Protein AF-A0A6C0J8P9-F1 (afdb_monomer)

Sequence (848 aa):
MNSKVFLGPMSKNIVDTVIEYSNSFKLPFTFIPSRRQVEYDGGYVNNWTTKEFVNYVKTKGKYISVERDHGGPGQGTNMDDGIDSFKEDCKYMDVIHIDPWKKYQDYESGLNETIKALNLCYNENSNLFFEIATEEGIRRFEVDELETFILDLQKRLKPEIYKRIKYFVVQCGTGLLEASNIGHYEKNRLKKMVELCKKYGFISKEHNGDWVSIDLMREKFELGLDCINVAPELGQIETKSILNAINKLEDKEKQNELFEAFFKICLNSNKWVKWVNKDFNPEENKEKLINICGHYVFSYPEFEKIKNQLPNSNKQIKHNLIKKIREYHSLMDSYYKVLITTSGIGRRLGDLTTYTNKSLIKVGDKLAICHIIEKYNKNVEFVITLGYYGNLVKDFLELAYPTHTFTFVWVDKYKGEGSSLAYSLLHAKSYLQCPFMFNCCDSLTTNNIDIPNENTLFVNGIKSGTLYSTVTTVDDNISKLNNKGEINFDFIYTGISFIKNYTDYWTILDDNYNNNNNNIEIGDVDIIQKMLKKHTFKYKILSEWYDCGNLTELSERIKKLYKCNYTVLDKNNESICFFDDYVIKFFSNEEMCKNRIKRGNSLYPLTPKILGSRDNFIKMKLVDGQLMSNIKTHGEILKLLNWSKDNLWISTGIINGNFKEICRKFYVDKTMKRVKMMLDKLSDYTIINNINIGTIYDLFNKLDFNSLFTDECSHFHGDFILDNIIKTKESYKLLDWRQDFGGELYNGDKYYDIAKLRHNIIFNHTNVSNNLFTKEIKENEVIIDLKCNYTLISQLKDFDNFVLDNKLDLKKIKILTALIWLNMSPLHEYPLNEFLFYFGKYNLFLEL

Organism: NCBI:txid1070528

Mean predicted aligned error: 8.14 Å

pLDDT: mean 93.33, std 5.9, range [59.94, 98.75]

Structure (mmCIF, N/CA/C/O backbone):
data_AF-A0A6C0J8P9-F1
#
_entry.id   AF-A0A6C0J8P9-F1
#
loop_
_atom_site.group_PDB
_atom_site.id
_atom_site.type_symbol
_atom_site.label_atom_id
_atom_site.label_alt_id
_atom_site.label_comp_id
_atom_site.label_asym_id
_atom_site.label_entity_id
_atom_site.label_seq_id
_atom_site.pdbx_PDB_ins_code
_atom_site.Cartn_x
_atom_site.Cartn_y
_atom_site.Cartn_z
_atom_site.occupancy
_atom_site.B_iso_or_equiv
_atom_site.auth_seq_id
_atom_site.auth_comp_id
_atom_site.auth_asym_id
_atom_site.auth_atom_id
_atom_site.pdbx_PDB_model_num
ATOM 1 N N . MET A 1 1 ? 5.039 -2.052 -29.330 1.00 62.31 1 MET A N 1
ATOM 2 C CA . MET A 1 1 ? 6.377 -2.498 -28.882 1.00 62.31 1 MET A CA 1
ATOM 3 C C . MET A 1 1 ? 7.302 -1.291 -28.765 1.00 62.31 1 MET A C 1
ATOM 5 O O . MET A 1 1 ? 7.953 -0.968 -29.753 1.00 62.31 1 MET A O 1
ATOM 9 N N . ASN A 1 2 ? 7.309 -0.635 -27.595 1.00 80.19 2 ASN A N 1
ATOM 10 C CA . ASN A 1 2 ? 8.123 0.555 -27.269 1.00 80.19 2 ASN A CA 1
ATOM 11 C C . ASN A 1 2 ? 8.777 0.394 -25.877 1.00 80.19 2 ASN A C 1
ATOM 13 O O . ASN A 1 2 ? 8.751 1.303 -25.051 1.00 80.19 2 ASN A O 1
ATOM 17 N N . SER A 1 3 ? 9.251 -0.808 -25.558 1.00 92.00 3 SER A N 1
ATOM 18 C CA . SER A 1 3 ? 9.846 -1.102 -24.253 1.00 92.00 3 SER A CA 1
ATOM 19 C C . SER A 1 3 ? 11.269 -0.562 -24.176 1.00 92.00 3 SER A C 1
ATOM 21 O O . SER A 1 3 ? 12.019 -0.725 -25.125 1.00 92.00 3 SER A O 1
ATOM 23 N N . LYS A 1 4 ? 11.648 0.046 -23.047 1.00 93.75 4 LYS A N 1
ATOM 24 C CA . LYS A 1 4 ? 13.055 0.383 -22.752 1.00 93.75 4 LYS A CA 1
ATOM 25 C C . LYS A 1 4 ? 13.815 -0.773 -22.108 1.00 93.75 4 LYS A C 1
ATOM 27 O O . LYS A 1 4 ? 15.028 -0.871 -22.233 1.00 93.75 4 LYS A O 1
ATOM 32 N N . VAL A 1 5 ? 13.096 -1.641 -21.399 1.00 95.88 5 VAL A N 1
ATOM 33 C CA . VAL A 1 5 ? 13.677 -2.776 -20.681 1.00 95.88 5 VAL A CA 1
ATOM 34 C C . VAL A 1 5 ? 12.961 -4.051 -21.106 1.00 95.88 5 VAL A C 1
ATOM 36 O O . VAL A 1 5 ? 11.727 -4.114 -21.100 1.00 95.88 5 VAL A O 1
ATOM 39 N N . PHE A 1 6 ? 13.749 -5.044 -21.494 1.00 97.9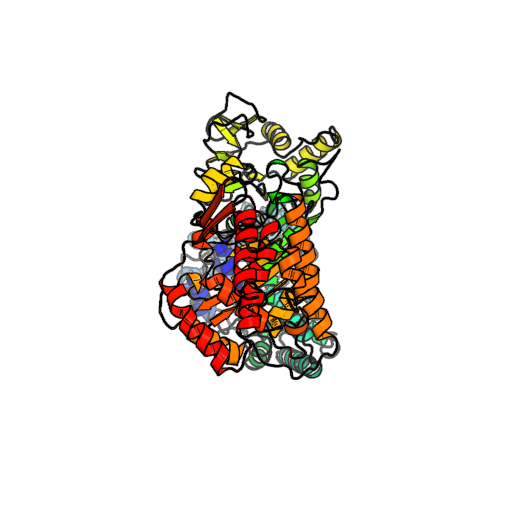4 6 PHE A N 1
ATOM 40 C CA . PHE A 1 6 ? 13.322 -6.362 -21.941 1.00 97.94 6 PHE A CA 1
ATOM 41 C C . PHE A 1 6 ? 13.715 -7.354 -20.852 1.00 97.94 6 PHE A C 1
ATOM 43 O O . PHE A 1 6 ? 14.847 -7.343 -20.374 1.00 97.94 6 PHE A O 1
ATOM 50 N N . LEU A 1 7 ? 12.760 -8.157 -20.397 1.00 98.19 7 LEU A N 1
ATOM 51 C CA . LEU A 1 7 ? 12.890 -8.939 -19.173 1.00 98.19 7 LEU A CA 1
ATOM 52 C C . LEU A 1 7 ? 12.890 -10.435 -19.480 1.00 98.19 7 LEU A C 1
ATOM 54 O O . LEU A 1 7 ? 11.987 -10.945 -20.143 1.00 98.19 7 LEU A O 1
ATOM 58 N N . GLY A 1 8 ? 13.872 -11.168 -18.968 1.00 97.81 8 GLY A N 1
ATOM 59 C CA . GLY A 1 8 ? 13.843 -12.626 -18.987 1.00 97.81 8 GLY A CA 1
ATOM 60 C C . GLY A 1 8 ? 12.668 -13.140 -18.149 1.00 97.81 8 GLY A C 1
ATOM 61 O O . GLY A 1 8 ? 12.451 -12.639 -17.043 1.00 97.81 8 GLY A O 1
ATOM 62 N N . PRO A 1 9 ? 11.905 -14.145 -18.618 1.00 97.56 9 PRO A N 1
ATOM 63 C CA . PRO A 1 9 ? 10.760 -14.643 -17.866 1.00 97.56 9 PRO A CA 1
ATOM 64 C C . PRO A 1 9 ? 11.185 -15.322 -16.563 1.00 97.56 9 PRO A C 1
ATOM 66 O O . PRO A 1 9 ? 10.519 -15.102 -15.565 1.00 97.56 9 PRO A O 1
ATOM 69 N N . MET A 1 10 ? 12.304 -16.067 -16.559 1.00 96.94 10 MET A N 1
ATOM 70 C CA . MET A 1 10 ? 13.022 -16.687 -15.421 1.00 96.94 10 MET A CA 1
ATOM 71 C C . MET A 1 10 ? 12.231 -17.606 -14.462 1.00 96.94 10 MET A C 1
ATOM 73 O O . MET A 1 10 ? 12.760 -18.631 -14.046 1.00 96.94 10 MET A O 1
ATOM 77 N N . SER A 1 11 ? 10.996 -17.274 -14.097 1.00 97.00 11 SER A N 1
ATOM 78 C CA . SER A 1 11 ? 10.069 -18.050 -13.278 1.00 97.00 11 SER A CA 1
ATOM 79 C C . SER A 1 11 ? 8.631 -17.576 -13.531 1.00 97.00 11 SER A C 1
ATOM 81 O O . SER A 1 11 ? 8.385 -16.465 -14.009 1.00 97.00 11 SER A O 1
ATOM 83 N N . LYS A 1 12 ? 7.637 -18.372 -13.129 1.00 96.44 12 LYS A N 1
ATOM 84 C CA . LYS A 1 12 ? 6.235 -17.937 -13.184 1.00 96.44 12 LYS A CA 1
ATOM 85 C C . LYS A 1 12 ? 5.948 -16.727 -12.277 1.00 96.44 12 LYS A C 1
ATOM 87 O O . LYS A 1 12 ? 5.156 -15.865 -12.653 1.00 96.44 12 LYS A O 1
ATOM 92 N N . ASN A 1 13 ? 6.601 -16.629 -11.115 1.00 96.69 13 ASN A N 1
ATOM 93 C CA . ASN A 1 13 ? 6.424 -15.507 -10.183 1.00 96.69 13 ASN A CA 1
ATOM 94 C C . ASN A 1 13 ? 6.889 -14.177 -10.790 1.00 96.69 13 ASN A C 1
ATOM 96 O O . ASN A 1 13 ? 6.241 -13.145 -10.594 1.00 96.69 13 ASN A O 1
ATOM 100 N N . ILE A 1 14 ? 7.985 -14.202 -11.548 1.00 97.88 14 ILE A N 1
ATOM 101 C CA . ILE A 1 14 ? 8.508 -13.039 -12.270 1.00 97.88 14 ILE A CA 1
ATOM 102 C C . ILE A 1 14 ? 7.534 -12.626 -13.369 1.00 97.88 14 ILE A C 1
ATOM 104 O O . ILE A 1 14 ? 7.133 -11.461 -13.415 1.00 97.88 14 ILE A O 1
ATOM 108 N N . VAL A 1 15 ? 7.071 -13.586 -14.173 1.00 98.44 15 VAL A N 1
ATOM 109 C CA . VAL A 1 15 ? 6.091 -13.337 -15.239 1.00 98.44 15 VAL A CA 1
ATOM 110 C C . VAL A 1 15 ? 4.815 -12.695 -14.690 1.00 98.44 15 VAL A C 1
ATOM 112 O O . VAL A 1 15 ? 4.392 -11.646 -15.177 1.00 98.44 15 VAL A O 1
ATOM 115 N N . ASP A 1 16 ? 4.240 -13.265 -13.629 1.00 98.00 16 ASP A N 1
ATOM 116 C CA . ASP A 1 16 ? 3.025 -12.741 -12.996 1.00 98.00 16 ASP A CA 1
ATOM 117 C C . ASP A 1 16 ? 3.234 -11.337 -12.409 1.00 98.00 16 ASP A C 1
ATOM 119 O O . ASP A 1 16 ? 2.380 -10.461 -12.565 1.00 98.00 16 ASP A O 1
ATOM 123 N N . THR A 1 17 ? 4.381 -11.094 -11.766 1.00 97.56 17 THR A N 1
ATOM 124 C CA . THR A 1 17 ? 4.677 -9.797 -11.139 1.00 97.56 17 THR A CA 1
ATOM 125 C C . THR A 1 17 ? 4.867 -8.695 -12.181 1.00 97.56 17 THR A C 1
ATOM 127 O O . THR A 1 17 ? 4.322 -7.600 -12.019 1.00 97.56 17 THR A O 1
ATOM 130 N N . VAL A 1 18 ? 5.597 -8.974 -13.264 1.00 98.06 18 VAL A N 1
ATOM 131 C CA . VAL A 1 18 ? 5.799 -8.027 -14.372 1.00 98.06 18 VAL A CA 1
ATOM 132 C C . VAL A 1 18 ? 4.471 -7.726 -15.070 1.00 98.06 18 VAL A C 1
ATOM 134 O O . VAL A 1 18 ? 4.176 -6.553 -15.296 1.00 98.06 18 VAL A O 1
ATOM 137 N N . ILE A 1 19 ? 3.635 -8.738 -15.342 1.00 98.06 19 ILE A N 1
ATOM 138 C CA . ILE A 1 19 ? 2.289 -8.553 -15.919 1.00 98.06 19 ILE A CA 1
ATOM 139 C C . ILE A 1 19 ? 1.428 -7.647 -15.036 1.00 98.06 19 ILE A C 1
ATOM 141 O O . ILE A 1 19 ? 0.832 -6.687 -15.530 1.00 98.06 19 ILE A O 1
ATOM 145 N N . GLU A 1 20 ? 1.356 -7.924 -13.732 1.00 96.75 20 GLU A N 1
ATOM 146 C CA . GLU A 1 20 ? 0.547 -7.127 -12.807 1.00 96.75 20 GLU A CA 1
ATOM 147 C C . GLU A 1 20 ? 1.022 -5.675 -12.754 1.00 96.75 20 GLU A C 1
ATOM 149 O O . GLU A 1 20 ? 0.209 -4.753 -12.859 1.00 96.75 20 GLU A O 1
ATOM 154 N N . TYR A 1 21 ? 2.332 -5.460 -12.624 1.00 96.62 21 TYR A N 1
ATOM 155 C CA . TYR A 1 21 ? 2.905 -4.121 -12.547 1.00 96.62 21 TYR A CA 1
ATOM 156 C C . TYR A 1 21 ? 2.700 -3.350 -13.859 1.00 96.62 21 TYR A C 1
ATOM 158 O O . TYR A 1 21 ? 2.203 -2.220 -13.826 1.00 96.62 21 TYR A O 1
ATOM 166 N N . SER A 1 22 ? 2.990 -3.990 -15.000 1.00 96.44 22 SER A N 1
ATOM 167 C CA . SER A 1 22 ? 2.773 -3.473 -16.358 1.00 96.44 22 SER A CA 1
ATOM 168 C C . SER A 1 22 ? 1.334 -3.018 -16.558 1.00 96.44 22 SER A C 1
ATOM 170 O O . SER A 1 22 ? 1.098 -1.862 -16.899 1.00 96.44 22 SER A O 1
ATOM 172 N N . ASN A 1 23 ? 0.359 -3.881 -16.265 1.00 96.00 23 ASN A N 1
ATOM 173 C CA . ASN A 1 23 ? -1.059 -3.551 -16.388 1.00 96.00 23 ASN A CA 1
ATOM 174 C C . ASN A 1 23 ? -1.469 -2.387 -15.484 1.00 96.00 23 ASN A C 1
ATOM 176 O O . ASN A 1 23 ? -2.276 -1.554 -15.892 1.00 96.00 23 ASN A O 1
ATOM 180 N N . SER A 1 24 ? -0.915 -2.320 -14.272 1.00 93.56 24 SER A N 1
ATOM 181 C CA . SER A 1 24 ? -1.285 -1.298 -13.294 1.00 93.56 24 SER A CA 1
ATOM 182 C C . SER A 1 24 ? -0.849 0.116 -13.709 1.00 93.56 24 SER A C 1
ATOM 184 O O . SER A 1 24 ? -1.560 1.080 -13.434 1.00 93.56 24 SER A O 1
ATOM 186 N N . PHE A 1 25 ? 0.285 0.240 -14.403 1.00 93.25 25 PHE A N 1
ATOM 187 C CA . PHE A 1 25 ? 0.836 1.519 -14.868 1.00 93.25 25 PHE A CA 1
ATOM 188 C C . PHE A 1 25 ? 0.707 1.723 -16.384 1.00 93.25 25 PHE A C 1
ATOM 190 O O . PHE A 1 25 ? 1.126 2.753 -16.901 1.00 93.25 25 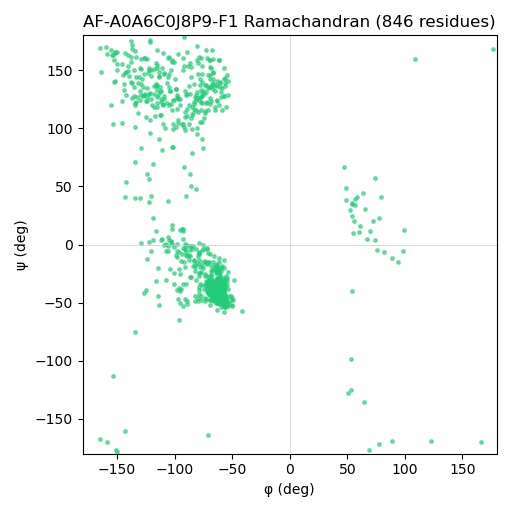PHE A O 1
ATOM 197 N N . LYS A 1 26 ? 0.125 0.753 -17.099 1.00 93.56 26 LYS A N 1
ATOM 198 C CA . LYS A 1 26 ? 0.057 0.710 -18.567 1.00 93.56 26 LYS A CA 1
ATOM 199 C C . LYS A 1 26 ? 1.442 0.767 -19.232 1.00 93.56 26 LYS A C 1
ATOM 201 O O . LYS A 1 26 ? 1.621 1.427 -20.252 1.00 93.56 26 LYS A O 1
ATOM 206 N N . LEU A 1 27 ? 2.428 0.089 -18.637 1.00 93.44 27 LEU A N 1
ATOM 207 C CA . LEU A 1 27 ? 3.829 0.165 -19.064 1.00 93.44 27 LEU A CA 1
ATOM 208 C C . LEU A 1 27 ? 4.179 -0.892 -20.102 1.00 93.44 27 LEU A C 1
ATOM 210 O O . LEU A 1 27 ? 3.921 -2.074 -19.854 1.00 93.44 27 LEU A O 1
ATOM 214 N N . PRO A 1 28 ? 4.840 -0.507 -21.204 1.00 94.69 28 PRO A N 1
ATOM 215 C CA . PRO A 1 28 ? 5.310 -1.461 -22.186 1.00 94.69 28 PRO A CA 1
ATOM 216 C C . PRO A 1 28 ? 6.532 -2.223 -21.659 1.00 94.69 28 PRO A C 1
ATOM 218 O O . PRO A 1 28 ? 7.628 -1.669 -21.575 1.00 94.69 28 PRO A O 1
ATOM 221 N N . PHE A 1 29 ? 6.383 -3.523 -21.417 1.00 96.56 29 PHE A N 1
ATOM 222 C CA . PHE A 1 29 ? 7.510 -4.449 -21.237 1.00 96.56 29 PHE A CA 1
ATOM 223 C C . PHE A 1 29 ? 7.519 -5.502 -22.346 1.00 96.56 29 PHE A C 1
ATOM 225 O O . PHE A 1 29 ? 6.478 -5.820 -22.925 1.00 96.56 29 PHE A O 1
ATOM 232 N N . THR A 1 30 ? 8.689 -6.070 -22.611 1.00 98.00 30 THR A N 1
ATOM 233 C CA . THR A 1 30 ? 8.828 -7.224 -23.501 1.00 98.00 30 THR A CA 1
ATOM 234 C C . THR A 1 30 ? 9.459 -8.361 -22.719 1.00 98.00 30 THR A C 1
ATOM 236 O O . THR A 1 30 ? 10.473 -8.148 -22.056 1.00 98.00 30 THR A O 1
ATOM 239 N N . PHE A 1 31 ? 8.873 -9.556 -22.778 1.00 98.62 31 PHE A N 1
ATOM 240 C CA . PHE A 1 31 ? 9.562 -10.753 -22.310 1.00 98.62 31 PHE A CA 1
ATOM 241 C C . PHE A 1 31 ? 10.483 -11.293 -23.390 1.00 98.62 31 PHE A C 1
ATOM 243 O O . PHE A 1 31 ? 10.076 -11.379 -24.545 1.00 98.62 31 PHE A O 1
ATOM 250 N N . ILE A 1 32 ? 11.672 -11.713 -22.974 1.00 98.06 32 ILE A N 1
ATOM 251 C CA . ILE A 1 32 ? 12.720 -12.269 -23.834 1.00 98.06 32 ILE A CA 1
ATOM 252 C C . ILE A 1 32 ? 13.054 -13.712 -23.425 1.00 98.06 32 ILE A C 1
ATOM 254 O O . ILE A 1 32 ? 14.094 -13.959 -22.815 1.00 98.06 32 ILE A O 1
ATOM 258 N N . PRO A 1 33 ? 12.153 -14.696 -23.638 1.00 98.19 33 PRO A N 1
ATOM 259 C CA . PRO A 1 33 ? 12.504 -16.096 -23.439 1.00 98.19 33 PRO A CA 1
ATOM 260 C C . PRO A 1 33 ? 13.641 -16.515 -24.378 1.00 98.19 33 PRO A C 1
ATOM 262 O O . PRO A 1 33 ? 13.479 -16.557 -25.597 1.00 98.19 33 PRO A O 1
ATOM 265 N N . SER A 1 34 ? 14.758 -16.953 -23.810 1.00 97.00 34 SER A N 1
ATOM 266 C CA . SER A 1 34 ? 15.739 -17.766 -24.535 1.00 97.00 34 SER A CA 1
ATOM 267 C C . SER A 1 34 ? 15.189 -19.167 -24.805 1.00 97.00 34 SER A C 1
ATOM 269 O O . SER A 1 34 ? 14.316 -19.663 -24.080 1.00 97.00 34 SER A O 1
ATOM 271 N N . ARG A 1 35 ? 15.750 -19.859 -25.801 1.00 96.06 35 ARG A N 1
ATOM 272 C CA . ARG A 1 35 ? 15.366 -21.240 -26.156 1.00 96.06 35 ARG A CA 1
ATOM 273 C C . ARG A 1 35 ? 15.527 -22.253 -25.016 1.00 96.06 35 ARG A C 1
ATOM 275 O O . ARG A 1 35 ? 14.960 -23.328 -25.050 1.00 96.06 35 ARG A O 1
ATOM 282 N N . ARG A 1 36 ? 16.305 -21.945 -23.975 1.00 94.50 36 ARG A N 1
ATOM 283 C CA . ARG A 1 36 ? 16.445 -22.826 -22.796 1.00 94.50 36 ARG A CA 1
ATOM 284 C C . ARG A 1 36 ? 15.362 -22.584 -21.750 1.00 94.50 36 ARG A C 1
ATOM 286 O O . ARG A 1 36 ? 15.048 -23.476 -20.965 1.00 94.50 36 ARG A O 1
ATOM 293 N N . GLN A 1 37 ? 14.843 -21.360 -21.700 1.00 96.94 37 GLN A N 1
ATOM 294 C CA . GLN A 1 37 ? 13.808 -20.956 -20.755 1.00 96.94 37 GLN A CA 1
ATOM 295 C C . GLN A 1 37 ? 12.442 -21.476 -21.180 1.00 96.94 37 GLN A C 1
ATOM 297 O O . GLN A 1 37 ? 11.732 -22.038 -20.350 1.00 96.94 37 GLN A O 1
ATOM 302 N N . VAL A 1 38 ? 12.107 -21.275 -22.455 1.00 97.56 38 VAL A N 1
ATOM 303 C CA . VAL A 1 38 ? 10.839 -21.650 -23.085 1.00 97.56 38 VAL A CA 1
ATOM 304 C C . VAL A 1 38 ? 11.143 -22.057 -24.527 1.00 97.56 38 VAL A C 1
ATOM 306 O O . VAL A 1 38 ? 11.696 -21.255 -25.282 1.00 97.56 38 VAL A O 1
ATOM 309 N N . GLU A 1 39 ? 10.765 -23.271 -24.909 1.00 96.38 39 GLU A N 1
ATOM 310 C CA . GLU A 1 39 ? 10.966 -23.840 -26.250 1.00 96.38 39 GLU A CA 1
ATOM 311 C C . GLU A 1 39 ? 9.679 -24.508 -26.731 1.00 96.38 39 GLU A C 1
ATOM 313 O O . GLU A 1 39 ? 8.770 -24.729 -25.934 1.00 96.38 39 GLU A O 1
ATOM 318 N N . TYR A 1 40 ? 9.569 -24.841 -28.014 1.00 95.75 40 TYR A N 1
ATOM 319 C CA . TYR A 1 40 ? 8.396 -25.538 -28.553 1.00 95.75 40 TYR A CA 1
ATOM 320 C C . TYR A 1 40 ? 8.054 -26.848 -27.812 1.00 95.75 40 TYR A C 1
ATOM 322 O O . TYR A 1 40 ? 6.879 -27.202 -27.731 1.00 95.75 40 TYR A O 1
ATOM 330 N N . ASP A 1 41 ? 9.046 -27.529 -27.234 1.00 94.25 41 ASP A N 1
ATOM 331 C CA . ASP A 1 41 ? 8.917 -28.779 -26.472 1.00 94.25 41 ASP A CA 1
ATOM 332 C C . ASP A 1 41 ? 9.072 -28.604 -24.947 1.00 94.25 41 ASP A C 1
ATOM 334 O O . ASP A 1 41 ? 9.046 -29.584 -24.202 1.00 94.25 41 ASP A O 1
ATOM 338 N N . GLY A 1 42 ? 9.166 -27.361 -24.468 1.00 93.62 42 GLY A N 1
ATOM 339 C CA . GLY A 1 42 ? 9.289 -27.027 -23.049 1.00 93.62 42 GLY A CA 1
ATOM 340 C C . GLY A 1 42 ? 10.671 -26.499 -22.653 1.00 93.62 42 GLY A C 1
ATOM 341 O O . GLY A 1 42 ? 11.676 -26.686 -23.327 1.00 93.62 42 GLY A O 1
ATOM 342 N N . GLY A 1 43 ? 10.744 -25.801 -21.524 1.00 93.62 43 GLY A N 1
ATOM 343 C CA . GLY A 1 43 ? 12.000 -25.273 -20.984 1.00 93.62 43 GLY A CA 1
ATOM 344 C C . GLY A 1 43 ? 11.971 -25.185 -19.463 1.00 93.62 43 GLY A C 1
ATOM 345 O O . GLY A 1 43 ? 10.989 -25.560 -18.830 1.00 93.62 43 GLY A O 1
ATOM 346 N N . TYR A 1 44 ? 13.038 -24.688 -18.833 1.00 94.38 44 TYR A N 1
ATOM 347 C CA . TYR A 1 44 ? 13.102 -24.721 -17.363 1.00 94.38 44 TYR A CA 1
ATOM 348 C C . TYR A 1 44 ? 12.133 -23.739 -16.676 1.00 94.38 44 TYR A C 1
ATOM 350 O O . TYR A 1 44 ? 11.882 -23.875 -15.476 1.00 94.38 44 TYR A O 1
ATOM 358 N N . VAL A 1 45 ? 11.568 -22.762 -17.398 1.00 96.69 45 VAL A N 1
ATOM 359 C CA . VAL A 1 45 ? 10.626 -21.785 -16.834 1.00 96.69 45 VAL A CA 1
ATOM 360 C C . VAL A 1 45 ? 9.214 -22.360 -16.850 1.00 96.69 45 VAL A C 1
ATOM 362 O O . VAL A 1 45 ? 8.524 -22.333 -17.866 1.00 96.69 45 VAL A O 1
ATOM 365 N N . ASN A 1 46 ? 8.779 -22.872 -15.694 1.00 95.56 46 ASN A N 1
ATOM 366 C CA . ASN A 1 46 ? 7.444 -23.451 -15.488 1.00 95.56 46 ASN A CA 1
ATOM 367 C C . ASN A 1 46 ? 7.094 -24.590 -16.474 1.00 95.56 46 ASN A C 1
ATOM 369 O O . ASN A 1 46 ? 5.917 -24.883 -16.668 1.00 95.56 46 ASN A O 1
ATOM 373 N N . ASN A 1 47 ? 8.097 -25.218 -17.102 1.00 95.81 47 ASN A N 1
ATOM 374 C CA . ASN A 1 47 ? 7.927 -26.243 -18.137 1.00 95.81 47 ASN A CA 1
ATOM 375 C C . ASN A 1 47 ? 7.039 -25.800 -19.310 1.00 95.81 47 ASN A C 1
ATOM 377 O O . ASN A 1 47 ? 6.443 -26.638 -19.978 1.00 95.81 47 ASN A O 1
ATOM 381 N N . TRP A 1 48 ? 6.934 -24.492 -19.560 1.00 97.69 48 TRP A N 1
ATOM 382 C CA . TRP A 1 48 ? 6.085 -23.988 -20.631 1.00 97.69 48 TRP A CA 1
ATOM 383 C C . TRP A 1 48 ? 6.681 -24.264 -22.002 1.00 97.69 48 TRP A C 1
ATOM 385 O O . TRP A 1 48 ? 7.859 -23.986 -22.248 1.00 97.69 48 TRP A O 1
ATOM 395 N N . THR A 1 49 ? 5.817 -24.697 -22.914 1.00 98.31 49 THR A N 1
ATOM 396 C CA . THR A 1 49 ? 6.074 -24.603 -24.351 1.00 98.31 49 THR A CA 1
ATOM 397 C C . THR A 1 49 ? 5.979 -23.149 -24.837 1.00 98.31 49 THR A C 1
ATOM 399 O O . THR A 1 49 ? 5.324 -22.315 -24.197 1.00 98.31 49 THR A O 1
ATOM 402 N N . THR A 1 50 ? 6.559 -22.825 -26.001 1.00 98.31 50 THR A N 1
ATOM 403 C CA . THR A 1 50 ? 6.411 -21.499 -26.646 1.00 98.31 50 THR A CA 1
ATOM 404 C C . THR A 1 50 ? 4.943 -21.072 -26.726 1.00 98.31 50 THR A C 1
ATOM 406 O O . THR A 1 50 ? 4.588 -19.965 -26.312 1.00 98.31 50 THR A O 1
ATOM 409 N N . LYS A 1 51 ? 4.066 -21.973 -27.185 1.00 98.38 51 LYS A N 1
ATOM 410 C CA . LYS A 1 51 ? 2.622 -21.734 -27.282 1.00 98.38 51 LYS A CA 1
ATOM 411 C C . LYS A 1 51 ? 2.002 -21.386 -25.930 1.00 98.38 51 LYS A C 1
ATOM 413 O O . LYS A 1 51 ? 1.254 -20.414 -25.825 1.00 98.38 51 LYS A O 1
ATOM 418 N N . GLU A 1 52 ? 2.266 -22.186 -24.900 1.00 98.62 52 GLU A N 1
ATOM 419 C CA . GLU A 1 52 ? 1.677 -21.988 -23.572 1.00 98.62 52 GLU A CA 1
ATOM 420 C C . GLU A 1 52 ? 2.143 -20.684 -22.934 1.00 98.62 52 GLU A C 1
ATOM 422 O O . GLU A 1 52 ? 1.310 -19.926 -22.435 1.00 98.62 52 GLU A O 1
ATOM 427 N N . PHE A 1 53 ? 3.445 -20.393 -22.992 1.00 98.69 53 PHE A N 1
ATOM 428 C CA . PHE A 1 53 ? 4.007 -19.165 -22.439 1.00 98.69 53 PHE A CA 1
ATOM 429 C C . PHE A 1 53 ? 3.417 -17.927 -23.113 1.00 98.69 53 PHE A C 1
ATOM 431 O O . PHE A 1 53 ? 2.909 -17.034 -22.430 1.00 98.69 53 PHE A O 1
ATOM 438 N N . VAL A 1 54 ? 3.433 -17.877 -24.448 1.00 98.38 54 VAL A N 1
ATOM 439 C CA . VAL A 1 54 ? 2.915 -16.717 -25.178 1.00 98.38 54 VAL A CA 1
ATOM 440 C C . VAL A 1 54 ? 1.421 -16.547 -24.926 1.00 98.38 54 VAL A C 1
ATOM 442 O O . VAL A 1 54 ? 0.987 -15.439 -24.613 1.00 98.38 54 VAL A O 1
ATOM 445 N N . ASN A 1 55 ? 0.630 -17.624 -24.970 1.00 98.44 55 ASN A N 1
ATOM 446 C CA . ASN A 1 55 ? -0.800 -17.545 -24.665 1.00 98.44 55 ASN A CA 1
ATOM 447 C C . ASN A 1 55 ? -1.049 -17.054 -23.235 1.00 98.44 55 ASN A C 1
ATOM 449 O O . ASN A 1 55 ? -1.924 -16.212 -23.019 1.00 98.44 55 ASN A O 1
ATOM 453 N N . TYR A 1 56 ? -0.267 -17.526 -22.262 1.00 98.50 56 TYR A N 1
ATOM 454 C CA . TYR A 1 56 ? -0.357 -17.080 -20.873 1.00 98.50 56 TYR A CA 1
ATOM 455 C C . TYR A 1 56 ? -0.079 -15.578 -20.744 1.00 98.50 56 TYR A C 1
ATOM 457 O O . TYR A 1 56 ? -0.866 -14.851 -20.127 1.00 98.50 56 TYR A O 1
ATOM 465 N N . VAL A 1 57 ? 1.005 -15.101 -21.365 1.00 98.25 57 VAL A N 1
ATOM 466 C CA . VAL A 1 57 ? 1.392 -13.685 -21.365 1.00 98.25 57 VAL A CA 1
ATOM 467 C C . VAL A 1 57 ? 0.345 -12.837 -22.073 1.00 98.25 57 VAL A C 1
ATOM 469 O O . VAL A 1 57 ? -0.115 -11.863 -21.492 1.00 98.25 57 VAL A O 1
ATOM 472 N N . LYS A 1 58 ? -0.084 -13.197 -23.284 1.00 95.94 58 LYS A N 1
ATOM 473 C CA . LYS A 1 58 ? -1.029 -12.398 -24.082 1.00 95.94 58 LYS A CA 1
ATOM 474 C C . LYS A 1 58 ? -2.428 -12.348 -23.475 1.00 95.94 58 LYS A C 1
ATOM 476 O O . LYS A 1 58 ? -3.089 -11.317 -23.555 1.00 95.94 58 LYS A O 1
ATOM 481 N N . THR A 1 59 ? -2.863 -13.419 -22.810 1.00 97.38 59 THR A N 1
ATOM 482 C CA . THR A 1 59 ? -4.168 -13.450 -22.127 1.00 97.38 59 THR A CA 1
ATOM 483 C C . THR A 1 59 ? -4.198 -12.521 -20.910 1.00 97.38 59 THR A C 1
ATOM 485 O O . THR A 1 59 ? -5.243 -11.962 -20.581 1.00 97.38 59 THR A O 1
ATOM 488 N N . LYS A 1 60 ? -3.063 -12.343 -20.220 1.00 97.75 60 LYS A N 1
ATOM 489 C CA . LYS A 1 60 ? -3.004 -11.601 -18.948 1.00 97.75 60 LYS A CA 1
ATOM 490 C C . LYS A 1 60 ? -2.339 -10.226 -19.053 1.00 97.75 60 LYS A C 1
ATOM 492 O O . LYS A 1 60 ? -2.687 -9.331 -18.287 1.00 97.75 60 LYS A O 1
ATOM 497 N N . GLY A 1 61 ? -1.385 -10.042 -19.957 1.00 96.19 61 GLY A N 1
ATOM 498 C CA . GLY A 1 61 ? -0.567 -8.841 -20.125 1.00 96.19 61 GLY A CA 1
ATOM 499 C C . GLY A 1 61 ? -1.045 -7.982 -21.288 1.00 96.19 61 GLY A C 1
ATOM 500 O O . GLY A 1 61 ? -0.758 -8.278 -22.443 1.00 96.19 61 GLY A O 1
ATOM 501 N N . LYS A 1 62 ? -1.727 -6.873 -20.985 1.00 95.38 62 LYS A N 1
ATOM 502 C CA . LYS A 1 62 ? -2.280 -5.959 -22.002 1.00 95.38 62 LYS A CA 1
ATOM 503 C C . LYS A 1 62 ? -1.216 -5.106 -22.691 1.00 95.38 62 LYS A C 1
ATOM 505 O O . LYS A 1 62 ? -1.419 -4.656 -23.812 1.00 95.38 62 LYS A O 1
ATOM 510 N N . TYR A 1 63 ? -0.100 -4.873 -22.005 1.00 95.81 63 TYR A N 1
ATOM 511 C CA . TYR A 1 63 ? 0.987 -4.004 -22.459 1.00 95.81 63 TYR A CA 1
ATOM 512 C C . TYR A 1 63 ? 2.300 -4.774 -22.618 1.00 95.81 63 TYR A C 1
ATOM 514 O O . TYR A 1 63 ? 3.374 -4.181 -22.566 1.00 95.81 63 TYR A O 1
ATOM 522 N N . ILE A 1 64 ? 2.219 -6.097 -22.796 1.00 96.88 64 ILE A N 1
ATOM 523 C CA . ILE A 1 64 ? 3.395 -6.957 -22.896 1.00 96.88 64 ILE A CA 1
ATOM 524 C C . ILE A 1 64 ? 3.552 -7.534 -24.300 1.00 96.88 64 ILE A C 1
ATOM 526 O O . ILE A 1 64 ? 2.608 -8.047 -24.905 1.00 96.88 64 ILE A O 1
ATOM 530 N N . SER A 1 65 ? 4.776 -7.436 -24.813 1.00 96.94 65 SER A N 1
ATOM 531 C CA . SER A 1 65 ? 5.218 -8.123 -26.032 1.00 96.94 65 SER A CA 1
ATOM 532 C C . SER A 1 65 ? 6.112 -9.314 -25.673 1.00 96.94 65 SER A C 1
ATOM 534 O O . SER A 1 65 ? 6.617 -9.397 -24.553 1.00 96.94 65 SER A O 1
ATOM 536 N N . VAL A 1 66 ? 6.294 -10.249 -26.597 1.00 98.19 66 VAL A N 1
ATOM 537 C CA . VAL A 1 66 ? 7.173 -11.409 -26.439 1.00 98.19 66 VAL A CA 1
ATOM 538 C C . VAL A 1 66 ? 8.123 -11.482 -27.621 1.00 98.19 66 VAL A C 1
ATOM 540 O O . VAL A 1 66 ? 7.696 -11.477 -28.775 1.00 98.19 66 VAL A O 1
ATOM 543 N N . GLU A 1 67 ? 9.404 -11.573 -27.309 1.00 98.12 67 GLU A N 1
ATOM 544 C CA . GLU A 1 67 ? 10.492 -11.667 -28.266 1.00 98.12 67 GLU A CA 1
ATOM 545 C C . GLU A 1 67 ? 11.332 -12.912 -27.992 1.00 98.12 67 GLU A C 1
ATOM 547 O O . GLU A 1 67 ? 11.696 -13.173 -26.848 1.00 98.12 67 GLU A O 1
ATOM 552 N N . ARG A 1 68 ? 11.679 -13.677 -29.027 1.00 98.25 68 ARG A N 1
ATOM 553 C CA . ARG A 1 68 ? 12.679 -14.738 -28.873 1.00 98.25 68 ARG A CA 1
ATOM 554 C C . ARG A 1 68 ? 14.040 -14.099 -28.630 1.00 98.25 68 ARG A C 1
ATOM 556 O O . ARG A 1 68 ? 14.507 -13.371 -29.494 1.00 98.25 68 ARG A O 1
ATOM 563 N N . ASP A 1 69 ? 14.682 -14.449 -27.519 1.00 97.56 69 ASP A N 1
ATOM 564 C CA . ASP A 1 69 ? 16.084 -14.119 -27.246 1.00 97.56 69 ASP A CA 1
ATOM 565 C C . ASP A 1 69 ? 17.006 -15.184 -27.848 1.00 97.56 69 ASP A C 1
ATOM 567 O O . ASP A 1 69 ? 16.792 -16.381 -27.609 1.00 97.56 69 ASP A O 1
ATOM 571 N N . HIS A 1 70 ? 18.016 -14.758 -28.611 1.00 95.38 70 HIS A N 1
ATOM 572 C CA . HIS A 1 70 ? 19.015 -15.624 -29.245 1.00 95.38 70 HIS A CA 1
ATOM 573 C C . HIS A 1 70 ? 18.402 -16.836 -29.975 1.00 95.38 70 HIS A C 1
ATOM 575 O O . HIS A 1 70 ? 18.565 -17.991 -29.570 1.00 95.38 70 HIS A O 1
ATOM 581 N N . GLY A 1 71 ? 17.660 -16.597 -31.058 1.00 95.19 71 GLY A N 1
ATOM 582 C CA . GLY A 1 71 ? 17.126 -17.653 -31.919 1.00 95.19 71 GLY A CA 1
ATOM 583 C C . GLY A 1 71 ? 18.173 -18.196 -32.894 1.00 95.19 71 GLY A C 1
ATOM 584 O O . GLY A 1 71 ? 19.015 -17.454 -33.394 1.00 95.19 71 GLY A O 1
ATOM 585 N N . GLY A 1 72 ? 18.098 -19.492 -33.211 1.00 93.50 72 GLY A N 1
ATOM 586 C CA . GLY A 1 72 ? 18.946 -20.118 -34.229 1.00 93.50 72 GLY A CA 1
ATOM 587 C C . GLY A 1 72 ? 19.795 -21.298 -33.742 1.00 93.50 72 GLY A C 1
ATOM 588 O O . GLY A 1 72 ? 19.571 -21.826 -32.646 1.00 93.50 72 GLY A O 1
ATOM 589 N N . PRO A 1 73 ? 20.744 -21.757 -34.577 1.00 93.44 73 PRO A N 1
ATOM 590 C CA . PRO A 1 73 ? 21.485 -23.000 -34.381 1.00 93.44 73 PRO A CA 1
ATOM 591 C C . PRO A 1 73 ? 22.239 -23.079 -33.050 1.00 93.44 73 PRO A C 1
ATOM 593 O O . PRO A 1 73 ? 23.045 -22.210 -32.716 1.00 93.44 73 PRO A O 1
ATOM 596 N N . GLY A 1 74 ? 22.022 -24.162 -32.301 1.00 90.38 74 GLY A N 1
ATOM 597 C CA . GLY A 1 74 ? 22.751 -24.446 -31.059 1.00 90.38 74 GLY A CA 1
ATOM 598 C C . GLY A 1 74 ? 22.429 -23.514 -29.888 1.00 90.38 74 GLY A C 1
ATOM 599 O O . GLY A 1 74 ? 23.143 -23.515 -28.880 1.00 90.38 74 GLY A O 1
ATOM 600 N N . GLN A 1 75 ? 21.376 -22.703 -29.988 1.00 93.31 75 GLN A N 1
ATOM 601 C CA . GLN A 1 75 ? 20.963 -21.779 -28.928 1.00 93.31 75 GLN A CA 1
ATOM 602 C C . GLN A 1 75 ? 20.111 -22.448 -27.831 1.00 93.31 75 GLN A C 1
ATOM 604 O O . GLN A 1 75 ? 20.107 -21.990 -26.684 1.00 93.31 75 GLN A O 1
ATOM 609 N N . GLY A 1 76 ? 19.459 -23.570 -28.149 1.00 92.00 76 GLY A N 1
ATOM 610 C CA . GLY A 1 76 ? 18.663 -24.371 -27.217 1.00 92.00 76 GLY A CA 1
ATOM 611 C C . GLY A 1 76 ? 19.468 -25.150 -26.169 1.00 92.00 76 GLY A C 1
ATOM 612 O O . GLY A 1 76 ? 20.637 -24.872 -25.866 1.00 92.00 76 GLY A O 1
ATOM 613 N N . THR A 1 77 ? 18.799 -26.125 -25.551 1.00 87.44 77 THR A N 1
ATOM 614 C CA . THR A 1 77 ? 19.434 -27.070 -24.616 1.00 87.44 77 THR A CA 1
ATOM 615 C C . THR A 1 77 ? 20.323 -28.064 -25.361 1.00 87.44 77 THR A C 1
ATOM 617 O O . THR A 1 77 ? 21.435 -28.336 -24.912 1.00 87.44 77 THR A O 1
ATOM 620 N N . ASN A 1 78 ? 19.851 -28.548 -26.511 1.00 88.25 78 ASN A N 1
ATOM 621 C CA . ASN A 1 78 ? 20.563 -29.475 -27.383 1.00 88.25 78 ASN A CA 1
ATOM 622 C C . ASN A 1 78 ? 21.156 -28.732 -28.589 1.00 88.25 78 ASN A C 1
ATOM 624 O O . ASN A 1 78 ? 20.716 -27.636 -28.939 1.00 88.25 78 ASN A O 1
ATOM 628 N N . MET A 1 79 ? 22.169 -29.329 -29.220 1.00 89.69 79 MET A N 1
ATOM 629 C CA . MET A 1 79 ? 22.723 -28.812 -30.469 1.00 89.69 79 MET A CA 1
ATOM 630 C C . MET A 1 79 ? 21.794 -29.170 -31.634 1.00 89.69 79 MET A C 1
ATOM 632 O O . MET A 1 79 ? 21.535 -30.347 -31.869 1.00 89.69 79 MET A O 1
ATOM 636 N N . ASP A 1 80 ? 21.329 -28.165 -32.369 1.00 93.31 80 ASP A N 1
ATOM 637 C CA . ASP A 1 80 ? 20.422 -28.300 -33.512 1.00 93.31 80 ASP A CA 1
ATOM 638 C C . ASP A 1 80 ? 20.632 -27.161 -34.532 1.00 93.31 80 ASP A C 1
ATOM 640 O O . ASP A 1 80 ? 21.547 -26.339 -34.394 1.00 93.31 80 ASP A O 1
ATOM 644 N N . ASP A 1 81 ? 19.814 -27.129 -35.586 1.00 92.56 81 ASP A N 1
ATOM 645 C CA . ASP A 1 81 ? 19.790 -26.052 -36.584 1.00 92.56 81 ASP A CA 1
ATOM 646 C C . ASP A 1 81 ? 18.814 -24.906 -36.243 1.00 92.56 81 ASP A C 1
ATOM 648 O O . ASP A 1 81 ? 18.854 -23.858 -36.883 1.00 92.56 81 ASP A O 1
ATOM 652 N N . GLY A 1 82 ? 17.973 -25.076 -35.218 1.00 95.12 82 GLY A N 1
ATOM 653 C CA . GLY A 1 82 ? 16.985 -24.097 -34.765 1.00 95.12 82 GLY A CA 1
ATOM 654 C C . GLY A 1 82 ? 15.749 -23.929 -35.659 1.00 95.12 82 GLY A C 1
ATOM 655 O O . GLY A 1 82 ? 14.917 -23.078 -35.350 1.00 95.12 82 GLY A O 1
ATOM 656 N N . ILE A 1 83 ? 15.584 -24.711 -36.734 1.00 95.75 83 ILE A N 1
ATOM 657 C CA . ILE A 1 83 ? 14.488 -24.524 -37.706 1.00 95.75 83 ILE A CA 1
ATOM 658 C C . ILE A 1 83 ? 13.116 -24.782 -37.073 1.00 95.75 83 ILE A C 1
ATOM 660 O O . ILE A 1 83 ? 12.194 -23.991 -37.278 1.00 95.75 83 ILE A O 1
ATOM 664 N N . ASP A 1 84 ? 12.971 -25.855 -36.295 1.00 95.69 84 ASP A N 1
ATOM 665 C CA . ASP A 1 84 ? 11.693 -26.192 -35.652 1.00 95.69 84 ASP A CA 1
ATOM 666 C C . ASP A 1 84 ? 11.291 -25.149 -34.600 1.00 95.69 84 ASP A C 1
ATOM 668 O O . ASP A 1 84 ? 10.128 -24.750 -34.533 1.00 95.69 84 ASP A O 1
ATOM 672 N N . SER A 1 85 ? 12.275 -24.631 -33.856 1.00 96.88 85 SER A N 1
ATOM 673 C CA . SER A 1 85 ? 12.082 -23.526 -32.912 1.00 96.88 85 SER A CA 1
ATOM 674 C C . SER A 1 85 ? 11.597 -22.270 -33.634 1.00 96.88 85 SER A C 1
ATOM 676 O O . SER A 1 85 ? 10.555 -21.726 -33.275 1.00 96.88 85 SER A O 1
ATOM 678 N N . PHE A 1 86 ? 12.251 -21.872 -34.734 1.00 98.00 86 PHE A N 1
ATOM 679 C CA . PHE A 1 86 ? 11.803 -20.729 -35.533 1.00 98.00 86 PHE A CA 1
ATOM 680 C C . PHE A 1 86 ? 10.383 -20.901 -36.073 1.00 98.00 86 PHE A C 1
ATOM 682 O O . PHE A 1 86 ? 9.588 -19.968 -35.979 1.00 98.00 86 PHE A O 1
ATOM 689 N N . LYS A 1 87 ? 10.035 -22.077 -36.607 1.00 97.31 87 LYS A N 1
ATOM 690 C CA . LYS A 1 87 ? 8.677 -22.351 -37.104 1.00 97.31 87 LYS A CA 1
ATOM 691 C C . LYS A 1 87 ? 7.622 -22.209 -36.016 1.00 97.31 87 LYS A C 1
ATOM 693 O O . LYS A 1 87 ? 6.531 -21.715 -36.293 1.00 97.31 87 LYS A O 1
ATOM 698 N N . GLU A 1 88 ? 7.914 -22.652 -34.797 1.00 97.75 88 GLU A N 1
ATOM 699 C CA . GLU A 1 88 ? 6.980 -22.491 -33.686 1.00 97.75 88 GLU A CA 1
ATOM 700 C C . GLU A 1 88 ? 6.926 -21.039 -33.202 1.00 97.75 88 GLU A C 1
ATOM 702 O O . GLU A 1 88 ? 5.837 -20.482 -33.058 1.00 97.75 88 GLU A O 1
ATOM 707 N N . ASP A 1 89 ? 8.077 -20.392 -33.024 1.00 98.12 89 ASP A N 1
ATOM 708 C CA . ASP A 1 89 ? 8.169 -18.995 -32.603 1.00 98.12 89 ASP A CA 1
ATOM 709 C C . ASP A 1 89 ? 7.424 -18.066 -33.570 1.00 98.12 89 ASP A C 1
ATOM 711 O O . ASP A 1 89 ? 6.694 -17.180 -33.124 1.00 98.12 89 ASP A O 1
ATOM 715 N N . CYS A 1 90 ? 7.505 -18.321 -34.883 1.00 98.25 90 CYS A N 1
ATOM 716 C CA . CYS A 1 90 ? 6.830 -17.522 -35.907 1.00 98.25 90 CYS A CA 1
ATOM 717 C C . CYS A 1 90 ? 5.302 -17.507 -35.782 1.00 98.25 90 CYS A C 1
ATOM 719 O O . CYS A 1 90 ? 4.658 -16.562 -36.244 1.00 98.25 90 CYS A O 1
ATOM 721 N N . LYS A 1 91 ? 4.707 -18.532 -35.162 1.00 97.75 91 LYS A N 1
ATOM 722 C CA . LYS A 1 91 ? 3.251 -18.626 -34.974 1.00 97.75 91 LYS A CA 1
ATOM 723 C C . LYS A 1 91 ? 2.750 -17.760 -33.824 1.00 97.75 91 LYS A C 1
ATOM 725 O O . LYS A 1 91 ? 1.580 -17.380 -33.832 1.00 97.75 91 LYS A O 1
ATOM 730 N N . TYR A 1 92 ? 3.591 -17.492 -32.824 1.00 97.44 92 TYR A N 1
ATOM 731 C CA . TYR A 1 92 ? 3.138 -16.928 -31.549 1.00 97.44 92 TYR A CA 1
ATOM 732 C C . TYR A 1 92 ? 3.851 -15.636 -31.153 1.00 97.44 92 TYR A C 1
ATOM 734 O O . TYR A 1 92 ? 3.213 -14.748 -30.589 1.00 97.44 92 TYR A O 1
ATOM 742 N N . MET A 1 93 ? 5.156 -15.524 -31.395 1.00 97.25 93 MET A N 1
ATOM 743 C CA . MET A 1 93 ? 5.950 -14.394 -30.913 1.00 97.25 93 MET A CA 1
ATOM 744 C C . MET A 1 93 ? 5.727 -13.130 -31.742 1.00 97.25 93 MET A C 1
ATOM 746 O O . MET A 1 93 ? 5.248 -13.170 -32.871 1.00 97.25 93 MET A O 1
ATOM 750 N N . ASP A 1 94 ? 6.076 -11.986 -31.157 1.00 96.75 94 ASP A N 1
ATOM 751 C CA . ASP A 1 94 ? 5.974 -10.689 -31.822 1.00 96.75 94 ASP A CA 1
ATOM 752 C C . ASP A 1 94 ? 7.258 -10.321 -32.587 1.00 96.75 94 ASP A C 1
ATOM 754 O O . ASP A 1 94 ? 7.216 -9.636 -33.613 1.00 96.75 94 ASP A O 1
ATOM 758 N N . VAL A 1 95 ? 8.402 -10.741 -32.040 1.00 98.12 95 VAL A N 1
ATOM 759 C CA . VAL A 1 95 ? 9.750 -10.446 -32.536 1.00 98.12 95 VAL A CA 1
ATOM 760 C C . VAL A 1 95 ? 10.607 -11.701 -32.414 1.00 98.12 95 VAL A C 1
ATOM 762 O O . VAL A 1 95 ? 10.458 -12.461 -31.454 1.00 98.12 95 VAL A O 1
ATOM 765 N N . ILE A 1 96 ? 11.513 -11.916 -33.365 1.00 98.50 96 ILE A N 1
ATOM 766 C CA . ILE A 1 96 ? 12.502 -12.994 -33.288 1.00 98.50 96 ILE A CA 1
ATOM 767 C C . ILE A 1 96 ? 13.906 -12.418 -33.448 1.00 98.50 96 ILE A C 1
ATOM 769 O O . ILE A 1 96 ? 14.213 -11.803 -34.473 1.00 98.50 96 ILE A O 1
ATOM 773 N N . HIS A 1 97 ? 14.768 -12.666 -32.463 1.00 98.50 97 HIS A N 1
ATOM 774 C CA . HIS A 1 97 ? 16.201 -12.432 -32.588 1.00 98.50 97 HIS A CA 1
ATOM 775 C C . HIS A 1 97 ? 16.859 -13.531 -33.414 1.00 98.50 97 HIS A C 1
ATOM 777 O O . HIS A 1 97 ? 16.852 -14.702 -33.037 1.00 98.50 97 HIS A O 1
ATOM 783 N N . ILE A 1 98 ? 17.406 -13.148 -34.565 1.00 98.31 98 ILE A N 1
ATOM 784 C CA . ILE A 1 98 ? 18.140 -14.019 -35.476 1.00 98.31 98 ILE A CA 1
ATOM 785 C C . ILE A 1 98 ? 19.626 -13.953 -35.119 1.00 98.31 98 ILE A C 1
ATOM 787 O O . ILE A 1 98 ? 20.327 -13.015 -35.507 1.00 98.31 98 ILE A O 1
ATOM 791 N N . ASP A 1 99 ? 20.104 -14.971 -34.404 1.00 97.19 99 ASP A N 1
ATOM 792 C CA . ASP A 1 99 ? 21.479 -15.056 -33.914 1.00 97.19 99 ASP A CA 1
ATOM 793 C C . ASP A 1 99 ? 22.150 -16.402 -34.267 1.00 97.19 99 ASP A C 1
ATOM 795 O O . ASP A 1 99 ? 22.226 -17.332 -33.449 1.00 97.19 99 ASP A O 1
ATOM 799 N N . PRO A 1 100 ? 22.683 -16.521 -35.497 1.00 96.44 100 PRO A N 1
ATOM 800 C CA . PRO A 1 100 ? 23.462 -17.684 -35.912 1.00 96.44 100 PRO A CA 1
ATOM 801 C C . PRO A 1 100 ? 24.911 -17.663 -35.394 1.00 96.44 100 PRO A C 1
ATOM 803 O O . PRO A 1 100 ? 25.638 -18.648 -35.574 1.00 96.44 100 PRO A O 1
ATOM 806 N N . TRP A 1 101 ? 25.357 -16.566 -34.777 1.00 96.12 101 TRP A N 1
ATOM 807 C CA . TRP A 1 101 ? 26.775 -16.263 -34.573 1.00 96.12 101 TRP A CA 1
ATOM 808 C C . TRP A 1 101 ? 27.445 -17.205 -33.581 1.00 96.12 101 TRP A C 1
ATOM 810 O O . TRP A 1 101 ? 28.625 -17.513 -33.726 1.00 96.12 101 TRP A O 1
ATOM 820 N N . LYS A 1 102 ? 26.691 -17.783 -32.643 1.00 93.06 102 LYS A N 1
ATOM 821 C CA . LYS A 1 102 ? 27.201 -18.815 -31.729 1.00 93.06 102 LYS A CA 1
ATOM 822 C C . LYS A 1 102 ? 27.797 -20.030 -32.442 1.00 93.06 102 LYS A C 1
ATOM 824 O O . LYS A 1 102 ? 28.779 -20.590 -31.962 1.00 93.06 102 LYS A O 1
ATOM 829 N N . LYS A 1 103 ? 27.213 -20.446 -33.571 1.00 94.62 103 LYS A N 1
ATOM 830 C CA . LYS A 1 103 ? 27.719 -21.562 -34.386 1.00 94.62 103 LYS A CA 1
ATOM 831 C C . LYS A 1 103 ? 28.600 -21.071 -35.534 1.00 94.62 103 LYS A C 1
ATOM 833 O O . LYS A 1 103 ? 29.610 -21.702 -35.833 1.00 94.62 103 LYS A O 1
ATOM 838 N N . TYR A 1 104 ? 28.221 -19.967 -36.173 1.00 95.31 104 TYR A N 1
ATOM 839 C CA . TYR A 1 104 ? 28.877 -19.444 -37.369 1.00 95.31 104 TYR A CA 1
ATOM 840 C C . TYR A 1 104 ? 29.596 -18.130 -37.050 1.00 95.31 104 TYR A C 1
ATOM 842 O O . TYR A 1 104 ? 29.079 -17.046 -37.288 1.00 95.31 104 TYR A O 1
ATOM 850 N N . GLN A 1 105 ? 30.794 -18.254 -36.478 1.00 94.50 105 GLN A N 1
ATOM 851 C CA . GLN A 1 105 ? 31.635 -17.125 -36.056 1.00 94.50 105 GLN A CA 1
ATOM 852 C C . GLN A 1 105 ? 32.288 -16.383 -37.235 1.00 94.50 105 GLN A C 1
ATOM 854 O O . GLN A 1 105 ? 32.586 -15.194 -37.141 1.00 94.50 105 GLN A O 1
ATOM 859 N N . ASP A 1 106 ? 32.511 -17.081 -38.349 1.00 95.75 106 ASP A N 1
ATOM 860 C CA . ASP A 1 106 ? 32.997 -16.487 -39.595 1.00 95.75 106 ASP A CA 1
ATOM 861 C C . ASP A 1 106 ? 31.953 -15.530 -40.202 1.00 95.75 106 ASP A C 1
ATOM 863 O O . ASP A 1 106 ? 30.761 -15.840 -40.208 1.00 95.75 106 ASP A O 1
ATOM 867 N N . TYR A 1 107 ? 32.404 -14.380 -40.720 1.00 96.38 107 TYR A N 1
ATOM 868 C CA . TYR A 1 107 ? 31.524 -13.303 -41.193 1.00 96.38 107 TYR A CA 1
ATOM 869 C C . TYR A 1 107 ? 30.587 -13.765 -42.317 1.00 96.38 107 TYR A C 1
ATOM 871 O O . TYR A 1 107 ? 29.370 -13.640 -42.188 1.00 96.38 107 TYR A O 1
ATOM 879 N N . GLU A 1 108 ? 31.128 -14.343 -43.396 1.00 97.12 108 GLU A N 1
ATOM 880 C CA . GLU A 1 108 ? 30.326 -14.762 -44.555 1.00 97.12 108 GLU A CA 1
ATOM 881 C C . GLU A 1 108 ? 29.357 -15.883 -44.185 1.00 97.12 108 GLU A C 1
ATOM 883 O O . GLU A 1 108 ? 28.183 -15.866 -44.565 1.00 97.12 108 GLU A O 1
ATOM 888 N N . SER A 1 109 ? 29.827 -16.849 -43.396 1.00 96.75 109 SER A N 1
ATOM 889 C CA . SER A 1 109 ? 28.996 -17.951 -42.912 1.00 96.75 109 SER A CA 1
ATOM 890 C C . SER A 1 109 ? 27.839 -17.451 -42.039 1.00 96.75 109 SER A C 1
ATOM 892 O O . SER A 1 109 ? 26.690 -17.849 -42.249 1.00 96.75 109 SER A O 1
ATOM 894 N N . GLY A 1 110 ? 28.110 -16.542 -41.097 1.00 97.12 110 GLY A N 1
ATOM 895 C CA . GLY A 1 110 ? 27.092 -15.953 -40.227 1.00 97.12 110 GLY A CA 1
ATOM 896 C C . GLY A 1 110 ? 26.116 -15.038 -40.971 1.00 97.12 110 GLY A C 1
ATOM 897 O O . GLY A 1 110 ? 24.909 -15.099 -40.723 1.00 97.12 110 GLY A O 1
ATOM 898 N N . LEU A 1 111 ? 26.587 -14.263 -41.954 1.00 98.12 111 LEU A N 1
ATOM 899 C CA . LEU A 1 111 ? 25.741 -13.463 -42.847 1.00 98.12 111 LEU A CA 1
ATOM 900 C C . LEU A 1 111 ? 24.795 -14.347 -43.668 1.00 98.12 111 LEU A C 1
ATOM 902 O O . LEU A 1 111 ? 23.592 -14.082 -43.724 1.00 98.12 111 LEU A O 1
ATOM 906 N N . ASN A 1 112 ? 25.313 -15.419 -44.272 1.00 98.06 112 ASN A N 1
ATOM 907 C CA . ASN A 1 112 ? 24.518 -16.358 -45.064 1.00 98.06 112 ASN A CA 1
ATOM 908 C C . ASN A 1 112 ? 23.410 -17.010 -44.231 1.00 98.06 112 ASN A C 1
ATOM 910 O O . ASN A 1 112 ? 22.256 -17.066 -44.666 1.00 98.06 112 ASN A O 1
ATOM 914 N N . GLU A 1 113 ? 23.735 -17.461 -43.022 1.00 97.69 113 GLU A N 1
ATOM 915 C CA . GLU A 1 113 ? 22.755 -18.089 -42.135 1.00 97.69 113 GLU A CA 1
ATOM 916 C C . GLU A 1 113 ? 21.770 -17.068 -41.547 1.00 97.69 113 GLU A C 1
ATOM 918 O O . GLU A 1 113 ? 20.590 -17.389 -41.409 1.00 97.69 113 GLU A O 1
ATOM 923 N N . THR A 1 114 ? 22.185 -15.813 -41.325 1.00 98.25 114 THR A N 1
ATOM 924 C CA . THR A 1 114 ? 21.261 -14.721 -40.966 1.00 98.25 114 THR A CA 1
ATOM 925 C C . THR A 1 114 ? 20.233 -14.496 -42.077 1.00 98.25 114 THR A C 1
ATOM 927 O O . THR A 1 114 ? 19.030 -14.484 -41.819 1.00 98.25 114 THR A O 1
ATOM 930 N N . ILE A 1 115 ? 20.680 -14.371 -43.333 1.00 98.50 115 ILE A N 1
ATOM 931 C CA . ILE A 1 115 ? 19.799 -14.186 -44.498 1.00 98.50 115 ILE A CA 1
ATOM 932 C C . ILE A 1 115 ? 18.836 -15.366 -44.641 1.00 98.50 115 ILE A C 1
ATOM 934 O O . ILE A 1 115 ? 17.643 -15.175 -44.886 1.00 98.50 115 ILE A O 1
ATOM 938 N N . LYS A 1 116 ? 19.336 -16.592 -44.490 1.00 98.12 116 LYS A N 1
ATOM 939 C CA . LYS A 1 116 ? 18.530 -17.812 -44.581 1.00 98.12 116 LYS A CA 1
ATOM 940 C C . LYS A 1 116 ? 17.447 -17.859 -43.503 1.00 98.12 116 LYS A C 1
ATOM 942 O O . LYS A 1 116 ? 16.292 -18.122 -43.832 1.00 98.12 116 LYS A O 1
ATOM 947 N N . ALA A 1 117 ? 17.796 -17.562 -42.252 1.00 98.12 117 ALA A N 1
ATOM 948 C CA . ALA A 1 117 ? 16.849 -17.540 -41.141 1.00 98.12 117 ALA A CA 1
ATOM 949 C C . ALA A 1 117 ? 15.806 -16.419 -41.291 1.00 98.12 117 ALA A C 1
ATOM 951 O O . ALA A 1 117 ? 14.618 -16.671 -41.114 1.00 98.12 117 ALA A O 1
ATOM 952 N N . LEU A 1 118 ? 16.210 -15.216 -41.720 1.00 98.56 118 LEU A N 1
ATOM 953 C CA . LEU A 1 118 ? 15.278 -14.119 -42.011 1.00 98.56 118 LEU A CA 1
ATOM 954 C C . LEU A 1 118 ? 14.274 -14.489 -43.109 1.00 98.56 118 LEU A C 1
ATOM 956 O O . LEU A 1 118 ? 13.080 -14.244 -42.954 1.00 98.56 118 LEU A O 1
ATOM 960 N N . ASN A 1 119 ? 14.734 -15.110 -44.201 1.00 98.25 119 ASN A N 1
ATOM 961 C CA . ASN A 1 119 ? 13.842 -15.581 -45.264 1.00 98.25 119 ASN A CA 1
ATOM 962 C C . ASN A 1 119 ? 12.880 -16.664 -44.762 1.00 98.25 119 ASN A C 1
ATOM 964 O O . ASN A 1 119 ? 11.694 -16.608 -45.080 1.00 98.25 119 ASN A O 1
ATOM 968 N N . LEU A 1 120 ? 13.372 -17.632 -43.982 1.00 98.06 120 LEU A N 1
ATOM 969 C CA . LEU A 1 120 ? 12.541 -18.676 -43.381 1.00 98.06 120 LEU A CA 1
ATOM 970 C C . LEU A 1 120 ? 11.432 -18.057 -42.524 1.00 98.06 120 LEU A C 1
ATOM 972 O O . LEU A 1 120 ? 10.256 -18.269 -42.808 1.00 98.06 120 LEU A O 1
ATOM 976 N N . CYS A 1 121 ? 11.796 -17.253 -41.525 1.00 98.19 121 CYS A N 1
ATOM 977 C CA . CYS A 1 121 ? 10.832 -16.679 -40.591 1.00 98.19 121 CYS A CA 1
ATOM 978 C C . CYS A 1 121 ? 9.844 -15.733 -41.284 1.00 98.19 121 CYS A C 1
ATOM 980 O O . CYS A 1 121 ? 8.658 -15.742 -40.967 1.00 98.19 121 CYS A O 1
ATOM 982 N N . TYR A 1 122 ? 10.299 -14.944 -42.264 1.00 97.88 122 TYR A N 1
ATOM 983 C CA . TYR A 1 122 ? 9.415 -14.066 -43.032 1.00 97.88 122 TYR A CA 1
ATOM 984 C C . TYR A 1 122 ? 8.400 -14.849 -43.874 1.00 97.88 122 TYR A C 1
ATOM 986 O O . TYR A 1 122 ? 7.241 -14.447 -43.960 1.00 97.88 122 TYR A O 1
ATOM 994 N N . ASN A 1 123 ? 8.819 -15.960 -44.488 1.00 97.38 123 ASN A N 1
ATOM 995 C CA . ASN A 1 123 ? 7.923 -16.809 -45.273 1.00 97.38 123 ASN A CA 1
ATOM 996 C C . ASN A 1 123 ? 6.893 -17.529 -44.391 1.00 97.38 123 ASN A C 1
ATOM 998 O O . ASN A 1 123 ? 5.762 -17.721 -44.829 1.00 97.38 123 ASN A O 1
ATOM 1002 N N . GLU A 1 124 ? 7.265 -17.898 -43.163 1.00 97.50 124 GLU A N 1
ATOM 1003 C CA . GLU A 1 124 ? 6.338 -18.468 -42.177 1.00 97.50 124 GLU A CA 1
ATOM 1004 C C . GLU A 1 124 ? 5.357 -17.409 -41.641 1.00 97.50 124 GLU A C 1
ATOM 1006 O O . GLU A 1 124 ? 4.165 -17.679 -41.497 1.00 97.50 124 GLU A O 1
ATOM 1011 N N . ASN A 1 125 ? 5.828 -16.186 -41.368 1.00 97.25 125 ASN A N 1
ATOM 1012 C CA . ASN A 1 125 ? 4.980 -15.078 -40.929 1.00 97.25 125 ASN A CA 1
ATOM 1013 C C . ASN A 1 125 ? 5.566 -13.704 -41.305 1.00 97.25 125 ASN A C 1
ATOM 1015 O O . ASN A 1 125 ? 6.430 -13.142 -40.626 1.00 97.25 125 ASN A O 1
ATOM 1019 N N . SER A 1 126 ? 4.995 -13.089 -42.341 1.00 95.62 126 SER A N 1
ATOM 1020 C CA . SER A 1 126 ? 5.441 -11.799 -42.883 1.00 95.62 126 SER A CA 1
ATOM 1021 C C . SER A 1 126 ? 5.127 -10.582 -41.998 1.00 95.62 126 SER A C 1
ATOM 1023 O O . SER A 1 126 ? 5.461 -9.451 -42.373 1.00 95.62 126 SER A O 1
ATOM 1025 N N . ASN A 1 127 ? 4.437 -10.773 -40.867 1.00 95.06 127 ASN A N 1
ATOM 1026 C CA . ASN A 1 127 ? 4.083 -9.713 -39.916 1.00 95.06 127 ASN A CA 1
ATOM 1027 C C . ASN A 1 127 ? 5.058 -9.588 -38.738 1.00 95.06 127 ASN A C 1
ATOM 1029 O O . ASN A 1 127 ? 4.928 -8.637 -37.967 1.00 95.06 127 ASN A O 1
ATOM 1033 N N . LEU A 1 128 ? 6.024 -10.502 -38.609 1.00 94.75 128 LEU A N 1
ATOM 1034 C CA . LEU A 1 128 ? 7.037 -10.458 -37.556 1.00 94.75 128 LEU A CA 1
ATOM 1035 C C . LEU A 1 128 ? 8.002 -9.289 -37.734 1.00 94.75 128 LEU A C 1
ATOM 1037 O O . LEU A 1 128 ? 8.285 -8.850 -38.853 1.00 94.75 128 LEU A O 1
ATOM 1041 N N . PHE A 1 129 ? 8.544 -8.831 -36.610 1.00 97.75 129 PHE A N 1
ATOM 1042 C CA . PHE A 1 129 ? 9.753 -8.018 -36.595 1.00 97.75 129 PHE A CA 1
ATOM 1043 C C . PHE A 1 129 ? 10.965 -8.875 -36.237 1.00 97.75 129 PHE A C 1
ATOM 1045 O O . PHE A 1 129 ? 10.837 -9.915 -35.589 1.00 97.75 129 PHE A O 1
ATOM 1052 N N . PHE A 1 130 ? 12.146 -8.412 -36.632 1.00 98.44 130 PHE A N 1
ATOM 1053 C CA . PHE A 1 130 ? 13.395 -9.120 -36.378 1.00 98.44 130 PHE A CA 1
ATOM 1054 C C . PHE A 1 130 ? 14.389 -8.272 -35.602 1.00 98.44 130 PHE A C 1
ATOM 1056 O O . PHE A 1 130 ? 14.438 -7.044 -35.738 1.00 98.44 130 PHE A O 1
ATOM 1063 N N . GLU A 1 131 ? 15.205 -8.970 -34.831 1.00 98.50 131 GLU A N 1
ATOM 1064 C CA . GLU A 1 131 ? 16.446 -8.475 -34.258 1.00 98.50 131 GLU A CA 1
ATOM 1065 C C . GLU A 1 131 ? 17.626 -9.220 -34.882 1.00 98.50 131 GLU A C 1
ATOM 1067 O O . GLU A 1 131 ? 17.506 -10.403 -35.203 1.00 98.50 131 GLU A O 1
ATOM 1072 N N . ILE A 1 132 ? 18.752 -8.537 -35.083 1.00 97.88 132 ILE A N 1
ATOM 1073 C CA . ILE A 1 132 ? 19.963 -9.099 -35.700 1.00 97.88 132 ILE A CA 1
ATOM 1074 C C . ILE A 1 132 ? 21.232 -8.661 -34.954 1.00 97.88 132 ILE A C 1
ATOM 1076 O O . ILE A 1 132 ? 21.188 -7.755 -34.120 1.00 97.88 132 ILE A O 1
ATOM 1080 N N . ALA A 1 133 ? 22.364 -9.264 -35.336 1.00 96.25 133 ALA A N 1
ATOM 1081 C CA . ALA A 1 133 ? 23.662 -9.190 -34.654 1.00 96.25 133 ALA A CA 1
ATOM 1082 C C . ALA A 1 133 ? 23.653 -9.912 -33.291 1.00 96.25 133 ALA A C 1
ATOM 1084 O O . ALA A 1 133 ? 22.679 -10.577 -32.946 1.00 96.25 133 ALA A O 1
ATOM 1085 N N . THR A 1 134 ? 24.761 -9.859 -32.551 1.00 95.00 134 THR A N 1
ATOM 1086 C CA . THR A 1 134 ? 24.920 -10.561 -31.266 1.00 95.00 134 THR A CA 1
ATOM 1087 C C . THR A 1 134 ? 25.731 -9.721 -30.286 1.00 95.00 134 THR A C 1
ATOM 1089 O O . THR A 1 134 ? 26.393 -8.750 -30.662 1.00 95.00 134 THR A O 1
ATOM 1092 N N . GLU A 1 135 ? 25.694 -10.088 -29.013 1.00 91.88 135 GLU A N 1
ATOM 1093 C CA . GLU A 1 135 ? 26.518 -9.524 -27.957 1.00 91.88 135 GLU A CA 1
ATOM 1094 C C . GLU A 1 135 ? 28.002 -9.902 -28.082 1.00 91.88 135 GLU A C 1
ATOM 1096 O O . GLU A 1 135 ? 28.397 -10.909 -28.673 1.00 91.88 135 GLU A O 1
ATOM 1101 N N . GLU A 1 136 ? 28.841 -9.088 -27.447 1.00 88.88 136 GLU A N 1
ATOM 1102 C CA . GLU A 1 136 ? 30.299 -9.185 -27.534 1.00 88.88 136 GLU A CA 1
ATOM 1103 C C . GLU A 1 136 ? 30.861 -10.523 -27.029 1.00 88.88 136 GLU A C 1
ATOM 1105 O O . GLU A 1 136 ? 31.846 -11.023 -27.568 1.00 88.88 136 GLU A O 1
ATOM 1110 N N . GLY A 1 137 ? 30.206 -11.128 -26.033 1.00 85.81 137 GLY A N 1
ATOM 1111 C CA . GLY A 1 137 ? 30.592 -12.426 -25.480 1.00 85.81 137 GLY A CA 1
ATOM 1112 C C . GLY A 1 137 ? 30.394 -13.610 -26.433 1.00 85.81 137 GLY A C 1
ATOM 1113 O O . GLY A 1 137 ? 31.005 -14.654 -26.210 1.00 85.81 137 GLY A O 1
ATOM 1114 N N . ILE A 1 138 ? 29.574 -13.465 -27.483 1.00 89.12 138 ILE A N 1
ATOM 1115 C CA . ILE A 1 138 ? 29.435 -14.470 -28.548 1.00 89.12 138 ILE A CA 1
ATOM 1116 C C . ILE A 1 138 ? 30.386 -14.157 -29.695 1.00 89.12 138 ILE A C 1
ATOM 1118 O O . ILE A 1 138 ? 31.137 -15.038 -30.105 1.00 89.12 138 ILE A O 1
ATOM 1122 N N . ARG A 1 139 ? 30.348 -12.931 -30.226 1.00 93.19 139 ARG A N 1
ATOM 1123 C CA . ARG A 1 139 ? 31.238 -12.487 -31.304 1.00 93.19 139 ARG A CA 1
ATOM 1124 C C . ARG A 1 139 ? 31.382 -10.975 -31.256 1.00 93.19 139 ARG A C 1
ATOM 1126 O O . ARG A 1 139 ? 30.404 -10.254 -31.437 1.00 93.19 139 ARG A O 1
ATOM 1133 N N . ARG A 1 140 ? 32.603 -10.477 -31.083 1.00 92.94 140 ARG A N 1
ATOM 1134 C CA . ARG A 1 140 ? 32.886 -9.041 -31.180 1.00 92.94 140 ARG A CA 1
ATOM 1135 C C . ARG A 1 140 ? 32.792 -8.578 -32.636 1.00 92.94 140 ARG A C 1
ATOM 1137 O O . ARG A 1 140 ? 33.346 -9.227 -33.516 1.00 92.94 140 ARG A O 1
ATOM 1144 N N . PHE A 1 141 ? 32.119 -7.455 -32.867 1.00 94.31 141 PHE A N 1
ATOM 1145 C CA . PHE A 1 141 ? 32.064 -6.789 -34.168 1.00 94.31 141 PHE A CA 1
ATOM 1146 C C . PHE A 1 141 ? 32.677 -5.401 -34.095 1.00 94.31 141 PHE A C 1
ATOM 1148 O O . PHE A 1 141 ? 32.338 -4.644 -33.192 1.00 94.31 141 PHE A O 1
ATOM 1155 N N . GLU A 1 142 ? 33.489 -4.990 -35.060 1.00 94.50 142 GLU A N 1
ATOM 1156 C CA . GLU A 1 142 ? 33.868 -3.573 -35.146 1.00 94.50 142 GLU A CA 1
ATOM 1157 C C . GLU A 1 142 ? 32.766 -2.721 -35.800 1.00 94.50 142 GLU A C 1
ATOM 1159 O O . GLU A 1 142 ? 31.913 -3.230 -36.522 1.00 94.50 142 GLU A O 1
ATOM 1164 N N . VAL A 1 143 ? 32.738 -1.411 -35.519 1.00 94.38 143 VAL A N 1
ATOM 1165 C CA . VAL A 1 143 ? 31.651 -0.524 -35.998 1.00 94.38 143 VAL A CA 1
ATOM 1166 C C . VAL A 1 143 ? 31.550 -0.541 -37.530 1.00 94.38 143 VAL A C 1
ATOM 1168 O O . VAL A 1 143 ? 30.451 -0.669 -38.065 1.00 94.38 143 VAL A O 1
ATOM 1171 N N . ASP A 1 144 ? 32.689 -0.492 -38.222 1.00 95.69 144 ASP A N 1
ATOM 1172 C CA . ASP A 1 144 ? 32.751 -0.522 -39.690 1.00 95.69 144 ASP A CA 1
ATOM 1173 C C . ASP A 1 144 ? 32.339 -1.898 -40.255 1.00 95.69 144 ASP A C 1
ATOM 1175 O O . ASP A 1 144 ? 31.756 -2.001 -41.337 1.00 95.69 144 ASP A O 1
ATOM 1179 N N . GLU A 1 145 ? 32.591 -2.973 -39.500 1.00 95.94 145 GLU A N 1
ATOM 1180 C CA . GLU A 1 145 ? 32.159 -4.330 -39.847 1.00 95.94 145 GLU A CA 1
ATOM 1181 C C . GLU A 1 145 ? 30.634 -4.472 -39.727 1.00 95.94 145 GLU A C 1
ATOM 1183 O O . GLU A 1 145 ? 30.001 -5.039 -40.616 1.00 95.94 145 GLU A O 1
ATOM 1188 N N . LEU A 1 146 ? 30.018 -3.908 -38.679 1.00 95.38 146 LEU A N 1
ATOM 1189 C CA . LEU A 1 146 ? 28.554 -3.864 -38.538 1.00 95.38 146 LEU A CA 1
ATOM 1190 C C . LEU A 1 146 ? 27.903 -3.041 -39.644 1.00 95.38 146 LEU A C 1
ATOM 1192 O O . LEU A 1 146 ? 26.841 -3.411 -40.141 1.00 95.38 146 LEU A O 1
ATOM 1196 N N . GLU A 1 147 ? 28.522 -1.930 -40.041 1.00 97.38 147 GLU A N 1
ATOM 1197 C CA . GLU A 1 147 ? 28.029 -1.149 -41.171 1.00 97.38 147 GLU A CA 1
ATOM 1198 C C . GLU A 1 147 ? 28.078 -1.959 -42.472 1.00 97.38 147 GLU A C 1
ATOM 1200 O O . GLU A 1 147 ? 27.093 -1.994 -43.212 1.00 97.38 147 GLU A O 1
ATOM 1205 N N . THR A 1 148 ? 29.179 -2.675 -42.713 1.00 97.81 148 THR A N 1
ATOM 1206 C CA . THR A 1 148 ? 29.307 -3.584 -43.863 1.00 97.81 148 THR A CA 1
ATOM 1207 C C . THR A 1 148 ? 28.229 -4.671 -43.824 1.00 97.81 148 THR A C 1
ATOM 1209 O O . THR A 1 148 ? 27.540 -4.887 -44.821 1.00 97.81 148 THR A O 1
ATOM 1212 N N . PHE A 1 149 ? 27.979 -5.256 -42.650 1.00 97.88 149 PHE A N 1
ATOM 1213 C CA . PHE A 1 149 ? 26.925 -6.249 -42.436 1.00 97.88 149 PHE A CA 1
ATOM 1214 C C . PHE A 1 149 ? 25.534 -5.719 -42.797 1.00 97.88 149 PHE A C 1
ATOM 1216 O O . PHE A 1 149 ? 24.771 -6.390 -43.494 1.00 97.88 149 PHE A O 1
ATOM 1223 N N . ILE A 1 150 ? 25.208 -4.492 -42.387 1.00 97.69 150 ILE A N 1
ATOM 1224 C CA . ILE A 1 150 ? 23.937 -3.841 -42.730 1.00 97.69 150 ILE A CA 1
ATOM 1225 C C . ILE A 1 150 ? 23.815 -3.639 -44.246 1.00 97.69 150 ILE A C 1
ATOM 1227 O O . ILE A 1 150 ? 22.769 -3.949 -44.824 1.00 97.69 150 ILE A O 1
ATOM 1231 N N . LEU A 1 151 ? 24.868 -3.144 -44.901 1.00 98.00 151 LEU A N 1
ATOM 1232 C CA . LEU A 1 151 ? 24.878 -2.897 -46.347 1.00 98.00 151 LEU A CA 1
ATOM 1233 C C . LEU A 1 151 ? 24.742 -4.197 -47.153 1.00 98.00 151 LEU A C 1
ATOM 1235 O O . LEU A 1 151 ? 23.992 -4.246 -48.133 1.00 98.00 151 LEU A O 1
ATOM 1239 N N . ASP A 1 152 ? 25.399 -5.270 -46.719 1.00 98.31 152 ASP A N 1
ATOM 1240 C CA . ASP A 1 152 ? 25.273 -6.584 -47.348 1.00 98.31 152 ASP A CA 1
ATOM 1241 C C . ASP A 1 152 ? 23.864 -7.160 -47.185 1.00 98.31 152 ASP A C 1
ATOM 1243 O O . ASP A 1 152 ? 23.300 -7.697 -48.144 1.00 98.31 152 ASP A O 1
ATOM 1247 N N . LEU A 1 153 ? 23.247 -6.998 -46.011 1.00 98.00 153 LEU A N 1
ATOM 1248 C CA . LEU A 1 153 ? 21.847 -7.370 -45.801 1.00 98.00 153 LEU A CA 1
ATOM 1249 C C . LEU A 1 153 ? 20.912 -6.574 -46.720 1.00 98.00 153 LEU A C 1
ATOM 1251 O O . LEU A 1 153 ? 20.048 -7.178 -47.354 1.00 98.00 153 LEU A O 1
ATOM 1255 N N . GLN A 1 154 ? 21.099 -5.256 -46.859 1.00 97.06 154 GLN A N 1
ATOM 1256 C CA . GLN A 1 154 ? 20.310 -4.422 -47.782 1.00 97.06 154 GLN A CA 1
ATOM 1257 C C . GLN A 1 154 ? 20.432 -4.880 -49.236 1.00 97.06 154 GLN A C 1
ATOM 1259 O O . GLN A 1 154 ? 19.450 -4.867 -49.976 1.00 97.06 154 GLN A O 1
ATOM 1264 N N . LYS A 1 155 ? 21.636 -5.282 -49.650 1.00 97.88 155 LYS A N 1
ATOM 1265 C CA . LYS A 1 155 ? 21.916 -5.732 -51.016 1.00 97.88 155 LYS A CA 1
ATOM 1266 C C . LYS A 1 155 ? 21.340 -7.118 -51.308 1.00 97.88 155 LYS A C 1
ATOM 1268 O O . LYS A 1 155 ? 20.969 -7.392 -52.449 1.00 97.88 155 LYS A O 1
ATOM 1273 N N . ARG A 1 156 ? 21.324 -8.010 -50.313 1.00 98.12 156 ARG A N 1
ATOM 1274 C CA . ARG A 1 156 ? 21.040 -9.444 -50.498 1.00 98.12 156 ARG A CA 1
ATOM 1275 C C . ARG A 1 156 ? 19.637 -9.867 -50.063 1.00 98.12 156 ARG A C 1
ATOM 1277 O O . ARG A 1 156 ? 19.169 -10.913 -50.513 1.00 98.12 156 ARG A O 1
ATOM 1284 N N . LEU A 1 157 ? 18.963 -9.098 -49.209 1.00 97.75 157 LEU A N 1
ATOM 1285 C CA . LEU A 1 157 ? 17.572 -9.341 -48.821 1.00 97.75 157 LEU A CA 1
ATOM 1286 C C . LEU A 1 157 ? 16.599 -8.595 -49.727 1.00 97.75 157 LEU A C 1
ATOM 1288 O O . LEU A 1 157 ? 16.894 -7.528 -50.261 1.00 97.75 157 LEU A O 1
ATOM 1292 N N . LYS A 1 158 ? 15.380 -9.129 -49.840 1.00 97.44 158 LYS A N 1
ATOM 1293 C CA . LYS A 1 158 ? 14.291 -8.375 -50.459 1.00 97.44 158 LYS A CA 1
ATOM 1294 C C . LYS A 1 158 ? 13.929 -7.160 -49.586 1.00 97.44 158 LYS A C 1
ATOM 1296 O O . LYS A 1 158 ? 13.903 -7.302 -48.356 1.00 97.44 158 LYS A O 1
ATOM 1301 N N . PRO A 1 159 ? 13.596 -5.993 -50.173 1.00 97.50 159 PRO A N 1
ATOM 1302 C CA . PRO A 1 159 ? 13.296 -4.777 -49.412 1.00 97.50 159 PRO A CA 1
ATOM 1303 C C . PRO A 1 159 ? 12.195 -4.950 -48.358 1.00 97.50 159 PRO A C 1
ATOM 1305 O O . PRO A 1 159 ? 12.259 -4.351 -47.286 1.00 97.50 159 PRO A O 1
ATOM 1308 N N . GLU A 1 160 ? 11.185 -5.772 -48.635 1.00 97.25 160 GLU A N 1
ATOM 1309 C CA . GLU A 1 160 ? 10.089 -6.081 -47.717 1.00 97.25 160 GLU A CA 1
ATOM 1310 C C . GLU A 1 160 ? 10.523 -6.882 -46.483 1.00 97.25 160 GLU A C 1
ATOM 1312 O O . GLU A 1 160 ? 9.929 -6.698 -45.423 1.00 97.25 160 GLU A O 1
ATOM 1317 N N . ILE A 1 161 ? 11.570 -7.708 -46.592 1.00 97.75 161 ILE A N 1
ATOM 1318 C CA . ILE A 1 161 ? 12.148 -8.457 -45.466 1.00 97.75 161 ILE A CA 1
ATOM 1319 C C . ILE A 1 161 ? 13.048 -7.530 -44.654 1.00 97.75 161 ILE A C 1
ATOM 1321 O O . ILE A 1 161 ? 12.919 -7.459 -43.435 1.00 97.75 161 ILE A O 1
ATOM 1325 N N . TYR A 1 162 ? 13.910 -6.759 -45.326 1.00 97.62 162 TYR A N 1
ATOM 1326 C CA . TYR A 1 162 ? 14.808 -5.812 -44.661 1.00 97.62 162 TYR A CA 1
ATOM 1327 C C . TYR A 1 162 ? 14.035 -4.797 -43.802 1.00 97.62 162 TYR A C 1
ATOM 1329 O O . TYR A 1 162 ? 14.400 -4.546 -42.659 1.00 97.62 162 TYR A O 1
ATOM 1337 N N . LYS A 1 163 ? 12.894 -4.291 -44.296 1.00 96.56 163 LYS A N 1
ATOM 1338 C CA . LYS A 1 163 ? 11.996 -3.387 -43.546 1.00 96.56 163 LYS A CA 1
ATOM 1339 C C . LYS A 1 163 ? 11.402 -3.989 -42.265 1.00 96.56 163 LYS A C 1
ATOM 1341 O O . LYS A 1 163 ? 10.836 -3.244 -41.466 1.00 96.56 163 LYS A O 1
ATOM 1346 N N . ARG A 1 164 ? 11.465 -5.311 -42.075 1.00 97.38 164 ARG A N 1
ATOM 1347 C CA . ARG A 1 164 ? 11.024 -5.983 -40.841 1.00 97.38 164 ARG A CA 1
ATOM 1348 C C . ARG A 1 164 ? 12.119 -6.073 -39.782 1.00 97.38 164 ARG A C 1
ATOM 1350 O O . ARG A 1 164 ? 11.798 -6.346 -38.627 1.00 97.38 164 ARG A O 1
ATOM 1357 N N . ILE A 1 165 ? 13.378 -5.821 -40.133 1.00 98.00 165 ILE A N 1
ATOM 1358 C CA . ILE A 1 165 ? 14.469 -5.733 -39.160 1.00 98.00 165 ILE A CA 1
ATOM 1359 C C . ILE A 1 165 ? 14.281 -4.440 -38.369 1.00 98.00 165 ILE A C 1
ATOM 1361 O O . ILE A 1 165 ? 14.297 -3.346 -38.929 1.00 98.00 165 ILE A O 1
ATOM 1365 N N . LYS A 1 166 ? 14.043 -4.584 -37.068 1.00 96.81 166 LYS A N 1
ATOM 1366 C CA . LYS A 1 166 ? 13.657 -3.488 -36.180 1.00 96.81 166 LYS A CA 1
ATOM 1367 C C . LYS A 1 166 ? 14.723 -3.195 -35.136 1.00 96.81 166 LYS A C 1
ATOM 1369 O O . LYS A 1 166 ? 15.010 -2.025 -34.894 1.00 96.81 166 LYS A O 1
ATOM 1374 N N . TYR A 1 167 ? 15.274 -4.236 -34.524 1.00 98.00 167 TYR A N 1
ATOM 1375 C CA . TYR A 1 167 ? 16.259 -4.108 -33.456 1.00 98.00 167 TYR A CA 1
ATOM 1376 C C . TYR A 1 167 ? 17.642 -4.533 -33.940 1.00 98.00 167 TYR A C 1
ATOM 1378 O O . TYR A 1 167 ? 17.780 -5.420 -34.785 1.00 98.00 167 TYR A O 1
ATOM 1386 N N . PHE A 1 168 ? 18.661 -3.880 -33.398 1.00 97.31 168 PHE A N 1
ATOM 1387 C CA . PHE A 1 168 ? 20.053 -4.157 -33.710 1.00 97.31 168 PHE A CA 1
ATOM 1388 C C . PHE A 1 168 ? 20.853 -4.240 -32.413 1.00 97.31 168 PHE A C 1
ATOM 1390 O O . PHE A 1 168 ? 20.852 -3.291 -31.618 1.00 97.31 168 PHE A O 1
ATOM 1397 N N . VAL A 1 169 ? 21.513 -5.379 -32.191 1.00 97.31 169 VAL A N 1
ATOM 1398 C CA . VAL A 1 169 ? 22.286 -5.605 -30.967 1.00 97.31 169 VAL A CA 1
ATOM 1399 C C . VAL A 1 169 ? 23.558 -4.756 -30.992 1.00 97.31 169 VAL A C 1
ATOM 1401 O O . VAL A 1 169 ? 24.369 -4.859 -31.913 1.00 97.31 169 VAL A O 1
ATOM 1404 N N . VAL A 1 170 ? 23.740 -3.910 -29.976 1.00 95.88 170 VAL A N 1
ATOM 1405 C CA . VAL A 1 170 ? 24.932 -3.064 -29.804 1.00 95.88 170 VAL A CA 1
ATOM 1406 C C . VAL A 1 170 ? 25.874 -3.631 -28.741 1.00 95.88 170 VAL A C 1
ATOM 1408 O O . VAL A 1 170 ? 25.451 -4.274 -27.782 1.00 95.88 170 VAL A O 1
ATOM 1411 N N . GLN A 1 171 ? 27.171 -3.363 -28.901 1.00 94.19 171 GLN A N 1
ATOM 1412 C CA . GLN A 1 171 ? 28.250 -3.859 -28.045 1.00 94.19 171 GLN A CA 1
ATOM 1413 C C . GLN A 1 171 ? 29.030 -2.697 -27.430 1.00 94.19 171 GLN A C 1
ATOM 1415 O O . GLN A 1 171 ? 29.825 -2.041 -28.106 1.00 94.19 171 GLN A O 1
ATOM 1420 N N . CYS A 1 172 ? 28.844 -2.456 -26.136 1.00 87.88 172 CYS A N 1
ATOM 1421 C CA . CYS A 1 172 ? 29.587 -1.428 -25.404 1.00 87.88 172 CYS A CA 1
ATOM 1422 C C . CYS A 1 172 ? 30.207 -1.943 -24.103 1.00 87.88 172 CYS A C 1
ATOM 1424 O O . CYS A 1 172 ? 30.219 -1.229 -23.098 1.00 87.88 172 CYS A O 1
ATOM 1426 N N . GLY A 1 173 ? 30.740 -3.168 -24.156 1.00 80.50 173 GLY A N 1
ATOM 1427 C CA . GLY A 1 173 ? 31.506 -3.777 -23.078 1.00 80.50 173 GLY A CA 1
ATOM 1428 C C . GLY A 1 173 ? 30.638 -4.232 -21.914 1.00 80.50 173 GLY A C 1
ATOM 1429 O O . GLY A 1 173 ? 30.842 -3.794 -20.787 1.00 80.50 173 GLY A O 1
ATOM 1430 N N . THR A 1 174 ? 29.664 -5.105 -22.181 1.00 80.19 174 THR A N 1
ATOM 1431 C CA . THR A 1 174 ? 28.896 -5.827 -21.153 1.00 80.19 174 THR A CA 1
ATOM 1432 C C . THR A 1 174 ? 29.327 -7.290 -21.089 1.00 80.19 174 THR A C 1
ATOM 1434 O O . THR A 1 174 ? 29.643 -7.914 -22.100 1.00 80.19 174 THR A O 1
ATOM 1437 N N . GLY A 1 175 ? 29.336 -7.857 -19.884 1.00 84.69 175 GLY A N 1
ATOM 1438 C CA . GLY A 1 175 ? 29.657 -9.264 -19.648 1.00 84.69 175 GLY A CA 1
ATOM 1439 C C . GLY A 1 175 ? 29.191 -9.685 -18.261 1.00 84.69 175 GLY A C 1
ATOM 1440 O O . GLY A 1 175 ? 29.166 -8.858 -17.354 1.00 84.69 175 GLY A O 1
ATOM 1441 N N . LEU A 1 176 ? 28.799 -10.948 -18.086 1.00 86.50 176 LEU A N 1
ATOM 1442 C CA . LEU A 1 176 ? 28.212 -11.445 -16.837 1.00 86.50 176 LEU A CA 1
ATOM 1443 C C . LEU A 1 176 ? 29.028 -12.612 -16.279 1.00 86.50 176 LEU A C 1
ATOM 1445 O O . LEU A 1 176 ? 29.265 -13.590 -16.986 1.00 86.50 176 LEU A O 1
ATOM 1449 N N . LEU A 1 177 ? 29.398 -12.542 -15.001 1.00 87.69 177 LEU A N 1
ATOM 1450 C CA . LEU A 1 177 ? 30.076 -13.630 -14.293 1.00 87.69 177 LEU A CA 1
ATOM 1451 C C . LEU A 1 177 ? 29.773 -13.553 -12.793 1.00 87.69 177 LEU A C 1
ATOM 1453 O O . LEU A 1 177 ? 29.701 -12.462 -12.233 1.00 87.69 177 LEU A O 1
ATOM 1457 N N . GLU A 1 178 ? 29.558 -14.703 -12.147 1.00 87.44 178 GLU A N 1
ATOM 1458 C CA . GLU A 1 178 ? 29.322 -14.830 -10.698 1.00 87.44 178 GLU A CA 1
ATOM 1459 C C . GLU A 1 178 ? 28.265 -13.864 -10.134 1.00 87.44 178 GLU A C 1
ATOM 1461 O O . GLU A 1 178 ? 28.376 -13.341 -9.025 1.00 87.44 178 GLU A O 1
ATOM 1466 N N . ALA A 1 179 ? 27.203 -13.655 -10.914 1.00 86.75 179 ALA A N 1
ATOM 1467 C CA . ALA A 1 179 ? 26.115 -12.733 -10.619 1.00 86.75 179 ALA A CA 1
ATOM 1468 C C . ALA A 1 179 ? 26.543 -11.268 -10.416 1.00 86.75 179 ALA A C 1
ATOM 1470 O O . ALA A 1 179 ? 26.058 -10.577 -9.517 1.00 86.75 179 ALA A O 1
ATOM 1471 N N . SER A 1 180 ? 27.474 -10.827 -11.256 1.00 87.12 180 SER A N 1
ATOM 1472 C CA . SER A 1 180 ? 27.945 -9.452 -11.387 1.00 87.12 180 SER A CA 1
ATOM 1473 C C . SER A 1 180 ? 28.112 -9.101 -12.864 1.00 87.12 180 SER A C 1
ATOM 1475 O O . SER A 1 180 ? 28.302 -9.984 -13.706 1.00 87.12 180 SER A O 1
ATOM 1477 N N . ASN A 1 181 ? 28.066 -7.805 -13.175 1.00 88.62 181 ASN A N 1
ATOM 1478 C CA . ASN A 1 181 ? 28.487 -7.307 -14.477 1.00 88.62 181 ASN A CA 1
ATOM 1479 C C . ASN A 1 181 ? 30.008 -7.094 -14.458 1.00 88.62 181 ASN A C 1
ATOM 1481 O O . ASN A 1 181 ? 30.510 -6.309 -13.656 1.00 88.62 181 ASN A O 1
ATOM 1485 N N . ILE A 1 182 ? 30.730 -7.819 -15.307 1.00 87.69 182 ILE A N 1
ATOM 1486 C CA . ILE A 1 182 ? 32.190 -7.733 -15.468 1.00 87.69 182 ILE A CA 1
ATOM 1487 C C . ILE A 1 182 ? 32.593 -6.954 -16.724 1.00 87.69 182 ILE A C 1
ATOM 1489 O O . ILE A 1 182 ? 33.772 -6.880 -17.060 1.00 87.69 182 ILE A O 1
ATOM 1493 N N . GLY A 1 183 ? 31.615 -6.416 -17.449 1.00 82.81 183 GLY A N 1
ATOM 1494 C CA . GLY A 1 183 ? 31.859 -5.648 -18.652 1.00 82.81 183 GLY A CA 1
ATOM 1495 C C . GLY A 1 183 ? 32.526 -4.302 -18.363 1.00 82.81 183 GLY A C 1
ATOM 1496 O O . GLY A 1 183 ? 32.214 -3.625 -17.380 1.00 82.81 183 GLY A O 1
ATOM 1497 N N . HIS A 1 184 ? 33.435 -3.892 -19.245 1.00 86.75 184 HIS A N 1
ATOM 1498 C CA . HIS A 1 184 ? 34.044 -2.568 -19.207 1.00 86.75 184 HIS A CA 1
ATOM 1499 C C . HIS A 1 184 ? 33.276 -1.606 -20.116 1.00 86.75 184 HIS A C 1
ATOM 1501 O O . HIS A 1 184 ? 33.437 -1.643 -21.329 1.00 86.75 184 HIS A O 1
ATOM 1507 N N . TYR A 1 185 ? 32.459 -0.727 -19.531 1.00 91.38 185 TYR A N 1
ATOM 1508 C CA . TYR A 1 185 ? 31.627 0.207 -20.293 1.00 91.38 185 TYR A CA 1
ATOM 1509 C C . TYR A 1 185 ? 32.447 1.144 -21.203 1.00 91.38 185 TYR A C 1
ATOM 1511 O O . TYR A 1 185 ? 33.171 2.026 -20.736 1.00 91.38 185 TYR A O 1
ATOM 1519 N N . GLU A 1 186 ? 32.261 1.009 -22.518 1.00 92.00 186 GLU A N 1
ATOM 1520 C CA . GLU A 1 186 ? 32.938 1.819 -23.537 1.00 92.00 186 GLU A CA 1
ATOM 1521 C C . GLU A 1 186 ? 32.021 2.921 -24.099 1.00 92.00 186 GLU A C 1
ATOM 1523 O O . GLU A 1 186 ? 31.416 2.793 -25.168 1.00 92.00 186 GLU A O 1
ATOM 1528 N N . LYS A 1 187 ? 31.952 4.064 -23.404 1.00 94.75 187 LYS A N 1
ATOM 1529 C CA . LYS A 1 187 ? 31.081 5.207 -23.758 1.00 94.75 187 LYS A CA 1
ATOM 1530 C C . LYS A 1 187 ? 31.193 5.674 -25.215 1.00 94.75 187 LYS A C 1
ATOM 1532 O O . LYS A 1 187 ? 30.184 5.946 -25.864 1.00 94.75 187 LYS A O 1
ATOM 1537 N N . ASN A 1 188 ? 32.412 5.788 -25.745 1.00 95.06 188 ASN A N 1
ATOM 1538 C CA . ASN A 1 188 ? 32.625 6.250 -27.123 1.00 95.06 188 ASN A CA 1
ATOM 1539 C C . ASN A 1 188 ? 32.169 5.220 -28.160 1.00 95.06 188 ASN A C 1
ATOM 1541 O O . ASN A 1 188 ? 31.701 5.600 -29.232 1.00 95.06 188 ASN A O 1
ATOM 1545 N N . ARG A 1 189 ? 32.283 3.928 -27.844 1.00 94.94 189 ARG A N 1
ATOM 1546 C CA . ARG A 1 189 ? 31.815 2.852 -28.715 1.00 94.94 189 ARG A CA 1
ATOM 1547 C C . ARG A 1 189 ? 30.292 2.811 -28.762 1.00 94.94 189 ARG A C 1
ATOM 1549 O O . ARG A 1 189 ? 29.742 2.754 -29.858 1.00 94.94 189 ARG A O 1
ATOM 1556 N N . LEU A 1 190 ? 29.629 2.960 -27.609 1.00 95.88 190 LEU A N 1
ATOM 1557 C CA . LEU A 1 190 ? 28.169 3.085 -27.544 1.00 95.88 190 LEU A CA 1
ATOM 1558 C C . LEU A 1 190 ? 27.666 4.203 -28.466 1.00 95.88 190 LEU A C 1
ATOM 1560 O O . LEU A 1 190 ? 26.798 3.954 -29.295 1.00 95.88 190 LEU A O 1
ATOM 1564 N N . LYS A 1 191 ? 28.246 5.410 -28.371 1.00 96.75 191 LYS A N 1
ATOM 1565 C CA . LYS A 1 191 ? 27.863 6.546 -29.228 1.00 96.75 191 LYS A CA 1
ATOM 1566 C C . LYS A 1 191 ? 27.938 6.200 -30.715 1.00 96.75 191 LYS A C 1
ATOM 1568 O O . LYS A 1 191 ? 26.962 6.405 -31.426 1.00 96.75 191 LYS A O 1
ATOM 1573 N N . LYS A 1 192 ? 29.055 5.616 -31.159 1.00 97.12 192 LYS A N 1
ATOM 1574 C CA . LYS A 1 192 ? 29.250 5.223 -32.563 1.00 97.12 192 LYS A CA 1
ATOM 1575 C C . LYS A 1 192 ? 28.230 4.178 -33.027 1.00 97.12 192 LYS A C 1
ATOM 1577 O O . LYS A 1 192 ? 27.688 4.295 -34.119 1.00 97.12 192 LYS A O 1
ATOM 1582 N N . MET A 1 193 ? 27.934 3.173 -32.201 1.00 96.31 193 MET A N 1
ATOM 1583 C CA . MET A 1 193 ? 26.947 2.140 -32.547 1.00 96.31 193 MET A CA 1
ATOM 1584 C C . MET A 1 193 ? 25.510 2.669 -32.551 1.00 96.31 193 MET A C 1
ATOM 1586 O O . MET A 1 193 ? 24.717 2.293 -33.411 1.00 96.31 193 MET A O 1
ATOM 1590 N N . VAL A 1 194 ? 25.173 3.578 -31.634 1.00 97.06 194 VAL A N 1
ATOM 1591 C CA . VAL A 1 194 ? 23.878 4.274 -31.623 1.00 97.06 194 VAL A CA 1
ATOM 1592 C C . VAL A 1 194 ? 23.734 5.176 -32.850 1.00 97.06 194 VAL A C 1
ATOM 1594 O O . VAL A 1 194 ? 22.677 5.190 -33.476 1.00 97.06 194 VAL A O 1
ATOM 1597 N N . GLU A 1 195 ? 24.781 5.911 -33.227 1.00 97.38 195 GLU A N 1
ATOM 1598 C CA . GLU A 1 195 ? 24.807 6.709 -34.460 1.00 97.38 195 GLU A CA 1
ATOM 1599 C C . GLU A 1 195 ? 24.590 5.832 -35.697 1.00 97.38 195 GLU A C 1
ATOM 1601 O O . GLU A 1 195 ? 23.795 6.194 -36.566 1.00 97.38 195 GLU A O 1
ATOM 1606 N N . LEU A 1 196 ? 25.213 4.650 -35.741 1.00 97.31 196 LEU A N 1
ATOM 1607 C CA . LEU A 1 196 ? 24.999 3.664 -36.799 1.00 97.31 196 LEU A CA 1
ATOM 1608 C C . LEU A 1 196 ? 23.540 3.181 -36.844 1.00 97.31 196 LEU A C 1
ATOM 1610 O O . LEU A 1 196 ? 22.920 3.201 -37.906 1.00 97.31 196 LEU A O 1
ATOM 1614 N N . CYS A 1 197 ? 22.956 2.814 -35.698 1.00 97.25 197 CYS A N 1
ATOM 1615 C CA . CYS A 1 197 ? 21.548 2.408 -35.623 1.00 97.25 197 CYS A CA 1
ATOM 1616 C C . CYS A 1 197 ? 20.620 3.523 -36.125 1.00 97.25 197 CYS A C 1
ATOM 1618 O O . CYS A 1 197 ? 19.767 3.279 -36.979 1.00 97.25 197 CYS A O 1
ATOM 1620 N N . LYS A 1 198 ? 20.839 4.767 -35.678 1.00 96.94 198 LYS A N 1
ATOM 1621 C CA . LYS A 1 198 ? 20.072 5.945 -36.116 1.00 96.94 198 LYS A CA 1
ATOM 1622 C C . LYS A 1 198 ? 20.205 6.200 -37.617 1.00 96.94 198 LYS A C 1
ATOM 1624 O O . LYS A 1 198 ? 19.200 6.487 -38.261 1.00 96.94 198 LYS A O 1
ATOM 1629 N N . LYS A 1 199 ? 21.412 6.061 -38.180 1.00 97.56 199 LYS A N 1
ATOM 1630 C CA . LYS A 1 199 ? 21.682 6.226 -39.620 1.00 97.56 199 LYS A CA 1
ATOM 1631 C C . LYS A 1 199 ? 20.829 5.286 -40.476 1.00 97.56 199 LYS A C 1
ATOM 1633 O O . LYS A 1 199 ? 20.354 5.701 -41.529 1.00 97.56 199 LYS A O 1
ATOM 1638 N N . TYR A 1 200 ? 20.619 4.053 -40.017 1.00 96.88 200 TYR A N 1
ATOM 1639 C CA . TYR A 1 200 ? 19.880 3.025 -40.757 1.00 96.88 200 TYR A CA 1
ATOM 1640 C C . TYR A 1 200 ? 18.445 2.783 -40.255 1.00 96.88 200 TYR A C 1
ATOM 1642 O O . TYR A 1 200 ? 17.740 1.947 -40.817 1.00 96.88 200 TYR A O 1
ATOM 1650 N N . GLY A 1 201 ? 17.984 3.542 -39.253 1.00 95.69 201 GLY A N 1
ATOM 1651 C CA . GLY A 1 201 ? 16.616 3.475 -38.730 1.00 95.69 201 GLY A CA 1
ATOM 1652 C C . GLY A 1 201 ? 16.331 2.281 -37.812 1.00 95.69 201 GLY A C 1
ATOM 1653 O O . GLY A 1 201 ? 15.172 1.893 -37.674 1.00 95.69 201 GLY A O 1
ATOM 1654 N N . PHE A 1 202 ? 17.361 1.697 -37.196 1.00 97.12 202 PHE A N 1
ATOM 1655 C CA . PHE A 1 202 ? 17.218 0.616 -36.221 1.00 97.12 202 PHE A CA 1
ATOM 1656 C C . PHE A 1 202 ? 17.042 1.139 -34.798 1.00 97.12 202 PHE A C 1
ATOM 1658 O O . PHE A 1 202 ? 17.539 2.207 -34.441 1.00 97.12 202 PHE A O 1
ATOM 1665 N N . ILE A 1 203 ? 16.384 0.330 -33.971 1.00 97.56 203 ILE A N 1
ATOM 1666 C CA . ILE A 1 203 ? 16.322 0.510 -32.523 1.00 97.56 203 ILE A CA 1
ATOM 1667 C C . ILE A 1 203 ? 17.532 -0.191 -31.902 1.00 97.56 203 ILE A C 1
ATOM 1669 O O . ILE A 1 203 ? 17.712 -1.400 -32.062 1.00 97.56 203 ILE A O 1
ATOM 1673 N N . SER A 1 204 ? 18.360 0.571 -31.198 1.00 97.38 204 SER A N 1
ATOM 1674 C CA . SER A 1 204 ? 19.575 0.070 -30.559 1.00 97.38 204 SER A CA 1
ATOM 1675 C C . SER A 1 204 ? 19.252 -0.709 -29.283 1.00 97.38 204 SER A C 1
ATOM 1677 O O . SER A 1 204 ? 18.550 -0.214 -28.396 1.00 97.38 204 SER A O 1
ATOM 1679 N N . LYS A 1 205 ? 19.774 -1.931 -29.162 1.00 96.62 205 LYS A N 1
ATOM 1680 C CA . LYS A 1 205 ? 19.498 -2.790 -28.006 1.00 96.62 205 LYS A CA 1
ATOM 1681 C C . LYS A 1 205 ? 20.764 -3.406 -27.441 1.00 96.62 205 LYS A C 1
ATOM 1683 O O . LYS A 1 205 ? 21.540 -4.031 -28.154 1.00 96.62 205 LYS A O 1
ATOM 1688 N N . GLU A 1 206 ? 20.975 -3.228 -26.146 1.00 95.56 206 GLU A N 1
ATOM 1689 C CA . GLU A 1 206 ? 22.101 -3.815 -25.425 1.00 95.56 206 GLU A CA 1
ATOM 1690 C C . GLU A 1 206 ? 21.659 -5.089 -24.694 1.00 95.56 206 GLU A C 1
ATOM 1692 O O . GLU A 1 206 ? 20.637 -5.111 -24.004 1.00 95.56 206 GLU A O 1
ATOM 1697 N N . HIS A 1 207 ? 22.455 -6.151 -24.813 1.00 95.12 207 HIS A N 1
ATOM 1698 C CA . HIS A 1 207 ? 22.266 -7.381 -24.045 1.00 95.12 207 HIS A CA 1
ATOM 1699 C C . HIS A 1 207 ? 23.091 -7.336 -22.750 1.00 95.12 207 HIS A C 1
ATOM 1701 O O . HIS A 1 207 ? 24.064 -6.586 -22.642 1.00 95.12 207 HIS A O 1
ATOM 1707 N N . ASN A 1 208 ? 22.731 -8.176 -21.774 1.00 92.38 208 ASN A N 1
ATOM 1708 C CA . ASN A 1 208 ? 23.443 -8.304 -20.494 1.00 92.38 208 ASN A CA 1
ATOM 1709 C C . ASN A 1 208 ? 23.429 -7.031 -19.623 1.00 92.38 208 ASN A C 1
ATOM 1711 O O . ASN A 1 208 ? 24.446 -6.646 -19.043 1.00 92.38 208 ASN A O 1
ATOM 1715 N N . GLY A 1 209 ? 22.269 -6.384 -19.505 1.00 93.44 209 GLY A N 1
ATOM 1716 C CA . GLY A 1 209 ? 22.037 -5.258 -18.595 1.00 93.44 209 GLY A CA 1
ATOM 1717 C C . GLY A 1 209 ? 21.896 -5.645 -17.121 1.00 93.44 209 GLY A C 1
ATOM 1718 O O . GLY A 1 209 ? 21.696 -4.775 -16.274 1.00 93.44 209 GLY A O 1
ATOM 1719 N N . ASP A 1 210 ? 21.981 -6.933 -16.796 1.00 95.00 210 ASP A N 1
ATOM 1720 C CA . ASP A 1 210 ? 21.940 -7.443 -15.429 1.00 95.00 210 ASP A CA 1
ATOM 1721 C C . ASP A 1 210 ? 23.021 -6.808 -14.544 1.00 95.00 210 ASP A C 1
ATOM 1723 O O . ASP A 1 210 ? 24.182 -6.661 -14.945 1.00 95.00 210 ASP A O 1
ATOM 1727 N N . TRP A 1 211 ? 22.622 -6.438 -13.323 1.00 93.81 211 TRP A N 1
ATOM 1728 C CA . TRP A 1 211 ? 23.470 -5.818 -12.292 1.00 93.81 211 TRP A CA 1
ATOM 1729 C C . TRP A 1 211 ? 24.116 -4.476 -12.684 1.00 93.81 211 TRP A C 1
ATOM 1731 O O . TRP A 1 211 ? 24.957 -3.962 -11.946 1.00 93.81 211 TRP A O 1
ATOM 1741 N N . VAL A 1 212 ? 23.703 -3.863 -13.797 1.00 92.56 212 VAL A N 1
ATOM 1742 C CA . VAL A 1 212 ? 24.063 -2.481 -14.143 1.00 92.56 212 VAL A CA 1
ATOM 1743 C C . VAL A 1 212 ? 23.274 -1.518 -13.249 1.00 92.56 212 VAL A C 1
ATOM 1745 O O . VAL A 1 212 ? 22.079 -1.705 -13.007 1.00 92.56 212 VAL A O 1
ATOM 1748 N N . SER A 1 213 ? 23.930 -0.472 -12.738 1.00 93.00 213 SER A N 1
ATOM 1749 C CA . SER A 1 213 ? 23.249 0.538 -11.922 1.00 93.00 213 SER A CA 1
ATOM 1750 C C . SER A 1 213 ? 22.234 1.332 -12.751 1.00 93.00 213 SER A C 1
ATOM 1752 O O . SER A 1 213 ? 22.440 1.600 -13.935 1.00 93.00 213 SER A O 1
ATOM 1754 N N . ILE A 1 214 ? 21.139 1.760 -12.120 1.00 93.62 214 ILE A N 1
ATOM 1755 C CA . ILE A 1 214 ? 20.103 2.566 -12.785 1.00 93.62 214 ILE A CA 1
ATOM 1756 C C . ILE A 1 214 ? 20.666 3.892 -13.307 1.00 93.62 214 ILE A C 1
ATOM 1758 O O . ILE A 1 214 ? 20.250 4.347 -14.368 1.00 93.62 214 ILE A O 1
ATOM 1762 N N . ASP A 1 215 ? 21.639 4.487 -12.615 1.00 92.88 215 ASP A N 1
ATOM 1763 C CA . ASP A 1 215 ? 22.290 5.716 -13.074 1.00 92.88 215 ASP A CA 1
ATOM 1764 C C . ASP A 1 215 ? 23.094 5.492 -14.358 1.00 92.88 215 ASP A C 1
ATOM 1766 O O . ASP A 1 215 ? 22.998 6.296 -15.283 1.00 92.88 215 ASP A O 1
ATOM 1770 N N . LEU A 1 216 ? 23.806 4.364 -14.467 1.00 93.94 216 LEU A N 1
ATOM 1771 C CA . LEU A 1 216 ? 24.518 4.014 -15.694 1.00 93.94 216 LEU A CA 1
ATOM 1772 C C . LEU A 1 216 ? 23.543 3.665 -16.830 1.00 93.94 216 LEU A C 1
ATOM 1774 O O . LEU A 1 216 ? 23.746 4.104 -17.958 1.00 93.94 216 LEU A O 1
ATOM 1778 N N . MET A 1 217 ? 22.453 2.938 -16.554 1.00 95.25 217 MET A N 1
ATOM 1779 C CA . MET A 1 217 ? 21.398 2.713 -17.557 1.00 95.25 217 MET A CA 1
ATOM 1780 C C . MET A 1 217 ? 20.802 4.037 -18.056 1.00 95.25 217 MET A C 1
ATOM 1782 O O . MET A 1 217 ? 20.589 4.204 -19.256 1.00 95.25 217 MET A O 1
ATOM 1786 N N . ARG A 1 218 ? 20.565 4.997 -17.150 1.00 94.62 218 ARG A N 1
ATOM 1787 C CA . ARG A 1 218 ? 20.064 6.333 -17.496 1.00 94.62 218 ARG A CA 1
ATOM 1788 C C . ARG A 1 218 ? 21.049 7.079 -18.390 1.00 94.62 218 ARG A C 1
ATOM 1790 O O . ARG A 1 218 ? 20.627 7.569 -19.431 1.00 94.62 218 ARG A O 1
ATOM 1797 N N . GLU A 1 219 ? 22.338 7.083 -18.047 1.00 95.19 219 GLU A N 1
ATOM 1798 C CA . GLU A 1 219 ? 23.380 7.679 -18.894 1.00 95.19 219 GLU A CA 1
ATOM 1799 C C . GLU A 1 219 ? 23.369 7.061 -20.301 1.00 95.19 219 GLU A C 1
ATOM 1801 O O . GLU A 1 219 ? 23.391 7.782 -21.298 1.00 95.19 219 GLU A O 1
ATOM 1806 N N . LYS A 1 220 ? 23.294 5.729 -20.413 1.00 95.75 220 LYS A N 1
ATOM 1807 C CA . LYS A 1 220 ? 23.249 5.052 -21.719 1.00 95.75 220 LYS A CA 1
ATOM 1808 C C . LYS A 1 220 ? 22.029 5.477 -22.542 1.00 95.75 220 LYS A C 1
ATOM 1810 O O . LYS A 1 220 ? 22.166 5.751 -23.734 1.00 95.75 220 LYS A O 1
ATOM 1815 N N . PHE A 1 221 ? 20.855 5.580 -21.917 1.00 95.56 221 PHE A N 1
ATOM 1816 C CA . PHE A 1 221 ? 19.644 6.067 -22.582 1.00 95.56 221 PHE A CA 1
ATOM 1817 C C . PHE A 1 221 ? 19.737 7.545 -22.985 1.00 95.56 221 PHE A C 1
ATOM 1819 O O . PHE A 1 221 ? 19.290 7.905 -24.071 1.00 95.56 221 PHE A O 1
ATOM 1826 N N . GLU A 1 222 ? 20.360 8.400 -22.172 1.00 94.44 222 GLU A N 1
ATOM 1827 C CA . GLU A 1 222 ? 20.633 9.806 -22.519 1.00 94.44 222 GLU A CA 1
ATOM 1828 C C . GLU A 1 222 ? 21.601 9.933 -23.706 1.00 94.44 222 GLU A C 1
ATOM 1830 O O . GLU A 1 222 ? 21.480 10.848 -24.520 1.00 94.44 222 GLU A O 1
ATOM 1835 N N . LEU A 1 223 ? 22.524 8.979 -23.858 1.00 96.06 223 LEU A N 1
ATOM 1836 C CA . LEU A 1 223 ? 23.404 8.865 -25.026 1.00 96.06 223 LEU A CA 1
ATOM 1837 C C . LEU A 1 223 ? 22.703 8.294 -26.270 1.00 96.06 223 LEU A C 1
ATOM 1839 O O . LEU A 1 223 ? 23.290 8.284 -27.354 1.00 96.06 223 LEU A O 1
ATOM 1843 N N . GLY A 1 224 ? 21.442 7.880 -26.142 1.00 95.56 224 GLY A N 1
ATOM 1844 C CA . GLY A 1 224 ? 20.589 7.449 -27.242 1.00 95.56 224 GLY A CA 1
ATOM 1845 C C . GLY A 1 224 ? 20.470 5.941 -27.428 1.00 95.56 224 GLY A C 1
ATOM 1846 O O . GLY A 1 224 ? 19.966 5.544 -28.472 1.00 95.56 224 GLY A O 1
ATOM 1847 N N . LEU A 1 225 ? 20.911 5.123 -26.464 1.00 96.69 225 LEU A N 1
ATOM 1848 C CA . LEU A 1 225 ? 20.507 3.716 -26.411 1.00 96.69 225 LEU A CA 1
ATOM 1849 C C . LEU A 1 225 ? 18.980 3.634 -26.255 1.00 96.69 225 LEU A C 1
ATOM 1851 O O . LEU A 1 225 ? 18.401 4.405 -25.486 1.00 96.69 225 LEU A O 1
ATOM 1855 N N . ASP A 1 226 ? 18.324 2.699 -26.935 1.00 96.62 226 ASP A N 1
ATOM 1856 C CA . ASP A 1 226 ? 16.863 2.586 -26.874 1.00 96.62 226 ASP A CA 1
ATOM 1857 C C . ASP A 1 226 ? 16.392 1.511 -25.888 1.00 96.62 226 ASP A C 1
ATOM 1859 O O . ASP A 1 226 ? 15.385 1.695 -25.196 1.00 96.62 226 ASP A O 1
ATOM 1863 N N . CYS A 1 227 ? 17.091 0.372 -25.837 1.00 96.12 227 CYS A N 1
ATOM 1864 C CA . CYS A 1 227 ? 16.623 -0.835 -25.157 1.00 96.12 227 CYS A CA 1
ATOM 1865 C C . CYS A 1 227 ? 17.751 -1.594 -24.432 1.00 96.12 227 CYS A C 1
ATOM 1867 O O . CYS A 1 227 ? 18.890 -1.616 -24.896 1.00 96.12 227 CYS A O 1
ATOM 1869 N N . ILE A 1 228 ? 17.425 -2.254 -23.314 1.00 96.12 228 ILE A N 1
ATOM 1870 C CA . ILE A 1 228 ? 18.348 -3.111 -22.546 1.00 96.12 228 ILE A CA 1
ATOM 1871 C C . ILE A 1 228 ? 17.660 -4.425 -22.142 1.00 96.12 228 ILE A C 1
ATOM 1873 O O . ILE A 1 228 ? 16.534 -4.395 -21.633 1.00 96.12 228 ILE A O 1
ATOM 1877 N N . ASN A 1 229 ? 18.354 -5.557 -22.292 1.00 96.94 229 ASN A N 1
ATOM 1878 C CA . ASN A 1 229 ? 17.926 -6.862 -21.770 1.00 96.94 229 ASN A CA 1
ATOM 1879 C C . ASN A 1 229 ? 18.403 -7.080 -20.335 1.00 96.94 229 ASN A C 1
ATOM 1881 O O . ASN A 1 229 ? 19.570 -6.849 -20.026 1.00 96.94 229 ASN A O 1
ATOM 1885 N N . VAL A 1 230 ? 17.526 -7.606 -19.484 1.00 96.69 230 VAL A N 1
ATOM 1886 C CA . VAL A 1 230 ? 17.846 -8.058 -18.125 1.00 96.69 230 VAL A CA 1
ATOM 1887 C C . VAL A 1 230 ? 17.152 -9.394 -17.881 1.00 96.69 230 VAL A C 1
ATOM 1889 O O . VAL A 1 230 ? 15.935 -9.490 -18.036 1.00 96.69 230 VAL A O 1
ATOM 1892 N N . ALA A 1 231 ? 17.883 -10.430 -17.475 1.00 95.06 231 ALA A N 1
ATOM 1893 C CA . ALA A 1 231 ? 17.306 -11.753 -17.241 1.00 95.06 231 ALA A CA 1
ATOM 1894 C C . ALA A 1 231 ? 17.775 -12.402 -15.922 1.00 95.06 231 ALA A C 1
ATOM 1896 O O . ALA A 1 231 ? 16.971 -12.448 -14.981 1.00 95.06 231 ALA A O 1
ATOM 1897 N N . PRO A 1 232 ? 19.009 -12.932 -15.799 1.00 94.88 232 PRO A N 1
ATOM 1898 C CA . PRO A 1 232 ? 19.439 -13.675 -14.613 1.00 94.88 232 PRO A CA 1
ATOM 1899 C C . PRO A 1 232 ? 19.309 -12.917 -13.280 1.00 94.88 232 PRO A C 1
ATOM 1901 O O . PRO A 1 232 ? 19.042 -13.558 -12.259 1.00 94.88 232 PRO A O 1
ATOM 1904 N N . GLU A 1 233 ? 19.415 -11.586 -13.256 1.00 96.12 233 GLU A N 1
ATOM 1905 C CA . GLU A 1 233 ? 19.231 -10.761 -12.053 1.00 96.12 233 GLU A CA 1
ATOM 1906 C C . GLU A 1 233 ? 17.836 -10.956 -11.435 1.00 96.12 233 GLU A C 1
ATOM 1908 O O . GLU A 1 233 ? 17.706 -11.089 -10.214 1.00 96.12 233 GLU A O 1
ATOM 1913 N N . LEU A 1 234 ? 16.783 -11.063 -12.255 1.00 96.75 234 LEU A N 1
ATOM 1914 C CA . LEU A 1 234 ? 15.421 -11.297 -11.761 1.00 96.75 234 LEU A CA 1
ATOM 1915 C C . LEU A 1 234 ? 15.281 -12.677 -11.107 1.00 96.75 234 LEU A C 1
ATOM 1917 O O . LEU A 1 234 ? 14.705 -12.794 -10.022 1.00 96.75 234 LEU A O 1
ATOM 1921 N N . GLY A 1 235 ? 15.860 -13.713 -11.722 1.00 96.81 235 GLY A N 1
ATOM 1922 C CA . GLY A 1 235 ? 15.902 -15.058 -11.140 1.00 96.81 235 GLY A CA 1
ATOM 1923 C C . GLY A 1 235 ? 16.698 -15.099 -9.830 1.00 96.81 235 GLY A C 1
ATOM 1924 O O . GLY A 1 235 ? 16.314 -15.782 -8.873 1.00 96.81 235 GLY A O 1
ATOM 1925 N N . GLN A 1 236 ? 17.777 -14.317 -9.743 1.00 96.38 236 GLN A N 1
ATOM 1926 C CA . GLN A 1 236 ? 18.569 -14.171 -8.524 1.00 96.38 236 GLN A CA 1
ATOM 1927 C C . GLN A 1 236 ? 17.756 -13.542 -7.382 1.00 96.38 236 GLN A C 1
ATOM 1929 O O . GLN A 1 236 ? 17.839 -14.006 -6.245 1.00 96.38 236 GLN A O 1
ATOM 1934 N N . ILE A 1 237 ? 16.946 -12.514 -7.654 1.00 97.44 237 ILE A N 1
ATOM 1935 C CA . ILE A 1 237 ? 16.105 -11.861 -6.633 1.00 97.44 237 ILE A CA 1
ATOM 1936 C C . ILE A 1 237 ? 15.137 -12.859 -5.992 1.00 97.44 237 ILE A C 1
ATOM 1938 O O . ILE A 1 237 ? 14.983 -12.883 -4.764 1.00 97.44 237 ILE A O 1
ATOM 1942 N N . GLU A 1 238 ? 14.502 -13.709 -6.796 1.00 97.12 238 GLU A N 1
ATOM 1943 C CA . GLU A 1 238 ? 13.630 -14.765 -6.283 1.00 97.12 238 GLU A CA 1
ATOM 1944 C C . GLU A 1 238 ? 14.416 -15.799 -5.467 1.00 97.12 238 GLU A C 1
ATOM 1946 O O . GLU A 1 238 ? 14.024 -16.125 -4.345 1.00 97.12 238 GLU A O 1
ATOM 1951 N N . THR A 1 239 ? 15.574 -16.227 -5.971 1.00 97.38 239 THR A N 1
ATOM 1952 C CA . THR A 1 239 ? 16.466 -17.170 -5.279 1.00 97.38 239 THR A CA 1
ATOM 1953 C C . THR A 1 239 ? 16.883 -16.650 -3.899 1.00 97.38 239 THR A C 1
ATOM 1955 O O . THR A 1 239 ? 16.692 -17.335 -2.892 1.00 97.38 239 THR A O 1
ATOM 1958 N N . LYS A 1 240 ? 17.359 -15.400 -3.816 1.00 96.81 240 LYS A N 1
ATOM 1959 C CA . LYS A 1 240 ? 17.711 -14.726 -2.553 1.00 96.81 240 LYS A CA 1
ATOM 1960 C C . LYS A 1 240 ? 16.518 -14.618 -1.610 1.00 96.81 240 LYS A C 1
ATOM 1962 O O . LYS A 1 240 ? 16.665 -14.756 -0.401 1.00 96.81 240 LYS A O 1
ATOM 1967 N N . SER A 1 241 ? 15.323 -14.373 -2.142 1.00 96.62 241 SER A N 1
ATOM 1968 C CA . SER A 1 241 ? 14.105 -14.283 -1.329 1.00 96.62 241 SER A CA 1
ATOM 1969 C C . SER A 1 241 ? 13.745 -15.625 -0.685 1.00 96.62 241 SER A C 1
ATOM 1971 O O . SER A 1 241 ? 13.278 -15.645 0.452 1.00 96.62 241 SER A O 1
ATOM 1973 N N . ILE A 1 242 ? 13.990 -16.736 -1.384 1.00 96.75 242 ILE A N 1
ATOM 1974 C CA . ILE A 1 242 ? 13.788 -18.098 -0.871 1.00 96.75 242 ILE A CA 1
ATOM 1975 C C . ILE A 1 242 ? 14.859 -18.446 0.165 1.00 96.75 242 ILE A C 1
ATOM 1977 O O . ILE A 1 242 ? 14.505 -18.875 1.259 1.00 96.75 242 ILE A O 1
ATOM 1981 N N . LEU A 1 243 ? 16.136 -18.175 -0.122 1.00 95.88 243 LEU A N 1
ATOM 1982 C CA . LEU A 1 243 ? 17.233 -18.340 0.843 1.00 95.88 243 LEU A CA 1
ATOM 1983 C C . LEU A 1 243 ? 16.977 -17.557 2.135 1.00 95.88 243 LEU A C 1
ATOM 1985 O O . LEU A 1 243 ? 17.065 -18.106 3.228 1.00 95.88 243 LEU A O 1
ATOM 1989 N N . ASN A 1 244 ? 16.554 -16.297 2.022 1.00 95.00 244 ASN A N 1
ATOM 1990 C CA . ASN A 1 244 ? 16.187 -15.481 3.177 1.00 95.00 244 ASN A CA 1
ATOM 1991 C C . ASN A 1 244 ? 14.999 -16.055 3.958 1.00 95.00 244 ASN A C 1
ATOM 1993 O O . ASN A 1 244 ? 14.938 -15.886 5.173 1.00 95.00 244 ASN A O 1
ATOM 1997 N N . ALA A 1 245 ? 14.042 -16.701 3.287 1.00 95.00 245 ALA A N 1
ATOM 1998 C CA . ALA A 1 245 ? 12.930 -17.362 3.961 1.00 95.00 245 ALA A CA 1
ATOM 1999 C C . ALA A 1 245 ? 13.396 -18.605 4.735 1.00 95.00 245 ALA A C 1
ATOM 2001 O O . ALA A 1 245 ? 12.954 -18.793 5.863 1.00 95.00 245 ALA A O 1
ATOM 2002 N N . ILE A 1 246 ? 14.318 -19.394 4.170 1.00 95.88 246 ILE A N 1
ATOM 2003 C CA . ILE A 1 246 ? 14.962 -20.526 4.858 1.00 95.88 246 ILE A CA 1
ATOM 2004 C C . ILE A 1 246 ? 15.744 -20.019 6.076 1.00 95.88 246 ILE A C 1
ATOM 2006 O O . ILE A 1 246 ? 15.545 -20.504 7.185 1.00 95.88 246 ILE A O 1
ATOM 2010 N N . ASN A 1 247 ? 16.559 -18.976 5.904 1.00 93.12 247 ASN A N 1
ATOM 2011 C CA . ASN A 1 247 ? 17.414 -18.426 6.961 1.00 93.12 247 ASN A CA 1
ATOM 2012 C C . ASN A 1 247 ? 16.652 -17.791 8.134 1.00 93.12 247 ASN A C 1
ATOM 2014 O O . ASN A 1 247 ? 17.221 -17.607 9.209 1.00 93.12 247 ASN A O 1
ATOM 2018 N N . LYS A 1 248 ? 15.378 -17.439 7.932 1.00 93.50 248 LYS A N 1
ATOM 2019 C CA . LYS A 1 248 ? 14.494 -16.873 8.961 1.00 93.50 248 LYS A CA 1
ATOM 2020 C C . LYS A 1 248 ? 13.688 -17.924 9.727 1.00 93.50 248 LYS A C 1
ATOM 2022 O O . LYS A 1 248 ? 12.887 -17.541 10.575 1.00 93.50 248 LYS A O 1
ATOM 2027 N N . LEU A 1 249 ? 13.853 -19.214 9.429 1.00 92.94 249 LEU A N 1
ATOM 2028 C CA . LEU A 1 249 ? 13.221 -20.272 10.212 1.00 92.94 249 LEU A CA 1
ATOM 2029 C C . LEU A 1 249 ? 13.811 -20.301 11.629 1.00 92.94 249 LEU A C 1
ATOM 2031 O O . LEU A 1 249 ? 15.026 -20.241 11.812 1.00 92.94 249 LEU A O 1
ATOM 2035 N N . GLU A 1 250 ? 12.933 -20.381 12.630 1.00 93.12 250 GLU A N 1
ATOM 2036 C CA . GLU A 1 250 ? 13.333 -20.493 14.039 1.00 93.12 250 GLU A CA 1
ATOM 2037 C C . GLU A 1 250 ? 13.929 -21.878 14.342 1.00 93.12 250 GLU A C 1
ATOM 2039 O O . GLU A 1 250 ? 14.885 -21.991 15.107 1.00 93.12 250 GLU A O 1
ATOM 2044 N N . ASP A 1 251 ? 13.405 -22.918 13.685 1.00 94.94 251 ASP A N 1
ATOM 2045 C CA . ASP A 1 251 ? 13.909 -24.290 13.749 1.00 94.94 251 ASP A CA 1
ATOM 2046 C C . ASP A 1 251 ? 15.210 -24.431 12.940 1.00 94.9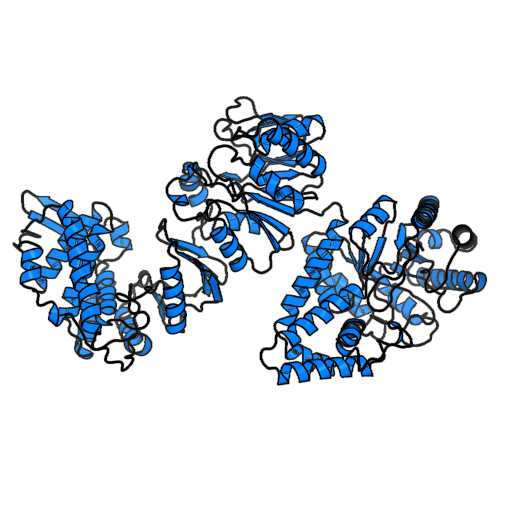4 251 ASP A C 1
ATOM 2048 O O . ASP A 1 251 ? 15.210 -24.400 11.703 1.00 94.94 251 ASP A O 1
ATOM 2052 N N . LYS A 1 252 ? 16.327 -24.588 13.659 1.00 94.81 252 LYS A N 1
ATOM 2053 C CA . LYS A 1 252 ? 17.674 -24.687 13.085 1.00 94.81 252 LYS A CA 1
ATOM 2054 C C . LYS A 1 252 ? 17.943 -25.995 12.353 1.00 94.81 252 LYS A C 1
ATOM 2056 O O . LYS A 1 252 ? 18.695 -25.979 11.379 1.00 94.81 252 LYS A O 1
ATOM 2061 N N . GLU A 1 253 ? 17.342 -27.100 12.776 1.00 95.62 253 GLU A N 1
ATOM 2062 C CA . GLU A 1 253 ? 17.510 -28.380 12.083 1.00 95.62 253 GLU A CA 1
ATOM 2063 C C . GLU A 1 253 ? 16.819 -28.317 10.726 1.00 95.62 253 GLU A C 1
ATOM 2065 O O . GLU A 1 253 ? 17.444 -28.571 9.693 1.00 95.62 253 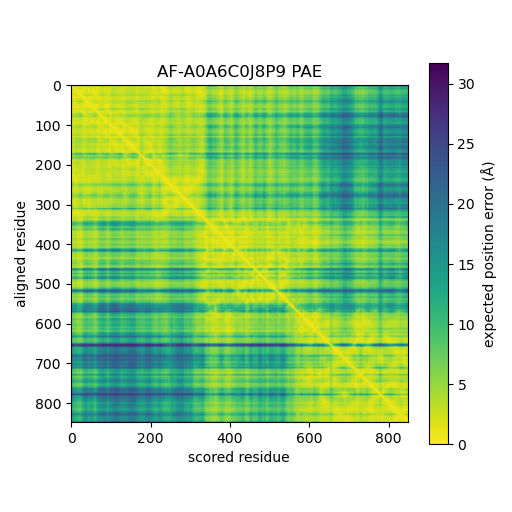GLU A O 1
ATOM 2070 N N . LYS A 1 254 ? 15.573 -27.837 10.717 1.00 95.31 254 LYS A N 1
ATOM 2071 C CA . LYS A 1 254 ? 14.809 -27.635 9.486 1.00 95.31 254 LYS A CA 1
ATOM 2072 C C . LYS A 1 254 ? 15.449 -26.605 8.558 1.00 95.31 254 LYS A C 1
ATOM 2074 O O . LYS A 1 254 ? 15.455 -26.789 7.341 1.00 95.31 254 LYS A O 1
ATOM 2079 N N . GLN A 1 255 ? 15.998 -25.520 9.110 1.00 96.00 255 GLN A N 1
ATOM 2080 C CA . GLN A 1 255 ? 16.766 -24.541 8.337 1.00 96.00 255 GLN A CA 1
ATOM 2081 C C . GLN A 1 255 ? 17.908 -25.225 7.568 1.00 96.00 255 GLN A C 1
ATOM 2083 O O . GLN A 1 255 ? 18.018 -25.047 6.353 1.00 96.00 255 GLN A O 1
ATOM 2088 N N . ASN A 1 256 ? 18.736 -26.009 8.265 1.00 96.94 256 ASN A N 1
ATOM 2089 C CA . ASN A 1 256 ? 19.887 -26.691 7.672 1.00 96.94 256 ASN A CA 1
ATOM 2090 C C . ASN A 1 256 ? 19.459 -27.743 6.640 1.00 96.94 256 ASN A C 1
ATOM 2092 O O . ASN A 1 256 ? 20.052 -27.816 5.565 1.00 96.94 256 ASN A O 1
ATOM 2096 N N . GLU A 1 257 ? 18.408 -28.513 6.930 1.00 97.56 257 GLU A N 1
ATOM 2097 C CA . GLU A 1 257 ? 17.849 -29.510 6.011 1.00 97.56 257 GLU A CA 1
ATOM 2098 C C . GLU A 1 257 ? 17.446 -28.878 4.671 1.00 97.56 257 GLU A C 1
ATOM 2100 O O . GLU A 1 257 ? 17.885 -29.325 3.609 1.00 97.56 257 GLU A O 1
ATOM 2105 N N . LEU A 1 258 ? 16.642 -27.809 4.710 1.00 97.62 258 LEU A N 1
ATOM 2106 C CA . LEU A 1 258 ? 16.151 -27.147 3.499 1.00 97.62 258 LEU A CA 1
ATOM 2107 C C . LEU A 1 258 ? 17.273 -26.457 2.721 1.00 97.62 258 LEU A C 1
ATOM 2109 O O . LEU A 1 258 ? 17.266 -26.486 1.488 1.00 97.62 258 LEU A O 1
ATOM 2113 N N . PHE A 1 259 ? 18.234 -25.848 3.420 1.00 98.06 259 PHE A N 1
ATOM 2114 C CA . PHE A 1 259 ? 19.394 -25.223 2.791 1.00 98.06 259 PHE A CA 1
ATOM 2115 C C . PHE A 1 259 ? 20.252 -26.253 2.043 1.00 98.06 259 PHE A C 1
ATOM 2117 O O . PHE A 1 259 ? 20.529 -26.074 0.856 1.00 98.06 259 PHE A O 1
ATOM 2124 N N . GLU A 1 260 ? 20.616 -27.360 2.696 1.00 97.94 260 GLU A N 1
ATOM 2125 C CA . GLU A 1 260 ? 21.422 -28.424 2.085 1.00 97.94 260 GLU A CA 1
ATOM 2126 C C . GLU A 1 260 ? 20.675 -29.134 0.951 1.00 97.94 260 GLU A C 1
ATOM 2128 O O . GLU A 1 260 ? 21.275 -29.475 -0.070 1.00 97.94 260 GLU A O 1
ATOM 2133 N N . ALA A 1 261 ? 19.358 -29.322 1.077 1.00 97.94 261 ALA A N 1
ATOM 2134 C CA . ALA A 1 261 ? 18.539 -29.850 -0.009 1.00 97.94 261 ALA A CA 1
ATOM 2135 C C . ALA A 1 261 ? 18.569 -28.921 -1.232 1.00 97.94 261 ALA A C 1
ATOM 2137 O O . ALA A 1 261 ? 18.804 -29.384 -2.350 1.00 97.94 261 ALA A O 1
ATOM 2138 N N . PHE A 1 262 ? 18.400 -27.608 -1.035 1.00 98.12 262 PHE A N 1
ATOM 2139 C CA . PHE A 1 262 ? 18.447 -26.646 -2.136 1.00 98.12 262 PHE A CA 1
ATOM 2140 C C . PHE A 1 262 ? 19.838 -26.599 -2.783 1.00 98.12 262 PHE A C 1
ATOM 2142 O O . PHE A 1 262 ? 19.946 -26.629 -4.012 1.00 98.12 262 PHE A O 1
ATOM 2149 N N . PHE A 1 263 ? 20.900 -26.610 -1.970 1.00 98.38 263 PHE A N 1
ATOM 2150 C CA . PHE A 1 263 ? 22.279 -26.696 -2.446 1.00 98.38 263 PHE A CA 1
ATOM 2151 C C . PHE A 1 263 ? 22.495 -27.926 -3.331 1.00 98.38 263 PHE A C 1
ATOM 2153 O O . PHE A 1 263 ? 22.950 -27.783 -4.463 1.00 98.38 263 PHE A O 1
ATOM 2160 N N . LYS A 1 264 ? 22.112 -29.121 -2.864 1.00 98.06 264 LYS A N 1
ATOM 2161 C CA . LYS A 1 264 ? 22.302 -30.377 -3.609 1.00 98.06 264 LYS A CA 1
ATOM 2162 C C . LYS A 1 264 ? 21.562 -30.387 -4.942 1.00 98.06 264 LYS A C 1
ATOM 2164 O O . LYS A 1 264 ? 22.124 -30.828 -5.941 1.00 98.06 264 LYS A O 1
ATOM 2169 N N . ILE A 1 265 ? 20.329 -29.875 -4.983 1.00 97.88 265 ILE A N 1
ATOM 2170 C CA . ILE A 1 265 ? 19.568 -29.750 -6.237 1.00 97.88 265 ILE A CA 1
ATOM 2171 C C . ILE A 1 265 ? 20.322 -28.839 -7.217 1.00 97.88 265 ILE A C 1
ATOM 2173 O O . ILE A 1 265 ? 20.503 -29.190 -8.384 1.00 97.88 265 ILE A O 1
ATOM 2177 N N . CYS A 1 266 ? 20.805 -27.690 -6.740 1.00 97.75 266 CYS A N 1
ATOM 2178 C CA . CYS A 1 266 ? 21.566 -26.745 -7.553 1.00 97.75 266 CYS A CA 1
ATOM 2179 C C . CYS A 1 266 ? 22.886 -27.349 -8.052 1.00 97.75 266 CYS A C 1
ATOM 2181 O O . CYS A 1 266 ? 23.183 -27.259 -9.245 1.00 97.75 266 CYS A O 1
ATOM 2183 N N . LEU A 1 267 ? 23.644 -28.003 -7.169 1.00 97.50 267 LEU A N 1
ATOM 2184 C CA . LEU A 1 267 ? 24.911 -28.661 -7.481 1.00 97.50 267 LEU A CA 1
ATOM 2185 C C . LEU A 1 267 ? 24.726 -29.708 -8.584 1.00 97.50 267 LEU A C 1
ATOM 2187 O O . LEU A 1 267 ? 25.377 -29.622 -9.626 1.00 97.50 267 LEU A O 1
ATOM 2191 N N . ASN A 1 268 ? 23.770 -30.622 -8.393 1.00 97.19 268 ASN A N 1
ATOM 2192 C CA . ASN A 1 268 ? 23.495 -31.734 -9.307 1.00 97.19 268 ASN A CA 1
ATOM 2193 C C . ASN A 1 268 ? 22.930 -31.281 -10.661 1.00 97.19 268 ASN A C 1
ATOM 2195 O O . ASN A 1 268 ? 23.046 -32.003 -11.648 1.00 97.19 268 ASN A O 1
ATOM 2199 N N . SER A 1 269 ? 22.340 -30.083 -10.736 1.00 95.12 269 SER A N 1
ATOM 2200 C CA . SER A 1 269 ? 21.817 -29.537 -11.995 1.00 95.12 269 SER A CA 1
ATOM 2201 C C . SER A 1 269 ? 22.909 -29.215 -13.025 1.00 95.12 269 SER A C 1
ATOM 2203 O O . SER A 1 269 ? 22.611 -29.084 -14.214 1.00 95.12 269 SER A O 1
ATOM 2205 N N . ASN A 1 270 ? 24.158 -29.012 -12.578 1.00 94.81 270 ASN A N 1
ATOM 2206 C CA . ASN A 1 270 ? 25.283 -28.493 -13.370 1.00 94.81 270 ASN A CA 1
ATOM 2207 C C . ASN A 1 270 ? 25.023 -27.142 -14.071 1.00 94.81 270 ASN A C 1
ATOM 2209 O O . ASN A 1 270 ? 25.833 -26.686 -14.878 1.00 94.81 270 ASN A O 1
ATOM 2213 N N . LYS A 1 271 ? 23.920 -26.445 -13.760 1.00 92.81 271 LYS A N 1
ATOM 2214 C CA . LYS A 1 271 ? 23.562 -25.166 -14.401 1.00 92.81 271 LYS A CA 1
ATOM 2215 C C . LYS A 1 271 ? 24.434 -23.996 -13.940 1.00 92.81 271 LYS A C 1
ATOM 2217 O O . LYS A 1 271 ? 24.443 -22.962 -14.601 1.00 92.81 271 LYS A O 1
ATOM 2222 N N . TRP A 1 272 ? 25.181 -24.161 -12.850 1.00 93.94 272 TRP A N 1
ATOM 2223 C CA . TRP A 1 272 ? 26.125 -23.178 -12.313 1.00 93.94 272 TRP A CA 1
ATOM 2224 C C . TRP A 1 272 ? 27.468 -23.138 -13.054 1.00 93.94 272 TRP A C 1
ATOM 2226 O O . TRP A 1 272 ? 28.108 -22.093 -13.053 1.00 93.94 272 TRP A O 1
ATOM 2236 N N . VAL A 1 273 ? 27.876 -24.228 -13.719 1.00 93.69 273 VAL A N 1
ATOM 2237 C CA . VAL A 1 273 ? 29.247 -24.418 -14.239 1.00 93.69 273 VAL A CA 1
ATOM 2238 C C . VAL A 1 273 ? 29.694 -23.295 -15.180 1.00 93.69 273 VAL A C 1
ATOM 2240 O O . VAL A 1 273 ? 30.834 -22.856 -15.113 1.00 93.69 273 VAL A O 1
ATOM 2243 N N . LYS A 1 274 ? 28.798 -22.781 -16.035 1.00 88.44 274 LYS A N 1
ATOM 2244 C CA . LYS A 1 274 ? 29.142 -21.695 -16.973 1.00 88.44 274 LYS A CA 1
ATOM 2245 C C . LYS A 1 274 ? 29.258 -20.309 -16.324 1.00 88.44 274 LYS A C 1
ATOM 2247 O O . LYS A 1 274 ? 29.691 -19.374 -16.984 1.00 88.44 274 LYS A O 1
ATOM 2252 N N . TRP A 1 275 ? 28.759 -20.152 -15.099 1.00 90.56 275 TRP A N 1
ATOM 2253 C CA . TRP A 1 275 ? 28.578 -18.857 -14.437 1.00 90.56 275 TRP A CA 1
ATOM 2254 C C . TRP A 1 275 ? 29.655 -18.552 -13.396 1.00 90.56 275 TRP A C 1
ATOM 2256 O O . TRP A 1 275 ? 29.587 -17.506 -12.751 1.00 90.56 275 TRP A O 1
ATOM 2266 N N . VAL A 1 276 ? 30.612 -19.456 -13.210 1.00 92.25 276 VAL A N 1
ATOM 2267 C CA . VAL A 1 276 ? 31.663 -19.357 -12.198 1.00 92.25 276 VAL A CA 1
ATOM 2268 C C . VAL A 1 276 ? 33.042 -19.492 -12.829 1.00 92.25 276 VAL A C 1
ATOM 2270 O O . VAL A 1 276 ? 33.181 -20.022 -13.934 1.00 92.25 276 VAL A O 1
ATOM 2273 N N . ASN A 1 277 ? 34.069 -19.026 -12.120 1.00 90.06 277 ASN A N 1
ATOM 2274 C CA . ASN A 1 277 ? 35.449 -19.263 -12.527 1.00 90.06 277 ASN A CA 1
ATOM 2275 C C . ASN A 1 277 ? 35.829 -20.752 -12.446 1.00 90.06 277 ASN A C 1
ATOM 2277 O O . ASN A 1 277 ? 35.204 -21.545 -11.742 1.00 90.06 277 ASN A O 1
ATOM 2281 N N . LYS A 1 278 ? 36.882 -21.144 -13.176 1.00 89.12 278 LYS A N 1
ATOM 2282 C CA . LYS A 1 278 ? 37.344 -22.545 -13.248 1.00 89.12 278 LYS A CA 1
ATOM 2283 C C . LYS A 1 278 ? 37.826 -23.103 -11.903 1.00 89.12 278 LYS A C 1
ATOM 2285 O O . LYS A 1 278 ? 37.825 -24.314 -11.724 1.00 89.12 278 LYS A O 1
ATOM 2290 N N . ASP A 1 279 ? 38.253 -22.234 -10.996 1.00 91.75 279 ASP A N 1
ATOM 2291 C CA . ASP A 1 279 ? 38.723 -22.531 -9.641 1.00 91.75 279 ASP A CA 1
ATOM 2292 C C . ASP A 1 279 ? 37.608 -22.457 -8.581 1.00 91.75 279 ASP A C 1
ATOM 2294 O O . ASP A 1 279 ? 37.870 -22.626 -7.392 1.00 91.75 279 ASP A O 1
ATOM 2298 N N . PHE A 1 280 ? 36.354 -22.234 -8.987 1.00 92.88 280 PHE A N 1
ATOM 2299 C CA . PHE A 1 280 ? 35.227 -22.164 -8.065 1.00 92.88 280 PHE A CA 1
ATOM 2300 C C . PHE A 1 280 ? 34.979 -23.510 -7.372 1.00 92.88 280 PHE A C 1
ATOM 2302 O O . PHE A 1 280 ? 34.577 -24.487 -8.006 1.00 92.88 280 PHE A O 1
ATOM 2309 N N . ASN A 1 281 ? 35.154 -23.543 -6.048 1.00 94.44 281 ASN A N 1
ATOM 2310 C CA . ASN A 1 281 ? 34.815 -24.700 -5.224 1.00 94.44 281 ASN A CA 1
ATOM 2311 C C . ASN A 1 281 ? 33.348 -24.613 -4.748 1.00 94.44 281 ASN A C 1
ATOM 2313 O O . ASN A 1 281 ? 33.039 -23.767 -3.900 1.00 94.44 281 ASN A O 1
ATOM 2317 N N . PRO A 1 282 ? 32.437 -25.473 -5.247 1.00 93.94 282 PRO A N 1
ATOM 2318 C CA . PRO A 1 282 ? 31.024 -25.418 -4.888 1.00 93.94 282 PRO A CA 1
ATOM 2319 C C . PRO A 1 282 ? 30.735 -25.781 -3.426 1.00 93.94 282 PRO A C 1
ATOM 2321 O O . PRO A 1 282 ? 29.803 -25.221 -2.852 1.00 93.94 282 PRO A O 1
ATOM 2324 N N . GLU A 1 283 ? 31.524 -26.669 -2.813 1.00 93.88 283 GLU A N 1
ATOM 2325 C CA . GLU A 1 283 ? 31.323 -27.101 -1.419 1.00 93.88 283 GLU A CA 1
ATOM 2326 C C . GLU A 1 283 ? 31.704 -26.005 -0.419 1.00 93.88 283 GLU A C 1
ATOM 2328 O O . GLU A 1 283 ? 31.046 -25.839 0.605 1.00 93.88 283 GLU A O 1
ATOM 2333 N N . GLU A 1 284 ? 32.719 -25.203 -0.741 1.00 95.31 284 GLU A N 1
ATOM 2334 C CA . GLU A 1 284 ? 33.112 -24.038 0.064 1.00 95.31 284 GLU A CA 1
ATOM 2335 C C . GLU A 1 284 ? 32.189 -22.828 -0.163 1.00 95.31 284 GLU A C 1
ATOM 2337 O O . GLU A 1 284 ? 32.119 -21.931 0.673 1.00 95.31 284 GLU A O 1
ATOM 2342 N N . ASN A 1 285 ? 31.447 -22.800 -1.278 1.00 95.44 285 ASN A N 1
ATOM 2343 C CA . ASN A 1 285 ? 30.655 -21.650 -1.724 1.00 95.44 285 ASN A CA 1
ATOM 2344 C C . ASN A 1 285 ? 29.161 -21.973 -1.899 1.00 95.44 285 ASN A C 1
ATOM 2346 O O . ASN A 1 285 ? 28.512 -21.438 -2.802 1.00 95.44 285 ASN A O 1
ATOM 2350 N N . LYS A 1 286 ? 28.589 -22.822 -1.035 1.00 97.38 286 LYS A N 1
ATOM 2351 C CA . LYS A 1 286 ? 27.214 -23.342 -1.182 1.00 97.38 286 LYS A CA 1
ATOM 2352 C C . LYS A 1 286 ? 26.157 -22.267 -1.424 1.00 97.38 286 LYS A C 1
ATOM 2354 O O . LYS A 1 286 ? 25.405 -22.336 -2.395 1.00 97.38 286 LYS A O 1
ATOM 2359 N N . GLU A 1 287 ? 26.115 -21.244 -0.569 1.00 96.31 287 GLU A N 1
ATOM 2360 C CA . GLU A 1 287 ? 25.129 -20.163 -0.688 1.00 96.31 287 GLU A CA 1
ATOM 2361 C C . GLU A 1 287 ? 25.319 -19.365 -1.985 1.00 96.31 287 GLU A C 1
ATOM 2363 O O . GLU A 1 287 ? 24.345 -19.056 -2.674 1.00 96.31 287 GLU A O 1
ATOM 2368 N N . LYS A 1 288 ? 26.573 -19.085 -2.367 1.00 95.62 288 LYS A N 1
ATOM 2369 C CA . LYS A 1 288 ? 26.902 -18.388 -3.617 1.00 95.62 288 LYS A CA 1
ATOM 2370 C C . LYS A 1 288 ? 26.502 -19.219 -4.838 1.00 95.62 288 LYS A C 1
ATOM 2372 O O . LYS A 1 288 ? 25.934 -18.660 -5.773 1.00 95.62 288 LYS A O 1
ATOM 2377 N N . LEU A 1 289 ? 26.712 -20.537 -4.814 1.00 96.88 289 LEU A N 1
ATOM 2378 C CA . LEU A 1 289 ? 26.260 -21.445 -5.870 1.00 96.88 289 LEU A CA 1
ATOM 2379 C C . LEU A 1 289 ? 24.736 -21.411 -6.013 1.00 96.88 289 LEU A C 1
ATOM 2381 O O . LEU A 1 289 ? 24.242 -21.223 -7.128 1.00 96.88 289 LEU A O 1
ATOM 2385 N N . ILE A 1 290 ? 23.992 -21.532 -4.904 1.00 97.50 290 ILE A N 1
ATOM 2386 C CA . ILE A 1 290 ? 22.526 -21.417 -4.933 1.00 97.50 290 ILE A CA 1
ATOM 2387 C C . ILE A 1 290 ? 22.146 -20.063 -5.522 1.00 97.50 290 ILE A C 1
ATOM 2389 O O . ILE A 1 290 ? 21.364 -20.002 -6.460 1.00 97.50 290 ILE A O 1
ATOM 2393 N N . ASN A 1 291 ? 22.733 -18.976 -5.031 1.00 95.00 291 ASN A N 1
ATOM 2394 C CA . ASN A 1 291 ? 22.440 -17.626 -5.493 1.00 95.00 291 ASN A CA 1
ATOM 2395 C C . ASN A 1 291 ? 22.669 -17.443 -7.009 1.00 95.00 291 ASN A C 1
ATOM 2397 O O . ASN A 1 291 ? 21.911 -16.733 -7.665 1.00 95.00 291 ASN A O 1
ATOM 2401 N N . ILE A 1 292 ? 23.681 -18.096 -7.582 1.00 93.19 292 ILE A N 1
ATOM 2402 C CA . ILE A 1 292 ? 23.994 -18.022 -9.015 1.00 93.19 292 ILE A CA 1
ATOM 2403 C C . ILE A 1 292 ? 22.996 -18.817 -9.868 1.00 93.19 292 ILE A C 1
ATOM 2405 O O . ILE A 1 292 ? 22.643 -18.364 -10.956 1.00 93.19 292 ILE A O 1
ATOM 2409 N N . CYS A 1 293 ? 22.537 -19.988 -9.412 1.00 95.00 293 CYS A N 1
ATOM 2410 C CA . CYS A 1 293 ? 21.823 -20.934 -10.282 1.00 95.00 293 CYS A CA 1
ATOM 2411 C C . CYS A 1 293 ? 20.474 -21.463 -9.763 1.00 95.00 293 CYS A C 1
ATOM 2413 O O . CYS A 1 293 ? 19.819 -22.234 -10.462 1.00 95.00 293 CYS A O 1
ATOM 2415 N N . GLY A 1 294 ? 20.006 -21.038 -8.590 1.00 96.38 294 GLY A N 1
ATOM 2416 C CA . GLY A 1 294 ? 18.777 -21.554 -7.978 1.00 96.38 294 GLY A CA 1
ATOM 2417 C C . GLY A 1 294 ? 17.541 -21.404 -8.866 1.00 96.38 294 GLY A C 1
ATOM 2418 O O . GLY A 1 294 ? 16.689 -22.285 -8.910 1.00 96.38 294 GLY A O 1
ATOM 2419 N N . HIS A 1 295 ? 17.488 -20.345 -9.671 1.00 95.75 295 HIS A N 1
ATOM 2420 C CA . HIS A 1 295 ? 16.392 -20.102 -10.607 1.00 95.75 295 HIS A CA 1
ATOM 2421 C C . HIS A 1 295 ? 16.281 -21.113 -11.758 1.00 95.75 295 HIS A C 1
ATOM 2423 O O . HIS A 1 295 ? 15.238 -21.173 -12.403 1.00 95.75 295 HIS A O 1
ATOM 2429 N N . TYR A 1 296 ? 17.310 -21.923 -12.025 1.00 96.19 296 TYR A N 1
ATOM 2430 C CA . TYR A 1 296 ? 17.231 -22.977 -13.044 1.00 96.19 296 TYR A CA 1
ATOM 2431 C C . TYR A 1 296 ? 16.499 -24.232 -12.567 1.00 96.19 296 TYR A C 1
ATOM 2433 O O . TYR A 1 296 ? 16.123 -25.054 -13.400 1.00 96.19 296 TYR A O 1
ATOM 2441 N N . VAL A 1 297 ? 16.323 -24.398 -11.253 1.00 96.19 297 VAL A N 1
ATOM 2442 C CA . VAL A 1 297 ? 15.779 -25.628 -10.657 1.00 96.19 297 VAL A CA 1
ATOM 2443 C C . VAL A 1 297 ? 14.384 -25.440 -10.066 1.00 96.19 297 VAL A C 1
ATOM 2445 O O . VAL A 1 297 ? 13.842 -26.365 -9.476 1.00 96.19 297 VAL A O 1
ATOM 2448 N N . PHE A 1 298 ? 13.771 -24.263 -10.230 1.00 95.50 298 PHE A N 1
ATOM 2449 C CA . PHE A 1 298 ? 12.453 -23.974 -9.654 1.00 95.50 298 PHE A CA 1
ATOM 2450 C C . PHE A 1 298 ? 11.345 -24.908 -10.144 1.00 95.50 298 PHE A C 1
ATOM 2452 O O . PHE A 1 298 ? 10.412 -25.168 -9.402 1.00 95.50 298 PHE A O 1
ATOM 2459 N N . SER A 1 299 ? 11.454 -25.432 -11.364 1.00 93.00 299 SER A N 1
ATOM 2460 C CA . SER A 1 299 ? 10.502 -26.386 -11.942 1.00 93.00 299 SER A CA 1
ATOM 2461 C C . SER A 1 299 ? 10.764 -27.844 -11.547 1.00 93.00 299 SER A C 1
ATOM 2463 O O . SER A 1 299 ? 10.019 -28.728 -11.973 1.00 93.00 299 SER A O 1
ATOM 2465 N N . TYR A 1 300 ? 11.813 -28.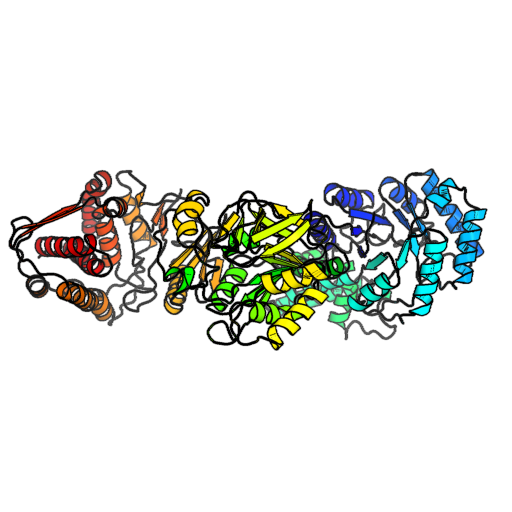124 -10.764 1.00 95.25 300 TYR A N 1
ATOM 2466 C CA . TYR A 1 300 ? 12.156 -29.491 -10.375 1.00 95.25 300 TYR A CA 1
ATOM 2467 C C . TYR A 1 300 ? 11.203 -29.969 -9.268 1.00 95.25 300 TYR A C 1
ATOM 2469 O O . TYR A 1 300 ? 11.012 -29.249 -8.280 1.00 95.25 300 TYR A O 1
ATOM 2477 N N . PRO A 1 301 ? 10.637 -31.189 -9.365 1.00 94.81 301 PRO A N 1
ATOM 2478 C CA . PRO A 1 301 ? 9.744 -31.730 -8.338 1.00 94.81 301 PRO A CA 1
ATOM 2479 C C . PRO A 1 301 ? 10.350 -31.737 -6.927 1.00 94.81 301 PRO A C 1
ATOM 2481 O O . PRO A 1 301 ? 9.641 -31.589 -5.931 1.00 94.81 301 PRO A O 1
ATOM 2484 N N . GLU A 1 302 ? 11.667 -31.903 -6.817 1.00 95.75 302 GLU A N 1
ATOM 2485 C CA . GLU A 1 302 ? 12.414 -31.857 -5.562 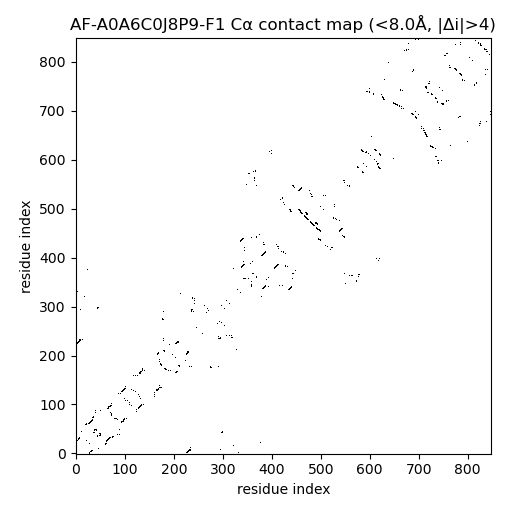1.00 95.75 302 GLU A CA 1
ATOM 2486 C C . GLU A 1 302 ? 12.427 -30.453 -4.956 1.00 95.75 302 GLU A C 1
ATOM 2488 O O . GLU A 1 302 ? 12.297 -30.310 -3.739 1.00 95.75 302 GLU A O 1
ATOM 2493 N N . PHE A 1 303 ? 12.533 -29.413 -5.786 1.00 95.56 303 PHE A N 1
ATOM 2494 C CA . PHE A 1 303 ? 12.508 -28.033 -5.316 1.00 95.56 303 PHE A CA 1
ATOM 2495 C C . PHE A 1 303 ? 11.108 -27.617 -4.851 1.00 95.56 303 PHE A C 1
ATOM 2497 O O . PHE A 1 303 ? 10.972 -26.948 -3.826 1.00 95.56 303 PHE A O 1
ATOM 2504 N N . GLU A 1 304 ? 10.052 -28.075 -5.526 1.00 92.56 304 GLU A N 1
ATOM 2505 C CA . GLU A 1 304 ? 8.666 -27.829 -5.103 1.00 92.56 304 GLU A CA 1
ATOM 2506 C C . GLU A 1 304 ? 8.399 -28.322 -3.667 1.00 92.56 304 GLU A C 1
ATOM 2508 O O . GLU A 1 304 ? 7.694 -27.671 -2.891 1.00 92.56 304 GLU A O 1
ATOM 2513 N N . LYS A 1 305 ? 9.041 -29.420 -3.241 1.00 94.31 305 LYS A N 1
ATOM 2514 C CA . LYS A 1 305 ? 8.969 -29.906 -1.848 1.00 94.31 305 LYS A CA 1
ATOM 2515 C C . LYS A 1 305 ? 9.590 -28.931 -0.844 1.00 94.31 305 LYS A C 1
ATOM 2517 O O . LYS A 1 305 ? 9.077 -28.811 0.268 1.00 94.31 305 LYS A O 1
ATOM 2522 N N . ILE A 1 306 ? 10.659 -28.227 -1.218 1.00 95.06 306 ILE A N 1
ATOM 2523 C CA . ILE A 1 306 ? 11.259 -27.159 -0.399 1.00 95.06 306 ILE A CA 1
ATOM 2524 C C . ILE A 1 306 ? 10.304 -25.965 -0.362 1.00 95.06 306 ILE A C 1
ATOM 2526 O O . ILE A 1 306 ? 9.981 -25.436 0.702 1.00 95.06 306 ILE A O 1
ATOM 2530 N N . LYS A 1 307 ? 9.800 -25.566 -1.532 1.00 92.00 307 LYS A N 1
ATOM 2531 C CA . LYS A 1 307 ? 8.949 -24.389 -1.692 1.00 92.00 307 LYS A CA 1
ATOM 2532 C C . LYS A 1 307 ? 7.643 -24.480 -0.900 1.00 92.00 307 LYS A C 1
ATOM 2534 O O . LYS A 1 307 ? 7.265 -23.504 -0.247 1.00 92.00 307 LYS A O 1
ATOM 2539 N N . ASN A 1 308 ? 6.999 -25.647 -0.888 1.00 92.81 308 ASN A N 1
ATOM 2540 C CA . ASN A 1 308 ? 5.758 -25.904 -0.145 1.00 92.81 308 ASN A CA 1
ATOM 2541 C C . ASN A 1 308 ? 5.911 -25.756 1.377 1.00 92.81 308 ASN A C 1
ATOM 2543 O O . ASN A 1 308 ? 4.935 -25.486 2.075 1.00 92.81 308 ASN A O 1
ATOM 2547 N N . GLN A 1 309 ? 7.135 -25.861 1.899 1.00 93.62 309 GLN A N 1
ATOM 2548 C CA . GLN A 1 309 ? 7.430 -25.648 3.317 1.00 93.62 309 GLN A CA 1
ATOM 2549 C C . GLN A 1 309 ? 7.675 -24.172 3.671 1.00 93.62 309 GLN A C 1
ATOM 2551 O O . GLN A 1 309 ? 7.872 -23.843 4.840 1.00 93.62 309 GLN A O 1
ATOM 2556 N N . LEU A 1 310 ? 7.629 -23.270 2.682 1.00 92.00 310 LEU A N 1
ATOM 2557 C CA . LEU A 1 310 ? 7.885 -21.835 2.823 1.00 92.00 310 LEU A CA 1
ATOM 2558 C C . LEU A 1 310 ? 6.685 -21.000 2.320 1.00 92.00 310 LEU A C 1
ATOM 2560 O O . LEU A 1 310 ? 6.846 -20.184 1.404 1.00 92.00 310 LEU A O 1
ATOM 2564 N N . PRO A 1 311 ? 5.476 -21.134 2.900 1.00 78.25 311 PRO A N 1
ATOM 2565 C CA . PRO A 1 311 ? 4.243 -20.564 2.337 1.00 78.25 311 PRO A CA 1
ATOM 2566 C C . PRO A 1 311 ? 4.259 -19.029 2.221 1.00 78.25 311 PRO A C 1
ATOM 2568 O O . PRO A 1 311 ? 3.690 -18.459 1.292 1.00 78.25 311 PRO A O 1
ATOM 2571 N N . ASN A 1 312 ? 4.978 -18.339 3.111 1.00 81.38 312 ASN A N 1
ATOM 2572 C CA . ASN A 1 312 ? 5.089 -16.876 3.089 1.00 81.38 312 ASN A CA 1
ATOM 2573 C C . ASN A 1 312 ? 6.105 -16.345 2.058 1.00 81.38 312 ASN A C 1
ATOM 2575 O O . ASN A 1 312 ? 6.149 -15.138 1.803 1.00 81.38 312 ASN A O 1
ATOM 2579 N N . SER A 1 313 ? 6.912 -17.218 1.441 1.00 87.19 313 SER A N 1
ATOM 2580 C CA . SER A 1 313 ? 7.995 -16.800 0.541 1.00 87.19 313 SER A CA 1
ATOM 2581 C C . SER A 1 313 ? 7.483 -16.102 -0.724 1.00 87.19 313 SER A C 1
ATOM 2583 O O . SER A 1 313 ? 8.106 -15.143 -1.169 1.00 87.19 313 SER A O 1
ATOM 2585 N N . ASN A 1 314 ? 6.318 -16.487 -1.262 1.00 89.69 314 ASN A N 1
ATOM 2586 C CA . ASN A 1 314 ? 5.743 -15.861 -2.466 1.00 89.69 314 ASN A CA 1
ATOM 2587 C C . ASN A 1 314 ? 5.421 -14.374 -2.269 1.00 89.69 314 ASN A C 1
ATOM 2589 O O . ASN A 1 314 ? 5.667 -13.563 -3.162 1.00 89.69 314 ASN A O 1
ATOM 2593 N N . LYS A 1 315 ? 4.936 -13.990 -1.080 1.00 89.12 315 LYS A N 1
ATOM 2594 C CA . LYS A 1 315 ? 4.675 -12.581 -0.753 1.00 89.12 315 LYS A CA 1
ATOM 2595 C C . LYS A 1 315 ? 5.972 -11.768 -0.750 1.00 89.12 315 LYS A C 1
ATOM 2597 O O . LYS A 1 315 ? 6.001 -10.667 -1.298 1.00 89.12 315 LYS A O 1
ATOM 2602 N N . GLN A 1 316 ? 7.041 -12.321 -0.173 1.00 91.06 316 GLN A N 1
ATOM 2603 C CA . GLN A 1 316 ? 8.350 -11.667 -0.127 1.00 91.06 316 GLN A CA 1
ATOM 2604 C C . GLN A 1 316 ? 9.001 -11.571 -1.513 1.00 91.06 316 GLN A C 1
ATOM 2606 O O . GLN A 1 316 ? 9.536 -10.520 -1.857 1.00 91.06 316 GLN A O 1
ATOM 2611 N N . ILE A 1 317 ? 8.922 -12.639 -2.314 1.00 94.56 317 ILE A N 1
ATOM 2612 C CA . ILE A 1 317 ? 9.418 -12.666 -3.698 1.00 94.56 317 ILE A CA 1
ATOM 2613 C C . ILE A 1 317 ? 8.760 -11.553 -4.501 1.00 94.56 317 ILE A C 1
ATOM 2615 O O . ILE A 1 317 ? 9.452 -10.698 -5.044 1.00 94.56 317 ILE A O 1
ATOM 2619 N N . LYS A 1 318 ? 7.424 -11.505 -4.501 1.00 93.94 318 LYS A N 1
ATOM 2620 C CA . LYS A 1 318 ? 6.670 -10.473 -5.214 1.00 93.94 318 LYS A CA 1
ATOM 2621 C C . LYS A 1 318 ? 7.056 -9.064 -4.762 1.00 93.94 318 LYS A C 1
ATOM 2623 O O . LYS A 1 318 ? 7.252 -8.194 -5.602 1.00 93.94 318 LYS A O 1
ATOM 2628 N N . HIS A 1 319 ? 7.203 -8.837 -3.456 1.00 92.25 319 HIS A N 1
ATOM 2629 C CA . HIS A 1 319 ? 7.638 -7.543 -2.925 1.00 92.25 319 HIS A CA 1
ATOM 2630 C C . HIS A 1 319 ? 9.021 -7.128 -3.460 1.00 92.25 319 HIS A C 1
ATOM 2632 O O . HIS A 1 319 ? 9.182 -6.014 -3.957 1.00 92.25 319 HIS A O 1
ATOM 2638 N N . ASN A 1 320 ? 10.001 -8.034 -3.414 1.00 95.06 320 ASN A N 1
ATOM 2639 C CA . ASN A 1 320 ? 11.359 -7.763 -3.887 1.00 95.06 320 ASN A CA 1
ATOM 2640 C C . ASN A 1 320 ? 11.415 -7.562 -5.412 1.00 95.06 320 ASN A C 1
ATOM 2642 O O . ASN A 1 320 ? 12.138 -6.690 -5.890 1.00 95.06 320 ASN A O 1
ATOM 2646 N N . LEU A 1 321 ? 10.613 -8.311 -6.172 1.00 96.81 321 LEU A N 1
ATOM 2647 C CA . LEU A 1 321 ? 10.485 -8.140 -7.620 1.00 96.81 321 LEU A CA 1
ATOM 2648 C C . LEU A 1 321 ? 9.840 -6.799 -7.985 1.00 96.81 321 LEU A C 1
ATOM 2650 O O . LEU A 1 321 ? 10.359 -6.102 -8.850 1.00 96.81 321 LEU A O 1
ATOM 2654 N N . ILE A 1 322 ? 8.764 -6.388 -7.301 1.00 95.44 322 ILE A N 1
ATOM 2655 C CA . ILE A 1 322 ? 8.142 -5.067 -7.510 1.00 95.44 322 ILE A CA 1
ATOM 2656 C C . ILE A 1 322 ? 9.156 -3.950 -7.264 1.00 95.44 322 ILE A C 1
ATOM 2658 O O . ILE A 1 322 ? 9.191 -2.994 -8.036 1.00 95.44 322 ILE A O 1
ATOM 2662 N N . LYS A 1 323 ? 10.004 -4.072 -6.233 1.00 94.56 323 LYS A N 1
ATOM 2663 C CA . LYS A 1 323 ? 11.071 -3.097 -5.972 1.00 94.56 323 LYS A CA 1
ATOM 2664 C C . LYS A 1 323 ? 12.002 -2.957 -7.181 1.00 94.56 323 LYS A C 1
ATOM 2666 O O . LYS A 1 323 ? 12.220 -1.840 -7.638 1.00 94.56 323 LYS A O 1
ATOM 2671 N N . LYS A 1 324 ? 12.475 -4.072 -7.746 1.00 95.81 324 LYS A N 1
ATOM 2672 C CA . LYS A 1 324 ? 13.355 -4.047 -8.924 1.00 95.81 324 LYS A CA 1
ATOM 2673 C C . LYS A 1 324 ? 12.649 -3.545 -10.187 1.00 95.81 324 LYS A C 1
ATOM 2675 O O . LYS A 1 324 ? 13.189 -2.724 -10.917 1.00 95.81 324 LYS A O 1
ATOM 2680 N N . ILE A 1 325 ? 11.412 -3.967 -10.431 1.00 96.69 325 ILE A N 1
ATOM 2681 C CA . ILE A 1 325 ? 10.630 -3.490 -11.583 1.00 96.69 325 ILE A CA 1
ATOM 2682 C C . ILE A 1 325 ? 10.362 -1.981 -11.469 1.00 96.69 325 ILE A C 1
ATOM 2684 O O . ILE A 1 325 ? 10.357 -1.279 -12.479 1.00 96.69 325 ILE A O 1
ATOM 2688 N N . ARG A 1 326 ? 10.187 -1.452 -10.252 1.00 95.50 326 ARG A N 1
ATOM 2689 C CA . ARG A 1 326 ? 10.073 -0.009 -10.011 1.00 95.50 326 ARG A CA 1
ATOM 2690 C C . ARG A 1 326 ? 11.359 0.739 -10.358 1.00 95.50 326 ARG A C 1
ATOM 2692 O O . ARG A 1 326 ? 11.271 1.812 -10.948 1.00 95.50 326 ARG A O 1
ATOM 2699 N N . GLU A 1 327 ? 12.525 0.171 -10.055 1.00 94.88 327 GLU A N 1
ATOM 2700 C CA . GLU A 1 327 ? 13.812 0.721 -10.500 1.00 94.88 327 GLU A CA 1
ATOM 2701 C C . GLU A 1 327 ? 13.856 0.841 -12.033 1.00 94.88 327 GLU A C 1
ATOM 2703 O O . GLU A 1 327 ? 14.178 1.909 -12.547 1.00 94.88 327 GLU A O 1
ATOM 2708 N N . TYR A 1 328 ? 13.422 -0.183 -12.776 1.00 95.75 328 TYR A N 1
ATOM 2709 C CA . TYR A 1 328 ? 13.325 -0.098 -14.242 1.00 95.75 328 TYR A CA 1
ATOM 2710 C C . TYR A 1 328 ? 12.263 0.894 -14.723 1.00 95.75 328 TYR A C 1
ATOM 2712 O O . TYR A 1 328 ? 12.493 1.619 -15.688 1.00 95.75 328 TYR A O 1
ATOM 2720 N N . HIS A 1 329 ? 11.112 0.976 -14.046 1.00 95.38 329 HIS A N 1
ATOM 2721 C CA . HIS A 1 329 ? 10.097 1.985 -14.351 1.00 95.38 329 HIS A CA 1
ATOM 2722 C C . HIS A 1 329 ? 10.677 3.401 -14.221 1.00 95.38 329 HIS A C 1
ATOM 2724 O O . HIS A 1 329 ? 10.343 4.247 -15.039 1.00 95.38 329 HIS A O 1
ATOM 2730 N N . SER A 1 330 ? 11.602 3.645 -13.284 1.00 94.00 330 SER A N 1
ATOM 2731 C CA . SER A 1 330 ? 12.250 4.957 -13.100 1.00 94.00 330 SER A CA 1
ATOM 2732 C C . SER A 1 330 ? 13.067 5.463 -14.295 1.00 94.00 330 SER A C 1
ATOM 2734 O O . SER A 1 330 ? 13.418 6.640 -14.340 1.00 94.00 330 SER A O 1
ATOM 2736 N N . LEU A 1 331 ? 13.331 4.602 -15.281 1.00 92.81 331 LEU A N 1
ATOM 2737 C CA . LEU A 1 331 ? 13.973 4.952 -16.552 1.00 92.81 331 LEU A CA 1
ATOM 2738 C C . LEU A 1 331 ? 12.962 5.425 -17.619 1.00 92.81 331 LEU A C 1
ATOM 2740 O O . LEU A 1 331 ? 13.350 5.734 -18.748 1.00 92.81 331 LEU A O 1
ATOM 2744 N N . MET A 1 332 ? 11.666 5.446 -17.290 1.00 91.19 332 MET A N 1
ATOM 2745 C CA . MET A 1 332 ? 10.563 5.794 -18.188 1.00 91.19 332 MET A CA 1
ATOM 2746 C C . MET A 1 332 ? 9.882 7.101 -17.761 1.00 91.19 332 MET A C 1
ATOM 2748 O O . MET A 1 332 ? 9.758 7.401 -16.575 1.00 91.19 332 MET A O 1
ATOM 2752 N N . ASP A 1 333 ? 9.358 7.849 -18.735 1.00 87.56 333 ASP A N 1
ATOM 2753 C CA . ASP A 1 333 ? 8.749 9.170 -18.511 1.00 87.56 333 ASP A CA 1
ATOM 2754 C C . ASP A 1 333 ? 7.500 9.177 -17.629 1.00 87.56 333 ASP A C 1
ATOM 2756 O O . ASP A 1 333 ? 7.160 10.216 -17.056 1.00 87.56 333 ASP A O 1
ATOM 2760 N N . SER A 1 334 ? 6.825 8.033 -17.548 1.00 90.38 334 SER A N 1
ATOM 2761 C CA . SER A 1 334 ? 5.632 7.794 -16.741 1.00 90.38 334 SER A CA 1
ATOM 2762 C C . SER A 1 334 ? 5.931 7.564 -15.262 1.00 90.38 334 SER A C 1
ATOM 2764 O O . SER A 1 334 ? 4.994 7.417 -14.481 1.00 90.38 334 SER A O 1
ATOM 2766 N N . TYR A 1 335 ? 7.202 7.475 -14.864 1.00 95.19 335 TYR A N 1
ATOM 2767 C CA . TYR A 1 335 ? 7.560 7.259 -13.472 1.00 95.19 335 TYR A CA 1
ATOM 2768 C C . TYR A 1 335 ? 7.256 8.482 -12.617 1.00 95.19 335 TYR A C 1
ATOM 2770 O O . TYR A 1 335 ? 7.594 9.613 -12.972 1.00 95.19 335 TYR A O 1
ATOM 2778 N N . TYR A 1 336 ? 6.664 8.236 -11.453 1.00 97.31 336 TYR A N 1
ATOM 2779 C CA . TYR A 1 336 ? 6.404 9.267 -10.467 1.00 97.31 336 TYR A CA 1
ATOM 2780 C C . TYR A 1 336 ? 6.348 8.692 -9.050 1.00 97.31 336 TYR A C 1
ATOM 2782 O O . TYR A 1 336 ? 6.164 7.488 -8.851 1.00 97.31 336 TYR A O 1
ATOM 2790 N N . LYS A 1 337 ? 6.469 9.580 -8.063 1.00 98.25 337 LYS A N 1
ATOM 2791 C CA . LYS A 1 337 ? 6.156 9.312 -6.651 1.00 98.25 337 LYS A CA 1
ATOM 2792 C C . LYS A 1 337 ? 4.987 10.172 -6.179 1.00 98.25 337 LYS A C 1
ATOM 2794 O O . LYS A 1 337 ? 4.596 11.115 -6.864 1.00 98.25 337 LYS A O 1
ATOM 2799 N N . VAL A 1 338 ? 4.432 9.866 -5.011 1.00 98.69 338 VAL A N 1
ATOM 2800 C CA . VAL A 1 338 ? 3.377 10.680 -4.384 1.00 98.69 338 VAL A CA 1
ATOM 2801 C C . VAL A 1 338 ? 3.897 11.266 -3.079 1.00 98.69 338 VAL A C 1
ATOM 2803 O O . VAL A 1 338 ? 4.280 10.522 -2.184 1.00 98.69 338 VAL A O 1
ATOM 2806 N N . LEU A 1 339 ? 3.898 12.589 -2.954 1.00 98.69 339 LEU A N 1
ATOM 2807 C CA . LEU A 1 339 ? 4.219 13.314 -1.732 1.00 98.69 339 LEU A CA 1
ATOM 2808 C C . LEU A 1 339 ? 2.934 13.703 -0.999 1.00 98.69 339 LEU A C 1
ATOM 2810 O O . LEU A 1 339 ? 2.090 14.404 -1.559 1.00 98.69 339 LEU A O 1
ATOM 2814 N N . ILE A 1 340 ? 2.827 13.310 0.271 1.00 98.44 340 ILE A N 1
ATOM 2815 C CA . ILE A 1 340 ? 1.747 13.728 1.173 1.00 98.44 340 ILE A CA 1
ATOM 2816 C C . ILE A 1 340 ? 2.360 14.370 2.415 1.00 98.44 340 ILE A C 1
ATOM 2818 O O . ILE A 1 340 ? 3.164 13.760 3.124 1.00 98.44 340 ILE A O 1
ATOM 2822 N N . THR A 1 341 ? 1.967 15.609 2.706 1.00 95.94 341 THR A N 1
ATOM 2823 C CA . THR A 1 341 ? 2.518 16.366 3.834 1.00 95.94 341 THR A CA 1
ATOM 2824 C C . THR A 1 341 ? 1.629 16.278 5.071 1.00 95.94 341 THR A C 1
ATOM 2826 O O . THR 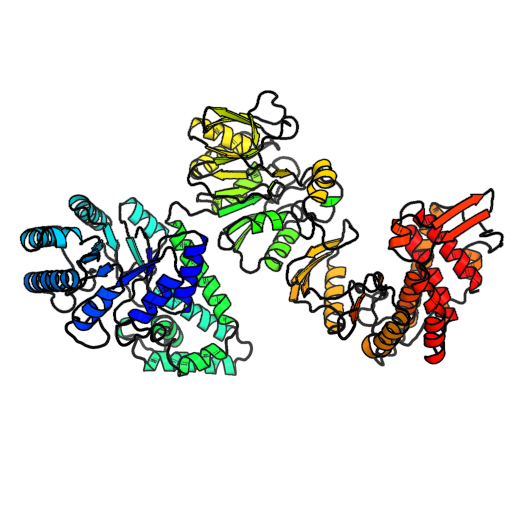A 1 341 ? 0.589 16.931 5.167 1.00 95.94 341 THR A O 1
ATOM 2829 N N . THR A 1 342 ? 2.048 15.482 6.060 1.00 96.81 342 THR A N 1
ATOM 2830 C CA . THR A 1 342 ? 1.281 15.260 7.305 1.00 96.81 342 THR A CA 1
ATOM 2831 C C . THR A 1 342 ? 1.913 15.919 8.532 1.00 96.81 342 THR A C 1
ATOM 2833 O O . THR A 1 342 ? 1.347 15.865 9.617 1.00 96.81 342 THR A O 1
ATOM 2836 N N . SER A 1 343 ? 3.054 16.595 8.376 1.00 95.12 343 SER A N 1
ATOM 2837 C CA . SER A 1 343 ? 3.855 17.144 9.480 1.00 95.12 343 SER A CA 1
ATOM 2838 C C . SER A 1 343 ? 3.160 18.218 10.327 1.00 95.12 343 SER A C 1
ATOM 2840 O O . SER A 1 343 ? 3.465 18.352 11.512 1.00 95.12 343 SER A O 1
ATOM 2842 N N . GLY A 1 344 ? 2.236 18.985 9.744 1.00 91.81 344 GLY A N 1
ATOM 2843 C CA . GLY A 1 344 ? 1.595 20.126 10.404 1.00 91.81 344 GLY A CA 1
ATOM 2844 C C . GLY A 1 344 ? 0.517 19.758 11.434 1.00 91.81 344 GLY A C 1
ATOM 2845 O O . GLY A 1 344 ? -0.171 18.752 11.302 1.00 91.81 344 GLY A O 1
ATOM 2846 N N . ILE A 1 345 ? 0.304 20.654 12.406 1.00 89.94 345 ILE A N 1
ATOM 2847 C CA . ILE A 1 345 ? -0.640 20.471 13.530 1.00 89.94 345 ILE A CA 1
ATOM 2848 C C . ILE A 1 345 ? -2.107 20.384 13.073 1.00 89.94 345 ILE A C 1
ATOM 2850 O O . ILE A 1 345 ? -2.883 19.631 13.642 1.00 89.94 345 ILE A O 1
ATOM 2854 N N . GLY A 1 346 ? -2.501 21.153 12.050 1.00 87.44 346 GLY A N 1
ATOM 2855 C CA . GLY A 1 346 ? -3.907 21.236 11.631 1.00 87.44 346 GLY A CA 1
ATOM 2856 C C . GLY A 1 346 ? -4.767 22.147 12.511 1.00 87.44 346 GLY A C 1
ATOM 2857 O O . GLY A 1 346 ? -5.917 21.831 12.771 1.00 87.44 346 GLY A O 1
ATOM 2858 N N . ARG A 1 347 ? -4.234 23.307 12.930 1.00 84.44 347 ARG A N 1
ATOM 2859 C CA . ARG A 1 347 ? -4.870 24.245 13.885 1.00 84.44 347 ARG A CA 1
ATOM 2860 C C . ARG A 1 347 ? -6.343 24.590 13.591 1.00 84.44 347 ARG A C 1
ATOM 2862 O O . ARG A 1 347 ? -7.092 24.825 14.529 1.00 84.44 347 ARG A O 1
ATOM 2869 N N . ARG A 1 348 ? -6.760 24.597 12.316 1.00 84.56 348 ARG A N 1
ATOM 2870 C CA . ARG A 1 348 ? -8.152 24.847 11.885 1.00 84.56 348 ARG A CA 1
ATOM 2871 C C . ARG A 1 348 ? -9.155 23.809 12.408 1.00 84.56 348 ARG A C 1
ATOM 2873 O O . ARG A 1 348 ? -10.340 24.106 12.468 1.00 84.56 348 ARG A O 1
ATOM 2880 N N . LEU A 1 349 ? -8.687 22.617 12.778 1.00 84.50 349 LEU A N 1
ATOM 2881 C CA . LEU A 1 349 ? -9.508 21.493 13.231 1.00 84.50 349 LEU A CA 1
ATOM 2882 C C . LEU A 1 349 ? -9.733 21.457 14.749 1.00 84.50 349 LEU A C 1
ATOM 2884 O O . LEU A 1 349 ? -10.476 20.599 15.222 1.00 84.50 349 LEU A O 1
ATOM 2888 N N . GLY A 1 350 ? -9.110 22.368 15.506 1.00 86.31 350 GLY A N 1
ATOM 2889 C CA . GLY A 1 350 ? -9.278 22.467 16.957 1.00 86.31 350 GLY A CA 1
ATOM 2890 C C . GLY A 1 350 ? -9.075 21.124 17.667 1.00 86.31 350 GLY A C 1
ATOM 2891 O O . GLY A 1 350 ? -8.081 20.425 17.434 1.00 86.31 350 GLY A O 1
ATOM 2892 N N . ASP A 1 351 ? -10.057 20.751 18.488 1.00 85.75 351 ASP A N 1
ATOM 2893 C CA . ASP A 1 351 ? -9.996 19.589 19.381 1.00 85.75 351 ASP A CA 1
ATOM 2894 C C . ASP A 1 351 ? -9.875 18.234 18.668 1.00 85.75 351 ASP A C 1
ATOM 2896 O O . ASP A 1 351 ? -9.407 17.263 19.269 1.00 85.75 351 ASP A O 1
ATOM 2900 N N . LEU A 1 352 ? -10.225 18.156 17.377 1.00 84.62 352 LEU A N 1
ATOM 2901 C CA . LEU A 1 352 ? -10.078 16.929 16.581 1.00 84.62 352 LEU A CA 1
ATOM 2902 C C . LEU A 1 352 ? -8.615 16.500 16.418 1.00 84.62 352 LEU A C 1
ATOM 2904 O O . LEU A 1 352 ? -8.344 15.340 16.122 1.00 84.62 352 LEU A O 1
ATOM 2908 N N . THR A 1 353 ? -7.671 17.426 16.602 1.00 90.12 353 THR A N 1
ATOM 2909 C CA . THR A 1 353 ? -6.226 17.166 16.480 1.00 90.12 353 THR A CA 1
ATOM 2910 C C . THR A 1 353 ? -5.509 17.088 17.826 1.00 90.12 353 THR A C 1
ATOM 2912 O O . THR A 1 353 ? -4.303 16.883 17.866 1.00 90.12 353 THR A O 1
ATOM 2915 N N . THR A 1 354 ? -6.231 17.180 18.947 1.00 91.31 354 THR A N 1
ATOM 2916 C CA . THR A 1 354 ? -5.631 17.172 20.293 1.00 91.31 354 THR A CA 1
ATOM 2917 C C . THR A 1 354 ? -4.889 15.876 20.610 1.00 91.31 354 THR A C 1
ATOM 2919 O O . THR A 1 354 ? -3.889 15.904 21.320 1.00 91.31 354 THR A O 1
ATOM 2922 N N . TYR A 1 355 ? -5.365 14.743 20.087 1.00 92.31 355 TYR A N 1
ATOM 2923 C CA . TYR A 1 355 ? -4.812 13.416 20.382 1.00 92.31 355 TYR A CA 1
ATOM 2924 C C . TYR A 1 355 ? -4.347 12.648 19.142 1.00 92.31 355 TYR A C 1
ATOM 2926 O O . TYR A 1 355 ? -3.942 11.494 19.259 1.00 92.31 355 TYR A O 1
ATOM 2934 N N . THR A 1 356 ? -4.444 13.242 17.952 1.00 93.38 356 THR A N 1
ATOM 2935 C CA . THR A 1 356 ? -4.133 12.564 16.690 1.00 93.38 356 THR A CA 1
ATOM 2936 C C . THR A 1 356 ? -3.653 13.546 15.625 1.00 93.38 356 THR A C 1
ATOM 2938 O O . THR A 1 356 ? -3.787 14.761 15.756 1.00 93.38 356 THR A O 1
ATOM 2941 N N . ASN A 1 357 ? -3.077 13.020 14.549 1.00 95.31 357 ASN A N 1
ATOM 2942 C CA . ASN A 1 357 ? -2.654 13.817 13.405 1.00 95.31 357 ASN A CA 1
ATOM 2943 C C . ASN A 1 357 ? -3.860 14.226 12.536 1.00 95.31 357 ASN A C 1
ATOM 2945 O O . ASN A 1 357 ? -4.790 13.444 12.349 1.00 95.31 357 ASN A O 1
ATOM 2949 N N . LYS A 1 358 ? -3.805 15.412 11.913 1.00 93.62 358 LYS A N 1
ATOM 2950 C CA . LYS A 1 358 ? -4.857 15.918 11.009 1.00 93.62 358 LYS A CA 1
ATOM 2951 C C . LYS A 1 358 ? -5.210 14.987 9.839 1.00 93.62 358 LYS A C 1
ATOM 2953 O O . LYS A 1 358 ? -6.330 15.026 9.353 1.00 93.62 358 LYS A O 1
ATOM 2958 N N . SER A 1 359 ? -4.280 14.145 9.390 1.00 95.50 359 SER A N 1
ATOM 2959 C CA . SER A 1 359 ? -4.512 13.163 8.319 1.00 95.50 359 SER A CA 1
ATOM 2960 C C . SER A 1 359 ? -5.251 11.902 8.795 1.00 95.50 359 SER A C 1
ATOM 2962 O O . SER A 1 359 ? -5.755 11.126 7.983 1.00 95.50 359 SER A O 1
ATOM 2964 N N . LEU A 1 360 ? -5.350 11.704 10.112 1.00 95.06 360 LEU A N 1
ATOM 2965 C CA . LEU A 1 360 ? -6.003 10.567 10.760 1.00 95.06 360 LEU A CA 1
ATOM 2966 C C . LEU A 1 360 ? -7.390 10.922 11.312 1.00 95.06 360 LEU A C 1
ATOM 2968 O O . LEU A 1 360 ? -7.936 10.186 12.133 1.00 95.06 360 LEU A O 1
ATOM 2972 N N . ILE A 1 361 ? -7.972 12.041 10.873 1.00 91.44 361 ILE A N 1
ATOM 2973 C CA . ILE A 1 361 ? -9.362 12.369 11.192 1.00 91.44 361 ILE A CA 1
ATOM 2974 C C . ILE A 1 361 ? -10.311 11.435 10.441 1.00 91.44 361 ILE A C 1
ATOM 2976 O O . ILE A 1 361 ? -10.039 11.012 9.315 1.00 91.44 361 ILE A O 1
ATOM 2980 N N . LYS A 1 362 ? -11.437 11.111 11.071 1.00 88.81 362 LYS A N 1
ATOM 2981 C CA . LYS A 1 362 ? -12.450 10.222 10.503 1.00 88.81 362 LYS A CA 1
ATOM 2982 C C . LYS A 1 362 ? -13.246 10.936 9.407 1.00 88.81 362 LYS A C 1
ATOM 2984 O O . LYS A 1 362 ? -13.761 12.032 9.614 1.00 88.81 362 LYS A O 1
ATOM 2989 N N . VAL A 1 363 ? -13.359 10.285 8.253 1.00 89.06 363 VAL A N 1
ATOM 2990 C CA . VAL A 1 363 ? -14.108 10.716 7.069 1.00 89.06 363 VAL A CA 1
ATOM 2991 C C . VAL A 1 363 ? -14.906 9.515 6.554 1.00 89.06 363 VAL A C 1
ATOM 2993 O O . VAL A 1 363 ? -14.363 8.611 5.914 1.00 89.06 363 VAL A O 1
ATOM 2996 N N . GLY A 1 364 ? -16.204 9.484 6.867 1.00 88.56 364 GLY A N 1
ATOM 2997 C CA . GLY A 1 364 ? -17.041 8.299 6.666 1.00 88.56 364 GLY A CA 1
ATOM 2998 C C . GLY A 1 364 ? -16.582 7.129 7.541 1.00 88.56 364 GLY A C 1
ATOM 2999 O O . GLY A 1 364 ? -16.246 7.304 8.714 1.00 88.56 364 GLY A O 1
ATOM 3000 N N . ASP A 1 365 ? -16.516 5.940 6.945 1.00 90.75 365 ASP A N 1
ATOM 3001 C CA . ASP A 1 365 ? -16.028 4.721 7.601 1.00 90.75 365 ASP A CA 1
ATOM 3002 C C . ASP A 1 365 ? -14.485 4.627 7.686 1.00 90.75 365 ASP A C 1
ATOM 3004 O O . ASP A 1 365 ? -13.966 3.734 8.354 1.00 90.75 365 ASP A O 1
ATOM 3008 N N . LYS A 1 366 ? -13.732 5.530 7.038 1.00 93.12 366 LYS A N 1
ATOM 3009 C CA . LYS A 1 366 ? -12.256 5.502 6.981 1.00 93.12 366 LYS A CA 1
ATOM 3010 C C . LYS A 1 366 ? -11.619 6.777 7.539 1.00 93.12 366 LYS A C 1
ATOM 3012 O O . LYS A 1 366 ? -12.303 7.739 7.872 1.00 93.12 366 LYS A O 1
ATOM 3017 N N . LEU A 1 367 ? -10.291 6.798 7.645 1.00 93.69 367 LEU A N 1
ATOM 3018 C CA . LEU A 1 367 ? -9.534 8.019 7.956 1.00 93.69 367 LEU A CA 1
ATOM 3019 C C . LEU A 1 367 ? -9.236 8.819 6.679 1.00 93.69 367 LEU A C 1
ATOM 3021 O O . LEU A 1 367 ? -9.090 8.220 5.614 1.00 93.69 367 LEU A O 1
ATOM 3025 N N . ALA A 1 368 ? -9.084 10.143 6.781 1.00 94.44 368 ALA A N 1
ATOM 3026 C CA . ALA A 1 368 ? -8.837 11.040 5.644 1.00 94.44 368 ALA A CA 1
ATOM 3027 C C . ALA A 1 368 ? -7.689 10.561 4.737 1.00 94.44 368 ALA A C 1
ATOM 3029 O O . ALA A 1 368 ? -7.862 10.461 3.524 1.00 94.44 368 ALA A O 1
ATOM 3030 N N . ILE A 1 369 ? -6.555 10.154 5.317 1.00 97.38 369 ILE A N 1
ATOM 3031 C CA . ILE A 1 369 ? -5.404 9.649 4.554 1.00 97.38 369 ILE A CA 1
ATOM 3032 C C . ILE A 1 369 ? -5.720 8.396 3.723 1.00 97.38 369 ILE A C 1
ATOM 3034 O O . ILE A 1 369 ? -5.119 8.203 2.671 1.00 97.38 369 ILE A O 1
ATOM 3038 N N . CYS A 1 370 ? -6.683 7.564 4.139 1.00 97.25 370 CYS A N 1
ATOM 3039 C CA . CYS A 1 370 ? -7.078 6.377 3.374 1.00 97.25 370 CYS A CA 1
ATOM 3040 C C . CYS A 1 370 ? -7.652 6.767 2.016 1.00 97.25 370 CYS A C 1
ATOM 3042 O O . CYS A 1 370 ? -7.265 6.206 0.996 1.00 97.25 370 CYS A O 1
ATOM 3044 N N . HIS A 1 371 ? -8.508 7.791 2.009 1.00 95.56 371 HIS A N 1
ATOM 3045 C CA . HIS A 1 371 ? -9.129 8.315 0.795 1.00 95.56 371 HIS A CA 1
ATOM 3046 C C . HIS A 1 371 ? -8.118 8.938 -0.170 1.00 95.56 371 HIS A C 1
ATOM 3048 O O . HIS A 1 371 ? -8.448 9.099 -1.337 1.00 95.56 371 HIS A O 1
ATOM 3054 N N . ILE A 1 372 ? -6.907 9.272 0.290 1.00 97.31 372 ILE A N 1
ATOM 3055 C CA . ILE A 1 372 ? -5.810 9.757 -0.557 1.00 97.31 372 ILE A CA 1
ATOM 3056 C C . ILE A 1 372 ? -4.974 8.581 -1.071 1.00 97.31 372 ILE A C 1
ATOM 3058 O O . ILE A 1 372 ? -4.764 8.463 -2.275 1.00 97.31 372 ILE A O 1
ATOM 3062 N N . ILE A 1 373 ? -4.514 7.686 -0.187 1.00 98.00 373 ILE A N 1
ATOM 3063 C CA . ILE A 1 373 ? -3.678 6.532 -0.572 1.00 98.00 373 ILE A CA 1
ATOM 3064 C C . ILE A 1 373 ? -4.381 5.673 -1.629 1.00 98.00 373 ILE A C 1
ATOM 3066 O O . ILE A 1 373 ? -3.770 5.310 -2.632 1.00 98.00 373 ILE A O 1
ATOM 3070 N N . GLU A 1 374 ? -5.678 5.418 -1.448 1.00 96.12 374 GLU A N 1
ATOM 3071 C CA . GLU A 1 374 ? -6.481 4.575 -2.341 1.00 96.12 374 GLU A CA 1
ATOM 3072 C C . GLU A 1 374 ? -6.762 5.216 -3.716 1.00 96.12 374 GLU A C 1
ATOM 3074 O O . GLU A 1 374 ? -7.270 4.538 -4.609 1.00 96.12 374 GLU A O 1
ATOM 3079 N N . LYS A 1 375 ? -6.409 6.496 -3.930 1.00 95.81 375 LYS A N 1
ATOM 3080 C CA . LYS A 1 375 ? -6.533 7.175 -5.237 1.00 95.81 375 LYS A CA 1
ATOM 3081 C C . LYS A 1 375 ? -5.372 6.936 -6.177 1.00 95.81 375 LYS A C 1
ATOM 3083 O O . LYS A 1 375 ? -5.509 7.159 -7.379 1.00 95.81 375 LYS A O 1
ATOM 3088 N N . TYR A 1 376 ? -4.245 6.489 -5.646 1.00 96.81 376 TYR A N 1
ATOM 3089 C CA . TYR A 1 376 ? -3.053 6.241 -6.433 1.00 96.81 376 TYR A CA 1
ATOM 3090 C C . TYR A 1 376 ? -2.827 4.744 -6.615 1.00 96.81 376 TYR A C 1
ATOM 3092 O O . TYR A 1 376 ? -3.348 3.898 -5.890 1.00 96.81 376 TYR A O 1
ATOM 3100 N N . ASN A 1 377 ? -2.024 4.401 -7.618 1.00 94.69 377 ASN A N 1
ATOM 3101 C CA . ASN A 1 377 ? -1.642 3.020 -7.851 1.00 94.69 377 ASN A CA 1
ATOM 3102 C C . ASN A 1 377 ? -0.915 2.452 -6.616 1.00 94.69 377 ASN A C 1
ATOM 3104 O O . ASN A 1 377 ? 0.095 3.008 -6.196 1.00 94.69 377 ASN A O 1
ATOM 3108 N N . LYS A 1 378 ? -1.359 1.305 -6.087 1.00 93.75 378 LYS A N 1
ATOM 3109 C CA . LYS A 1 378 ? -0.770 0.644 -4.901 1.00 93.75 378 LYS A CA 1
ATOM 3110 C C . LYS A 1 378 ? 0.745 0.381 -4.973 1.00 93.75 378 LYS A C 1
ATOM 3112 O O . LYS A 1 378 ? 1.391 0.187 -3.947 1.00 93.75 378 LYS A O 1
ATOM 3117 N N . ASN A 1 379 ? 1.298 0.301 -6.185 1.00 94.25 379 ASN A N 1
ATOM 3118 C CA . ASN A 1 379 ? 2.708 0.027 -6.444 1.00 94.25 379 ASN A CA 1
ATOM 3119 C C . ASN A 1 379 ? 3.555 1.308 -6.541 1.00 94.25 379 ASN A C 1
ATOM 3121 O O . ASN A 1 379 ? 4.777 1.195 -6.689 1.00 94.25 379 ASN A O 1
ATOM 3125 N N . VAL A 1 380 ? 2.948 2.500 -6.470 1.00 95.50 380 VAL A N 1
ATOM 3126 C CA . VAL A 1 380 ? 3.683 3.768 -6.376 1.00 95.50 380 VAL A CA 1
ATOM 3127 C C . VAL A 1 380 ? 4.372 3.873 -5.017 1.00 95.50 380 VAL A C 1
ATOM 3129 O O . VAL A 1 380 ? 3.944 3.272 -4.030 1.00 95.50 380 VAL A O 1
ATOM 3132 N N . GLU A 1 381 ? 5.469 4.618 -4.968 1.00 96.94 381 GLU A N 1
ATOM 3133 C CA . GLU A 1 381 ? 6.108 4.966 -3.705 1.00 96.94 381 GLU A CA 1
ATOM 3134 C C . GLU A 1 381 ? 5.513 6.267 -3.160 1.00 96.94 381 GLU A C 1
ATOM 3136 O O . GLU A 1 381 ? 5.440 7.279 -3.866 1.00 96.94 381 GLU A O 1
ATOM 3141 N N . PHE A 1 382 ? 5.108 6.229 -1.894 1.00 98.62 382 PHE A N 1
ATOM 3142 C CA . PHE A 1 382 ? 4.593 7.376 -1.162 1.00 98.62 382 PHE A CA 1
ATOM 3143 C C . PHE A 1 382 ? 5.683 7.955 -0.266 1.00 98.62 382 PHE A C 1
ATOM 3145 O O . PHE A 1 382 ? 6.227 7.256 0.585 1.00 98.62 382 PHE A O 1
ATOM 3152 N N . VAL A 1 383 ? 5.967 9.241 -0.414 1.00 98.69 383 VAL A N 1
ATOM 3153 C CA . VAL A 1 383 ? 6.824 10.010 0.486 1.00 98.69 383 VAL A CA 1
ATOM 3154 C C . VAL A 1 383 ? 5.914 10.769 1.447 1.00 98.69 383 VAL A C 1
ATOM 3156 O O . VAL A 1 383 ? 5.114 11.602 1.026 1.00 98.69 383 VAL A O 1
ATOM 3159 N N . ILE A 1 384 ? 6.000 10.458 2.738 1.00 98.75 384 ILE A N 1
ATOM 3160 C CA . ILE A 1 384 ? 5.125 11.022 3.769 1.00 98.75 384 ILE A CA 1
ATOM 3161 C C . ILE A 1 384 ? 5.969 11.861 4.721 1.00 98.75 384 ILE A C 1
ATOM 3163 O O . ILE A 1 384 ? 6.847 11.323 5.402 1.00 98.75 384 ILE A O 1
ATOM 3167 N N . THR A 1 385 ? 5.700 13.165 4.809 1.00 98.25 385 THR A N 1
ATOM 3168 C CA . THR A 1 385 ? 6.357 13.997 5.829 1.00 98.25 385 THR A CA 1
ATOM 3169 C C . THR A 1 385 ? 5.658 13.831 7.172 1.00 98.25 385 THR A C 1
ATOM 3171 O O . THR A 1 385 ? 4.432 13.930 7.255 1.00 98.25 385 THR A O 1
ATOM 3174 N N . LEU A 1 386 ? 6.431 13.585 8.225 1.00 98.06 386 LEU A N 1
ATOM 3175 C CA . LEU A 1 386 ? 5.982 13.277 9.578 1.00 98.06 386 LEU A CA 1
ATOM 3176 C C . LEU A 1 386 ? 6.432 14.372 10.544 1.00 98.06 386 LEU A C 1
ATOM 3178 O O . LEU A 1 386 ? 7.571 14.815 10.497 1.00 98.06 386 LEU A O 1
ATOM 3182 N N . GLY A 1 387 ? 5.542 14.799 11.433 1.00 96.12 387 GLY A N 1
ATOM 3183 C CA . GLY A 1 387 ? 5.800 15.863 12.405 1.00 96.12 387 GLY A CA 1
ATOM 3184 C C . GLY A 1 387 ? 4.909 15.668 13.622 1.00 96.12 387 GLY A C 1
ATOM 3185 O O . GLY A 1 387 ? 5.038 14.663 14.322 1.00 96.12 387 GLY A O 1
ATOM 3186 N N . TYR A 1 388 ? 3.958 16.574 13.847 1.00 96.00 388 TYR A N 1
ATOM 3187 C CA . TYR A 1 388 ? 2.995 16.459 14.944 1.00 96.00 388 TYR A CA 1
ATOM 3188 C C . TYR A 1 388 ? 2.239 15.118 14.893 1.00 96.00 388 TYR A C 1
ATOM 3190 O O . TYR A 1 388 ? 1.567 14.826 13.909 1.00 96.00 388 TYR A O 1
ATOM 3198 N N . TYR A 1 389 ? 2.378 14.275 15.922 1.00 96.50 389 TYR A N 1
ATOM 3199 C CA . TYR A 1 389 ? 1.861 12.894 15.939 1.00 96.50 389 TYR A CA 1
ATOM 3200 C C . TYR A 1 389 ? 2.271 12.022 14.731 1.00 96.50 389 TYR A C 1
ATOM 3202 O O . TYR A 1 389 ? 1.561 11.090 14.353 1.00 96.50 389 TYR A O 1
ATOM 3210 N N . GLY A 1 390 ? 3.441 12.277 14.138 1.00 96.94 390 GLY A N 1
ATOM 3211 C CA . GLY A 1 390 ? 3.943 11.538 12.975 1.00 96.94 390 GLY A CA 1
ATOM 3212 C C . GLY A 1 390 ? 4.083 10.026 13.197 1.00 96.94 390 GLY A C 1
ATOM 3213 O O . GLY A 1 390 ? 3.822 9.254 12.277 1.00 96.94 390 GLY A O 1
ATOM 3214 N N . ASN A 1 391 ? 4.401 9.589 14.425 1.00 97.25 391 ASN A N 1
ATOM 3215 C CA . ASN A 1 391 ? 4.461 8.161 14.774 1.00 97.25 391 ASN A CA 1
ATOM 3216 C C . ASN A 1 391 ? 3.115 7.465 14.526 1.00 97.25 391 ASN A C 1
ATOM 3218 O O . ASN A 1 391 ? 3.085 6.382 13.952 1.00 97.25 391 ASN A O 1
ATOM 3222 N N . LEU A 1 392 ? 1.998 8.126 14.861 1.00 97.69 392 LEU A N 1
ATOM 3223 C CA . LEU A 1 392 ? 0.661 7.572 14.648 1.00 97.69 392 LEU A CA 1
ATOM 3224 C C . LEU A 1 392 ? 0.353 7.394 13.157 1.00 97.69 392 LEU A C 1
ATOM 3226 O O . LEU A 1 392 ? -0.253 6.399 12.768 1.00 97.69 392 LEU A O 1
ATOM 3230 N N . VAL A 1 393 ? 0.786 8.340 12.315 1.00 98.31 393 VAL A N 1
ATOM 3231 C CA . VAL A 1 393 ? 0.603 8.266 10.855 1.00 98.31 393 VAL A CA 1
ATOM 3232 C C . VAL A 1 393 ? 1.396 7.097 10.278 1.00 98.31 393 VAL A C 1
ATOM 3234 O O . VAL A 1 393 ? 0.842 6.297 9.524 1.00 98.31 393 VAL A O 1
ATOM 3237 N N . LYS A 1 394 ? 2.674 6.969 10.661 1.00 98.50 394 LYS A N 1
ATOM 3238 C CA . LYS A 1 394 ? 3.541 5.856 10.252 1.00 98.50 394 LYS A CA 1
ATOM 3239 C C . LYS A 1 394 ? 2.933 4.509 10.636 1.00 98.50 394 LYS A C 1
ATOM 3241 O O . LYS A 1 394 ? 2.748 3.651 9.774 1.00 98.50 394 LYS A O 1
ATOM 3246 N N . ASP A 1 395 ? 2.584 4.350 11.909 1.00 97.94 395 ASP A N 1
ATOM 3247 C CA . ASP A 1 395 ? 2.042 3.107 12.453 1.00 97.94 395 ASP A CA 1
ATOM 3248 C C . ASP A 1 395 ? 0.725 2.711 11.791 1.00 97.94 395 ASP A C 1
ATOM 3250 O O . ASP A 1 395 ? 0.534 1.546 11.435 1.00 97.94 395 ASP A O 1
ATOM 3254 N N . PHE A 1 396 ? -0.166 3.681 11.576 1.00 98.25 396 PHE A N 1
ATOM 3255 C CA . PHE A 1 396 ? -1.419 3.443 10.876 1.00 98.25 396 PHE A CA 1
ATOM 3256 C C . PHE A 1 396 ? -1.184 2.981 9.433 1.00 98.25 396 PHE A C 1
ATOM 3258 O O . PHE A 1 396 ? -1.754 1.971 9.020 1.00 98.25 396 PHE A O 1
ATOM 3265 N N . LEU A 1 397 ? -0.335 3.680 8.670 1.00 98.25 397 LEU A N 1
ATOM 3266 C CA . LEU A 1 397 ? -0.072 3.355 7.264 1.00 98.25 397 LEU A CA 1
ATOM 3267 C C . LEU A 1 397 ? 0.577 1.979 7.098 1.00 98.25 397 LEU A C 1
ATOM 3269 O O . LEU A 1 397 ? 0.150 1.205 6.243 1.00 98.25 397 LEU A O 1
ATOM 3273 N N . GLU A 1 398 ? 1.553 1.631 7.937 1.00 97.19 398 GLU A N 1
ATOM 3274 C CA . GLU A 1 398 ? 2.182 0.304 7.913 1.00 97.19 398 GLU A CA 1
ATOM 3275 C C . GLU A 1 398 ? 1.200 -0.820 8.281 1.00 97.19 398 GLU A C 1
ATOM 3277 O O . GLU A 1 398 ? 1.295 -1.931 7.752 1.00 97.19 398 GLU A O 1
ATOM 3282 N N . LEU A 1 399 ? 0.249 -0.549 9.181 1.00 97.06 399 LEU A N 1
ATOM 3283 C CA . LEU A 1 399 ? -0.748 -1.522 9.631 1.00 97.06 399 LEU A CA 1
ATOM 3284 C C . LEU A 1 399 ? -1.903 -1.697 8.624 1.00 97.06 399 LEU A C 1
ATOM 3286 O O . LEU A 1 399 ? -2.382 -2.821 8.406 1.00 97.06 399 LEU A O 1
ATOM 3290 N N . ALA A 1 400 ? -2.354 -0.601 8.011 1.00 97.31 400 ALA A N 1
ATOM 3291 C CA . ALA A 1 400 ? -3.442 -0.567 7.034 1.00 97.31 400 ALA A CA 1
ATOM 3292 C C . ALA A 1 400 ? -2.987 -1.014 5.636 1.00 97.31 400 ALA A C 1
ATOM 3294 O O . ALA A 1 400 ? -3.652 -1.827 4.995 1.00 97.31 400 ALA A O 1
ATOM 3295 N N . TYR A 1 401 ? -1.811 -0.570 5.190 1.00 96.44 401 TYR A N 1
ATOM 3296 C CA . TYR A 1 401 ? -1.335 -0.729 3.814 1.00 96.44 401 TYR A CA 1
ATOM 3297 C C . TYR A 1 401 ? 0.004 -1.485 3.731 1.00 96.44 401 TYR A C 1
ATOM 3299 O O . TYR A 1 401 ? 0.948 -1.002 3.105 1.00 96.44 401 TYR A O 1
ATOM 3307 N N . PRO A 1 402 ? 0.114 -2.717 4.271 1.00 91.56 402 PRO A N 1
ATOM 3308 C CA . PRO A 1 402 ? 1.392 -3.430 4.402 1.00 91.56 402 PRO A CA 1
ATOM 3309 C C . PRO A 1 402 ? 2.048 -3.825 3.068 1.00 91.56 402 PRO A C 1
ATOM 3311 O O . PRO A 1 402 ? 3.168 -4.328 3.055 1.00 91.56 402 PRO A O 1
ATOM 3314 N N . THR A 1 403 ? 1.341 -3.684 1.944 1.00 89.94 403 THR A N 1
ATOM 3315 C CA . THR A 1 403 ? 1.866 -3.958 0.597 1.00 89.94 403 THR A CA 1
ATOM 3316 C C . THR A 1 403 ? 2.329 -2.704 -0.141 1.00 89.94 403 THR A C 1
ATOM 3318 O O . THR A 1 403 ? 2.936 -2.837 -1.200 1.00 89.94 403 THR A O 1
ATOM 3321 N N . HIS A 1 404 ? 2.019 -1.511 0.371 1.00 94.62 404 HIS A N 1
ATOM 3322 C CA . HIS A 1 404 ? 2.437 -0.246 -0.230 1.00 94.62 404 HIS A CA 1
ATOM 3323 C C . HIS A 1 404 ? 3.888 0.058 0.157 1.00 94.62 404 HIS A C 1
ATOM 3325 O O . HIS A 1 404 ? 4.412 -0.478 1.135 1.00 94.62 404 HIS A O 1
ATOM 3331 N N . THR A 1 405 ? 4.564 0.903 -0.622 1.00 94.25 405 THR A N 1
ATOM 3332 C CA . THR A 1 405 ? 5.903 1.386 -0.263 1.00 94.25 405 THR A CA 1
ATOM 3333 C C . THR A 1 405 ? 5.813 2.808 0.259 1.00 94.25 405 THR A C 1
ATOM 3335 O O . THR A 1 405 ? 5.387 3.703 -0.468 1.00 94.25 405 THR A O 1
ATOM 3338 N N . PHE A 1 406 ? 6.257 2.998 1.499 1.00 97.44 406 PHE A N 1
ATOM 3339 C CA . PHE A 1 406 ? 6.319 4.296 2.153 1.00 97.44 406 PHE A CA 1
ATOM 3340 C C . PHE A 1 406 ? 7.766 4.682 2.447 1.00 97.44 406 PHE A C 1
ATOM 3342 O O . PHE A 1 406 ? 8.544 3.873 2.950 1.00 97.44 406 PHE A O 1
ATOM 3349 N N . THR A 1 407 ? 8.080 5.942 2.186 1.00 98.25 407 THR A N 1
ATOM 3350 C CA . THR A 1 407 ? 9.290 6.629 2.620 1.00 98.25 407 THR A CA 1
ATOM 3351 C C . THR A 1 407 ? 8.859 7.695 3.618 1.00 98.25 407 THR A C 1
ATOM 3353 O O . THR A 1 407 ? 8.168 8.651 3.267 1.00 98.25 407 THR A O 1
ATOM 3356 N N . PHE A 1 408 ? 9.222 7.507 4.884 1.00 98.56 408 PHE A N 1
ATOM 3357 C CA . PHE A 1 408 ? 8.837 8.402 5.971 1.00 98.56 408 PHE A CA 1
ATOM 3358 C C . PHE A 1 408 ? 9.928 9.437 6.233 1.00 98.56 408 PHE A C 1
ATOM 3360 O O . PHE A 1 408 ? 11.076 9.081 6.494 1.00 98.56 408 PHE A O 1
ATOM 3367 N N . VAL A 1 409 ? 9.561 10.716 6.187 1.00 98.38 409 VAL A N 1
ATOM 3368 C CA . VAL A 1 409 ? 10.490 11.843 6.305 1.00 98.38 409 VAL A CA 1
ATOM 3369 C C . VAL A 1 409 ? 10.146 12.650 7.549 1.00 98.38 409 VAL A C 1
ATOM 3371 O O . VAL A 1 409 ? 9.112 13.313 7.591 1.00 98.38 409 VAL A O 1
ATOM 3374 N N . TRP A 1 410 ? 11.002 12.607 8.566 1.00 97.81 410 TRP A N 1
ATOM 3375 C CA . TRP A 1 410 ? 10.795 13.349 9.808 1.00 97.81 410 TRP A CA 1
ATOM 3376 C C . TRP A 1 410 ? 11.109 14.836 9.639 1.00 97.81 410 TRP A C 1
ATOM 3378 O O . TRP A 1 410 ? 12.169 15.199 9.138 1.00 97.81 410 TRP A O 1
ATOM 3388 N N . VAL A 1 411 ? 10.176 15.677 10.079 1.00 96.00 411 VAL A N 1
ATOM 3389 C CA . VAL A 1 411 ? 10.283 17.136 10.126 1.00 96.00 411 VAL A CA 1
ATOM 3390 C C . VAL A 1 411 ? 10.334 17.538 11.594 1.00 96.00 411 VAL A C 1
ATOM 3392 O O . VAL A 1 411 ? 9.353 17.394 12.326 1.00 96.00 411 VAL A O 1
ATOM 3395 N N . ASP A 1 412 ? 11.487 18.028 12.025 1.00 92.31 412 ASP A N 1
ATOM 3396 C CA . ASP A 1 412 ? 11.767 18.455 13.398 1.00 92.31 412 ASP A CA 1
ATOM 3397 C C . ASP A 1 412 ? 10.996 19.731 13.782 1.00 92.31 412 ASP A C 1
ATOM 3399 O O . ASP A 1 412 ? 10.518 19.849 14.913 1.00 92.31 412 ASP A O 1
ATOM 3403 N N . LYS A 1 413 ? 10.797 20.660 12.836 1.00 89.62 413 LYS A N 1
ATOM 3404 C CA . LYS A 1 413 ? 10.060 21.919 13.056 1.00 89.62 413 LYS A CA 1
ATOM 3405 C C . LYS A 1 413 ? 8.703 21.935 12.360 1.00 89.62 413 LYS A C 1
ATOM 3407 O O . LYS A 1 413 ? 8.576 22.247 11.180 1.00 89.62 413 LYS A O 1
ATOM 3412 N N . TYR A 1 414 ? 7.653 21.683 13.135 1.00 87.69 414 TYR A N 1
ATOM 3413 C CA . TYR A 1 414 ? 6.249 21.774 12.698 1.00 87.69 414 TYR A CA 1
ATOM 3414 C C . TYR A 1 414 ? 5.426 22.818 13.480 1.00 87.69 414 TYR A C 1
ATOM 3416 O O . TYR A 1 414 ? 4.212 22.945 13.283 1.00 87.69 414 TYR A O 1
ATOM 3424 N N . LYS A 1 415 ? 6.071 23.563 14.388 1.00 85.38 415 LYS A N 1
ATOM 3425 C CA . LYS A 1 415 ? 5.494 24.667 15.165 1.00 85.38 415 LYS A CA 1
ATOM 3426 C C . LYS A 1 415 ? 6.544 25.759 15.375 1.00 85.38 415 LYS A C 1
ATOM 3428 O O . LYS A 1 415 ? 7.701 25.443 15.617 1.00 85.38 415 LYS A O 1
ATOM 3433 N N . GLY A 1 416 ? 6.098 27.013 15.404 1.00 82.31 416 GLY A N 1
ATOM 3434 C CA . GLY A 1 416 ? 6.938 28.160 15.751 1.00 82.31 416 GLY A CA 1
ATOM 3435 C C . GLY A 1 416 ? 7.654 28.764 14.546 1.00 82.31 416 GLY A C 1
ATOM 3436 O O . GLY A 1 416 ? 7.328 28.457 13.398 1.00 82.31 416 GLY A O 1
ATOM 3437 N N . GLU A 1 417 ? 8.596 29.657 14.822 1.00 81.12 417 GLU A N 1
ATOM 3438 C CA . GLU A 1 417 ? 9.411 30.319 13.803 1.00 81.12 417 GLU A CA 1
ATOM 3439 C C . GLU A 1 417 ? 10.219 29.295 12.989 1.00 81.12 417 GLU A C 1
ATOM 3441 O O . GLU A 1 417 ? 10.706 28.294 13.521 1.00 81.12 417 GLU A O 1
ATOM 3446 N N . GLY A 1 418 ? 10.294 29.505 11.674 1.00 77.25 418 GLY A N 1
ATOM 3447 C CA . GLY A 1 418 ? 10.930 28.576 10.736 1.00 77.25 418 GLY A CA 1
ATOM 3448 C C . GLY A 1 418 ? 10.117 27.320 10.399 1.00 77.25 418 GLY A C 1
ATOM 3449 O O . GLY A 1 418 ? 10.529 26.553 9.533 1.00 77.25 418 GLY A O 1
ATOM 3450 N N . SER A 1 419 ? 8.957 27.088 11.030 1.00 84.62 419 SER A N 1
ATOM 3451 C CA . SER A 1 419 ? 8.039 26.032 10.582 1.00 84.62 419 SER A CA 1
ATOM 3452 C C . SER A 1 419 ? 7.182 26.520 9.412 1.00 84.62 419 SER A C 1
ATOM 3454 O O . SER A 1 419 ? 6.490 27.530 9.520 1.00 84.62 419 SER A O 1
ATOM 3456 N N . SER A 1 420 ? 7.215 25.799 8.291 1.00 89.88 420 SER A N 1
ATOM 3457 C CA . SER A 1 420 ? 6.416 26.099 7.097 1.00 89.88 420 SER A CA 1
ATOM 3458 C C . SER A 1 420 ? 6.177 24.843 6.253 1.00 89.88 420 SER A C 1
ATOM 3460 O O . SER A 1 420 ? 6.808 23.794 6.457 1.00 89.88 420 SER A O 1
ATOM 3462 N N . LEU A 1 421 ? 5.259 24.932 5.284 1.00 91.12 421 LEU A N 1
ATOM 3463 C CA . LEU A 1 421 ? 5.088 23.869 4.292 1.00 91.12 421 LEU A CA 1
ATOM 3464 C C . LEU A 1 421 ? 6.374 23.708 3.471 1.00 91.12 421 LEU A C 1
ATOM 3466 O O . LEU A 1 421 ? 6.825 22.580 3.286 1.00 91.12 421 LEU A O 1
ATOM 3470 N N . ALA A 1 422 ? 7.008 24.814 3.073 1.00 92.25 422 ALA A N 1
ATOM 3471 C CA . ALA A 1 422 ? 8.299 24.807 2.388 1.00 92.25 422 ALA A CA 1
ATOM 3472 C C . ALA A 1 422 ? 9.374 24.012 3.142 1.00 92.25 422 ALA A C 1
ATOM 3474 O O . ALA A 1 422 ? 10.041 23.170 2.543 1.00 92.25 422 ALA A O 1
ATOM 3475 N N . TYR A 1 423 ? 9.486 24.187 4.461 1.00 93.06 423 TYR A N 1
ATOM 3476 C CA . TYR A 1 423 ? 10.438 23.425 5.272 1.00 93.06 423 TYR A CA 1
ATOM 3477 C C . TYR A 1 423 ? 10.169 21.913 5.243 1.00 93.06 423 TYR A C 1
ATOM 3479 O O . TYR A 1 423 ? 11.093 21.104 5.127 1.00 93.06 423 TYR A O 1
ATOM 3487 N N . SER A 1 424 ? 8.892 21.521 5.289 1.00 94.56 424 SER A N 1
ATOM 3488 C CA . SER A 1 424 ? 8.491 20.113 5.176 1.00 94.56 424 SER A CA 1
ATOM 3489 C C . SER A 1 424 ? 8.804 19.538 3.790 1.00 94.56 424 SER A C 1
ATOM 3491 O O . SER A 1 424 ? 9.269 18.405 3.688 1.00 94.56 424 SER A O 1
ATOM 3493 N N . LEU A 1 425 ? 8.573 20.315 2.728 1.00 95.56 425 LEU A N 1
ATOM 3494 C CA . LEU A 1 425 ? 8.898 19.936 1.350 1.00 95.56 425 LEU A CA 1
ATOM 3495 C C . LEU A 1 425 ? 10.414 19.748 1.165 1.00 95.56 425 LEU A C 1
ATOM 3497 O O . LEU A 1 425 ? 10.831 18.761 0.562 1.00 95.56 425 LEU A O 1
ATOM 3501 N N . LEU A 1 426 ? 11.240 20.633 1.734 1.00 94.75 426 LEU A N 1
ATOM 3502 C CA . LEU A 1 426 ? 12.704 20.540 1.675 1.00 94.75 426 LEU A CA 1
ATOM 3503 C C . LEU A 1 426 ? 13.243 19.246 2.290 1.00 94.75 426 LEU A C 1
ATOM 3505 O O . LEU A 1 426 ? 14.121 18.614 1.707 1.00 94.75 426 LEU A O 1
ATOM 3509 N N . HIS A 1 427 ? 12.678 18.797 3.413 1.00 95.94 427 HIS A N 1
ATOM 3510 C CA . HIS A 1 427 ? 13.068 17.520 4.024 1.00 95.94 427 HIS A CA 1
ATOM 3511 C C . HIS A 1 427 ? 12.780 16.320 3.114 1.00 95.94 427 HIS A C 1
ATOM 3513 O O . HIS A 1 427 ? 13.477 15.308 3.174 1.00 95.94 427 HIS A O 1
ATOM 3519 N N . ALA A 1 428 ? 11.764 16.421 2.254 1.00 97.25 428 ALA A N 1
ATOM 3520 C CA . ALA A 1 428 ? 11.404 15.369 1.310 1.00 97.25 428 ALA A CA 1
ATOM 3521 C C . ALA A 1 428 ? 12.239 15.397 0.016 1.00 97.25 428 ALA A C 1
ATOM 3523 O O . ALA A 1 428 ? 12.224 14.413 -0.728 1.00 97.25 428 ALA A O 1
ATOM 3524 N N . LYS A 1 429 ? 12.981 16.484 -0.250 1.00 97.31 429 LYS A N 1
ATOM 3525 C CA . LYS A 1 429 ? 13.694 16.734 -1.513 1.00 97.31 429 LYS A CA 1
ATOM 3526 C C . LYS A 1 429 ? 14.545 15.547 -1.954 1.00 97.31 429 LYS A C 1
ATOM 3528 O O . LYS A 1 429 ? 14.385 15.075 -3.077 1.00 97.31 429 LYS A O 1
ATOM 3533 N N . SER A 1 430 ? 15.424 15.030 -1.092 1.00 97.00 430 SER A N 1
ATOM 3534 C CA . SER A 1 430 ? 16.364 13.953 -1.456 1.00 97.00 430 SER A CA 1
ATOM 3535 C C . SER A 1 430 ? 15.674 12.662 -1.921 1.00 97.00 430 SER A C 1
ATOM 3537 O O . SER A 1 430 ? 16.261 11.897 -2.681 1.00 97.00 430 SER A O 1
ATOM 3539 N N . TYR A 1 431 ? 14.412 12.446 -1.539 1.00 97.31 431 TYR A N 1
ATOM 3540 C CA . TYR A 1 431 ? 13.619 11.268 -1.902 1.00 97.31 431 TYR A CA 1
ATOM 3541 C C . TYR A 1 431 ? 12.746 11.465 -3.151 1.00 97.31 431 TYR A C 1
ATOM 3543 O O . TYR A 1 431 ? 12.167 10.495 -3.654 1.00 97.31 431 TYR A O 1
ATOM 3551 N N . LEU A 1 432 ? 12.664 12.699 -3.655 1.00 97.12 432 LEU A N 1
ATOM 3552 C CA . LEU A 1 432 ? 11.807 13.140 -4.760 1.00 97.12 432 LEU A CA 1
ATOM 3553 C C . LEU A 1 432 ? 12.631 13.719 -5.921 1.00 97.12 432 LEU A C 1
ATOM 3555 O O . LEU A 1 432 ? 12.277 14.730 -6.527 1.00 97.12 432 LEU A O 1
ATOM 3559 N N . GLN A 1 433 ? 13.749 13.065 -6.242 1.00 95.44 433 GLN A N 1
ATOM 3560 C CA . GLN A 1 433 ? 14.564 13.364 -7.426 1.00 95.44 433 GLN A CA 1
ATOM 3561 C C . GLN A 1 433 ? 13.983 12.703 -8.690 1.00 95.44 433 GLN A C 1
ATOM 3563 O O . GLN A 1 433 ? 14.675 12.016 -9.436 1.00 95.44 433 GLN A O 1
ATOM 3568 N N . CYS A 1 434 ? 12.676 12.870 -8.885 1.00 96.00 434 CYS A N 1
ATOM 3569 C CA . CYS A 1 434 ? 11.894 12.389 -10.018 1.00 96.00 434 CYS A CA 1
ATOM 3570 C C . CYS A 1 434 ? 10.591 13.204 -10.113 1.00 96.00 434 CYS A C 1
ATOM 3572 O O . CYS A 1 434 ? 10.262 13.915 -9.159 1.00 96.00 434 CYS A O 1
ATOM 3574 N N . PRO A 1 435 ? 9.802 13.082 -11.196 1.00 97.75 435 PRO A N 1
ATOM 3575 C CA . PRO A 1 435 ? 8.454 13.640 -11.229 1.00 97.75 435 PRO A CA 1
ATOM 3576 C C . PRO A 1 435 ? 7.608 13.143 -10.050 1.00 97.75 435 PRO A C 1
ATOM 3578 O O . PRO A 1 435 ? 7.766 12.004 -9.596 1.00 97.75 435 PRO A O 1
ATOM 3581 N N . PHE A 1 436 ? 6.708 13.977 -9.532 1.00 98.50 436 PHE A N 1
ATOM 3582 C CA . PHE A 1 436 ? 5.866 13.580 -8.404 1.00 98.50 436 PHE A CA 1
ATOM 3583 C C . PHE A 1 436 ? 4.498 14.256 -8.399 1.00 98.50 436 PHE A C 1
ATOM 3585 O O . PHE A 1 436 ? 4.329 15.388 -8.847 1.00 98.50 436 PHE A O 1
ATOM 3592 N N . MET A 1 437 ? 3.522 13.537 -7.852 1.00 98.44 437 MET A N 1
ATOM 3593 C CA . MET A 1 437 ? 2.251 14.092 -7.406 1.00 98.44 437 MET A CA 1
ATOM 3594 C C . MET A 1 437 ? 2.445 14.692 -6.017 1.00 98.44 437 MET A C 1
ATOM 3596 O O . MET A 1 437 ? 2.904 13.997 -5.114 1.00 98.44 437 MET A O 1
ATOM 3600 N N . PHE A 1 438 ? 2.069 15.947 -5.819 1.00 98.38 438 PHE A N 1
ATOM 3601 C CA . PHE A 1 438 ? 1.876 16.531 -4.499 1.00 98.38 438 PHE A CA 1
ATOM 3602 C C . PHE A 1 438 ? 0.384 16.494 -4.163 1.00 98.38 438 PHE A C 1
ATOM 3604 O O . PHE A 1 438 ? -0.425 16.957 -4.962 1.00 98.38 438 PHE A O 1
ATOM 3611 N N . ASN A 1 439 ? 0.017 15.932 -3.010 1.00 98.06 439 ASN A N 1
ATOM 3612 C CA . ASN A 1 439 ? -1.354 15.938 -2.497 1.00 98.06 439 ASN A CA 1
ATOM 3613 C C . ASN A 1 439 ? -1.330 16.365 -1.029 1.00 98.06 439 ASN A C 1
ATOM 3615 O O . ASN A 1 439 ? -0.848 15.630 -0.162 1.00 98.06 439 ASN A O 1
ATOM 3619 N N . CYS A 1 440 ? -1.892 17.532 -0.724 1.00 96.06 440 CYS A N 1
ATOM 3620 C CA . CYS A 1 440 ? -2.095 17.955 0.659 1.00 96.06 440 CYS A CA 1
ATOM 3621 C C . CYS A 1 440 ? -2.920 16.911 1.428 1.00 96.06 440 CYS A C 1
ATOM 3623 O O . CYS A 1 440 ? -3.886 16.365 0.899 1.00 96.06 440 CYS A O 1
ATOM 3625 N N . CYS A 1 441 ? -2.564 16.618 2.681 1.00 94.81 441 CYS A N 1
ATOM 3626 C CA . CYS A 1 441 ? -3.221 15.549 3.444 1.00 94.81 441 CYS A CA 1
ATOM 3627 C C . CYS A 1 441 ? -4.681 15.848 3.837 1.00 94.81 441 CYS A C 1
ATOM 3629 O O . CYS A 1 441 ? -5.339 14.990 4.420 1.00 94.81 441 CYS A O 1
ATOM 3631 N N . ASP A 1 442 ? -5.142 17.076 3.601 1.00 92.38 442 ASP A N 1
ATOM 3632 C CA . ASP A 1 442 ? -6.502 17.563 3.822 1.00 92.38 442 ASP A CA 1
ATOM 3633 C C . ASP A 1 442 ? -7.306 17.747 2.523 1.00 92.38 442 ASP A C 1
ATOM 3635 O O . ASP A 1 442 ? -8.485 18.086 2.577 1.00 92.38 442 ASP A O 1
ATOM 3639 N N . SER A 1 443 ? -6.701 17.478 1.363 1.00 94.69 443 SER A N 1
ATOM 3640 C CA . SER A 1 443 ? -7.340 17.604 0.055 1.00 94.69 443 SER A CA 1
ATOM 3641 C C . SER A 1 443 ? -7.873 16.257 -0.423 1.00 94.69 443 SER A C 1
ATOM 3643 O O . SER A 1 443 ? -7.102 15.366 -0.799 1.00 94.69 443 SER A O 1
ATOM 3645 N N . LEU A 1 444 ? -9.198 16.101 -0.388 1.00 95.00 444 LEU A N 1
ATOM 3646 C CA . LEU A 1 444 ? -9.897 14.880 -0.778 1.00 95.00 444 LEU A CA 1
ATOM 3647 C C . LEU A 1 444 ? -10.658 15.085 -2.087 1.00 95.00 444 LEU A C 1
ATOM 3649 O O . LEU A 1 444 ? -11.201 16.153 -2.364 1.00 95.00 444 LEU A O 1
ATOM 3653 N N . THR A 1 445 ? -10.759 14.026 -2.883 1.00 93.69 445 THR A N 1
ATOM 3654 C CA . THR A 1 445 ? -11.594 14.007 -4.085 1.00 93.69 445 THR A CA 1
ATOM 3655 C C . THR A 1 445 ? -12.228 12.639 -4.261 1.00 93.69 445 THR A C 1
ATOM 3657 O O . THR A 1 445 ? -11.642 11.620 -3.901 1.00 93.69 445 THR A O 1
ATOM 3660 N N . THR A 1 446 ? -13.433 12.590 -4.815 1.00 91.50 446 THR A N 1
ATOM 3661 C CA . THR A 1 446 ? -14.076 11.342 -5.247 1.00 91.50 446 THR A CA 1
ATOM 3662 C C . THR A 1 446 ? -13.824 11.050 -6.725 1.00 91.50 446 THR A C 1
ATOM 3664 O O . THR A 1 446 ? -13.931 9.889 -7.120 1.00 91.50 446 THR A O 1
ATOM 3667 N N . ASN A 1 447 ? -13.344 12.025 -7.507 1.00 93.56 447 ASN A N 1
ATOM 3668 C CA . ASN A 1 447 ? -12.883 11.801 -8.876 1.00 93.56 447 ASN A CA 1
ATOM 3669 C C . ASN A 1 447 ? -11.689 10.824 -8.921 1.00 93.56 447 ASN A C 1
ATOM 3671 O O . ASN A 1 447 ? -10.977 10.620 -7.932 1.00 93.56 447 ASN A O 1
ATOM 3675 N N . ASN A 1 448 ? -11.469 10.207 -10.084 1.00 92.56 448 ASN A N 1
ATOM 3676 C CA . ASN A 1 448 ? -10.230 9.483 -10.366 1.00 92.56 448 ASN A CA 1
ATOM 3677 C C . ASN A 1 448 ? -9.123 10.482 -10.715 1.00 92.56 448 ASN A C 1
ATOM 3679 O O . ASN A 1 448 ? -9.377 11.483 -11.385 1.00 92.56 448 ASN A O 1
ATOM 3683 N N . ILE A 1 449 ? -7.896 10.201 -10.274 1.00 92.69 449 ILE A N 1
ATOM 3684 C CA . ILE A 1 449 ? -6.733 11.038 -10.573 1.00 92.69 449 ILE A CA 1
ATOM 3685 C C . ILE A 1 449 ? -5.963 10.409 -11.735 1.00 92.69 449 ILE A C 1
ATOM 3687 O O . ILE A 1 449 ? -5.194 9.466 -11.554 1.00 92.69 449 ILE A O 1
ATOM 3691 N N . ASP A 1 450 ? -6.153 10.956 -12.935 1.00 91.69 450 ASP A N 1
ATOM 3692 C CA . ASP A 1 450 ? -5.347 10.590 -14.099 1.00 91.69 450 ASP A CA 1
ATOM 3693 C C . ASP A 1 450 ? -3.998 11.310 -14.058 1.00 91.69 450 ASP A C 1
ATOM 3695 O O . ASP A 1 450 ? -3.936 12.537 -14.214 1.00 91.69 450 ASP A O 1
ATOM 3699 N N . ILE A 1 451 ? -2.923 10.539 -13.893 1.00 94.56 451 ILE A N 1
ATOM 3700 C CA . ILE A 1 451 ? -1.554 11.049 -13.765 1.00 94.56 451 ILE A CA 1
ATOM 3701 C C . ILE A 1 451 ? -1.114 11.744 -15.067 1.00 94.56 451 ILE A C 1
ATOM 3703 O O . ILE A 1 451 ? -1.090 11.097 -16.118 1.00 94.56 451 ILE A O 1
ATOM 3707 N N . PRO A 1 452 ? -0.797 13.050 -15.029 1.00 94.50 452 PRO A N 1
ATOM 3708 C CA . PRO A 1 452 ? -0.315 13.795 -16.192 1.00 94.50 452 PRO A CA 1
ATOM 3709 C C . PRO A 1 452 ? 1.129 13.435 -16.578 1.00 94.50 452 PRO A C 1
ATOM 3711 O O . PRO A 1 452 ? 1.856 12.810 -15.811 1.00 94.50 452 PRO A O 1
ATOM 3714 N N . ASN A 1 453 ? 1.563 13.871 -17.761 1.00 93.19 453 ASN A N 1
ATOM 3715 C CA . ASN A 1 453 ? 2.951 13.772 -18.241 1.00 93.19 453 ASN A CA 1
ATOM 3716 C C . ASN A 1 453 ? 3.691 15.130 -18.261 1.00 93.19 453 ASN A C 1
ATOM 3718 O O . ASN A 1 453 ? 4.895 15.164 -18.512 1.00 93.19 453 ASN A O 1
ATOM 3722 N N . GLU A 1 454 ? 2.994 16.225 -17.958 1.00 96.06 454 GLU A N 1
ATOM 3723 C CA . GLU A 1 454 ? 3.487 17.608 -17.911 1.00 96.06 454 GLU A CA 1
ATOM 3724 C C . GLU A 1 454 ? 3.012 18.305 -16.627 1.00 96.06 454 GLU A C 1
ATOM 3726 O O . GLU A 1 454 ? 2.054 17.845 -15.998 1.00 96.06 454 GLU A O 1
ATOM 3731 N N . ASN A 1 455 ? 3.658 19.407 -16.218 1.00 98.19 455 ASN A N 1
ATOM 3732 C CA . ASN A 1 455 ? 3.272 20.104 -14.986 1.00 98.19 455 ASN A CA 1
ATOM 3733 C C . ASN A 1 455 ? 1.780 20.452 -15.008 1.00 98.19 455 ASN A C 1
ATOM 3735 O O . ASN A 1 455 ? 1.286 21.032 -15.974 1.00 98.19 455 ASN A O 1
ATOM 3739 N N . THR A 1 456 ? 1.057 20.094 -13.952 1.00 98.25 456 THR A N 1
ATOM 3740 C CA . THR A 1 456 ? -0.403 20.218 -13.930 1.00 98.25 456 THR A CA 1
ATOM 3741 C C . THR A 1 456 ? -0.889 20.615 -12.547 1.00 98.25 456 THR A C 1
ATOM 3743 O O . THR A 1 456 ? -0.501 19.997 -11.556 1.00 98.25 456 THR A O 1
ATOM 3746 N N . LEU A 1 457 ? -1.784 21.600 -12.474 1.00 98.06 457 LEU A N 1
ATOM 3747 C CA . LEU A 1 457 ? -2.538 21.911 -11.259 1.00 98.06 457 LEU A CA 1
ATOM 3748 C C . LEU A 1 457 ? -3.927 21.284 -11.323 1.00 98.06 457 LEU A C 1
ATOM 3750 O O . LEU A 1 457 ? -4.632 21.402 -12.324 1.00 98.06 457 LEU A O 1
ATOM 3754 N N . PHE A 1 458 ? -4.350 20.641 -10.243 1.00 97.69 458 PHE A N 1
ATOM 3755 C CA . PHE A 1 458 ? -5.732 20.205 -10.114 1.00 97.69 458 PHE A CA 1
ATOM 3756 C C . PHE A 1 458 ? -6.537 21.320 -9.452 1.00 97.69 458 PHE A C 1
ATOM 3758 O O . PHE A 1 458 ? -6.157 21.868 -8.410 1.00 97.69 458 PHE A O 1
ATOM 3765 N N . VAL A 1 459 ? -7.644 21.681 -10.087 1.00 96.94 459 VAL A N 1
ATOM 3766 C CA . VAL A 1 459 ? -8.418 22.880 -9.761 1.00 96.94 459 VAL A CA 1
ATOM 3767 C C . VAL A 1 459 ? -9.889 22.532 -9.576 1.00 96.94 459 VAL A C 1
ATOM 3769 O O . VAL A 1 459 ? -10.349 21.496 -10.049 1.00 96.94 459 VAL A O 1
ATOM 3772 N N . ASN A 1 460 ? -10.648 23.382 -8.893 1.00 95.75 460 ASN A N 1
ATOM 3773 C CA . ASN A 1 460 ? -12.083 23.183 -8.696 1.00 95.75 460 ASN A CA 1
ATOM 3774 C C . ASN A 1 460 ? -12.865 24.490 -8.933 1.00 95.75 460 ASN A C 1
ATOM 3776 O O . ASN A 1 460 ? -12.349 25.588 -8.735 1.00 95.75 460 ASN A O 1
ATOM 3780 N N . GLY A 1 461 ? -14.113 24.368 -9.394 1.00 91.56 461 GLY A N 1
ATOM 3781 C CA . GLY A 1 461 ? -14.971 25.495 -9.782 1.00 91.56 461 GLY A CA 1
ATOM 3782 C C . GLY A 1 461 ? -15.644 26.268 -8.640 1.00 91.56 461 GLY A C 1
ATOM 3783 O O . GLY A 1 461 ? -16.411 27.188 -8.924 1.00 91.56 461 GLY A O 1
ATOM 3784 N N . ILE A 1 462 ? -15.406 25.922 -7.370 1.00 85.69 462 ILE A N 1
ATOM 3785 C CA . ILE A 1 462 ? -15.964 26.648 -6.218 1.00 85.69 462 ILE A CA 1
ATOM 3786 C C . ILE A 1 462 ? -15.501 28.111 -6.237 1.00 85.69 462 ILE A C 1
ATOM 3788 O O . ILE A 1 462 ? -14.315 28.417 -6.336 1.00 85.69 462 ILE A O 1
ATOM 3792 N N . LYS A 1 463 ? -16.445 29.040 -6.075 1.00 80.25 463 LYS A N 1
ATOM 3793 C CA . LYS A 1 463 ? -16.179 30.483 -6.034 1.00 80.25 463 LYS A CA 1
ATOM 3794 C C . LYS A 1 463 ? -15.943 30.962 -4.596 1.00 80.25 463 LYS A C 1
ATOM 3796 O O . LYS A 1 463 ? -16.751 31.691 -4.034 1.00 80.25 463 LYS A O 1
ATOM 3801 N N . SER A 1 464 ? -14.838 30.520 -3.988 1.00 76.94 464 SER A N 1
ATOM 3802 C CA . SER A 1 464 ? -14.441 30.891 -2.616 1.00 76.94 464 SER A CA 1
ATOM 3803 C C . SER A 1 464 ? -12.955 31.268 -2.532 1.00 76.94 464 SER A C 1
ATOM 3805 O O . SER A 1 464 ? -12.132 30.539 -1.984 1.00 76.94 464 SER A O 1
ATOM 3807 N N . GLY A 1 465 ? -12.596 32.428 -3.091 1.00 73.62 465 GLY A N 1
ATOM 3808 C CA . GLY A 1 465 ? -11.207 32.911 -3.106 1.00 73.62 465 GLY A CA 1
ATOM 3809 C C . GLY A 1 465 ? -10.671 33.345 -1.738 1.00 73.62 465 GLY A C 1
ATOM 3810 O O . GLY A 1 465 ? -9.466 33.460 -1.556 1.00 73.62 465 GLY A O 1
ATOM 3811 N N . THR A 1 466 ? -11.537 33.551 -0.741 1.00 81.94 466 THR A N 1
ATOM 3812 C CA . THR A 1 466 ? -11.132 33.963 0.614 1.00 81.94 466 THR A CA 1
ATOM 3813 C C . THR A 1 466 ? -10.432 32.851 1.396 1.00 81.94 466 THR A C 1
ATOM 3815 O O . THR A 1 466 ? -9.524 33.128 2.177 1.00 81.94 466 THR A O 1
ATOM 3818 N N . LEU A 1 467 ? -10.832 31.592 1.197 1.00 82.00 467 LEU A N 1
ATOM 3819 C CA . LEU A 1 467 ? -10.332 30.449 1.973 1.00 82.00 467 LEU A CA 1
ATOM 3820 C C . LEU A 1 467 ? -9.169 29.714 1.294 1.00 82.00 467 LEU A C 1
ATOM 3822 O O . LEU A 1 467 ? -8.341 29.092 1.977 1.00 82.00 467 LEU A O 1
ATOM 3826 N N . TYR A 1 468 ? -9.091 29.803 -0.033 1.00 88.81 468 TYR A N 1
ATOM 3827 C CA . TYR A 1 468 ? -8.221 28.984 -0.872 1.00 88.81 468 TYR A CA 1
ATOM 3828 C C . TYR A 1 468 ? -7.389 29.842 -1.823 1.00 88.81 468 TYR A C 1
ATOM 3830 O O . TYR A 1 468 ? -7.806 30.925 -2.225 1.00 88.81 468 TYR A O 1
ATOM 3838 N N . SER A 1 469 ? -6.204 29.348 -2.180 1.00 91.62 469 SER A N 1
ATOM 3839 C CA . SER A 1 469 ? -5.425 29.926 -3.276 1.00 91.62 469 SER A CA 1
ATOM 3840 C C . SER A 1 469 ? -6.165 29.691 -4.592 1.00 91.62 469 SER A C 1
ATOM 3842 O O . SER A 1 469 ? -6.862 28.684 -4.742 1.00 91.62 469 SER A O 1
ATOM 3844 N N . THR A 1 470 ? -6.038 30.603 -5.548 1.00 94.62 470 THR A N 1
ATOM 3845 C CA . THR A 1 470 ? -6.839 30.584 -6.781 1.00 94.62 470 THR A CA 1
ATOM 3846 C C . THR A 1 470 ? -5.964 30.631 -8.018 1.00 94.62 470 THR A C 1
ATOM 3848 O O . THR A 1 470 ? -4.805 31.022 -7.950 1.00 94.62 470 THR A O 1
ATOM 3851 N N . VAL A 1 471 ? -6.499 30.229 -9.165 1.00 95.62 471 VAL A N 1
ATOM 3852 C CA . VAL A 1 471 ? -5.797 30.288 -10.447 1.00 95.62 471 VAL A CA 1
ATOM 3853 C C . VAL A 1 471 ? -6.543 31.156 -11.448 1.00 95.62 471 VAL A C 1
ATOM 3855 O O . VAL A 1 471 ? -7.775 31.164 -11.504 1.00 95.62 471 VAL A O 1
ATOM 3858 N N . THR A 1 472 ? -5.763 31.850 -12.266 1.00 95.38 472 THR A N 1
ATOM 3859 C CA . THR A 1 472 ? -6.200 32.473 -13.513 1.00 95.38 472 THR A CA 1
ATOM 3860 C C . THR A 1 472 ? -5.636 31.652 -14.665 1.00 95.38 472 THR A C 1
ATOM 3862 O O . THR A 1 472 ? -4.488 31.194 -14.626 1.00 95.38 472 THR A O 1
ATOM 3865 N N . THR A 1 473 ? -6.455 31.449 -15.682 1.00 95.50 473 THR A N 1
ATOM 3866 C CA . THR A 1 473 ? -6.179 30.599 -16.834 1.00 95.50 473 THR A CA 1
ATOM 3867 C C . THR A 1 473 ? -6.243 31.412 -18.119 1.00 95.50 473 THR A C 1
ATOM 3869 O O . THR A 1 473 ? -6.933 32.425 -18.202 1.00 95.50 473 THR A O 1
ATOM 3872 N N . VAL A 1 474 ? -5.461 30.999 -19.112 1.00 94.75 474 VAL A N 1
ATOM 3873 C CA . VAL A 1 474 ? -5.555 31.480 -20.494 1.00 94.75 474 VAL A CA 1
ATOM 3874 C C . VAL A 1 474 ? -5.479 30.238 -21.372 1.00 94.75 474 VAL A C 1
ATOM 3876 O O . VAL A 1 474 ? -4.507 29.480 -21.289 1.00 94.75 474 VAL A O 1
ATOM 3879 N N . ASP A 1 475 ? -6.529 30.010 -22.158 1.00 91.38 475 ASP A N 1
ATOM 3880 C CA . ASP A 1 475 ? -6.758 28.765 -22.895 1.00 91.38 475 ASP A CA 1
ATOM 3881 C C . ASP A 1 475 ? -6.686 27.535 -21.957 1.00 91.38 475 ASP A C 1
ATOM 3883 O O . ASP A 1 475 ? -7.355 27.480 -20.922 1.00 91.38 475 ASP A O 1
ATOM 3887 N N . ASP A 1 476 ? -5.833 26.562 -22.284 1.00 91.44 476 ASP A N 1
ATOM 3888 C CA . ASP A 1 476 ? -5.629 25.331 -21.509 1.00 91.44 476 ASP A CA 1
ATOM 3889 C C . ASP A 1 476 ? -4.487 25.435 -20.478 1.00 91.44 476 ASP A C 1
ATOM 3891 O O . ASP A 1 476 ? -4.010 24.418 -19.965 1.00 91.44 476 ASP A O 1
ATOM 3895 N N . ASN A 1 477 ? -3.987 26.643 -20.192 1.00 96.06 477 ASN A N 1
ATOM 3896 C CA . ASN A 1 477 ? -2.812 26.846 -19.343 1.00 96.06 477 ASN A CA 1
ATOM 3897 C C . ASN A 1 477 ? -3.109 27.742 -18.137 1.00 96.06 477 ASN A C 1
ATOM 3899 O O . ASN A 1 477 ? -3.949 28.641 -18.179 1.00 96.06 477 ASN A O 1
ATOM 3903 N N . ILE A 1 478 ? -2.354 27.532 -17.060 1.00 96.75 478 ILE A N 1
ATOM 3904 C CA . ILE A 1 478 ? -2.317 28.439 -15.913 1.00 96.75 478 ILE A CA 1
ATOM 3905 C C . ILE A 1 478 ? -1.483 29.666 -16.284 1.00 96.75 478 ILE A C 1
ATOM 3907 O O . ILE A 1 478 ? -0.304 29.540 -16.612 1.00 96.75 478 ILE A O 1
ATOM 3911 N N . SER A 1 479 ? -2.081 30.854 -16.197 1.00 94.88 479 SER A N 1
ATOM 3912 C CA . SER A 1 479 ? -1.377 32.126 -16.388 1.00 94.88 479 SER A CA 1
ATOM 3913 C C . SER A 1 479 ? -0.871 32.701 -15.066 1.00 94.88 479 SER A C 1
ATOM 3915 O O . SER A 1 479 ? 0.198 33.312 -15.017 1.00 94.88 479 SER A O 1
ATOM 3917 N N . LYS A 1 480 ? -1.620 32.492 -13.977 1.00 94.12 480 LYS A N 1
ATOM 3918 C CA . LYS A 1 480 ? -1.286 33.013 -12.649 1.00 94.12 480 LYS A CA 1
ATOM 3919 C C . LYS A 1 480 ? -1.850 32.120 -11.549 1.00 94.12 480 LYS A C 1
ATOM 3921 O O . LYS A 1 480 ? -2.987 31.664 -11.641 1.00 94.12 480 LYS A O 1
ATOM 3926 N N . LEU A 1 481 ? -1.073 31.924 -10.490 1.00 93.56 481 LEU A N 1
ATOM 3927 C CA . LEU A 1 481 ? -1.503 31.342 -9.224 1.00 93.56 481 LEU A CA 1
ATOM 3928 C C . LEU A 1 481 ? -1.509 32.454 -8.161 1.00 93.56 481 LEU A C 1
ATOM 3930 O O . LEU A 1 481 ? -0.504 33.118 -7.911 1.00 93.56 481 LEU A O 1
ATOM 3934 N N . ASN A 1 482 ? -2.670 32.701 -7.568 1.00 89.75 482 ASN A N 1
ATOM 3935 C CA . ASN A 1 482 ? -2.907 33.782 -6.622 1.00 89.75 482 ASN A CA 1
ATOM 3936 C C . ASN A 1 482 ? -2.983 33.245 -5.190 1.00 89.75 482 ASN A C 1
ATOM 3938 O O . ASN A 1 482 ? -3.494 32.149 -4.936 1.00 89.75 482 ASN A O 1
ATOM 3942 N N . ASN A 1 483 ? -2.521 34.060 -4.245 1.00 87.50 483 ASN A N 1
ATOM 3943 C CA . ASN A 1 483 ? -2.699 33.802 -2.822 1.00 87.50 483 ASN A CA 1
ATOM 3944 C C . ASN A 1 483 ? -4.176 33.919 -2.416 1.00 87.50 483 ASN A C 1
ATOM 3946 O O . ASN A 1 483 ? -5.022 34.418 -3.162 1.00 87.50 483 ASN A O 1
ATOM 3950 N N . LYS A 1 484 ? -4.478 33.454 -1.204 1.00 87.88 484 LYS A N 1
ATOM 3951 C CA . LYS A 1 484 ? -5.811 33.573 -0.603 1.00 87.88 484 LYS A CA 1
ATOM 3952 C C . LYS A 1 484 ? -6.247 35.039 -0.532 1.00 87.88 484 LYS A C 1
ATOM 3954 O O . LYS A 1 484 ? -5.440 35.911 -0.223 1.00 87.88 484 LYS A O 1
ATOM 3959 N N . GLY A 1 485 ? -7.530 35.286 -0.768 1.00 86.12 485 GLY A N 1
ATOM 3960 C CA . GLY A 1 485 ? -8.146 36.615 -0.759 1.00 86.12 485 GLY A CA 1
ATOM 3961 C C . GLY A 1 485 ? -8.328 37.246 -2.142 1.00 86.12 485 GLY A C 1
ATOM 3962 O O . GLY A 1 485 ? -8.954 38.298 -2.231 1.00 86.12 485 GLY A O 1
ATOM 3963 N N . GLU A 1 486 ? -7.833 36.619 -3.213 1.00 88.00 486 GLU A N 1
ATOM 3964 C CA . GLU A 1 486 ? -8.017 37.121 -4.579 1.00 88.00 486 GLU A CA 1
ATOM 3965 C C . GLU A 1 486 ? -9.490 37.061 -5.016 1.00 88.00 486 GLU A C 1
ATOM 3967 O O . GLU A 1 486 ? -10.182 36.061 -4.799 1.00 88.00 486 GLU A O 1
ATOM 3972 N N . ILE A 1 487 ? -9.959 38.132 -5.661 1.00 85.00 487 ILE A N 1
ATOM 3973 C CA . ILE A 1 487 ? -11.365 38.287 -6.065 1.00 85.00 487 ILE A CA 1
ATOM 3974 C C . ILE A 1 487 ? -11.566 37.822 -7.511 1.00 85.00 487 ILE A C 1
ATOM 3976 O O . ILE A 1 487 ? -12.572 37.183 -7.816 1.00 85.00 487 ILE A O 1
ATOM 3980 N N . ASN A 1 488 ? -10.601 38.100 -8.393 1.00 89.44 488 ASN A N 1
ATOM 3981 C CA . ASN A 1 488 ? -10.710 37.811 -9.822 1.00 89.44 488 ASN A CA 1
ATOM 3982 C C . ASN A 1 488 ? -9.933 36.542 -10.182 1.00 89.44 488 ASN A C 1
ATOM 3984 O O . ASN A 1 488 ? -8.714 36.569 -10.359 1.00 89.44 488 ASN A O 1
ATOM 3988 N N . PHE A 1 489 ? -10.648 35.423 -10.295 1.00 93.94 489 PHE A N 1
ATOM 3989 C CA . PHE A 1 489 ? -10.062 34.118 -10.596 1.00 93.94 489 PHE A CA 1
ATOM 3990 C C . PHE A 1 489 ? -11.038 33.180 -11.316 1.00 93.94 489 PHE A C 1
ATOM 3992 O O . PHE A 1 489 ? -12.264 33.302 -11.200 1.00 93.94 489 PHE A O 1
ATOM 3999 N N . ASP A 1 490 ? -10.482 32.181 -12.001 1.00 94.31 490 ASP A N 1
ATOM 4000 C CA . ASP A 1 490 ? -11.262 31.188 -12.742 1.00 94.31 490 ASP A CA 1
ATOM 4001 C C . ASP A 1 490 ? -11.614 29.992 -11.853 1.00 94.31 490 ASP A C 1
ATOM 4003 O O . ASP A 1 490 ? -12.790 29.631 -11.731 1.00 94.31 490 ASP A O 1
ATOM 4007 N N . PHE A 1 491 ? -10.617 29.442 -11.152 1.00 96.00 491 PHE A N 1
ATOM 4008 C CA . PHE A 1 491 ? -10.764 28.258 -10.298 1.00 96.00 491 PHE A CA 1
ATOM 4009 C C . PHE A 1 491 ? -10.010 28.400 -8.971 1.00 96.00 491 PHE A C 1
ATOM 4011 O O . PHE A 1 491 ? -9.083 29.201 -8.851 1.00 96.00 491 PHE A O 1
ATOM 4018 N N . ILE A 1 492 ? -10.367 27.589 -7.977 1.00 95.25 492 ILE A N 1
ATOM 4019 C CA . ILE A 1 492 ? -9.546 27.401 -6.773 1.00 95.25 492 ILE A CA 1
ATOM 4020 C C . ILE A 1 492 ? -8.495 26.313 -7.018 1.00 95.25 492 ILE A C 1
ATOM 4022 O O . ILE A 1 492 ? -8.762 25.316 -7.694 1.00 95.25 492 ILE A O 1
ATOM 4026 N N . TYR A 1 493 ? -7.302 26.484 -6.455 1.00 95.75 493 TYR A N 1
ATOM 4027 C CA . TYR A 1 493 ? -6.278 25.447 -6.417 1.00 95.75 493 TYR A CA 1
ATOM 4028 C C . TYR A 1 493 ? -6.565 24.479 -5.268 1.00 95.75 493 TYR A C 1
ATOM 4030 O O . TYR A 1 493 ? -6.760 24.885 -4.124 1.00 95.75 493 TYR A O 1
ATOM 4038 N N . THR A 1 494 ? -6.574 23.184 -5.576 1.00 95.38 494 THR A N 1
ATOM 4039 C CA . THR A 1 494 ? -7.010 22.140 -4.635 1.00 95.38 494 THR A CA 1
ATOM 4040 C C . THR A 1 494 ? -5.911 21.657 -3.688 1.00 95.38 494 THR A C 1
ATOM 4042 O O . THR A 1 494 ? -6.175 20.815 -2.834 1.00 95.38 494 THR A O 1
ATOM 4045 N N . GLY A 1 495 ? -4.668 22.130 -3.827 1.00 95.06 495 GLY A N 1
ATOM 4046 C CA . GLY A 1 495 ? -3.527 21.531 -3.119 1.00 95.06 495 GLY A CA 1
ATOM 4047 C C . GLY A 1 495 ? -3.120 20.164 -3.682 1.00 95.06 495 GLY A C 1
ATOM 4048 O O . GLY A 1 495 ? -2.493 19.370 -2.980 1.00 95.06 495 GLY A O 1
ATOM 4049 N N . ILE A 1 496 ? -3.518 19.869 -4.925 1.00 97.81 496 ILE A N 1
ATOM 4050 C CA . ILE A 1 496 ? -3.087 18.692 -5.680 1.00 97.81 496 ILE A CA 1
ATOM 4051 C C . ILE A 1 496 ? -2.408 19.168 -6.965 1.00 97.81 496 ILE A C 1
ATOM 4053 O O . ILE A 1 496 ? -2.990 19.917 -7.755 1.00 97.81 496 ILE A O 1
ATOM 4057 N N . SER A 1 497 ? -1.176 18.730 -7.199 1.00 98.06 497 SER A N 1
ATOM 4058 C CA . SER A 1 497 ? -0.407 19.082 -8.395 1.00 98.06 497 SER A CA 1
ATOM 4059 C C . SER A 1 497 ? 0.486 17.936 -8.858 1.00 98.06 497 SER A C 1
ATOM 4061 O O . SER A 1 497 ? 0.858 17.060 -8.081 1.00 98.06 497 SER A O 1
ATOM 4063 N N . PHE A 1 498 ? 0.818 17.932 -10.145 1.00 98.44 498 PHE A N 1
ATOM 4064 C CA . PHE A 1 498 ? 1.873 17.099 -10.710 1.00 98.44 498 PHE A CA 1
ATOM 4065 C C . PHE A 1 498 ? 3.045 17.986 -11.112 1.00 98.44 498 PHE A C 1
ATOM 4067 O O . PHE A 1 498 ? 2.871 18.926 -11.892 1.00 98.44 498 PHE A O 1
ATOM 4074 N N . ILE A 1 499 ? 4.230 17.674 -10.597 1.00 98.19 499 ILE A N 1
ATOM 4075 C CA . ILE A 1 499 ? 5.470 18.399 -10.866 1.00 98.19 499 ILE A CA 1
ATOM 4076 C C . ILE A 1 499 ? 6.366 17.506 -11.726 1.00 98.19 499 ILE A C 1
ATOM 4078 O O . ILE A 1 499 ? 6.977 16.558 -11.231 1.00 98.19 499 ILE A O 1
ATOM 4082 N N . LYS A 1 500 ? 6.447 17.807 -13.027 1.00 97.44 500 LYS A N 1
ATOM 4083 C CA . LYS A 1 500 ? 7.338 17.130 -13.983 1.00 97.44 500 LYS A CA 1
ATOM 4084 C C . LYS A 1 500 ? 8.750 17.707 -13.907 1.00 97.44 500 LYS A C 1
ATOM 4086 O O . LYS A 1 500 ? 9.716 16.950 -13.854 1.00 97.44 500 LYS A O 1
ATOM 4091 N N . ASN A 1 501 ? 8.878 19.034 -13.845 1.00 97.31 501 ASN A N 1
ATOM 4092 C CA . ASN A 1 501 ? 10.163 19.744 -13.773 1.00 97.31 501 ASN A CA 1
ATOM 4093 C C . ASN A 1 501 ? 10.649 19.890 -12.319 1.00 97.31 501 ASN A C 1
ATOM 4095 O O . ASN A 1 501 ? 10.814 20.996 -11.803 1.00 97.31 501 ASN A O 1
ATOM 4099 N N . TYR A 1 502 ? 10.862 18.757 -11.645 1.00 96.88 502 TYR A N 1
ATOM 4100 C CA . TYR A 1 502 ? 11.193 18.709 -10.217 1.00 96.88 502 TYR A CA 1
ATOM 4101 C C . TYR A 1 502 ? 12.537 19.375 -9.871 1.00 96.88 502 TYR A C 1
ATOM 4103 O O . TYR A 1 502 ? 12.651 19.969 -8.805 1.00 96.88 502 TYR A O 1
ATOM 4111 N N . THR A 1 503 ? 13.543 19.335 -10.753 1.00 96.44 503 THR A N 1
ATOM 4112 C CA . THR A 1 503 ? 14.844 19.983 -10.500 1.00 96.44 503 THR A CA 1
ATOM 4113 C C . THR A 1 503 ? 14.681 21.486 -10.269 1.00 96.44 503 THR A C 1
ATOM 4115 O O . THR A 1 503 ? 15.126 21.996 -9.244 1.00 96.44 503 THR A O 1
ATOM 4118 N N . ASP A 1 504 ? 13.967 22.181 -11.164 1.00 97.12 504 ASP A N 1
ATOM 4119 C CA . ASP A 1 504 ? 13.671 23.609 -11.005 1.00 97.12 504 ASP A CA 1
ATOM 4120 C C . ASP A 1 504 ? 12.782 23.882 -9.790 1.00 97.12 504 ASP A C 1
ATOM 4122 O O . ASP A 1 504 ? 13.008 24.868 -9.090 1.00 97.12 504 ASP A O 1
ATOM 4126 N N . TYR A 1 505 ? 11.796 23.016 -9.520 1.00 97.38 505 TYR A N 1
ATOM 4127 C CA . TYR A 1 505 ? 10.951 23.123 -8.327 1.00 97.38 505 TYR A CA 1
ATOM 4128 C C . TYR A 1 505 ? 11.807 23.162 -7.055 1.00 97.38 505 TYR A C 1
ATOM 4130 O O . TYR A 1 505 ? 11.645 24.053 -6.222 1.00 97.38 505 TYR A O 1
ATOM 4138 N N . TRP A 1 506 ? 12.754 22.227 -6.925 1.00 97.00 506 TRP A N 1
ATOM 4139 C CA . TRP A 1 506 ? 13.626 22.144 -5.756 1.00 97.00 506 TRP A CA 1
ATOM 4140 C C . TRP A 1 506 ? 14.605 23.314 -5.667 1.00 97.00 506 TRP A C 1
ATOM 4142 O O . TRP A 1 506 ? 14.756 23.865 -4.582 1.00 97.00 506 TRP A O 1
ATOM 4152 N N . THR A 1 507 ? 15.217 23.735 -6.779 1.00 96.00 507 THR A N 1
ATOM 4153 C CA . THR A 1 507 ? 16.096 24.918 -6.802 1.00 96.00 507 THR A CA 1
ATOM 4154 C C . THR A 1 507 ? 15.351 26.174 -6.352 1.00 96.00 507 THR A C 1
ATOM 4156 O O . THR A 1 507 ? 15.820 26.892 -5.474 1.00 96.00 507 THR A O 1
ATOM 4159 N N . ILE A 1 508 ? 14.153 26.413 -6.895 1.00 95.25 508 ILE A N 1
ATOM 4160 C CA . ILE A 1 508 ? 13.325 27.567 -6.520 1.00 95.25 508 ILE A CA 1
ATOM 4161 C C . ILE A 1 508 ? 12.924 27.497 -5.043 1.00 95.25 508 ILE A C 1
ATOM 4163 O O . ILE A 1 508 ? 12.880 28.530 -4.374 1.00 95.25 508 ILE A O 1
ATOM 4167 N N . LEU A 1 509 ? 12.617 26.304 -4.529 1.00 94.06 509 LEU A N 1
ATOM 4168 C CA . LEU A 1 509 ? 12.266 26.115 -3.126 1.00 94.06 509 LEU A CA 1
ATOM 4169 C C . LEU A 1 509 ? 13.434 26.431 -2.185 1.00 94.06 509 LEU A C 1
ATOM 4171 O O . LEU A 1 509 ? 13.225 27.152 -1.208 1.00 94.06 509 LEU A O 1
ATOM 4175 N N . ASP A 1 510 ? 14.638 25.933 -2.477 1.00 92.69 510 ASP A N 1
ATOM 4176 C CA . ASP A 1 510 ? 15.841 26.244 -1.693 1.00 92.69 510 ASP A CA 1
ATOM 4177 C C . ASP A 1 510 ? 16.102 27.753 -1.667 1.00 92.69 510 ASP A C 1
ATOM 4179 O O . ASP A 1 510 ? 16.263 28.339 -0.594 1.00 92.69 510 ASP A O 1
ATOM 4183 N N . ASP A 1 511 ? 16.078 28.399 -2.836 1.00 90.62 511 ASP A N 1
ATOM 4184 C CA . ASP A 1 511 ? 16.297 29.841 -2.960 1.00 90.62 511 ASP A CA 1
ATOM 4185 C C . ASP A 1 511 ? 15.233 30.637 -2.190 1.00 90.62 511 ASP A C 1
ATOM 4187 O O . ASP A 1 511 ? 15.542 31.615 -1.507 1.00 90.62 511 ASP A O 1
ATOM 4191 N N . ASN A 1 512 ? 13.963 30.227 -2.272 1.00 86.62 512 ASN A N 1
ATOM 4192 C CA . ASN A 1 512 ? 12.865 30.879 -1.556 1.00 86.62 512 ASN A CA 1
ATOM 4193 C C . ASN A 1 512 ? 13.019 30.776 -0.045 1.00 86.62 512 ASN A C 1
ATOM 4195 O O . ASN A 1 512 ? 12.838 31.772 0.657 1.00 86.62 512 ASN A O 1
ATOM 4199 N N . TYR A 1 513 ? 13.320 29.576 0.444 1.00 86.00 513 TYR A N 1
ATOM 4200 C CA . TYR A 1 513 ? 13.409 29.317 1.870 1.00 86.00 513 TYR A CA 1
ATOM 4201 C C . TYR A 1 513 ? 14.629 30.005 2.485 1.00 86.00 513 TYR A C 1
ATOM 4203 O O . TYR A 1 513 ? 14.498 30.647 3.521 1.00 86.00 513 TYR A O 1
ATOM 4211 N N . ASN A 1 514 ? 15.793 29.962 1.830 1.00 85.56 514 ASN A N 1
ATOM 4212 C CA . ASN A 1 514 ? 17.011 30.597 2.347 1.00 85.56 514 ASN A CA 1
ATOM 4213 C C . ASN A 1 514 ? 16.903 32.127 2.423 1.00 85.56 514 ASN A C 1
ATOM 4215 O O . ASN A 1 514 ? 17.449 32.730 3.342 1.00 85.56 514 ASN A O 1
ATOM 4219 N N . ASN A 1 515 ? 16.164 32.751 1.501 1.00 82.19 515 ASN A N 1
ATOM 4220 C CA . ASN A 1 515 ? 15.968 34.203 1.491 1.00 82.19 515 ASN A CA 1
ATOM 4221 C C . ASN A 1 515 ? 14.863 34.692 2.448 1.00 82.19 515 ASN A C 1
ATOM 4223 O O . ASN A 1 515 ? 14.820 35.880 2.745 1.00 82.19 515 ASN A O 1
ATOM 4227 N N . ASN A 1 516 ? 13.965 33.813 2.913 1.00 77.12 516 ASN A N 1
ATOM 4228 C CA . ASN A 1 516 ? 12.797 34.174 3.731 1.00 77.12 516 ASN A CA 1
ATOM 4229 C C . ASN A 1 516 ? 12.492 33.119 4.818 1.00 77.12 516 ASN A C 1
ATOM 4231 O O . ASN A 1 516 ? 11.333 32.781 5.063 1.00 77.12 516 ASN A O 1
ATOM 4235 N N . ASN A 1 517 ? 13.520 32.582 5.475 1.00 68.75 517 ASN A N 1
ATOM 4236 C CA . ASN A 1 517 ? 13.410 31.437 6.393 1.00 68.75 517 ASN A CA 1
ATOM 4237 C C . ASN A 1 517 ? 12.472 31.652 7.600 1.00 68.75 517 ASN A C 1
ATOM 4239 O O . ASN A 1 517 ? 12.002 30.676 8.183 1.00 68.75 517 ASN A O 1
ATOM 4243 N N . ASN A 1 518 ? 12.156 32.900 7.950 1.00 66.94 518 ASN A N 1
ATOM 4244 C CA . ASN A 1 518 ? 11.248 33.236 9.049 1.00 66.94 518 ASN A CA 1
ATOM 4245 C C . ASN A 1 518 ? 9.767 33.299 8.635 1.00 66.94 518 ASN A C 1
ATOM 4247 O O . ASN A 1 518 ? 8.894 33.400 9.499 1.00 66.94 518 ASN A O 1
ATOM 4251 N N . ASN A 1 519 ? 9.453 33.231 7.337 1.00 72.56 519 ASN A N 1
ATOM 4252 C CA . ASN A 1 519 ? 8.074 33.297 6.866 1.00 72.56 519 ASN A CA 1
ATOM 4253 C C . ASN A 1 519 ? 7.394 31.916 6.933 1.00 72.56 519 ASN A C 1
ATOM 4255 O O . ASN A 1 519 ? 7.724 30.985 6.195 1.00 72.56 519 ASN A O 1
ATOM 4259 N N . ILE A 1 520 ? 6.397 31.810 7.811 1.00 71.00 520 ILE A N 1
ATOM 4260 C CA . ILE A 1 520 ? 5.621 30.586 8.050 1.00 71.00 520 ILE A CA 1
ATOM 4261 C C . ILE A 1 520 ? 4.649 30.241 6.910 1.00 71.00 520 ILE A C 1
ATOM 4263 O O . ILE A 1 520 ? 4.157 29.113 6.851 1.00 71.00 520 ILE A O 1
ATOM 4267 N N . GLU A 1 521 ? 4.361 31.191 6.016 1.00 76.19 521 GLU A N 1
ATOM 4268 C CA . GLU A 1 521 ? 3.381 31.030 4.936 1.00 76.19 521 GLU A CA 1
ATOM 4269 C C . GLU A 1 521 ? 3.980 30.457 3.648 1.00 76.19 521 GLU A C 1
ATOM 4271 O O . GLU A 1 521 ? 3.220 30.056 2.770 1.00 76.19 521 GLU A O 1
ATOM 4276 N N . ILE A 1 522 ? 5.313 30.352 3.546 1.00 81.25 522 ILE A N 1
ATOM 4277 C CA . ILE A 1 522 ? 5.956 29.838 2.329 1.00 81.25 522 ILE A CA 1
ATOM 4278 C C . ILE A 1 522 ? 5.535 28.386 2.097 1.00 81.25 522 ILE A C 1
ATOM 4280 O O . ILE A 1 522 ? 5.744 27.501 2.942 1.00 81.25 522 ILE A O 1
ATOM 4284 N N . GLY A 1 523 ? 4.979 28.138 0.916 1.00 86.69 523 GLY A N 1
ATOM 4285 C CA . GLY A 1 523 ? 4.485 26.829 0.512 1.00 86.69 523 GLY A CA 1
ATOM 4286 C C . GLY A 1 523 ? 4.720 26.520 -0.960 1.00 86.69 523 GLY A C 1
ATOM 4287 O O . GLY A 1 523 ? 5.567 27.112 -1.623 1.00 86.69 523 GLY A O 1
ATOM 4288 N N . ASP A 1 524 ? 3.958 25.559 -1.469 1.00 90.56 524 ASP A N 1
ATOM 4289 C CA . ASP A 1 524 ? 3.984 25.144 -2.872 1.00 90.56 524 ASP A CA 1
ATOM 4290 C C . ASP A 1 524 ? 3.500 26.246 -3.824 1.00 90.56 524 ASP A C 1
ATOM 4292 O O . ASP A 1 524 ? 4.036 26.394 -4.921 1.00 90.56 524 ASP A O 1
ATOM 4296 N N . VAL A 1 525 ? 2.547 27.069 -3.379 1.00 91.50 525 VAL A N 1
ATOM 4297 C CA . VAL A 1 525 ? 1.988 28.192 -4.145 1.00 91.50 525 VAL A CA 1
ATOM 4298 C C . VAL A 1 525 ? 3.074 29.174 -4.599 1.00 91.50 525 VAL A C 1
ATOM 4300 O O . VAL A 1 525 ? 3.167 29.481 -5.789 1.00 91.50 525 VAL A O 1
ATOM 4303 N N . ASP A 1 526 ? 3.949 29.613 -3.691 1.00 89.25 526 ASP A N 1
ATOM 4304 C CA . ASP A 1 526 ? 5.033 30.554 -4.008 1.00 89.25 526 ASP A CA 1
ATOM 4305 C C . ASP A 1 526 ? 6.049 29.969 -4.999 1.00 89.25 526 ASP A C 1
ATOM 4307 O O . ASP A 1 526 ? 6.604 30.678 -5.845 1.00 89.25 526 ASP A O 1
ATOM 4311 N N . ILE A 1 527 ? 6.304 28.662 -4.893 1.00 93.12 527 ILE A N 1
ATOM 4312 C CA . ILE A 1 527 ? 7.236 27.933 -5.760 1.00 93.12 527 ILE A CA 1
ATOM 4313 C C . ILE A 1 527 ? 6.649 27.842 -7.166 1.00 93.12 527 ILE A C 1
ATOM 4315 O O . ILE A 1 527 ? 7.299 28.243 -8.133 1.00 93.12 527 ILE A O 1
ATOM 4319 N N . ILE A 1 528 ? 5.402 27.377 -7.281 1.00 95.12 528 ILE A N 1
ATOM 4320 C CA . ILE A 1 528 ? 4.703 27.219 -8.561 1.00 95.12 528 ILE A CA 1
ATOM 4321 C C . ILE A 1 528 ? 4.563 28.576 -9.256 1.00 95.12 528 ILE A C 1
ATOM 4323 O O . ILE A 1 528 ? 4.855 28.683 -10.445 1.00 95.12 528 ILE A O 1
ATOM 4327 N N . GLN A 1 529 ? 4.229 29.640 -8.521 1.00 93.56 529 GLN A N 1
ATOM 4328 C CA . GLN A 1 529 ? 4.138 30.991 -9.082 1.00 93.56 529 GLN A CA 1
ATOM 4329 C C . GLN A 1 529 ? 5.465 31.462 -9.705 1.00 93.56 529 GLN A C 1
ATOM 4331 O O . GLN A 1 529 ? 5.467 32.162 -10.720 1.00 93.56 529 GLN A O 1
ATOM 4336 N N . LYS A 1 530 ? 6.615 31.072 -9.137 1.00 94.31 530 LYS A N 1
ATOM 4337 C CA . LYS A 1 530 ? 7.932 31.324 -9.748 1.00 94.31 530 LYS A CA 1
ATOM 4338 C C . LYS A 1 530 ? 8.227 30.374 -10.910 1.00 94.31 530 LYS A C 1
ATOM 4340 O O . LYS A 1 530 ? 8.828 30.815 -11.889 1.00 94.31 530 LYS A O 1
ATOM 4345 N N . MET A 1 531 ? 7.786 29.118 -10.843 1.00 95.81 531 MET A N 1
ATOM 4346 C CA . MET A 1 531 ? 7.927 28.159 -11.945 1.00 95.81 531 MET A CA 1
ATOM 4347 C C . MET A 1 531 ? 7.162 28.576 -13.200 1.00 95.81 531 MET A C 1
ATOM 4349 O O . MET A 1 531 ? 7.687 28.365 -14.288 1.00 95.81 531 MET A O 1
ATOM 4353 N N . LEU A 1 532 ? 5.997 29.222 -13.075 1.00 96.19 532 LEU A N 1
ATOM 4354 C CA . LEU A 1 532 ? 5.212 29.729 -14.214 1.00 96.19 532 LEU A CA 1
ATOM 4355 C C . LEU A 1 532 ? 5.996 30.701 -15.115 1.00 96.19 532 LEU A C 1
ATOM 4357 O O . LEU A 1 532 ? 5.651 30.885 -16.277 1.00 96.19 532 LEU A O 1
ATOM 4361 N N . LYS A 1 533 ? 7.083 31.305 -14.612 1.00 95.19 533 LYS A N 1
ATOM 4362 C CA . LYS A 1 533 ? 7.982 32.159 -15.409 1.00 95.19 533 LYS A CA 1
ATOM 4363 C C . LYS A 1 533 ? 8.918 31.371 -16.331 1.00 95.19 533 LYS A C 1
ATOM 4365 O O . LYS A 1 533 ? 9.510 31.962 -17.227 1.00 95.19 533 LYS A O 1
ATOM 4370 N N . LYS A 1 534 ? 9.110 30.075 -16.067 1.00 96.12 534 LYS A N 1
ATOM 4371 C CA . LYS A 1 534 ? 10.038 29.182 -16.781 1.00 96.12 534 LYS A CA 1
ATOM 4372 C C . LYS A 1 534 ? 9.328 28.042 -17.511 1.00 96.12 534 LYS A C 1
ATOM 4374 O O . LYS A 1 534 ? 9.822 27.588 -18.534 1.00 96.12 534 LYS A O 1
ATOM 4379 N N . HIS A 1 535 ? 8.204 27.573 -16.971 1.00 97.00 535 HIS A N 1
ATOM 4380 C CA . HIS A 1 535 ? 7.515 26.360 -17.401 1.00 97.00 535 HIS A CA 1
ATOM 4381 C C . HIS A 1 535 ? 6.016 26.595 -17.546 1.00 97.00 535 HIS A C 1
ATOM 4383 O O . HIS A 1 535 ? 5.402 27.286 -16.735 1.00 97.00 535 HIS A O 1
ATOM 4389 N N . THR A 1 536 ? 5.413 25.949 -18.539 1.00 96.69 536 THR A N 1
ATOM 4390 C CA . THR A 1 536 ? 3.958 25.897 -18.703 1.00 96.69 536 THR A CA 1
ATOM 4391 C C . THR A 1 536 ? 3.352 24.912 -17.702 1.00 96.69 536 THR A C 1
ATOM 4393 O O . THR A 1 536 ? 3.906 23.838 -17.460 1.00 96.69 536 THR A O 1
ATOM 4396 N N . PHE A 1 537 ? 2.204 25.281 -17.130 1.00 98.06 537 PHE A N 1
ATOM 4397 C CA . PHE A 1 537 ? 1.362 24.395 -16.330 1.00 98.06 537 PHE A CA 1
ATOM 4398 C C . PHE A 1 537 ? -0.003 24.242 -16.995 1.00 98.06 537 PHE A C 1
ATOM 4400 O O . PHE A 1 537 ? -0.666 25.238 -17.291 1.00 98.06 537 PHE A O 1
ATOM 4407 N N . LYS A 1 538 ? -0.441 22.996 -17.167 1.00 97.94 538 LYS A N 1
ATOM 4408 C CA . LYS A 1 538 ? -1.830 22.659 -17.489 1.00 97.94 538 LYS A CA 1
ATOM 4409 C C . LYS A 1 538 ? -2.694 22.679 -16.241 1.00 97.94 538 LYS A C 1
ATOM 4411 O O . LYS A 1 538 ? -2.194 22.730 -15.113 1.00 97.94 538 LYS A O 1
ATOM 4416 N N . TYR A 1 539 ? -4.002 22.574 -16.437 1.00 97.00 539 TYR A N 1
ATOM 4417 C CA . TYR A 1 539 ? -4.924 22.308 -15.346 1.00 97.00 539 TYR A CA 1
ATOM 4418 C C . TYR A 1 539 ? -5.879 21.163 -15.652 1.00 97.00 539 TYR A C 1
ATOM 4420 O O . TYR A 1 539 ? -6.217 20.892 -16.802 1.00 97.00 539 TYR A O 1
ATOM 4428 N N . LYS A 1 540 ? -6.316 20.479 -14.594 1.00 97.00 540 LYS A N 1
ATOM 4429 C CA . LYS A 1 540 ? -7.395 19.488 -14.641 1.00 97.00 540 LYS A CA 1
ATOM 4430 C C . LYS A 1 540 ? -8.455 19.850 -13.615 1.00 97.00 540 LYS A C 1
ATOM 4432 O O . LYS A 1 540 ? -8.140 20.079 -12.449 1.00 97.00 540 LYS A O 1
ATOM 4437 N N . ILE A 1 541 ? -9.710 19.889 -14.049 1.00 96.25 541 ILE A N 1
ATOM 4438 C CA . ILE A 1 541 ? -10.833 20.232 -13.179 1.00 96.25 541 ILE A CA 1
ATOM 4439 C C . ILE A 1 541 ? -11.273 18.982 -12.411 1.00 96.25 541 ILE A C 1
ATOM 4441 O O . ILE A 1 541 ? -11.650 17.976 -13.007 1.00 96.25 541 ILE A O 1
ATOM 4445 N N . LEU A 1 542 ? -11.258 19.064 -11.084 1.00 95.94 542 LEU A N 1
ATOM 4446 C CA . LEU A 1 542 ? -11.908 18.115 -10.189 1.00 95.94 542 LEU A CA 1
ATOM 4447 C C . LEU A 1 542 ? -13.318 18.625 -9.911 1.00 95.94 542 LEU A C 1
ATOM 4449 O O . LEU A 1 542 ? -13.480 19.674 -9.289 1.00 95.94 542 LEU A O 1
ATOM 4453 N N . SER A 1 543 ? -14.342 17.910 -10.371 1.00 92.44 543 SER A N 1
ATOM 4454 C CA . SER A 1 543 ? -15.738 18.280 -10.107 1.00 92.44 543 SER A CA 1
ATOM 4455 C C . SER A 1 543 ? -16.105 18.097 -8.633 1.00 92.44 543 SER A C 1
ATOM 4457 O O . SER A 1 543 ? -16.886 18.869 -8.081 1.00 92.44 543 SER A O 1
ATOM 4459 N N . GLU A 1 544 ? -15.510 17.100 -7.983 1.00 90.94 544 GLU A N 1
ATOM 4460 C CA . GLU A 1 544 ? -15.796 16.707 -6.611 1.00 90.94 544 GLU A CA 1
ATOM 4461 C C . GLU A 1 544 ? -14.524 16.797 -5.769 1.00 90.94 544 GLU A C 1
ATOM 4463 O O . GLU A 1 544 ? -13.697 15.884 -5.744 1.00 90.94 544 GLU A O 1
ATOM 4468 N N . TRP A 1 545 ? -14.370 17.921 -5.076 1.00 93.00 545 TRP A N 1
ATOM 4469 C CA . TRP A 1 545 ? -13.241 18.201 -4.196 1.00 93.00 545 TRP A CA 1
ATOM 4470 C C . TRP A 1 545 ? -13.713 18.714 -2.832 1.00 93.00 545 TRP A C 1
ATOM 4472 O O . TRP A 1 545 ? -14.712 19.446 -2.766 1.00 93.00 545 TRP A O 1
ATOM 4482 N N . TYR A 1 546 ? -12.992 18.322 -1.777 1.00 91.19 546 TYR A N 1
ATOM 4483 C CA . TYR A 1 546 ? -13.334 18.586 -0.381 1.00 91.19 546 TYR A CA 1
ATOM 4484 C C . TYR A 1 546 ? -12.087 18.881 0.476 1.00 91.19 546 TYR A C 1
ATOM 4486 O O . TYR A 1 546 ? -11.160 18.068 0.490 1.00 91.19 546 TYR A O 1
ATOM 4494 N N . ASP A 1 547 ? -12.077 19.988 1.234 1.00 90.50 547 ASP A N 1
ATOM 4495 C CA . ASP A 1 547 ? -11.050 20.303 2.249 1.00 90.50 547 ASP A CA 1
ATOM 4496 C C . ASP A 1 547 ? -11.477 19.753 3.619 1.00 90.50 547 ASP A C 1
ATOM 4498 O O . ASP A 1 547 ? -12.241 20.372 4.365 1.00 90.50 547 ASP A O 1
ATOM 4502 N N . CYS A 1 548 ? -10.955 18.584 3.999 1.00 88.94 548 CYS A N 1
ATOM 4503 C CA . CYS A 1 548 ? -11.241 18.007 5.315 1.00 88.94 548 CYS A CA 1
ATOM 4504 C C . CYS A 1 548 ? -10.495 18.711 6.461 1.00 88.94 548 CYS A C 1
ATOM 4506 O O . CYS A 1 548 ? -10.712 18.374 7.621 1.00 88.94 548 CYS A O 1
ATOM 4508 N N . GLY A 1 549 ? -9.636 19.688 6.158 1.00 85.69 549 GLY A N 1
ATOM 4509 C CA . GLY A 1 549 ? -9.000 20.603 7.103 1.00 85.69 549 GLY A CA 1
ATOM 4510 C C . GLY A 1 549 ? -9.888 21.785 7.509 1.00 85.69 549 GLY A C 1
ATOM 4511 O O . GLY A 1 549 ? -9.483 22.576 8.366 1.00 85.69 549 GLY A O 1
ATOM 4512 N N . ASN A 1 550 ? -11.081 21.917 6.919 1.00 84.19 550 ASN A N 1
ATOM 4513 C CA . ASN A 1 550 ? -12.093 22.915 7.257 1.00 84.19 550 ASN A CA 1
ATOM 4514 C C . ASN A 1 550 ? -13.253 22.268 8.043 1.00 84.19 550 ASN A C 1
ATOM 4516 O O . ASN A 1 550 ? -13.935 21.379 7.538 1.00 84.19 550 ASN A O 1
ATOM 4520 N N . LEU A 1 551 ? -13.501 22.728 9.277 1.00 79.50 551 LEU A N 1
ATOM 4521 C CA . LEU A 1 551 ? -14.538 22.168 10.159 1.00 79.50 551 LEU A CA 1
ATOM 4522 C C . LEU A 1 551 ? -15.961 22.290 9.596 1.00 79.50 551 LEU A C 1
ATOM 4524 O O . LEU A 1 551 ? -16.761 21.365 9.755 1.00 79.50 551 LEU A O 1
ATOM 4528 N N . THR A 1 552 ? -16.286 23.404 8.937 1.00 77.50 552 THR A N 1
ATOM 4529 C CA . THR A 1 552 ? -17.602 23.614 8.316 1.00 77.50 552 THR A CA 1
ATOM 4530 C C . THR A 1 552 ? -17.801 22.622 7.178 1.00 77.50 552 THR A C 1
ATOM 4532 O O . THR A 1 552 ? -18.795 21.903 7.135 1.00 77.50 552 THR A O 1
ATOM 4535 N N . GLU A 1 553 ? -16.804 22.484 6.305 1.00 76.56 553 GLU A N 1
ATOM 4536 C CA . GLU A 1 553 ? -16.877 21.537 5.194 1.00 76.56 553 GLU A CA 1
ATOM 4537 C C . GLU A 1 553 ? -16.946 20.079 5.675 1.00 76.56 553 GLU A C 1
ATOM 4539 O O . GLU A 1 553 ? -17.765 19.292 5.180 1.00 76.56 553 GLU A O 1
ATOM 4544 N N . LEU A 1 554 ? -16.147 19.738 6.691 1.00 76.69 554 LEU A N 1
ATOM 4545 C CA . LEU A 1 554 ? -16.143 18.424 7.326 1.00 76.69 554 LEU A CA 1
ATOM 4546 C C . LEU A 1 554 ? -17.520 18.066 7.898 1.00 76.69 554 LEU A C 1
ATOM 4548 O O . LEU A 1 554 ? -18.015 16.959 7.683 1.00 76.69 554 LEU A O 1
ATOM 4552 N N . SER A 1 555 ? -18.146 18.997 8.619 1.00 68.50 555 SER A N 1
ATOM 4553 C CA . SER A 1 555 ? -19.414 18.763 9.314 1.00 68.50 555 SER A CA 1
ATOM 4554 C C . SER A 1 555 ? -20.642 18.795 8.398 1.00 68.50 555 SER A C 1
ATOM 4556 O O . SER A 1 555 ? -21.568 18.015 8.620 1.00 68.50 555 SER A O 1
ATOM 4558 N N . GLU A 1 556 ? -20.651 19.627 7.354 1.00 71.62 556 GLU A N 1
ATOM 4559 C CA . GLU A 1 556 ? -21.852 19.874 6.544 1.00 71.62 556 GLU A CA 1
ATOM 4560 C C . GLU A 1 556 ? -21.894 19.111 5.218 1.00 71.62 556 GLU A C 1
ATOM 4562 O O . GLU A 1 556 ? -22.982 18.732 4.768 1.00 71.62 556 GLU A O 1
ATOM 4567 N N . ARG A 1 557 ? -20.736 18.902 4.578 1.00 74.56 557 ARG A N 1
ATOM 4568 C CA . ARG A 1 557 ? -20.639 18.369 3.209 1.00 74.56 557 ARG A CA 1
ATOM 4569 C C . ARG A 1 557 ? -19.991 16.991 3.194 1.00 74.56 557 ARG A C 1
ATOM 4571 O O . ARG A 1 557 ? -20.605 16.042 2.709 1.00 74.56 557 ARG A O 1
ATOM 4578 N N . ILE A 1 558 ? -18.818 16.842 3.810 1.00 78.31 558 ILE A N 1
ATOM 4579 C CA . ILE A 1 558 ? -18.085 15.565 3.847 1.00 78.31 558 ILE A CA 1
ATOM 4580 C C . ILE A 1 558 ? -18.902 14.478 4.558 1.00 78.31 558 ILE A C 1
ATOM 4582 O O . ILE A 1 558 ? -19.066 13.393 4.001 1.00 78.31 558 ILE A O 1
ATOM 4586 N N . LYS A 1 559 ? -19.493 14.770 5.727 1.00 73.69 559 LYS A N 1
ATOM 4587 C CA . LYS A 1 559 ? -20.356 13.816 6.458 1.00 73.69 559 LYS A CA 1
ATOM 4588 C C . LYS A 1 559 ? -21.568 13.317 5.660 1.00 73.69 559 LYS A C 1
ATOM 4590 O O . LYS A 1 559 ? -22.037 12.215 5.919 1.00 73.69 559 LYS A O 1
ATOM 4595 N N . LYS A 1 560 ? -22.092 14.110 4.718 1.00 73.69 560 LYS A N 1
ATOM 4596 C CA . LYS A 1 560 ? -23.243 13.710 3.884 1.00 73.69 560 LYS A CA 1
ATOM 4597 C C . LYS A 1 560 ? -22.836 12.816 2.714 1.00 73.69 560 LYS A C 1
ATOM 4599 O O . LYS A 1 560 ? -23.635 11.997 2.275 1.00 73.69 560 LYS A O 1
ATOM 4604 N N . LEU A 1 561 ? -21.620 12.993 2.203 1.00 77.69 561 LEU A N 1
ATOM 4605 C CA . LEU A 1 561 ? -21.126 12.315 1.003 1.00 77.69 561 LEU A CA 1
ATOM 4606 C C . LEU A 1 561 ? -20.413 11.007 1.324 1.00 77.69 561 LEU A C 1
ATOM 4608 O O . LEU A 1 561 ? -20.669 9.978 0.699 1.00 77.69 561 LEU A O 1
ATOM 4612 N N . TYR A 1 562 ? -19.524 11.038 2.313 1.00 78.50 562 TYR A N 1
ATOM 4613 C CA . TYR A 1 562 ? -18.808 9.854 2.751 1.00 78.50 562 TYR A CA 1
ATOM 4614 C C . TYR A 1 562 ? -19.713 9.048 3.670 1.00 78.50 562 TYR A C 1
ATOM 4616 O O . TYR A 1 562 ? -19.894 9.371 4.843 1.00 78.50 562 TYR A O 1
ATOM 4624 N N . LYS A 1 563 ? -20.305 7.998 3.101 1.00 72.94 563 LYS A N 1
ATOM 4625 C CA . LYS A 1 563 ? -21.248 7.125 3.792 1.00 72.94 563 LYS A CA 1
ATOM 4626 C C . LYS A 1 563 ? -20.605 6.516 5.043 1.00 72.94 563 LYS A C 1
ATOM 4628 O O . LYS A 1 563 ? -19.547 5.895 4.960 1.00 72.94 563 LYS A O 1
ATOM 4633 N N . CYS A 1 564 ? -21.283 6.663 6.176 1.00 78.06 564 CYS A N 1
ATOM 4634 C CA . CYS A 1 564 ? -21.031 5.861 7.367 1.00 78.06 564 CYS A CA 1
ATOM 4635 C C . CYS A 1 564 ? -21.981 4.665 7.323 1.00 78.06 564 CYS A C 1
ATOM 4637 O O . CYS A 1 564 ? -23.179 4.821 7.570 1.00 78.06 564 CYS A O 1
ATOM 4639 N N . ASN A 1 565 ? -21.487 3.478 6.977 1.00 79.81 565 ASN A N 1
ATOM 4640 C CA . ASN A 1 565 ? -22.299 2.264 7.087 1.00 79.81 565 ASN A CA 1
ATOM 4641 C C . ASN A 1 565 ? -22.418 1.811 8.547 1.00 79.81 565 ASN A C 1
ATOM 4643 O O . ASN A 1 565 ? -23.356 1.093 8.892 1.00 79.81 565 ASN A O 1
ATOM 4647 N N . TYR A 1 566 ? -21.501 2.264 9.407 1.00 80.56 566 TYR A N 1
ATOM 4648 C CA . TYR A 1 566 ? -21.457 1.913 10.820 1.00 80.56 566 TYR A CA 1
ATOM 4649 C C . TYR A 1 566 ? -21.759 3.128 11.699 1.00 80.56 566 TYR A C 1
ATOM 4651 O O . TYR A 1 566 ? -21.176 4.202 11.548 1.00 80.56 566 TYR A O 1
ATOM 4659 N N . THR A 1 567 ? -22.667 2.955 12.661 1.00 71.31 567 THR A N 1
ATOM 4660 C CA . THR A 1 567 ? -22.936 3.976 13.682 1.00 71.31 567 THR A CA 1
ATOM 4661 C C . THR A 1 567 ? -21.932 3.813 14.815 1.00 71.31 567 THR A C 1
ATOM 4663 O O . THR A 1 567 ? -21.967 2.824 15.541 1.00 71.31 567 THR A O 1
ATOM 4666 N N . VAL A 1 568 ? -21.022 4.777 14.955 1.00 73.62 568 VAL A N 1
ATOM 4667 C CA . VAL A 1 568 ? -20.011 4.799 16.019 1.00 73.62 568 VAL A CA 1
ATOM 4668 C C . VAL A 1 568 ? -20.036 6.167 16.681 1.00 73.62 568 VAL A C 1
ATOM 4670 O O . VAL A 1 568 ? -20.013 7.178 15.983 1.00 73.62 568 VAL A O 1
ATOM 4673 N N . LEU A 1 569 ? -20.061 6.188 18.013 1.00 69.19 569 LEU A N 1
ATOM 4674 C CA . LEU A 1 569 ? -19.943 7.416 18.795 1.00 69.19 569 LEU A CA 1
ATOM 4675 C C . LEU A 1 569 ? -18.524 7.974 18.659 1.00 69.19 569 LEU A C 1
ATOM 4677 O O . LEU A 1 569 ? -17.553 7.295 18.998 1.00 69.19 569 LEU A O 1
ATOM 4681 N N . ASP A 1 570 ? -18.411 9.202 18.160 1.00 67.31 570 ASP A N 1
ATOM 4682 C CA . ASP A 1 570 ? -17.122 9.863 17.986 1.00 67.31 570 ASP A CA 1
ATOM 4683 C C . ASP A 1 570 ? -16.557 10.285 19.354 1.00 67.31 570 ASP A C 1
ATOM 4685 O O . ASP A 1 570 ? -17.247 10.887 20.179 1.00 67.31 570 ASP A O 1
ATOM 4689 N N . LYS A 1 571 ? -15.286 9.952 19.601 1.00 79.56 571 LYS A N 1
ATOM 4690 C CA . LYS A 1 571 ? -14.527 10.360 20.788 1.00 79.56 571 LYS A CA 1
ATOM 4691 C C . LYS A 1 571 ? -13.206 10.964 20.323 1.00 79.56 571 LYS A C 1
ATOM 4693 O O . LYS A 1 571 ? -12.554 10.412 19.448 1.00 79.56 571 LYS A O 1
ATOM 4698 N N . ASN A 1 572 ? -12.749 12.058 20.927 1.00 78.56 572 ASN A N 1
ATOM 4699 C CA . ASN A 1 572 ? -11.499 12.692 20.477 1.00 78.56 572 ASN A CA 1
ATOM 4700 C C . ASN A 1 572 ? -10.251 11.833 20.761 1.00 78.56 572 ASN A C 1
ATOM 4702 O O . ASN A 1 572 ? -9.224 11.995 20.111 1.00 78.56 572 ASN A O 1
ATOM 4706 N N . ASN A 1 573 ? -10.325 10.919 21.731 1.00 85.50 573 ASN A N 1
ATOM 4707 C CA . ASN A 1 573 ? -9.219 10.065 22.169 1.00 85.50 573 ASN A CA 1
ATOM 4708 C C . ASN A 1 573 ? -9.264 8.629 21.607 1.00 85.50 573 ASN A C 1
ATOM 4710 O O . ASN A 1 573 ? -8.357 7.844 21.887 1.00 85.50 573 ASN A O 1
ATOM 4714 N N . GLU A 1 574 ? -10.296 8.274 20.838 1.00 89.81 574 GLU A N 1
ATOM 4715 C CA . GLU A 1 574 ? -10.462 6.956 20.218 1.00 89.81 574 GLU A CA 1
ATOM 4716 C C . GLU A 1 574 ? -11.109 7.104 18.841 1.00 89.81 574 GLU A C 1
ATOM 4718 O O . GLU A 1 574 ? -12.087 7.824 18.679 1.00 89.81 574 GLU A O 1
ATOM 4723 N N . SER A 1 575 ? -10.632 6.366 17.845 1.00 90.88 575 SER A N 1
ATOM 4724 C CA . SER A 1 575 ? -11.278 6.333 16.530 1.00 90.88 575 SER A CA 1
ATOM 4725 C C . SER A 1 575 ? -11.273 4.924 15.957 1.00 90.88 575 SER A C 1
ATOM 4727 O O . SER A 1 575 ? -10.568 4.039 16.439 1.00 90.88 575 SER A O 1
ATOM 4729 N N . ILE A 1 576 ? -12.107 4.680 14.952 1.00 92.19 576 ILE A N 1
ATOM 4730 C CA . ILE A 1 576 ? -12.187 3.388 14.276 1.00 92.19 576 ILE A CA 1
ATOM 4731 C C . ILE A 1 576 ? -12.273 3.607 12.771 1.00 92.19 576 ILE A C 1
ATOM 4733 O O . ILE A 1 576 ? -12.954 4.520 12.304 1.00 92.19 576 ILE A O 1
ATOM 4737 N N . CYS A 1 577 ? -11.547 2.773 12.041 1.00 94.25 577 CYS A N 1
ATOM 4738 C CA . CYS A 1 577 ? -11.449 2.766 10.593 1.00 94.25 577 CYS A CA 1
ATOM 4739 C C . CYS A 1 577 ? -11.844 1.378 10.083 1.00 94.25 577 CYS A C 1
ATOM 4741 O O . CYS A 1 577 ? -11.299 0.374 10.552 1.00 94.25 577 CYS A O 1
ATOM 4743 N N . PHE A 1 578 ? -12.783 1.317 9.146 1.00 94.12 578 PHE A N 1
ATOM 4744 C CA . PHE A 1 578 ? -13.315 0.080 8.587 1.00 94.12 578 PHE A CA 1
ATOM 4745 C C . PHE A 1 578 ? -12.767 -0.169 7.179 1.00 94.12 578 PHE A C 1
ATOM 4747 O O . PHE A 1 578 ? -12.733 0.720 6.327 1.00 94.12 578 PHE A O 1
ATOM 4754 N N . PHE A 1 579 ? -12.373 -1.414 6.942 1.00 94.25 579 PHE A N 1
ATOM 4755 C CA . PHE A 1 579 ? -12.014 -1.974 5.644 1.00 94.25 579 PHE A CA 1
ATOM 4756 C C . PHE A 1 579 ? -12.928 -3.170 5.355 1.00 94.25 579 PHE A C 1
ATOM 4758 O O . PHE A 1 579 ? -13.736 -3.556 6.202 1.00 94.25 579 PHE A O 1
ATOM 4765 N N . ASP A 1 580 ? -12.797 -3.760 4.168 1.00 91.62 580 ASP A N 1
ATOM 4766 C CA . ASP A 1 580 ? -13.698 -4.820 3.703 1.00 91.62 580 ASP A CA 1
ATOM 4767 C C . ASP A 1 580 ? -13.680 -6.064 4.610 1.00 91.62 580 ASP A C 1
ATOM 4769 O O . ASP A 1 580 ? -14.721 -6.655 4.877 1.00 91.62 580 ASP A O 1
ATOM 4773 N N . ASP A 1 581 ? -12.505 -6.458 5.111 1.00 94.31 581 ASP A N 1
ATOM 4774 C CA . ASP A 1 581 ? -12.295 -7.692 5.882 1.00 94.31 581 ASP A CA 1
ATOM 4775 C C . ASP A 1 581 ? -11.753 -7.462 7.307 1.00 94.31 581 ASP A C 1
ATOM 4777 O O . ASP A 1 581 ? -11.650 -8.400 8.111 1.00 94.31 581 ASP A O 1
ATOM 4781 N N . TYR A 1 582 ? -11.418 -6.219 7.662 1.00 96.44 582 TYR A N 1
ATOM 4782 C CA . TYR A 1 582 ? -10.875 -5.869 8.975 1.00 96.44 582 TYR A CA 1
ATOM 4783 C C . TYR A 1 582 ? -11.232 -4.448 9.420 1.00 96.44 582 TYR A C 1
ATOM 4785 O O . TYR A 1 582 ? -11.635 -3.593 8.639 1.00 96.44 582 TYR A O 1
ATOM 4793 N N . VAL A 1 583 ? -11.020 -4.183 10.706 1.00 95.75 583 VAL A N 1
ATOM 4794 C CA . VAL A 1 583 ? -11.123 -2.856 11.320 1.00 95.75 583 VAL A CA 1
ATOM 4795 C C . VAL A 1 583 ? -9.813 -2.494 12.004 1.00 95.75 583 VAL A C 1
ATOM 4797 O O . VAL A 1 583 ? -9.117 -3.369 12.522 1.00 95.75 583 VAL A O 1
ATOM 4800 N N . ILE A 1 584 ? -9.474 -1.209 12.028 1.00 97.25 584 ILE A N 1
ATOM 4801 C CA . ILE A 1 584 ? -8.362 -0.668 12.812 1.00 97.25 584 ILE A CA 1
ATOM 4802 C C . ILE A 1 584 ? -8.937 0.315 13.824 1.00 97.25 584 ILE A C 1
ATOM 4804 O O . ILE A 1 584 ? -9.538 1.318 13.440 1.00 97.25 584 ILE A O 1
ATOM 4808 N N . LYS A 1 585 ? -8.750 0.031 15.114 1.00 95.38 585 LYS A N 1
ATOM 4809 C CA . LYS A 1 585 ? -9.166 0.908 16.213 1.00 95.38 585 LYS A CA 1
ATOM 4810 C C . LYS A 1 585 ? -7.953 1.627 16.801 1.00 95.38 585 LYS A C 1
ATOM 4812 O O . LYS A 1 585 ? -6.938 0.988 17.066 1.00 95.38 585 LYS A O 1
ATOM 4817 N N . PHE A 1 586 ? -8.080 2.934 16.986 1.00 95.38 586 PHE A N 1
ATOM 4818 C CA . PHE A 1 586 ? -7.103 3.833 17.589 1.00 95.38 586 PHE A CA 1
ATOM 4819 C C . PHE A 1 586 ? -7.455 4.128 19.048 1.00 95.38 586 PHE A C 1
ATOM 4821 O O . PHE A 1 586 ? -8.625 4.344 19.373 1.00 95.38 586 PHE A O 1
ATOM 4828 N N . PHE A 1 587 ? -6.430 4.217 19.894 1.00 94.88 587 PHE A N 1
ATOM 4829 C CA . PHE A 1 587 ? -6.517 4.695 21.271 1.00 94.88 587 PHE A CA 1
ATOM 4830 C C . PHE A 1 587 ? -5.360 5.654 21.551 1.00 94.88 587 PHE A C 1
ATOM 4832 O O . PHE A 1 587 ? -4.202 5.284 21.364 1.00 94.88 587 PHE A O 1
ATOM 4839 N N . SER A 1 588 ? -5.635 6.856 22.061 1.00 94.06 588 SER A N 1
ATOM 4840 C CA . SER A 1 588 ? -4.572 7.826 22.369 1.00 94.06 588 SER A CA 1
ATOM 4841 C C . SER A 1 588 ? -3.683 7.407 23.544 1.00 94.06 588 SER A C 1
ATOM 4843 O O . SER A 1 588 ? -2.519 7.793 23.607 1.00 94.06 588 SER A O 1
ATOM 4845 N N . ASN A 1 589 ? -4.210 6.590 24.462 1.00 94.31 589 ASN A N 1
ATOM 4846 C CA . ASN A 1 589 ? -3.451 6.017 25.566 1.00 94.31 589 ASN A CA 1
ATOM 4847 C C . ASN A 1 589 ? -2.864 4.655 25.163 1.00 94.31 589 ASN A C 1
ATOM 4849 O O . ASN A 1 589 ? -3.584 3.661 25.036 1.00 94.31 589 ASN A O 1
ATOM 4853 N N . GLU A 1 590 ? -1.545 4.628 24.999 1.00 94.06 590 GLU A N 1
ATOM 4854 C CA . GLU A 1 590 ? -0.767 3.451 24.609 1.00 94.06 590 GLU A CA 1
ATOM 4855 C C . GLU A 1 590 ? -0.906 2.284 25.600 1.00 94.06 590 GLU A C 1
ATOM 4857 O O . GLU A 1 590 ? -1.136 1.147 25.193 1.00 94.06 590 GLU A O 1
ATOM 4862 N N . GLU A 1 591 ? -0.845 2.543 26.908 1.00 93.94 591 GLU A N 1
ATOM 4863 C CA . GLU A 1 591 ? -0.942 1.489 27.925 1.00 93.94 591 GLU A CA 1
ATOM 4864 C C . GLU A 1 591 ? -2.330 0.830 27.923 1.00 93.94 591 GLU A C 1
ATOM 4866 O O . GLU A 1 591 ? -2.460 -0.396 27.984 1.00 93.94 591 GLU A O 1
ATOM 4871 N N . MET A 1 592 ? -3.389 1.629 27.757 1.00 92.38 592 MET A N 1
ATOM 4872 C CA . MET A 1 592 ? -4.746 1.103 27.586 1.00 92.38 592 MET A CA 1
ATOM 4873 C C . MET A 1 592 ? -4.864 0.240 26.325 1.00 92.38 592 MET A C 1
ATOM 4875 O O . MET A 1 592 ? -5.519 -0.804 26.363 1.00 92.38 592 MET A O 1
ATOM 4879 N N . CYS A 1 593 ? -4.233 0.651 25.222 1.00 94.88 593 CYS A N 1
ATOM 4880 C CA . CYS A 1 593 ? -4.200 -0.115 23.977 1.00 94.88 593 CYS A CA 1
ATOM 4881 C C . CYS A 1 593 ? -3.492 -1.464 24.177 1.00 94.88 593 CYS A C 1
ATOM 4883 O O . CYS A 1 593 ? -4.067 -2.517 23.885 1.00 94.88 593 CYS A O 1
ATOM 4885 N N . LYS A 1 594 ? -2.289 -1.456 24.768 1.00 95.31 594 LYS A N 1
ATOM 4886 C CA . LYS A 1 594 ? -1.501 -2.664 25.071 1.00 95.31 594 LYS A CA 1
ATOM 4887 C C . LYS A 1 594 ? -2.272 -3.647 25.943 1.00 95.31 594 LYS A C 1
ATOM 4889 O O . LYS A 1 594 ? -2.309 -4.842 25.642 1.00 95.31 594 LYS A O 1
ATOM 4894 N N . ASN A 1 595 ? -2.941 -3.162 26.984 1.00 95.75 595 ASN A N 1
ATOM 4895 C CA . ASN A 1 595 ? -3.735 -4.019 27.861 1.00 95.75 595 ASN A CA 1
ATOM 4896 C C . ASN A 1 595 ? -4.981 -4.570 27.154 1.00 95.75 595 ASN A C 1
ATOM 4898 O O . ASN A 1 595 ? -5.274 -5.760 27.281 1.00 95.75 595 ASN A O 1
ATOM 4902 N N . ARG A 1 596 ? -5.643 -3.789 26.290 1.00 95.56 596 ARG A N 1
ATOM 4903 C CA . ARG A 1 596 ? -6.720 -4.308 25.425 1.00 95.56 596 ARG A CA 1
ATOM 4904 C C . ARG A 1 596 ? -6.234 -5.387 24.464 1.00 95.56 596 ARG A C 1
ATOM 4906 O O . ARG A 1 596 ? -6.958 -6.361 24.285 1.00 95.56 596 ARG A O 1
ATOM 4913 N N . ILE A 1 597 ? -5.035 -5.268 23.896 1.00 95.75 597 ILE A N 1
ATOM 4914 C CA . ILE A 1 597 ? -4.454 -6.300 23.020 1.00 95.75 597 ILE A CA 1
ATOM 4915 C C . ILE A 1 597 ? -4.245 -7.606 23.796 1.00 95.75 597 ILE A C 1
ATOM 4917 O O . ILE A 1 597 ? -4.715 -8.658 23.359 1.00 95.75 597 ILE A O 1
ATOM 4921 N N . LYS A 1 598 ? -3.606 -7.544 24.975 1.00 95.88 598 LYS A N 1
ATOM 4922 C CA . LYS A 1 598 ? -3.392 -8.721 25.842 1.00 95.88 598 LYS A CA 1
ATOM 4923 C C . LYS A 1 598 ? -4.716 -9.405 26.190 1.00 95.88 598 LYS A C 1
ATOM 4925 O O . LYS A 1 598 ? -4.855 -10.613 26.004 1.00 95.88 598 LYS A O 1
ATOM 4930 N N . ARG A 1 599 ? -5.713 -8.625 26.626 1.00 95.06 599 ARG A N 1
ATOM 4931 C CA . ARG A 1 599 ? -7.050 -9.145 26.950 1.00 95.06 599 ARG A CA 1
ATOM 4932 C C . ARG A 1 599 ? -7.777 -9.698 25.732 1.00 95.06 599 ARG A C 1
ATOM 4934 O O . ARG A 1 599 ? -8.404 -10.740 25.835 1.00 95.06 599 ARG A O 1
ATOM 4941 N N . GLY A 1 600 ? -7.667 -9.044 24.579 1.00 95.50 600 GLY A N 1
ATOM 4942 C CA . GLY A 1 600 ? -8.296 -9.494 23.340 1.00 95.50 600 GLY A CA 1
ATOM 4943 C C . GLY A 1 600 ? -7.798 -10.865 22.905 1.00 95.50 600 GLY A C 1
ATOM 4944 O O . GLY A 1 600 ? -8.608 -11.707 22.533 1.00 95.50 600 GLY A O 1
ATOM 4945 N N . ASN A 1 601 ? -6.490 -11.108 23.032 1.00 95.56 601 ASN A N 1
ATOM 4946 C CA . ASN A 1 601 ? -5.893 -12.421 22.789 1.00 95.56 601 ASN A CA 1
ATOM 4947 C C . ASN A 1 601 ? -6.346 -13.461 23.824 1.00 95.56 601 ASN A C 1
ATOM 4949 O O . ASN A 1 601 ? -6.657 -14.582 23.444 1.00 95.56 601 ASN A O 1
ATOM 4953 N N . SER A 1 602 ? -6.429 -13.090 25.106 1.00 93.88 602 SER A N 1
ATOM 4954 C CA . SER A 1 602 ? -6.906 -13.989 26.170 1.00 93.88 602 SER A CA 1
ATOM 4955 C C . SER A 1 602 ? -8.390 -14.343 26.051 1.00 93.88 602 SER A C 1
ATOM 4957 O O . SER A 1 602 ? -8.780 -15.433 26.448 1.00 93.88 602 SER A O 1
ATOM 4959 N N . LEU A 1 603 ? -9.221 -13.425 25.552 1.00 94.81 603 LEU A N 1
ATOM 4960 C CA . LEU A 1 603 ? -10.660 -13.627 25.373 1.00 94.81 603 LEU A CA 1
ATOM 4961 C C . LEU A 1 603 ? -10.999 -14.282 24.029 1.00 94.81 603 LEU A C 1
ATOM 4963 O O . LEU A 1 603 ? -12.148 -14.658 23.812 1.00 94.81 603 LEU A O 1
ATOM 4967 N N . TYR A 1 604 ? -10.046 -14.413 23.105 1.00 95.25 604 TYR A N 1
ATOM 4968 C CA . TYR A 1 604 ? -10.269 -15.132 21.855 1.00 95.25 604 TYR A CA 1
ATOM 4969 C C . TYR A 1 604 ? -10.535 -16.622 22.163 1.00 95.25 604 TYR A C 1
ATOM 4971 O O . TYR A 1 604 ? -9.773 -17.218 22.920 1.00 95.25 604 TYR A O 1
ATOM 4979 N N . PRO A 1 605 ? -11.583 -17.258 21.596 1.00 95.62 605 PRO A N 1
ATOM 4980 C CA . PRO A 1 605 ? -12.337 -16.854 20.407 1.00 95.62 605 PRO A CA 1
ATOM 4981 C C . PRO A 1 605 ? -13.628 -16.052 20.651 1.00 95.62 605 PRO A C 1
ATOM 4983 O O . PRO A 1 605 ? -14.407 -15.899 19.712 1.00 95.62 605 PRO A O 1
ATOM 4986 N N . LEU A 1 606 ? -13.906 -15.530 21.847 1.00 96.75 606 LEU A N 1
ATOM 4987 C CA . LEU A 1 606 ? -15.123 -14.740 22.124 1.00 96.75 606 LEU A CA 1
ATOM 4988 C C . LEU A 1 606 ? -15.082 -13.345 21.486 1.00 96.75 606 LEU A C 1
ATOM 4990 O O . LEU A 1 606 ? -16.118 -12.770 21.157 1.00 96.75 606 LEU A O 1
ATOM 4994 N N . THR A 1 607 ? -13.885 -12.806 21.285 1.00 96.81 607 THR A N 1
ATOM 4995 C CA . THR A 1 607 ? -13.621 -11.518 20.634 1.00 96.81 607 THR A CA 1
ATOM 4996 C C . THR A 1 607 ? -13.257 -11.699 19.150 1.00 96.81 607 THR A C 1
ATOM 4998 O O . THR A 1 607 ? -12.923 -12.807 18.705 1.00 96.81 607 THR A O 1
ATOM 5001 N N . PRO A 1 608 ? -13.313 -10.627 18.336 1.00 96.38 608 PRO A N 1
ATOM 5002 C CA . PRO A 1 608 ? -12.702 -10.610 17.012 1.00 96.38 608 PRO A CA 1
ATOM 5003 C C . PRO A 1 608 ? -11.219 -10.998 17.057 1.00 96.38 608 PRO A C 1
ATOM 5005 O O . PRO A 1 608 ? -10.473 -10.566 17.935 1.00 96.38 608 PRO A O 1
ATOM 5008 N N . LYS A 1 609 ? -10.765 -11.773 16.065 1.00 97.12 609 LYS A N 1
ATOM 5009 C CA . LYS A 1 609 ? -9.348 -12.139 15.942 1.00 97.12 609 LYS A CA 1
ATOM 5010 C C . LYS A 1 609 ? -8.501 -10.883 15.723 1.00 97.12 609 LYS A C 1
ATOM 5012 O O . LYS A 1 609 ? -8.723 -10.172 14.740 1.00 97.12 609 LYS A O 1
ATOM 5017 N N . ILE A 1 610 ? -7.505 -10.649 16.576 1.00 97.31 610 ILE A N 1
ATOM 5018 C CA . ILE A 1 610 ? -6.486 -9.617 16.351 1.00 97.31 610 ILE A CA 1
ATOM 5019 C C . ILE A 1 610 ? -5.556 -10.099 15.229 1.00 97.31 610 ILE A C 1
ATOM 5021 O O . ILE A 1 610 ? -4.975 -11.179 15.299 1.00 97.31 610 ILE A O 1
ATOM 5025 N N . LEU A 1 611 ? -5.459 -9.309 14.162 1.00 96.69 611 LEU A N 1
ATOM 5026 C CA . LEU A 1 611 ? -4.635 -9.588 12.981 1.00 96.69 611 LEU A CA 1
ATOM 5027 C C . LEU A 1 611 ? -3.268 -8.896 13.051 1.00 96.69 611 LEU A C 1
ATOM 5029 O O . LEU A 1 611 ? -2.339 -9.293 12.355 1.00 96.69 611 LEU A O 1
ATOM 5033 N N . GLY A 1 612 ? -3.154 -7.846 13.864 1.00 96.50 612 GLY A N 1
ATOM 5034 C CA . GLY A 1 612 ? -1.923 -7.100 14.093 1.00 96.50 612 GLY A CA 1
ATOM 5035 C C . GLY A 1 612 ? -2.160 -5.905 15.011 1.00 96.50 612 GLY A C 1
ATOM 5036 O O . GLY A 1 612 ? -3.302 -5.528 15.275 1.00 96.50 612 GLY A O 1
ATOM 5037 N N . SER A 1 613 ? -1.084 -5.294 15.492 1.00 96.75 613 SER A N 1
ATOM 5038 C CA . SER A 1 613 ? -1.163 -4.125 16.365 1.00 96.75 613 SER A CA 1
ATOM 5039 C C . SER A 1 613 ? 0.061 -3.218 16.242 1.00 96.75 613 SER A C 1
ATOM 5041 O O . SER A 1 613 ? 1.100 -3.595 15.684 1.00 96.75 613 SER A O 1
ATOM 5043 N N . ARG A 1 614 ? -0.100 -2.009 16.770 1.00 95.69 614 ARG A N 1
ATOM 5044 C CA . ARG A 1 614 ? 0.924 -0.998 17.062 1.00 95.69 614 ARG A CA 1
ATOM 5045 C C . ARG A 1 614 ? 0.610 -0.390 18.429 1.00 95.69 614 ARG A C 1
ATOM 5047 O O . ARG A 1 614 ? -0.435 -0.702 19.000 1.00 95.69 614 ARG A O 1
ATOM 5054 N N . ASP A 1 615 ? 1.472 0.482 18.932 1.00 92.75 615 ASP A N 1
ATOM 5055 C CA . ASP A 1 615 ? 1.351 1.048 20.281 1.00 92.75 615 ASP A CA 1
ATOM 5056 C C . ASP A 1 615 ? -0.022 1.692 20.538 1.00 92.75 615 ASP A C 1
ATOM 5058 O O . ASP A 1 615 ? -0.631 1.470 21.584 1.00 92.75 615 ASP A O 1
ATOM 5062 N N . ASN A 1 616 ? -0.588 2.371 19.536 1.00 96.44 616 ASN A N 1
ATOM 5063 C CA . ASN A 1 616 ? -1.901 3.019 19.623 1.00 96.44 616 ASN A CA 1
ATOM 5064 C C . ASN A 1 616 ? -2.993 2.383 18.748 1.00 96.44 616 ASN A C 1
ATOM 5066 O O . ASN A 1 616 ? -4.102 2.915 18.695 1.00 96.44 616 ASN A O 1
ATOM 5070 N N . PHE A 1 617 ? -2.709 1.276 18.050 1.00 97.38 617 PHE A N 1
ATOM 5071 C CA . PHE A 1 617 ? -3.644 0.693 17.082 1.00 97.38 617 PHE A CA 1
ATOM 5072 C C . PHE A 1 617 ? -3.839 -0.811 17.250 1.00 97.38 617 PHE A C 1
ATOM 5074 O O . PHE A 1 617 ? -2.881 -1.574 17.378 1.00 97.38 617 PHE A O 1
ATOM 5081 N N . ILE A 1 618 ? -5.089 -1.253 17.117 1.00 97.25 618 ILE A N 1
ATOM 5082 C CA . ILE A 1 618 ? -5.467 -2.669 17.081 1.00 97.25 618 ILE A CA 1
ATOM 5083 C C . ILE A 1 618 ? -6.149 -2.961 15.744 1.00 97.25 618 ILE A C 1
ATOM 5085 O O . ILE A 1 618 ? -7.192 -2.379 15.447 1.00 97.25 618 ILE A O 1
ATOM 5089 N N . LYS A 1 619 ? -5.585 -3.878 14.950 1.00 97.88 619 LYS A N 1
ATOM 5090 C CA . LYS A 1 619 ? -6.196 -4.404 13.723 1.00 97.88 619 LYS A CA 1
ATOM 5091 C C . LYS A 1 619 ? -6.922 -5.705 14.038 1.00 97.88 619 LYS A C 1
ATOM 5093 O O . LYS A 1 619 ? -6.296 -6.671 14.469 1.00 97.88 619 LYS A O 1
ATOM 5098 N N . MET A 1 620 ? -8.226 -5.751 13.802 1.00 97.12 620 MET A N 1
ATOM 5099 C CA . MET A 1 620 ? -9.088 -6.892 14.123 1.00 97.12 620 MET A CA 1
ATOM 5100 C C . MET A 1 620 ? -9.870 -7.340 12.896 1.00 97.12 620 MET A C 1
ATOM 5102 O O . MET A 1 620 ? -10.251 -6.511 12.077 1.00 97.12 620 MET A O 1
ATOM 5106 N N . LYS A 1 621 ? -10.143 -8.639 12.772 1.00 96.94 621 LYS A N 1
ATOM 5107 C CA . LYS A 1 621 ? -11.024 -9.161 11.721 1.00 96.94 621 LYS A CA 1
ATOM 5108 C C . LYS A 1 621 ? -12.429 -8.562 11.868 1.00 96.94 621 LYS A C 1
ATOM 5110 O O . LYS A 1 621 ? -12.955 -8.526 12.981 1.00 96.94 621 LYS A O 1
ATOM 5115 N N . LEU A 1 622 ? -13.032 -8.128 10.764 1.00 94.88 622 LEU A N 1
ATOM 5116 C CA . LEU A 1 622 ? -14.423 -7.683 10.756 1.00 94.88 622 LEU A CA 1
ATOM 5117 C C . LEU A 1 622 ? -15.342 -8.890 11.018 1.00 94.88 622 LEU A C 1
ATOM 5119 O O . LEU A 1 622 ? -15.080 -9.997 10.540 1.00 94.88 622 LEU A O 1
ATOM 5123 N N . VAL A 1 623 ? -16.377 -8.701 11.836 1.00 93.44 623 VAL A N 1
ATOM 5124 C CA . VAL A 1 623 ? -17.302 -9.771 12.235 1.00 93.44 623 VAL A CA 1
ATOM 5125 C C . VAL A 1 623 ? -18.671 -9.514 11.625 1.00 93.44 623 VAL A C 1
ATOM 5127 O O . VAL A 1 623 ? -19.294 -8.498 11.922 1.00 93.44 623 VAL A O 1
ATOM 5130 N N . ASP A 1 624 ? -19.159 -10.480 10.851 1.00 92.75 624 ASP A N 1
ATOM 5131 C CA . ASP A 1 624 ? -20.506 -10.449 10.290 1.00 92.75 624 ASP A CA 1
ATOM 5132 C C . ASP A 1 624 ? -21.553 -10.823 11.345 1.00 92.75 624 ASP A C 1
ATOM 5134 O O . ASP A 1 624 ? -21.493 -11.887 11.972 1.00 92.75 624 ASP A O 1
ATOM 5138 N N . GLY A 1 625 ? -22.554 -9.964 11.517 1.00 93.25 625 GLY A N 1
ATOM 5139 C CA . GLY A 1 625 ? -23.683 -10.213 12.404 1.00 93.25 625 GLY A CA 1
ATOM 5140 C C . GLY A 1 625 ? -24.499 -8.957 12.679 1.00 93.25 625 GLY A C 1
ATOM 5141 O O . GLY A 1 625 ? -24.314 -7.921 12.044 1.00 93.25 625 GLY A O 1
ATOM 5142 N N . GLN A 1 626 ? -25.418 -9.055 13.636 1.00 93.25 626 GLN A N 1
ATOM 5143 C CA . GLN A 1 626 ? -26.276 -7.949 14.055 1.00 93.25 626 GLN A CA 1
ATOM 5144 C C . GLN A 1 626 ? -25.921 -7.517 15.479 1.00 93.25 626 GLN A C 1
ATOM 5146 O O . GLN A 1 626 ? -25.762 -8.363 16.357 1.00 93.25 626 GLN A O 1
ATOM 5151 N N . LEU A 1 627 ? -25.824 -6.207 15.727 1.00 92.62 627 LEU A N 1
ATOM 5152 C CA . LEU A 1 627 ? -25.676 -5.676 17.086 1.00 92.62 627 LEU A CA 1
ATOM 5153 C C . LEU A 1 627 ? -26.855 -6.109 17.963 1.00 92.62 627 LEU A C 1
ATOM 5155 O O . LEU A 1 627 ? -28.012 -5.997 17.547 1.00 92.62 627 LEU A O 1
ATOM 5159 N N . MET A 1 628 ? -26.570 -6.557 19.186 1.00 93.56 628 MET A N 1
ATOM 5160 C CA . MET A 1 628 ? -27.597 -6.998 20.131 1.00 93.56 628 MET A CA 1
ATOM 5161 C C . MET A 1 628 ? -28.589 -5.888 20.474 1.00 93.56 628 MET A C 1
ATOM 5163 O O . MET A 1 628 ? -29.769 -6.172 20.661 1.00 93.56 628 MET A O 1
ATOM 5167 N N . SER A 1 629 ? -28.160 -4.624 20.469 1.00 90.44 629 SER A N 1
ATOM 5168 C CA . SER A 1 629 ? -29.045 -3.475 20.705 1.00 90.44 629 SER A CA 1
ATOM 5169 C C . SER A 1 629 ? -30.128 -3.298 19.632 1.00 90.44 629 SER A C 1
ATOM 5171 O O . SER A 1 629 ? -31.189 -2.743 19.920 1.00 90.44 629 SER A O 1
ATOM 5173 N N . ASN A 1 630 ? -29.918 -3.836 18.425 1.00 89.44 630 ASN A N 1
ATOM 5174 C CA . ASN A 1 630 ? -30.886 -3.793 17.326 1.00 89.44 630 ASN A CA 1
ATOM 5175 C C . ASN A 1 630 ? -31.847 -4.992 17.308 1.00 89.44 630 ASN A C 1
ATOM 5177 O O . ASN A 1 630 ? -32.777 -5.020 16.497 1.00 89.44 630 ASN A O 1
ATOM 5181 N N . ILE A 1 631 ? -31.641 -5.994 18.165 1.00 90.31 631 ILE A N 1
ATOM 5182 C CA . ILE A 1 631 ? -32.437 -7.222 18.162 1.00 90.31 631 ILE A CA 1
ATOM 5183 C C . ILE A 1 631 ? -33.653 -7.056 19.075 1.00 90.31 631 ILE A C 1
ATOM 5185 O O . ILE A 1 631 ? -33.543 -6.915 20.288 1.00 90.31 631 ILE A O 1
ATOM 5189 N N . LYS A 1 632 ? -34.846 -7.127 18.478 1.00 86.06 632 LYS A N 1
ATOM 5190 C CA . LYS A 1 632 ? -36.143 -6.978 19.165 1.00 86.06 632 LYS A CA 1
ATOM 5191 C C 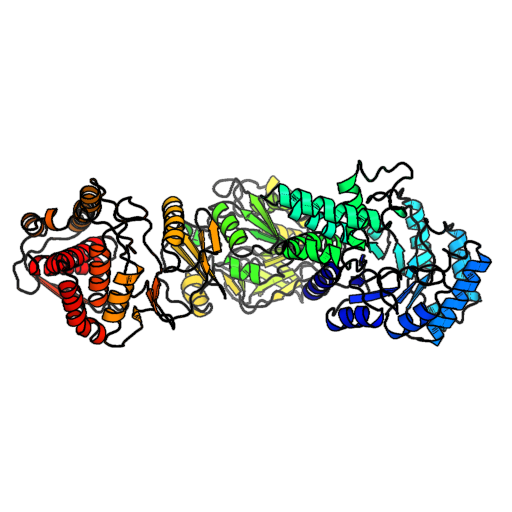. LYS A 1 632 ? -36.872 -8.315 19.341 1.00 86.06 632 LYS A C 1
ATOM 5193 O O . LYS A 1 632 ? -38.084 -8.388 19.181 1.00 86.06 632 LYS A O 1
ATOM 5198 N N . THR A 1 633 ? -36.131 -9.387 19.617 1.00 89.88 633 THR A N 1
ATOM 5199 C CA . THR A 1 633 ? -36.696 -10.735 19.802 1.00 89.88 633 THR A CA 1
ATOM 5200 C C . THR A 1 633 ? -36.728 -11.092 21.286 1.00 89.88 633 THR A C 1
ATOM 5202 O O . THR A 1 633 ? -35.737 -10.905 21.991 1.00 89.88 633 THR A O 1
ATOM 5205 N N . HIS A 1 634 ? -37.869 -11.589 21.765 1.00 90.94 634 HIS A N 1
ATOM 5206 C CA . HIS A 1 634 ? -38.027 -12.045 23.146 1.00 90.94 634 HIS A CA 1
ATOM 5207 C C . HIS A 1 634 ? -37.209 -13.328 23.403 1.00 90.94 634 HIS A C 1
ATOM 5209 O O . HIS A 1 634 ? -37.045 -14.156 22.506 1.00 90.94 634 HIS A O 1
ATOM 5215 N N . GLY A 1 635 ? -36.672 -13.483 24.615 1.00 93.50 635 GLY A N 1
ATOM 5216 C CA . GLY A 1 635 ? -35.817 -14.604 25.023 1.00 93.50 635 GLY A CA 1
ATOM 5217 C C . GLY A 1 635 ? -34.339 -14.480 24.626 1.00 93.50 635 GLY A C 1
ATOM 5218 O O . GLY A 1 635 ? -33.519 -15.290 25.052 1.00 93.50 635 GLY A O 1
ATOM 5219 N N . GLU A 1 636 ? -33.954 -13.472 23.841 1.00 93.81 636 GLU A N 1
ATOM 5220 C CA . GLU A 1 636 ? -32.558 -13.291 23.419 1.00 93.81 636 GLU A CA 1
ATOM 5221 C C . GLU A 1 636 ? -31.631 -12.858 24.557 1.00 93.81 636 GLU A C 1
ATOM 5223 O O . GLU A 1 636 ? -30.466 -13.252 24.565 1.00 93.81 636 GLU A O 1
ATOM 5228 N N . ILE A 1 637 ? -32.137 -12.113 25.545 1.00 95.75 637 ILE A N 1
ATOM 5229 C CA . ILE A 1 637 ? -31.355 -11.762 26.740 1.00 95.75 637 ILE A CA 1
ATOM 5230 C C . ILE A 1 637 ? -31.010 -13.018 27.543 1.00 95.75 637 ILE A C 1
ATOM 5232 O O . ILE A 1 637 ? -29.858 -13.197 27.930 1.00 95.75 637 ILE A O 1
ATOM 5236 N N . LEU A 1 638 ? -31.974 -13.924 27.734 1.00 96.62 638 LEU A N 1
ATOM 5237 C CA . LEU A 1 638 ? -31.745 -15.183 28.442 1.00 96.62 638 LEU A CA 1
ATOM 5238 C C . LEU A 1 638 ? -30.736 -16.076 27.702 1.00 96.62 638 LEU A C 1
ATOM 5240 O O . LEU A 1 638 ? -29.849 -16.655 28.326 1.00 96.62 638 LEU A O 1
ATOM 5244 N N . LYS A 1 639 ? -30.822 -16.152 26.366 1.00 96.81 639 LYS A N 1
ATOM 5245 C CA . LYS A 1 639 ? -29.829 -16.873 25.549 1.00 96.81 639 LYS A CA 1
ATOM 5246 C C . LYS A 1 639 ? -28.426 -16.290 25.709 1.00 96.81 639 LYS A C 1
ATOM 5248 O O . LYS A 1 639 ? -27.483 -17.055 25.887 1.00 96.81 639 LYS A O 1
ATOM 5253 N N . LEU A 1 640 ? -28.296 -14.961 25.686 1.00 97.38 640 LEU A N 1
ATOM 5254 C CA . LEU A 1 640 ? -27.018 -14.284 25.903 1.00 97.38 640 LEU A CA 1
ATOM 5255 C C . LEU A 1 640 ? -26.460 -14.573 27.304 1.00 97.38 640 LEU A C 1
ATOM 5257 O O . LEU A 1 640 ? -25.283 -14.884 27.422 1.00 97.38 640 LEU A O 1
ATOM 5261 N N . LEU A 1 641 ? -27.290 -14.516 28.349 1.00 97.88 641 LEU A N 1
ATOM 5262 C CA . LEU A 1 641 ? -26.882 -14.809 29.729 1.00 97.88 641 LEU A CA 1
ATOM 5263 C C . LEU A 1 641 ? -26.363 -16.243 29.892 1.00 97.88 641 LEU A C 1
ATOM 5265 O O . LEU A 1 641 ? -25.283 -16.442 30.450 1.00 97.88 641 LEU A O 1
ATOM 5269 N N . ASN A 1 642 ? -27.101 -17.228 29.371 1.00 97.69 642 ASN A N 1
ATOM 5270 C CA . ASN A 1 642 ? -26.680 -18.630 29.391 1.00 97.69 642 ASN A CA 1
ATOM 5271 C C . ASN A 1 642 ? -25.367 -18.819 28.625 1.00 97.69 642 ASN A C 1
ATOM 5273 O O . ASN A 1 642 ? -24.420 -19.400 29.146 1.00 97.69 642 ASN A O 1
ATOM 5277 N N . TRP A 1 643 ? -25.266 -18.234 27.429 1.00 97.81 643 TRP A N 1
ATOM 5278 C CA . TRP A 1 643 ? -24.030 -18.269 26.657 1.00 97.81 643 TRP A CA 1
ATOM 5279 C C . TRP A 1 643 ? -22.854 -17.639 27.415 1.00 97.81 643 TRP A C 1
ATOM 5281 O O . TRP A 1 643 ? -21.772 -18.220 27.467 1.00 97.81 643 TRP A O 1
ATOM 5291 N N . SER A 1 644 ? -23.046 -16.477 28.040 1.00 97.69 644 SER A N 1
ATOM 5292 C CA . SER A 1 644 ? -21.998 -15.786 28.795 1.00 97.69 644 SER A CA 1
ATOM 5293 C C . SER A 1 644 ? -21.553 -16.563 30.023 1.00 97.69 644 SER A C 1
ATOM 5295 O O . SER A 1 644 ? -20.361 -16.580 30.315 1.00 97.69 644 SER A O 1
ATOM 5297 N N . LYS A 1 645 ? -22.463 -17.250 30.713 1.00 96.44 645 LYS A N 1
ATOM 5298 C CA . LYS A 1 645 ? -22.106 -18.158 31.806 1.00 96.44 645 LYS A CA 1
ATOM 5299 C C . LYS A 1 645 ? -21.181 -19.275 31.327 1.00 96.44 645 LYS A C 1
ATOM 5301 O O . LYS A 1 645 ? -20.159 -19.519 31.961 1.00 96.44 645 LYS A O 1
ATOM 5306 N N . ASP A 1 646 ? -21.522 -19.899 30.205 1.00 96.06 646 ASP A N 1
ATOM 5307 C CA . ASP A 1 646 ? -20.816 -21.082 29.709 1.00 96.06 646 ASP A CA 1
ATOM 5308 C C . ASP A 1 646 ? -19.517 -20.747 28.962 1.00 96.06 646 ASP A C 1
ATOM 5310 O O . ASP A 1 646 ? -18.699 -21.634 28.734 1.00 96.06 646 ASP A O 1
ATOM 5314 N N . ASN A 1 647 ? -19.322 -19.485 28.558 1.00 96.38 647 ASN A N 1
ATOM 5315 C CA . ASN A 1 647 ? -18.200 -19.082 27.703 1.00 96.38 647 ASN A CA 1
ATOM 5316 C C . ASN A 1 647 ? -17.363 -17.928 28.272 1.00 96.38 647 ASN A C 1
ATOM 5318 O O . ASN A 1 647 ? -16.142 -17.960 28.160 1.00 96.38 647 ASN A O 1
ATOM 5322 N N . LEU A 1 648 ? -17.988 -16.895 28.850 1.00 96.19 648 LEU A N 1
ATOM 5323 C CA . LEU A 1 648 ? -17.308 -15.671 29.295 1.00 96.19 648 LEU A CA 1
ATOM 5324 C C . LEU A 1 648 ? -16.964 -15.692 30.783 1.00 96.19 648 LEU A C 1
ATOM 5326 O O . LEU A 1 648 ? -15.850 -15.338 31.132 1.00 96.19 648 LEU A O 1
ATOM 5330 N N . TRP A 1 649 ? -17.883 -16.068 31.669 1.00 94.75 649 TRP A N 1
ATOM 5331 C CA . TRP A 1 649 ? -17.688 -15.970 33.124 1.00 94.75 649 TRP A CA 1
ATOM 5332 C C . TRP A 1 649 ? -17.066 -17.232 33.723 1.00 94.75 649 TRP A C 1
ATOM 5334 O O . TRP A 1 649 ? -17.460 -17.692 34.796 1.00 94.75 649 TRP A O 1
ATOM 5344 N N . ILE A 1 650 ? -16.073 -17.785 33.028 1.00 91.62 650 ILE A N 1
ATOM 5345 C CA . ILE A 1 650 ? -15.338 -18.964 33.483 1.00 91.62 650 ILE A CA 1
ATOM 5346 C C . ILE A 1 650 ? -14.490 -18.582 34.694 1.00 91.62 650 ILE A C 1
ATOM 5348 O O . ILE A 1 650 ? -13.719 -17.617 34.653 1.00 91.62 650 ILE A O 1
ATOM 5352 N N . SER A 1 651 ? -14.658 -19.329 35.787 1.00 84.56 651 SER A N 1
ATOM 5353 C CA . SER A 1 651 ? -13.830 -19.165 36.979 1.00 84.56 651 SER A CA 1
ATOM 5354 C C . SER A 1 651 ? -12.412 -19.631 36.685 1.00 84.56 651 SER A C 1
ATOM 5356 O O . SER A 1 651 ? -12.206 -20.700 36.113 1.00 84.56 651 SER A O 1
ATOM 5358 N N . THR A 1 652 ? -11.432 -18.846 37.114 1.00 70.44 652 THR A N 1
ATOM 5359 C CA . THR A 1 652 ? -10.019 -19.201 36.959 1.00 70.44 652 THR A CA 1
ATOM 5360 C C . THR A 1 652 ? -9.492 -20.062 38.105 1.00 70.44 652 THR A C 1
ATOM 5362 O O . THR A 1 652 ? -8.346 -20.495 38.057 1.00 70.44 652 THR A O 1
ATOM 5365 N N . GLY A 1 653 ? -10.301 -20.320 39.143 1.00 65.38 653 GLY A N 1
ATOM 5366 C CA . GLY A 1 653 ? -9.876 -21.054 40.342 1.00 65.38 653 GLY A CA 1
ATOM 5367 C C . GLY A 1 653 ? -8.839 -20.313 41.199 1.00 65.38 653 GLY A C 1
ATOM 5368 O O . GLY A 1 653 ? -8.355 -20.862 42.186 1.00 65.38 653 GLY A O 1
ATOM 5369 N N . ILE A 1 654 ? -8.498 -19.069 40.845 1.00 61.59 654 ILE A N 1
ATOM 5370 C CA . ILE A 1 654 ? -7.528 -18.241 41.561 1.00 61.59 654 ILE A CA 1
ATOM 5371 C C . ILE A 1 654 ? -8.254 -17.511 42.693 1.00 61.59 654 ILE A C 1
ATOM 5373 O O . ILE A 1 654 ? -9.005 -16.564 42.457 1.00 61.59 654 ILE A O 1
ATOM 5377 N N . ILE A 1 655 ? -7.991 -17.922 43.934 1.00 59.94 655 ILE A N 1
ATOM 5378 C CA . ILE A 1 655 ? -8.360 -17.144 45.121 1.00 59.94 655 ILE A CA 1
ATOM 5379 C C . ILE A 1 655 ? -7.296 -16.061 45.290 1.00 59.94 655 ILE A C 1
ATOM 5381 O O . ILE A 1 655 ? -6.228 -16.288 45.858 1.00 59.94 655 ILE A O 1
ATOM 5385 N N . ASN A 1 656 ? -7.567 -14.875 44.756 1.00 63.78 656 ASN A N 1
ATOM 5386 C CA . ASN A 1 656 ? -6.716 -13.719 44.986 1.00 63.78 656 ASN A CA 1
ATOM 5387 C C . ASN A 1 656 ? -7.188 -13.030 46.272 1.00 63.78 656 ASN A C 1
ATOM 5389 O O . ASN A 1 656 ? -8.191 -12.321 46.263 1.00 63.78 656 ASN A O 1
ATOM 5393 N N . GLY A 1 657 ? -6.453 -13.215 47.374 1.00 63.22 657 GLY A N 1
ATOM 5394 C CA . GLY A 1 657 ? -6.773 -12.594 48.669 1.00 63.22 657 GLY A CA 1
ATOM 5395 C C . GLY A 1 657 ? -6.848 -11.059 48.633 1.00 63.22 657 GLY A C 1
ATOM 5396 O O . GLY A 1 657 ? -7.382 -10.451 49.554 1.00 63.22 657 GLY A O 1
ATOM 5397 N N . ASN A 1 658 ? -6.366 -10.427 47.557 1.00 80.50 658 ASN A N 1
ATOM 5398 C CA . ASN A 1 658 ? -6.441 -8.986 47.325 1.00 80.50 658 ASN A CA 1
ATOM 5399 C C . ASN A 1 658 ? -7.612 -8.570 46.402 1.00 80.50 658 ASN A C 1
ATOM 5401 O O . ASN A 1 658 ? -7.777 -7.386 46.113 1.00 80.50 658 ASN A O 1
ATOM 5405 N N . PHE A 1 659 ? -8.441 -9.500 45.907 1.00 86.88 659 PHE A N 1
ATOM 5406 C CA . PHE A 1 659 ? -9.499 -9.173 44.936 1.00 86.88 659 PHE A CA 1
ATOM 5407 C C . PHE A 1 659 ? -10.629 -8.336 45.544 1.00 86.88 659 PHE A C 1
ATOM 5409 O O . PHE A 1 659 ? -11.159 -7.442 44.881 1.00 86.88 659 PHE A O 1
ATOM 5416 N N . LYS A 1 660 ? -10.927 -8.525 46.835 1.00 89.19 660 LYS A N 1
ATOM 5417 C CA . LYS A 1 660 ? -11.830 -7.634 47.579 1.00 89.19 660 LYS A CA 1
ATOM 5418 C C . LYS A 1 660 ? -11.360 -6.185 47.565 1.00 89.19 660 LYS A C 1
ATOM 5420 O O . LYS A 1 660 ? -12.175 -5.290 47.372 1.00 89.19 660 LYS A O 1
ATOM 5425 N N . GLU A 1 661 ? -10.058 -5.947 47.696 1.00 90.38 661 GLU A N 1
ATOM 5426 C CA . GLU A 1 661 ? -9.488 -4.599 47.636 1.00 90.38 661 GLU A CA 1
ATOM 5427 C C . GLU A 1 661 ? -9.579 -4.006 46.222 1.00 90.38 661 GLU A C 1
ATOM 5429 O O . GLU A 1 661 ? -9.853 -2.816 46.054 1.00 90.38 661 GLU A O 1
ATOM 5434 N N . ILE A 1 662 ? -9.425 -4.833 45.184 1.00 91.44 662 ILE A N 1
ATOM 5435 C CA . ILE A 1 662 ? -9.650 -4.424 43.789 1.00 91.44 662 ILE A CA 1
ATOM 5436 C C . ILE A 1 662 ? -11.123 -4.044 43.575 1.00 91.44 662 ILE A C 1
ATOM 5438 O O . ILE A 1 662 ? -11.407 -2.981 43.016 1.00 91.44 662 ILE A O 1
ATOM 5442 N N . CYS A 1 663 ? -12.062 -4.845 44.089 1.00 92.50 663 CYS A N 1
ATOM 5443 C CA . CYS A 1 663 ? -13.491 -4.526 44.083 1.00 92.50 663 CYS A CA 1
ATOM 5444 C C . CYS A 1 663 ? -13.781 -3.229 44.850 1.00 92.50 663 CYS A C 1
ATOM 5446 O O . CYS A 1 663 ? -14.511 -2.377 44.346 1.00 92.50 663 CYS A O 1
ATOM 5448 N N . ARG A 1 664 ? -13.169 -3.025 46.024 1.00 92.81 664 ARG A N 1
ATOM 5449 C CA . ARG A 1 664 ? -13.303 -1.799 46.827 1.00 92.81 664 ARG A CA 1
ATOM 5450 C C . ARG A 1 664 ? -12.867 -0.570 46.036 1.00 92.81 664 ARG A C 1
ATOM 5452 O O . ARG A 1 664 ? -13.630 0.389 45.920 1.00 92.81 664 ARG A O 1
ATOM 5459 N N . LYS A 1 665 ? -11.691 -0.619 45.406 1.00 92.25 665 LYS A N 1
ATOM 5460 C CA . LYS A 1 665 ? -11.196 0.460 44.534 1.00 92.25 665 LYS A CA 1
ATOM 5461 C C . LYS A 1 665 ? -12.135 0.718 43.354 1.00 92.25 665 LYS A C 1
ATOM 5463 O O . LYS A 1 665 ? -12.386 1.869 42.989 1.00 92.25 665 LYS A O 1
ATOM 5468 N N . PHE A 1 666 ? -12.666 -0.342 42.747 1.00 92.50 666 PHE A N 1
ATOM 5469 C CA . PHE A 1 666 ? -13.481 -0.235 41.541 1.00 92.50 666 PHE A CA 1
ATOM 5470 C C . PHE A 1 666 ? -14.927 0.214 41.806 1.00 92.50 666 PHE A C 1
ATOM 5472 O O . PHE A 1 666 ? -15.470 0.982 41.007 1.00 92.50 666 PHE A O 1
ATOM 5479 N N . TYR A 1 667 ? -15.542 -0.226 42.906 1.00 94.38 667 TYR A N 1
ATOM 5480 C CA . TYR A 1 667 ? -16.933 0.072 43.260 1.00 94.38 667 TYR A CA 1
ATOM 5481 C C . TYR A 1 667 ? -17.082 1.247 44.217 1.00 94.38 667 TYR A C 1
ATOM 5483 O O . TYR A 1 667 ? -18.021 2.020 44.057 1.00 94.38 667 TYR A O 1
ATOM 5491 N N . VAL A 1 668 ? -16.181 1.414 45.186 1.00 93.62 668 VAL A N 1
ATOM 5492 C CA . VAL A 1 668 ? -16.311 2.442 46.229 1.00 93.62 668 VAL A CA 1
ATOM 5493 C C . VAL A 1 668 ? -15.513 3.676 45.859 1.00 93.62 668 VAL A C 1
ATOM 5495 O O . VAL A 1 668 ? -16.106 4.711 45.566 1.00 93.62 668 VAL A O 1
ATOM 5498 N N . ASP A 1 669 ? -14.184 3.562 45.793 1.00 94.19 669 ASP A N 1
ATOM 5499 C CA . ASP A 1 669 ? -13.296 4.723 45.624 1.00 94.19 669 ASP A CA 1
ATOM 5500 C C . ASP A 1 669 ? -13.631 5.492 44.340 1.00 94.19 669 ASP A C 1
ATOM 5502 O O . ASP A 1 669 ? -13.734 6.723 44.325 1.00 94.19 669 ASP A O 1
ATOM 5506 N N . LYS A 1 670 ? -13.881 4.752 43.255 1.00 93.50 670 LYS A N 1
ATOM 5507 C CA . LYS A 1 670 ? -14.313 5.312 41.973 1.00 93.50 670 LYS A CA 1
ATOM 5508 C C . LYS A 1 670 ? -15.666 6.021 42.064 1.00 93.50 670 LYS A C 1
ATOM 5510 O O . LYS A 1 670 ? -15.782 7.129 41.542 1.00 93.50 670 LYS A O 1
ATOM 5515 N N . THR A 1 671 ? -16.658 5.412 42.713 1.00 95.19 671 THR A N 1
ATOM 5516 C CA . THR A 1 671 ? -18.003 5.994 42.853 1.00 95.19 671 THR A CA 1
ATOM 5517 C C . THR A 1 671 ? -17.962 7.248 43.709 1.00 95.19 671 THR A C 1
ATOM 5519 O O . THR A 1 671 ? -18.467 8.281 43.279 1.00 95.19 671 THR A O 1
ATOM 5522 N N . MET A 1 672 ? -17.285 7.202 44.858 1.00 94.69 672 MET A N 1
ATOM 5523 C CA . MET A 1 672 ? -17.111 8.354 45.746 1.00 94.69 672 MET A CA 1
ATOM 5524 C C . MET A 1 672 ? -16.454 9.522 45.011 1.00 94.69 672 MET A C 1
ATOM 5526 O O . MET A 1 672 ? -16.945 10.650 45.061 1.00 94.69 672 MET A O 1
ATOM 5530 N N . LYS A 1 673 ? -15.390 9.249 44.244 1.00 95.50 673 LYS A N 1
ATOM 5531 C CA . LYS A 1 673 ? -14.728 10.266 43.420 1.00 95.50 673 LYS A CA 1
ATOM 5532 C C . LYS A 1 673 ? -15.682 10.884 42.391 1.00 95.50 673 LYS A C 1
ATOM 5534 O O . LYS A 1 673 ? -15.691 12.100 42.232 1.00 95.50 673 LYS A O 1
ATOM 5539 N N . ARG A 1 674 ? -16.471 10.065 41.690 1.00 95.44 674 ARG A N 1
ATOM 5540 C CA . ARG A 1 674 ? -17.391 10.521 40.633 1.00 95.44 674 ARG A CA 1
ATOM 5541 C C . ARG A 1 674 ? -18.600 11.281 41.172 1.00 95.44 674 ARG A C 1
ATOM 5543 O O . ARG A 1 674 ? -18.976 12.291 40.587 1.00 95.44 674 ARG A O 1
ATOM 5550 N N . VAL A 1 675 ? -19.158 10.845 42.297 1.00 94.81 675 VAL A N 1
ATOM 5551 C CA . VAL A 1 675 ? -20.236 11.559 42.991 1.00 94.81 675 VAL A CA 1
ATOM 5552 C C . VAL A 1 675 ? -19.746 12.908 43.495 1.00 94.81 675 VAL A C 1
ATOM 5554 O O . VAL A 1 675 ? -20.404 13.909 43.236 1.00 94.81 675 VAL A O 1
ATOM 5557 N N . LYS A 1 676 ? -18.560 12.971 44.113 1.00 95.12 676 LYS A N 1
ATOM 5558 C CA . LYS A 1 676 ? -17.971 14.247 44.541 1.00 95.12 676 LYS A CA 1
ATOM 5559 C C . LYS A 1 676 ? -17.855 15.240 43.380 1.00 95.12 676 LYS A C 1
ATOM 5561 O O . LYS A 1 676 ? -18.325 16.362 43.500 1.00 95.12 676 LYS A O 1
ATOM 5566 N N . MET A 1 677 ? -17.338 14.794 42.230 1.00 94.12 677 MET A N 1
ATOM 5567 C CA . MET A 1 677 ? -17.249 15.627 41.020 1.00 94.12 677 MET A CA 1
ATOM 5568 C C . MET A 1 677 ? -18.607 16.164 40.536 1.00 94.12 677 MET A C 1
ATOM 5570 O O . MET A 1 677 ? -18.646 17.229 39.923 1.00 94.12 677 MET A O 1
ATOM 5574 N N . MET A 1 678 ? -19.699 15.422 40.754 1.00 93.62 678 MET A N 1
ATOM 5575 C CA . MET A 1 678 ? -21.049 15.885 40.423 1.00 93.62 678 MET A CA 1
ATOM 5576 C C . MET A 1 678 ? -21.584 16.879 41.444 1.00 93.62 678 MET A C 1
ATOM 5578 O O . MET A 1 678 ? -22.123 17.905 41.045 1.00 93.62 678 MET A O 1
ATOM 5582 N N . LEU A 1 679 ? -21.408 16.609 42.737 1.00 93.12 679 LEU A N 1
ATOM 5583 C CA . LEU A 1 679 ? -21.876 17.487 43.814 1.00 93.12 679 LEU A CA 1
ATOM 5584 C C . LEU A 1 679 ? -21.186 18.856 43.811 1.00 93.12 679 LEU A C 1
ATOM 5586 O O . LEU A 1 679 ? -21.780 19.836 44.243 1.00 93.12 679 LEU A O 1
ATOM 5590 N N . ASP A 1 680 ? -19.978 18.949 43.252 1.00 90.19 680 ASP A N 1
ATOM 5591 C CA . ASP A 1 680 ? -19.307 20.234 43.023 1.00 90.19 680 ASP A CA 1
ATOM 5592 C C . ASP A 1 680 ? -20.070 21.140 42.025 1.00 90.19 680 ASP A C 1
ATOM 5594 O O . ASP A 1 680 ? -19.799 22.337 41.941 1.00 90.19 680 ASP A O 1
ATOM 5598 N N . LYS A 1 681 ? -21.004 20.581 41.239 1.00 88.56 681 LYS A N 1
ATOM 5599 C CA . LYS A 1 681 ? -21.743 21.274 40.165 1.00 88.56 681 LYS A CA 1
ATOM 5600 C C . LYS A 1 681 ? -23.265 21.209 40.306 1.00 88.56 681 LYS A C 1
ATOM 5602 O O . LYS A 1 681 ? -23.958 21.903 39.569 1.00 88.56 681 LYS A O 1
ATOM 5607 N N . LEU A 1 682 ? -23.783 20.358 41.189 1.00 91.06 682 LEU A N 1
ATOM 5608 C CA . LEU A 1 682 ? -25.200 20.014 41.281 1.00 91.06 682 LEU A CA 1
ATOM 5609 C C . LEU A 1 682 ? -25.653 19.957 42.742 1.00 91.06 682 LEU A C 1
ATOM 5611 O O . LEU A 1 682 ? -24.954 19.430 43.605 1.00 91.06 682 LEU A O 1
ATOM 5615 N N . SER A 1 683 ? -26.853 20.472 43.004 1.00 91.19 683 SER A N 1
ATOM 5616 C CA . SER A 1 683 ? -27.506 20.397 44.311 1.00 91.19 683 SER A CA 1
ATOM 5617 C C . SER A 1 683 ? -28.060 18.999 44.586 1.00 91.19 683 SER A C 1
ATOM 5619 O O . SER A 1 683 ? -28.763 18.429 43.763 1.00 91.19 683 SER A O 1
ATOM 5621 N N . ASP A 1 684 ? -27.792 18.447 45.766 1.00 93.50 684 ASP A N 1
ATOM 5622 C CA . ASP A 1 684 ? -28.256 17.106 46.133 1.00 93.50 684 ASP A CA 1
ATOM 5623 C C . ASP A 1 684 ? -29.688 17.110 46.699 1.00 93.50 684 ASP A C 1
ATOM 5625 O O . ASP A 1 684 ? -29.891 17.052 47.912 1.00 93.50 684 ASP A O 1
ATOM 5629 N N . TYR A 1 685 ? -30.701 17.187 45.831 1.00 94.00 685 TYR A N 1
ATOM 5630 C CA . TYR A 1 685 ? -32.103 17.163 46.269 1.00 94.00 685 TYR A CA 1
ATOM 5631 C C . TYR A 1 685 ? -32.489 15.839 46.931 1.00 94.00 685 TYR A C 1
ATOM 5633 O O . TYR A 1 685 ? -32.158 14.751 46.449 1.00 94.00 685 TYR A O 1
ATOM 5641 N N . THR A 1 686 ? -33.232 15.932 48.030 1.00 94.88 686 THR A N 1
ATOM 5642 C CA . THR A 1 686 ? -33.628 14.787 48.859 1.00 94.88 686 THR A CA 1
ATOM 5643 C C . THR A 1 686 ? -34.972 14.184 48.467 1.00 94.88 686 THR A C 1
ATOM 5645 O O . THR A 1 686 ? -35.254 13.064 48.880 1.00 94.88 686 THR A O 1
ATOM 5648 N N . ILE A 1 687 ? -35.785 14.877 47.664 1.00 96.06 687 ILE A N 1
ATOM 5649 C CA . ILE A 1 687 ? -37.092 14.398 47.202 1.00 96.06 687 ILE A CA 1
ATOM 5650 C C . ILE A 1 687 ? -37.009 14.100 45.704 1.00 96.06 687 ILE A C 1
ATOM 5652 O O . ILE A 1 687 ? -36.710 14.995 44.911 1.00 96.06 687 ILE A O 1
ATOM 5656 N N . ILE A 1 688 ? -37.265 12.847 45.317 1.00 96.19 688 ILE A N 1
ATOM 5657 C CA . ILE A 1 688 ? -37.315 12.414 43.914 1.00 96.19 688 ILE A CA 1
ATOM 5658 C C . ILE A 1 688 ? -38.609 11.641 43.660 1.00 96.19 688 ILE A C 1
ATOM 5660 O O . ILE A 1 688 ? -38.906 10.698 44.394 1.00 96.19 688 ILE A O 1
ATOM 5664 N N . ASN A 1 689 ? -39.364 12.012 42.621 1.00 95.31 689 ASN A N 1
ATOM 5665 C CA . ASN A 1 689 ? -40.657 11.406 42.267 1.00 95.31 689 ASN A CA 1
ATOM 5666 C C . ASN A 1 689 ? -41.614 11.299 43.475 1.00 95.31 689 ASN A C 1
ATOM 5668 O O . ASN A 1 689 ? -42.173 10.234 43.735 1.00 95.31 689 ASN A O 1
ATOM 5672 N N . ASN A 1 690 ? -41.787 12.391 44.226 1.00 93.25 690 ASN A N 1
ATOM 5673 C CA . ASN A 1 690 ? -42.573 12.501 45.463 1.00 93.25 690 ASN A CA 1
ATOM 5674 C C . ASN A 1 690 ? -42.119 11.615 46.640 1.00 93.25 690 ASN A C 1
ATOM 5676 O O . ASN A 1 690 ? -42.863 11.441 47.606 1.00 93.25 690 ASN A O 1
ATOM 5680 N N . ILE A 1 691 ? -40.903 11.061 46.604 1.00 94.56 691 ILE A N 1
ATOM 5681 C CA . ILE A 1 691 ? -40.357 10.224 47.681 1.00 94.56 691 ILE A CA 1
ATOM 5682 C C . ILE A 1 691 ? -39.141 10.915 48.299 1.00 94.56 691 ILE A C 1
ATOM 5684 O O . ILE A 1 691 ? -38.199 11.274 47.593 1.00 94.56 691 ILE A O 1
ATOM 5688 N N . ASN A 1 692 ? -39.137 11.077 49.627 1.00 94.50 692 ASN A N 1
ATOM 5689 C CA . ASN A 1 692 ? -37.958 11.546 50.354 1.00 94.50 692 ASN A CA 1
ATOM 5690 C C . ASN A 1 692 ? -36.939 10.407 50.486 1.00 94.50 692 ASN A C 1
ATOM 5692 O O . ASN A 1 692 ? -37.115 9.489 51.287 1.00 94.50 692 ASN A O 1
ATOM 5696 N N . ILE A 1 693 ? -35.876 10.488 49.696 1.00 94.69 693 ILE A N 1
ATOM 5697 C CA . ILE A 1 693 ? -34.806 9.495 49.628 1.00 94.69 693 ILE A CA 1
ATOM 5698 C C . ILE A 1 693 ? -33.563 9.887 50.447 1.00 94.69 693 ILE A C 1
ATOM 5700 O O . ILE A 1 693 ? -32.670 9.062 50.627 1.00 94.69 693 ILE A O 1
ATOM 5704 N N . GLY A 1 694 ? -33.492 11.116 50.972 1.00 94.25 694 GLY A N 1
ATOM 5705 C CA . GLY A 1 694 ? -32.310 11.644 51.674 1.00 94.25 694 GLY A CA 1
ATOM 5706 C C . GLY A 1 694 ? -31.177 12.075 50.735 1.00 94.25 694 GLY A C 1
ATOM 5707 O O . GLY A 1 694 ? -31.359 12.155 49.520 1.00 94.25 694 GLY A O 1
ATOM 5708 N N . THR A 1 695 ? -30.006 12.412 51.277 1.00 95.69 695 THR A N 1
ATOM 5709 C CA . THR A 1 695 ? -28.810 12.777 50.488 1.00 95.69 695 THR A CA 1
ATOM 5710 C C . THR A 1 695 ? -28.109 11.535 49.932 1.00 95.69 695 THR A C 1
ATOM 5712 O O . THR A 1 695 ? -28.314 10.420 50.412 1.00 95.69 695 THR A O 1
ATOM 5715 N N . ILE A 1 696 ? -27.256 11.685 48.916 1.00 96.31 696 ILE A N 1
ATOM 5716 C CA . ILE A 1 696 ? -26.479 10.552 48.384 1.00 96.31 696 ILE A CA 1
ATOM 5717 C C . ILE A 1 696 ? -25.552 9.943 49.448 1.00 96.31 696 ILE A C 1
ATOM 5719 O O . ILE A 1 696 ? -25.376 8.727 49.489 1.00 96.31 696 ILE A O 1
ATOM 5723 N N . TYR A 1 697 ? -25.006 10.765 50.349 1.00 95.38 697 TYR A N 1
ATOM 5724 C CA . TYR A 1 697 ? -24.180 10.280 51.454 1.00 95.38 697 TYR A CA 1
ATOM 5725 C C . TYR A 1 697 ? -25.005 9.550 52.521 1.00 95.38 697 TYR A C 1
ATOM 5727 O O . TYR A 1 697 ? -24.516 8.565 53.071 1.00 95.38 697 TYR A O 1
ATOM 5735 N N . ASP A 1 698 ? -26.265 9.941 52.752 1.00 95.50 698 ASP A N 1
ATOM 5736 C CA . ASP A 1 698 ? -27.175 9.168 53.612 1.00 95.50 698 ASP A CA 1
ATOM 5737 C C . ASP A 1 698 ? -27.402 7.759 53.054 1.00 95.50 698 ASP A C 1
ATOM 5739 O O . ASP A 1 698 ? -27.400 6.786 53.808 1.00 95.50 698 ASP A O 1
ATOM 5743 N N . LEU A 1 699 ? -27.561 7.632 51.731 1.00 96.38 699 LEU A N 1
ATOM 5744 C CA . LEU A 1 699 ? -27.691 6.332 51.067 1.00 96.38 699 LEU A CA 1
ATOM 5745 C C . LEU A 1 699 ? -26.401 5.511 51.181 1.00 96.38 699 LEU A C 1
ATOM 5747 O O . LEU A 1 699 ? -26.456 4.328 51.506 1.00 96.38 699 LEU A O 1
ATOM 5751 N N . PHE A 1 700 ? -25.234 6.126 50.973 1.00 95.81 700 PHE A N 1
ATOM 5752 C CA . PHE A 1 700 ? -23.949 5.436 51.127 1.00 95.81 700 PHE A CA 1
ATOM 5753 C C . PHE A 1 700 ? -23.679 4.970 52.558 1.00 95.81 700 PHE A C 1
ATOM 5755 O O . PHE A 1 700 ? -23.112 3.897 52.729 1.00 95.81 700 PHE A O 1
ATOM 5762 N N . ASN A 1 701 ? -24.124 5.713 53.572 1.00 94.56 701 ASN A N 1
ATOM 5763 C CA . ASN A 1 701 ? -24.004 5.299 54.973 1.00 94.56 701 ASN A CA 1
ATOM 5764 C C . ASN A 1 701 ? -24.917 4.112 55.324 1.00 94.56 701 ASN A C 1
ATOM 5766 O O . ASN A 1 701 ? -24.600 3.344 56.228 1.00 94.56 701 ASN A O 1
ATOM 5770 N N . LYS A 1 702 ? -26.045 3.955 54.619 1.00 94.62 702 LYS A N 1
ATOM 5771 C CA . LYS A 1 702 ? -26.961 2.810 54.767 1.00 94.62 702 LYS A CA 1
ATOM 5772 C C . LYS A 1 702 ? -26.509 1.575 53.981 1.00 94.62 702 LYS A C 1
ATOM 5774 O O . LYS A 1 702 ? -26.975 0.474 54.261 1.00 94.62 702 LYS A O 1
ATOM 5779 N N . LEU A 1 703 ? -25.633 1.748 52.992 1.00 94.31 703 LEU A N 1
ATOM 5780 C CA . LEU A 1 703 ? -25.153 0.674 52.132 1.00 94.31 703 LEU A CA 1
ATOM 5781 C C . LEU A 1 703 ? -23.995 -0.094 52.789 1.00 94.31 703 LEU A C 1
ATOM 5783 O O . LEU A 1 703 ? -22.920 0.460 53.013 1.00 94.31 703 LEU A O 1
ATOM 5787 N N . ASP A 1 704 ? -24.163 -1.401 52.999 1.00 92.75 704 ASP A N 1
ATOM 5788 C CA . ASP A 1 704 ? -23.039 -2.279 53.341 1.00 92.75 704 ASP A CA 1
ATOM 5789 C C . ASP A 1 704 ? -22.191 -2.578 52.095 1.00 92.75 704 ASP A C 1
ATOM 5791 O O . ASP A 1 704 ? -22.434 -3.537 51.360 1.00 92.75 704 ASP A O 1
ATOM 5795 N N . PHE A 1 705 ? -21.170 -1.755 51.848 1.00 92.44 705 PHE A N 1
ATOM 5796 C CA . PHE A 1 705 ? -20.259 -1.942 50.716 1.00 92.44 705 PHE A CA 1
ATOM 5797 C C . PHE A 1 705 ? -19.502 -3.277 50.746 1.00 92.44 705 PHE A C 1
ATOM 5799 O O . PHE A 1 705 ? -19.147 -3.772 49.675 1.00 92.44 705 PHE A O 1
ATOM 5806 N N . ASN A 1 706 ? -19.279 -3.887 51.917 1.00 91.25 706 ASN A N 1
ATOM 5807 C CA . ASN A 1 706 ? -18.551 -5.157 51.997 1.00 91.25 706 ASN A CA 1
ATOM 5808 C C . ASN A 1 706 ? -19.317 -6.293 51.311 1.00 91.25 706 ASN A C 1
ATOM 5810 O O . ASN A 1 706 ? -18.693 -7.167 50.708 1.00 91.25 706 ASN A O 1
ATOM 5814 N N . SER A 1 707 ? -20.654 -6.233 51.319 1.00 91.94 707 SER A N 1
ATOM 5815 C CA . SER A 1 707 ? -21.519 -7.171 50.591 1.00 91.94 707 SER A CA 1
ATOM 5816 C C . SER A 1 707 ? -21.306 -7.144 49.068 1.00 91.94 707 SER A C 1
ATOM 5818 O O . SER A 1 707 ? -21.579 -8.124 48.372 1.00 91.94 707 SER A O 1
ATOM 5820 N N . LEU A 1 708 ? -20.764 -6.048 48.521 1.00 92.81 708 LEU A N 1
ATOM 5821 C CA . LEU A 1 708 ? -20.498 -5.914 47.087 1.00 92.81 708 LEU A CA 1
ATOM 5822 C C . LEU A 1 708 ? -19.176 -6.562 46.665 1.00 92.81 708 LEU A C 1
ATOM 5824 O O . LEU A 1 708 ? -18.957 -6.773 45.471 1.00 92.81 708 LEU A O 1
ATOM 5828 N N . PHE A 1 709 ? -18.290 -6.897 47.600 1.00 91.62 709 PHE A N 1
ATOM 5829 C CA . PHE A 1 709 ? -16.989 -7.477 47.279 1.00 91.62 709 PHE A CA 1
ATOM 5830 C C . PHE A 1 709 ? -17.083 -8.997 47.152 1.00 91.62 709 PHE A C 1
ATOM 5832 O O . PHE A 1 709 ? -18.004 -9.634 47.656 1.00 91.62 709 PHE A O 1
ATOM 5839 N N . THR A 1 710 ? -16.152 -9.591 46.417 1.00 86.12 710 THR A N 1
ATOM 5840 C CA . THR A 1 710 ? -16.087 -11.040 46.209 1.00 86.12 710 THR A CA 1
ATOM 5841 C C . THR A 1 710 ? -14.631 -11.487 46.242 1.00 86.12 710 THR A C 1
ATOM 5843 O O . THR A 1 710 ? -13.745 -10.709 45.891 1.00 86.12 710 THR A O 1
ATOM 5846 N N . ASP A 1 711 ? -14.389 -12.720 46.688 1.00 81.69 711 ASP A N 1
ATOM 5847 C CA . ASP A 1 711 ? -13.092 -13.395 46.534 1.00 81.69 711 ASP A CA 1
ATOM 5848 C C . ASP A 1 711 ? -13.040 -14.210 45.229 1.00 81.69 711 ASP A C 1
ATOM 5850 O O . ASP A 1 711 ? -11.963 -14.530 44.730 1.00 81.69 711 ASP A O 1
ATOM 5854 N N . GLU A 1 712 ? -14.206 -14.530 44.655 1.00 83.12 712 GLU A N 1
ATOM 5855 C CA . GLU A 1 712 ? -14.308 -15.210 43.368 1.00 83.12 712 GLU A CA 1
ATOM 5856 C C . GLU A 1 712 ? -14.058 -14.229 42.229 1.00 83.12 712 GLU A C 1
ATOM 5858 O O . GLU A 1 712 ? -14.746 -13.211 42.110 1.00 83.12 712 GLU A O 1
ATOM 5863 N N . CYS A 1 713 ? -13.127 -14.588 41.352 1.00 87.75 713 CYS A N 1
ATOM 5864 C CA . CYS A 1 713 ? -12.894 -13.891 40.103 1.00 87.75 713 CYS A CA 1
ATOM 5865 C C . CYS A 1 713 ? -13.216 -14.798 38.907 1.00 87.75 713 CYS A C 1
ATOM 5867 O O . CYS A 1 713 ? -13.146 -16.032 38.977 1.00 87.75 713 CYS A O 1
ATOM 5869 N N . SER A 1 714 ? -13.603 -14.177 37.800 1.00 90.88 714 SER A N 1
ATOM 5870 C CA . SER A 1 714 ? -13.824 -14.855 36.527 1.00 90.88 714 SER A CA 1
ATOM 5871 C C . SER A 1 714 ? -13.230 -14.039 35.392 1.00 90.88 714 SER A C 1
ATOM 5873 O O . SER A 1 714 ? -12.917 -12.853 35.544 1.00 90.88 714 SER A O 1
ATOM 5875 N N . HIS A 1 715 ? -13.147 -14.641 34.213 1.00 93.00 715 HIS A N 1
ATOM 5876 C CA . HIS A 1 715 ? -13.076 -13.844 32.997 1.00 93.00 715 HIS A CA 1
ATOM 5877 C C . HIS A 1 715 ? -14.297 -12.909 32.902 1.00 93.00 715 HIS A C 1
ATOM 5879 O O . HIS A 1 715 ? -15.357 -13.153 33.490 1.00 93.00 715 HIS A O 1
ATOM 5885 N N . PHE A 1 716 ? -14.110 -11.774 32.232 1.00 94.56 716 PHE A N 1
ATOM 5886 C CA . PHE A 1 716 ? -15.085 -10.686 32.205 1.00 94.56 716 PHE A CA 1
ATOM 5887 C C . PHE A 1 716 ? -14.925 -9.844 30.939 1.00 94.56 716 PHE A C 1
ATOM 5889 O O . PHE A 1 716 ? -13.879 -9.853 30.288 1.00 94.56 716 PHE A O 1
ATOM 5896 N N . HIS A 1 717 ? -15.934 -9.052 30.610 1.00 96.88 717 HIS A N 1
ATOM 5897 C CA . HIS A 1 717 ? -15.894 -8.088 29.520 1.00 96.88 717 HIS A CA 1
ATOM 5898 C C . HIS A 1 717 ? -15.518 -6.685 30.022 1.00 96.88 717 HIS A C 1
ATOM 5900 O O . HIS A 1 717 ? -14.596 -6.050 29.498 1.00 96.88 717 HIS A O 1
ATOM 5906 N N . GLY A 1 718 ? -16.196 -6.209 31.069 1.00 93.69 718 GLY A N 1
ATOM 5907 C CA . GLY A 1 718 ? -15.961 -4.935 31.758 1.00 93.69 718 GLY A CA 1
ATOM 5908 C C . GLY A 1 718 ? -16.721 -3.738 31.180 1.00 93.69 718 GLY A C 1
ATOM 5909 O O . GLY A 1 718 ? -16.768 -2.679 31.809 1.00 93.69 718 GLY A O 1
ATOM 5910 N N . ASP A 1 719 ? -17.324 -3.892 30.004 1.00 94.25 719 ASP A N 1
ATOM 5911 C CA . ASP A 1 719 ? -18.332 -2.974 29.460 1.00 94.25 719 ASP A CA 1
ATOM 5912 C C . ASP A 1 719 ? -19.421 -3.758 28.714 1.00 94.25 719 ASP A C 1
ATOM 5914 O O . ASP A 1 719 ? -19.619 -3.623 27.510 1.00 94.25 719 ASP A O 1
ATOM 5918 N N . PHE A 1 720 ? -20.000 -4.738 29.413 1.00 97.06 720 PHE A N 1
ATOM 5919 C CA . PHE A 1 720 ? -20.907 -5.742 28.852 1.00 97.06 720 PHE A CA 1
ATOM 5920 C C . PHE A 1 720 ? -22.299 -5.153 28.572 1.00 97.06 720 PHE A C 1
ATOM 5922 O O . PHE A 1 720 ? -23.205 -5.234 29.396 1.00 97.06 720 PHE A O 1
ATOM 5929 N N . ILE A 1 721 ? -22.442 -4.500 27.419 1.00 95.38 721 ILE A N 1
ATOM 5930 C CA . ILE A 1 721 ? -23.669 -3.835 26.953 1.00 95.38 721 ILE A CA 1
ATOM 5931 C C . ILE A 1 721 ? -24.092 -4.372 25.588 1.00 95.38 721 ILE A C 1
ATOM 5933 O O . ILE A 1 721 ? -23.265 -4.892 24.844 1.00 95.38 721 ILE A O 1
ATOM 5937 N N . LEU A 1 722 ? -25.361 -4.200 25.219 1.00 94.38 722 LEU A N 1
ATOM 5938 C CA . LEU A 1 722 ? -25.910 -4.721 23.964 1.00 94.38 722 LEU A CA 1
ATOM 5939 C C . LEU A 1 722 ? -25.246 -4.100 22.720 1.00 94.38 722 LEU A C 1
ATOM 5941 O O . LEU A 1 722 ? -25.124 -4.770 21.698 1.00 94.38 722 LEU A O 1
ATOM 5945 N N . ASP A 1 723 ? -24.771 -2.855 22.797 1.00 91.56 723 ASP A N 1
ATOM 5946 C CA . ASP A 1 723 ? -24.046 -2.193 21.696 1.00 91.56 723 ASP A CA 1
ATOM 5947 C C . ASP A 1 723 ? -22.630 -2.754 21.469 1.00 91.56 723 ASP A C 1
ATOM 5949 O O . ASP A 1 723 ? -22.045 -2.567 20.406 1.00 91.56 723 ASP A O 1
ATOM 5953 N N . ASN A 1 724 ? -22.096 -3.486 22.448 1.00 94.81 724 ASN A N 1
ATOM 5954 C CA . ASN A 1 724 ? -20.767 -4.094 22.412 1.00 94.81 724 ASN A CA 1
ATOM 5955 C C . ASN A 1 724 ? -20.828 -5.600 22.107 1.00 94.81 724 ASN A C 1
ATOM 5957 O O . ASN A 1 724 ? -19.851 -6.320 22.300 1.00 94.81 724 ASN A O 1
ATOM 5961 N N . ILE A 1 725 ? -21.978 -6.107 21.654 1.00 96.56 725 ILE A N 1
ATOM 5962 C CA . ILE A 1 725 ? -22.179 -7.532 21.392 1.00 96.56 725 ILE A CA 1
ATOM 5963 C C . ILE A 1 725 ? -22.780 -7.700 20.002 1.00 96.56 725 ILE A C 1
ATOM 5965 O O . ILE A 1 725 ? -23.846 -7.167 19.699 1.00 96.56 725 ILE A O 1
ATOM 5969 N N . ILE A 1 726 ? -22.114 -8.490 19.164 1.00 95.75 726 ILE A N 1
ATOM 5970 C CA . ILE A 1 726 ? -22.641 -8.930 17.873 1.00 95.75 726 ILE A CA 1
ATOM 5971 C C . ILE A 1 726 ? -23.234 -10.325 18.038 1.00 95.75 726 ILE A C 1
ATOM 5973 O O . ILE A 1 726 ? -22.543 -11.258 18.449 1.00 95.75 726 ILE A O 1
ATOM 5977 N N . LYS A 1 727 ? -24.496 -10.493 17.646 1.00 96.38 727 LYS A N 1
ATOM 5978 C CA . LYS A 1 727 ? -25.086 -11.804 17.386 1.00 96.38 727 LYS A CA 1
ATOM 5979 C C . LYS A 1 727 ? -24.696 -12.258 15.982 1.00 96.38 727 LYS A C 1
ATOM 5981 O O . LYS A 1 727 ? -25.074 -11.640 14.985 1.00 96.38 727 LYS A O 1
ATOM 5986 N N . THR A 1 728 ? -23.942 -13.344 15.917 1.00 95.50 728 THR A N 1
ATOM 5987 C CA . THR A 1 728 ? -23.593 -14.038 14.671 1.00 95.50 728 THR A CA 1
ATOM 5988 C C . THR A 1 728 ? -24.625 -15.133 14.378 1.00 95.50 728 THR A C 1
ATOM 5990 O O . THR A 1 728 ? -25.555 -15.343 15.157 1.00 95.50 728 THR A O 1
ATOM 5993 N N . LYS A 1 729 ? -24.476 -15.858 13.262 1.00 91.12 729 LYS A N 1
ATOM 5994 C CA . LYS A 1 729 ? -25.376 -16.977 12.923 1.00 91.12 729 LYS A CA 1
ATOM 5995 C C . LYS A 1 729 ? -25.365 -18.100 13.967 1.00 91.12 729 LYS A C 1
ATOM 5997 O O . LYS A 1 729 ? -26.398 -18.721 14.184 1.00 91.12 729 LYS A O 1
ATOM 6002 N N . GLU A 1 730 ? -24.217 -18.344 14.596 1.00 87.69 730 GLU A N 1
ATOM 6003 C CA . GLU A 1 730 ? -23.992 -19.519 15.452 1.00 87.69 730 GLU A CA 1
ATOM 6004 C C . GLU A 1 730 ? -23.772 -19.165 16.931 1.00 87.69 730 GLU A C 1
ATOM 6006 O O . GLU A 1 730 ? -23.902 -20.026 17.794 1.00 87.69 730 GLU A O 1
ATOM 6011 N N . SER A 1 731 ? -23.400 -17.919 17.245 1.00 94.81 731 SER A N 1
ATOM 6012 C CA . SER A 1 731 ? -22.932 -17.529 18.584 1.00 94.81 731 SER A CA 1
ATOM 6013 C C . SER A 1 731 ? -22.919 -16.003 18.774 1.00 94.81 731 SER A C 1
ATOM 6015 O O . SER A 1 731 ? -23.423 -15.253 17.932 1.00 94.81 731 SER A O 1
ATOM 6017 N N . TYR A 1 732 ? -22.285 -15.523 19.841 1.00 97.25 732 TYR A N 1
ATOM 6018 C CA . TYR A 1 732 ? -22.057 -14.106 20.117 1.00 97.25 732 TYR A CA 1
ATOM 6019 C C . TYR A 1 732 ? -20.572 -13.744 19.988 1.00 97.25 732 TYR A C 1
ATOM 6021 O O . TYR A 1 732 ? -19.685 -14.578 20.185 1.00 97.25 732 TYR A O 1
ATOM 6029 N N . LYS A 1 733 ? -20.295 -12.485 19.640 1.00 97.38 733 LYS A N 1
ATOM 6030 C CA . LYS A 1 733 ? -18.949 -11.903 19.617 1.00 97.38 733 LYS A CA 1
ATOM 6031 C C . LYS A 1 733 ? -18.915 -10.615 20.420 1.00 97.38 733 LYS A C 1
ATOM 6033 O O . LYS A 1 733 ? -19.804 -9.778 20.289 1.00 97.38 733 LYS A O 1
ATOM 6038 N N . LEU A 1 734 ? -17.875 -10.471 21.233 1.00 97.12 734 LEU A N 1
ATOM 6039 C CA . LEU A 1 734 ? -17.706 -9.370 22.176 1.00 97.12 734 LEU A CA 1
ATOM 6040 C C . LEU A 1 734 ? -16.791 -8.289 21.595 1.00 97.12 734 LEU A C 1
ATOM 6042 O O . LEU A 1 734 ? -15.686 -8.584 21.134 1.00 97.12 734 LEU A O 1
ATOM 6046 N N . LEU A 1 735 ? -17.249 -7.043 21.625 1.00 94.69 735 LEU A N 1
ATOM 6047 C CA . LEU A 1 735 ? -16.560 -5.858 21.123 1.00 94.69 735 LEU A CA 1
ATOM 6048 C C . LEU A 1 735 ? -16.233 -4.902 22.269 1.00 94.69 735 LEU A C 1
ATOM 6050 O O . LEU A 1 735 ? -16.939 -4.842 23.259 1.00 94.69 735 LEU A O 1
ATOM 6054 N N . ASP A 1 736 ? -15.200 -4.084 22.100 1.00 91.69 736 ASP A N 1
ATOM 6055 C CA . ASP A 1 736 ? -14.870 -2.993 23.030 1.00 91.69 736 ASP A CA 1
ATOM 6056 C C . ASP A 1 736 ? -14.710 -3.400 24.513 1.00 91.69 736 ASP A C 1
ATOM 6058 O O . ASP A 1 736 ? -15.006 -2.629 25.426 1.00 91.69 736 ASP A O 1
ATOM 6062 N N . TRP A 1 737 ? -14.167 -4.596 24.767 1.00 94.50 737 TRP A N 1
ATOM 6063 C CA . TRP A 1 737 ? -13.844 -5.066 26.119 1.00 94.50 737 TRP A CA 1
ATOM 6064 C C . TRP A 1 737 ? -12.900 -4.098 26.839 1.00 94.50 737 TRP A C 1
ATOM 6066 O O . TRP A 1 737 ? -11.977 -3.532 26.247 1.00 94.50 737 TRP A O 1
ATOM 6076 N N . ARG A 1 738 ? -13.095 -3.930 28.148 1.00 93.50 738 ARG A N 1
ATOM 6077 C CA . ARG A 1 738 ? -12.311 -2.998 28.973 1.00 93.50 738 ARG A CA 1
ATOM 6078 C C . ARG A 1 738 ? -10.822 -3.368 28.972 1.00 93.50 738 ARG A C 1
ATOM 6080 O O . ARG A 1 738 ? -10.468 -4.503 28.703 1.00 93.50 738 ARG A O 1
ATOM 6087 N N . GLN A 1 739 ? -9.918 -2.451 29.280 1.00 94.38 739 GLN A N 1
ATOM 6088 C CA . GLN A 1 739 ? -8.486 -2.771 29.345 1.00 94.38 739 GLN A CA 1
ATOM 6089 C C . GLN A 1 739 ? -8.069 -3.502 30.636 1.00 94.38 739 GLN A C 1
ATOM 6091 O O . GLN A 1 739 ? -7.073 -4.208 30.609 1.00 94.38 739 GLN A O 1
ATOM 6096 N N . ASP A 1 740 ? -8.819 -3.350 31.735 1.00 94.12 740 ASP A N 1
ATOM 6097 C CA . ASP A 1 740 ? -8.576 -3.974 33.047 1.00 94.12 740 ASP A CA 1
ATOM 6098 C C . ASP A 1 740 ? -9.833 -3.883 33.944 1.00 94.12 740 ASP A C 1
ATOM 6100 O O . ASP A 1 740 ? -10.782 -3.149 33.628 1.00 94.12 740 ASP A O 1
ATOM 6104 N N . PHE A 1 741 ? -9.825 -4.596 35.072 1.00 92.44 741 PHE A N 1
ATOM 6105 C CA . PHE A 1 741 ? -10.750 -4.443 36.193 1.00 92.44 741 PHE A CA 1
ATOM 6106 C C . PHE A 1 741 ? -9.997 -3.930 37.426 1.00 92.44 741 PHE A C 1
ATOM 6108 O O . PHE A 1 741 ? -9.446 -4.698 38.207 1.00 92.44 741 PHE A O 1
ATOM 6115 N N . GLY A 1 742 ? -9.936 -2.607 37.596 1.00 87.75 742 GLY A N 1
ATOM 6116 C CA . GLY A 1 742 ? -9.288 -2.011 38.771 1.00 87.75 742 GLY A CA 1
ATOM 6117 C C . GLY A 1 742 ? -7.779 -2.271 38.819 1.00 87.75 742 GLY A C 1
ATOM 6118 O O . GLY A 1 742 ? -7.213 -2.376 39.904 1.00 87.75 742 GLY A O 1
ATOM 6119 N N . GLY A 1 743 ? -7.146 -2.386 37.648 1.00 88.19 743 GLY A N 1
ATOM 6120 C CA . GLY A 1 743 ? -5.743 -2.771 37.481 1.00 88.19 743 GLY A CA 1
ATOM 6121 C C . GLY A 1 743 ? -5.519 -4.267 37.239 1.00 88.19 743 GLY A C 1
ATOM 6122 O O . GLY A 1 743 ? -4.449 -4.628 36.759 1.00 88.19 743 GLY A O 1
ATOM 6123 N N . GLU A 1 744 ? -6.510 -5.129 37.495 1.00 90.06 744 GLU A N 1
ATOM 6124 C CA . GLU A 1 744 ? -6.406 -6.558 37.183 1.00 90.06 744 GLU A CA 1
ATOM 6125 C C . GLU A 1 744 ? -6.689 -6.823 35.703 1.00 90.06 744 GLU A C 1
ATOM 6127 O O . GLU A 1 744 ? -7.720 -6.419 35.161 1.00 90.06 744 GLU A O 1
ATOM 6132 N N . LEU A 1 745 ? -5.762 -7.499 35.026 1.00 90.69 745 LEU A N 1
ATOM 6133 C CA . LEU A 1 745 ? -5.787 -7.596 33.569 1.00 90.69 745 LEU A CA 1
ATOM 6134 C C . LEU A 1 745 ? -6.739 -8.690 33.068 1.00 90.69 745 LEU A C 1
ATOM 6136 O O . LEU A 1 745 ? -7.536 -8.452 32.163 1.00 90.69 745 LEU A O 1
ATOM 6140 N N . TYR A 1 746 ? -6.665 -9.899 33.621 1.00 89.06 746 TYR A N 1
ATOM 6141 C CA . TYR A 1 746 ? -7.346 -11.067 33.038 1.00 89.06 746 TYR A CA 1
ATOM 6142 C C . TYR A 1 746 ? -8.655 -11.422 33.736 1.00 89.06 746 TYR A C 1
ATOM 6144 O O . TYR A 1 746 ? -9.549 -12.007 33.118 1.00 89.06 746 TYR A O 1
ATOM 6152 N N . ASN A 1 747 ? -8.771 -11.034 35.003 1.00 89.88 747 ASN A N 1
ATOM 6153 C CA . ASN A 1 747 ? -9.871 -11.409 35.871 1.00 89.88 747 ASN A CA 1
ATOM 6154 C C . ASN A 1 747 ? -10.658 -10.185 36.328 1.00 89.88 747 ASN A C 1
ATOM 6156 O O . ASN A 1 747 ? -10.130 -9.082 36.447 1.00 89.88 747 ASN A O 1
ATOM 6160 N N . GLY A 1 748 ? -11.939 -10.391 36.584 1.00 92.19 748 GLY A N 1
ATOM 6161 C CA . GLY A 1 748 ? -12.851 -9.361 37.040 1.00 92.19 748 GLY A CA 1
ATOM 6162 C C . GLY A 1 748 ? -14.049 -9.983 37.732 1.00 92.19 748 GLY A C 1
ATOM 6163 O O . GLY A 1 748 ? -14.070 -11.177 38.038 1.00 92.19 748 GLY A O 1
ATOM 6164 N N . ASP A 1 749 ? -15.038 -9.144 38.004 1.00 92.75 749 ASP A N 1
ATOM 6165 C CA . ASP A 1 749 ? -16.250 -9.555 38.694 1.00 92.75 749 ASP A CA 1
ATOM 6166 C C . ASP A 1 749 ? -17.410 -9.720 37.699 1.00 92.75 749 ASP A C 1
ATOM 6168 O O . ASP A 1 749 ? -17.878 -8.742 37.105 1.00 92.75 749 ASP A O 1
ATOM 6172 N N . LYS A 1 750 ? -17.913 -10.954 37.543 1.00 94.12 750 LYS A N 1
ATOM 6173 C CA . LYS A 1 750 ? -19.102 -11.254 36.723 1.00 94.12 750 LYS A CA 1
ATOM 6174 C C . LYS A 1 750 ? -20.333 -10.455 37.156 1.00 94.12 750 LYS A C 1
ATOM 6176 O O . LYS A 1 750 ? -21.148 -10.101 36.306 1.00 94.12 750 LYS A O 1
ATOM 6181 N N . TYR A 1 751 ? -20.456 -10.105 38.443 1.00 95.88 751 TYR A N 1
ATOM 6182 C CA . TYR A 1 751 ? -21.547 -9.255 38.928 1.00 95.88 751 TYR A CA 1
ATOM 6183 C C . TYR A 1 751 ? -21.544 -7.888 38.237 1.00 95.88 751 TYR A C 1
ATOM 6185 O O . TYR A 1 751 ? -22.613 -7.343 37.960 1.00 95.88 751 TYR A O 1
ATOM 6193 N N . TYR A 1 752 ? -20.365 -7.353 37.899 1.00 96.19 752 TYR A N 1
ATOM 6194 C CA . TYR A 1 752 ? -20.260 -6.088 37.179 1.00 96.19 752 TYR A CA 1
ATOM 6195 C C . TYR A 1 752 ? -20.744 -6.194 35.734 1.00 96.19 752 TYR A C 1
ATOM 6197 O O . TYR A 1 752 ? -21.467 -5.311 35.278 1.00 96.19 752 TYR A O 1
ATOM 6205 N N . ASP A 1 753 ? -20.386 -7.263 35.019 1.00 97.19 753 ASP A N 1
ATOM 6206 C CA . ASP A 1 753 ? -20.876 -7.504 33.657 1.00 97.19 753 ASP A CA 1
ATOM 6207 C C . ASP A 1 753 ? -22.396 -7.691 33.639 1.00 97.19 753 ASP A C 1
ATOM 6209 O O . ASP A 1 753 ? -23.083 -7.096 32.813 1.00 97.19 753 ASP A O 1
ATOM 6213 N N . ILE A 1 754 ? -22.937 -8.465 34.580 1.00 97.69 754 ILE A N 1
ATOM 6214 C CA . ILE A 1 754 ? -24.380 -8.708 34.696 1.00 97.69 754 ILE A CA 1
ATOM 6215 C C . ILE A 1 754 ? -25.122 -7.402 35.025 1.00 97.69 754 ILE A C 1
ATOM 6217 O O . ILE A 1 754 ? -26.121 -7.079 34.379 1.00 97.69 754 ILE A O 1
ATOM 6221 N N . ALA A 1 755 ? -24.602 -6.591 35.953 1.00 97.62 755 ALA A N 1
ATOM 6222 C CA . ALA A 1 755 ? -25.137 -5.259 36.243 1.00 97.62 755 ALA A CA 1
ATOM 6223 C C . ALA A 1 755 ? -25.015 -4.309 35.038 1.00 97.62 755 ALA A C 1
ATOM 6225 O O . ALA A 1 755 ? -25.923 -3.521 34.769 1.00 97.62 755 ALA A O 1
ATOM 6226 N N . LYS A 1 756 ? -23.931 -4.409 34.258 1.00 96.81 756 LYS A N 1
ATOM 6227 C CA . LYS A 1 756 ? -23.761 -3.682 32.995 1.00 96.81 756 LYS A CA 1
ATOM 6228 C C . LYS A 1 756 ? -24.766 -4.136 31.930 1.00 96.81 756 LYS A C 1
ATOM 6230 O O . LYS A 1 756 ? -25.304 -3.292 31.223 1.00 96.81 756 LYS A O 1
ATOM 6235 N N . LEU A 1 757 ? -25.125 -5.407 31.848 1.00 97.31 757 LEU A N 1
ATOM 6236 C CA . LEU A 1 757 ? -26.186 -5.815 30.932 1.00 97.31 757 LEU A CA 1
ATOM 6237 C C . LEU A 1 757 ? -27.542 -5.268 31.400 1.00 97.31 757 LEU A C 1
ATOM 6239 O O . LEU A 1 757 ? -28.266 -4.655 30.615 1.00 97.31 757 LEU A O 1
ATOM 6243 N N . ARG A 1 758 ? -27.849 -5.410 32.697 1.00 97.06 758 ARG A N 1
ATOM 6244 C CA . ARG A 1 758 ? -29.098 -4.918 33.297 1.00 97.06 758 ARG A CA 1
ATOM 6245 C C . ARG A 1 758 ? -29.278 -3.417 33.104 1.00 97.06 758 ARG A C 1
ATOM 6247 O O . ARG A 1 758 ? -30.367 -2.982 32.731 1.00 97.06 758 ARG A O 1
ATOM 6254 N N . HIS A 1 759 ? -28.217 -2.629 33.306 1.00 95.06 759 HIS A N 1
ATOM 6255 C CA . HIS A 1 759 ? -28.304 -1.185 33.104 1.00 95.06 759 HIS A CA 1
ATOM 6256 C C . HIS A 1 759 ? -28.671 -0.861 31.659 1.00 95.06 759 HIS A C 1
ATOM 6258 O O . HIS A 1 759 ? -29.521 -0.012 31.467 1.00 95.06 759 HIS A O 1
ATOM 6264 N N . ASN A 1 760 ? -28.097 -1.536 30.657 1.00 94.44 760 ASN A N 1
ATOM 6265 C CA . ASN A 1 760 ? -28.336 -1.218 29.247 1.00 94.44 760 ASN A CA 1
ATOM 6266 C C . ASN A 1 760 ? -29.698 -1.730 28.732 1.00 94.44 760 ASN A C 1
ATOM 6268 O O . ASN A 1 760 ? -30.257 -1.156 27.799 1.00 94.44 760 ASN A O 1
ATOM 6272 N N . ILE A 1 761 ? -30.274 -2.756 29.375 1.00 94.12 761 ILE A N 1
ATOM 6273 C CA . ILE A 1 761 ? -31.666 -3.190 29.147 1.00 94.12 761 ILE A CA 1
ATOM 6274 C C . ILE A 1 761 ? -32.657 -2.082 29.545 1.00 94.12 761 ILE A C 1
ATOM 6276 O O . ILE A 1 761 ? -33.622 -1.836 28.821 1.00 94.12 761 ILE A O 1
ATOM 6280 N N . ILE A 1 762 ? -32.411 -1.409 30.675 1.00 93.94 762 ILE A N 1
ATOM 6281 C CA . ILE A 1 762 ? -33.244 -0.303 31.182 1.00 93.94 762 ILE A CA 1
ATOM 6282 C C . ILE A 1 762 ? -32.906 1.004 30.447 1.00 93.94 762 ILE A C 1
ATOM 6284 O O . ILE A 1 762 ? -33.775 1.702 29.934 1.00 93.94 762 ILE A O 1
ATOM 6288 N N . PHE A 1 763 ? -31.616 1.308 30.361 1.00 90.50 763 PHE A N 1
ATOM 6289 C CA . PHE A 1 763 ? -31.027 2.515 29.798 1.00 90.50 763 PHE A CA 1
ATOM 6290 C C . PHE A 1 763 ? -30.485 2.236 28.394 1.00 90.50 763 PHE A C 1
ATOM 6292 O O . PHE A 1 763 ? -29.304 1.946 28.189 1.00 90.50 763 PHE A O 1
ATOM 6299 N N . ASN A 1 764 ? -31.377 2.309 27.408 1.00 86.62 764 ASN A N 1
ATOM 6300 C CA . ASN A 1 764 ? -31.022 2.108 26.010 1.00 86.62 764 ASN A CA 1
ATOM 6301 C C . ASN A 1 764 ? -30.370 3.372 25.418 1.00 86.62 764 ASN A C 1
ATOM 6303 O O . ASN A 1 764 ? -30.974 4.447 25.416 1.00 86.62 764 ASN A O 1
ATOM 6307 N N . HIS A 1 765 ? -29.165 3.235 24.858 1.00 85.88 765 HIS A N 1
ATOM 6308 C CA . HIS A 1 765 ? -28.401 4.370 24.333 1.00 85.88 765 HIS A CA 1
ATOM 6309 C C . HIS A 1 765 ? -29.098 5.110 23.186 1.00 85.88 765 HIS A C 1
ATOM 6311 O O . HIS A 1 765 ? -28.976 6.329 23.114 1.00 85.88 765 HIS A O 1
ATOM 6317 N N . THR A 1 766 ? -29.879 4.424 22.343 1.00 84.00 766 THR A N 1
ATOM 6318 C CA . THR A 1 766 ? -30.657 5.067 21.270 1.00 84.00 766 THR A CA 1
ATOM 6319 C C . THR A 1 766 ? -31.764 5.963 21.825 1.00 84.00 766 THR A C 1
ATOM 6321 O O . THR A 1 766 ? -32.016 7.042 21.294 1.00 84.00 766 THR A O 1
ATOM 6324 N N . ASN A 1 767 ? -32.433 5.554 22.906 1.00 87.31 767 ASN A N 1
ATOM 6325 C CA . ASN A 1 767 ? -33.465 6.389 23.530 1.00 87.31 767 ASN A CA 1
ATOM 6326 C C . ASN A 1 767 ? -32.847 7.636 24.166 1.00 87.31 767 ASN A C 1
ATOM 6328 O O . ASN A 1 767 ? -33.374 8.738 24.033 1.00 87.31 767 ASN A O 1
ATOM 6332 N N . VAL A 1 768 ? -31.691 7.463 24.799 1.00 85.25 768 VAL A N 1
ATOM 6333 C CA . VAL A 1 768 ? -30.957 8.538 25.466 1.00 85.25 768 VAL A C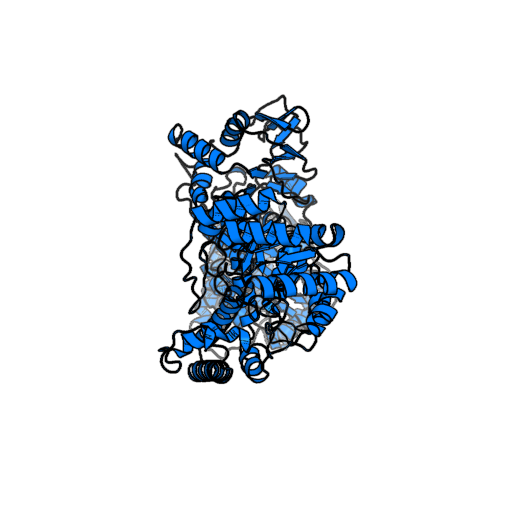A 1
ATOM 6334 C C . VAL A 1 768 ? -30.390 9.532 24.456 1.00 85.25 768 VAL A C 1
ATOM 6336 O O . VAL A 1 768 ? -30.546 10.733 24.648 1.00 85.25 768 VAL A O 1
ATOM 6339 N N . SER A 1 769 ? -29.811 9.060 23.347 1.00 80.75 769 SER A N 1
ATOM 6340 C CA . SER A 1 769 ? -29.325 9.934 22.270 1.00 80.75 769 SER A CA 1
ATOM 6341 C C . SER A 1 769 ? -30.445 10.742 21.611 1.00 80.75 769 SER A C 1
ATOM 6343 O O . SER A 1 769 ? -30.186 11.797 21.045 1.00 80.75 769 SER A O 1
ATOM 6345 N N . ASN A 1 770 ? -31.688 10.259 21.701 1.00 85.62 770 ASN A N 1
ATOM 6346 C CA . ASN A 1 770 ? -32.891 10.943 21.227 1.00 85.62 770 ASN A CA 1
ATOM 6347 C C . ASN A 1 770 ? -33.585 11.776 22.325 1.00 85.62 770 ASN A C 1
ATOM 6349 O O . ASN A 1 770 ? -34.731 12.179 22.138 1.00 85.62 770 ASN A O 1
ATOM 6353 N N . ASN A 1 771 ? -32.921 12.021 23.464 1.00 87.12 771 ASN A N 1
ATOM 6354 C CA . ASN A 1 771 ? -33.443 12.777 24.611 1.00 87.12 771 ASN A CA 1
ATOM 6355 C C . ASN A 1 771 ? -34.791 12.256 25.147 1.00 87.12 771 ASN A C 1
ATOM 6357 O O . ASN A 1 771 ? -35.636 13.029 25.591 1.00 87.12 771 ASN A O 1
ATOM 6361 N N . LEU A 1 772 ? -35.016 10.938 25.115 1.00 92.94 772 LEU A N 1
ATOM 6362 C CA . LEU A 1 772 ? -36.256 10.314 25.596 1.00 92.94 772 LEU A CA 1
ATOM 6363 C C . LEU A 1 772 ? -36.211 10.031 27.111 1.00 92.94 772 LEU A C 1
ATOM 6365 O O . LEU A 1 772 ? -36.480 8.914 27.559 1.00 92.94 772 LEU A O 1
ATOM 6369 N N . PHE A 1 773 ? -35.848 11.045 27.892 1.00 94.19 773 PHE A N 1
ATOM 6370 C CA . PHE A 1 773 ? -35.860 11.044 29.354 1.00 94.19 773 PHE A CA 1
ATOM 6371 C C . PHE A 1 773 ? -36.344 12.404 29.864 1.00 94.19 773 PHE A C 1
ATOM 6373 O O . PHE A 1 773 ? -36.171 13.423 29.194 1.00 94.19 773 PHE A O 1
ATOM 6380 N N . THR A 1 774 ? -36.917 12.422 31.061 1.00 93.81 774 THR A N 1
ATOM 6381 C CA . THR A 1 774 ? -37.417 13.634 31.714 1.00 93.81 774 THR A CA 1
ATOM 6382 C C . THR A 1 774 ? -36.628 13.881 32.990 1.00 93.81 774 THR A C 1
ATOM 6384 O O . THR A 1 774 ? -36.340 12.949 33.741 1.00 93.81 774 THR A O 1
ATOM 6387 N N . LYS A 1 775 ? -36.276 15.147 33.226 1.00 93.69 775 LYS A N 1
ATOM 6388 C CA . LYS A 1 775 ? -35.712 15.646 34.483 1.00 93.69 775 LYS A CA 1
ATOM 6389 C C . LYS A 1 775 ? -36.225 17.062 34.709 1.00 93.69 775 LYS A C 1
ATOM 6391 O O . LYS A 1 775 ? -35.762 17.997 34.058 1.00 93.69 775 LYS A O 1
ATOM 6396 N N . GLU A 1 776 ? -37.170 17.207 35.626 1.00 93.06 776 GLU A N 1
ATOM 6397 C CA . GLU A 1 776 ? -37.757 18.483 36.036 1.00 93.06 776 GLU A CA 1
ATOM 6398 C C . GLU A 1 776 ? -37.403 18.754 37.494 1.00 93.06 776 GLU A C 1
ATOM 6400 O O . GLU A 1 776 ? -37.546 17.875 38.336 1.00 93.06 776 GLU A O 1
ATOM 6405 N N . ILE A 1 777 ? -36.955 19.969 37.799 1.00 90.56 777 ILE A N 1
ATOM 6406 C CA . ILE A 1 777 ? -36.712 20.410 39.176 1.00 90.56 777 ILE A CA 1
ATOM 6407 C C . ILE A 1 777 ? -37.831 21.388 39.535 1.00 90.56 777 ILE A C 1
ATOM 6409 O O . ILE A 1 777 ? -38.015 22.388 38.837 1.00 90.56 777 ILE A O 1
ATOM 6413 N N . LYS A 1 778 ? -38.591 21.091 40.592 1.00 87.94 778 LYS A N 1
ATOM 6414 C CA . LYS A 1 778 ? -39.687 21.921 41.114 1.00 87.94 778 LYS A CA 1
ATOM 6415 C C . LYS A 1 778 ? -39.426 22.197 42.587 1.00 87.94 778 LYS A C 1
ATOM 6417 O O . LYS A 1 778 ? -39.508 21.289 43.403 1.00 87.94 778 LYS A O 1
ATOM 6422 N N . GLU A 1 779 ? -39.101 23.445 42.917 1.00 84.31 779 GLU A N 1
ATOM 6423 C CA . GLU A 1 779 ? -38.727 23.869 44.275 1.00 84.31 779 GLU A CA 1
ATOM 6424 C C . GLU A 1 779 ? -37.586 23.012 44.867 1.00 84.31 779 GLU A C 1
ATOM 6426 O O . GLU A 1 779 ? -36.423 23.240 44.538 1.00 84.31 779 GLU A O 1
ATOM 6431 N N . ASN A 1 780 ? -37.925 22.018 45.699 1.00 86.00 780 ASN A N 1
ATOM 6432 C CA . ASN A 1 780 ? -37.010 21.077 46.356 1.00 86.00 780 ASN A CA 1
ATOM 6433 C C . ASN A 1 780 ? -37.218 19.607 45.928 1.00 86.00 780 ASN A C 1
ATOM 6435 O O . ASN A 1 780 ? -36.677 18.697 46.560 1.00 86.00 780 ASN A O 1
ATOM 6439 N N . GLU A 1 781 ? -37.995 19.368 44.872 1.00 92.81 781 GLU A N 1
ATOM 6440 C CA . GLU A 1 781 ? -38.272 18.051 44.300 1.00 92.81 781 GLU A CA 1
ATOM 6441 C C . GLU A 1 781 ? -37.667 17.913 42.898 1.00 92.81 781 GLU A C 1
ATOM 6443 O O . GLU A 1 781 ? -37.680 18.847 42.092 1.00 92.81 781 GLU A O 1
ATOM 6448 N N . VAL A 1 782 ? -37.186 16.708 42.584 1.00 95.31 782 VAL A N 1
ATOM 6449 C CA . VAL A 1 782 ? -36.814 16.314 41.223 1.00 95.31 782 VAL A CA 1
ATOM 6450 C C . VAL A 1 782 ? -37.780 15.253 40.704 1.00 95.31 782 VAL A C 1
ATOM 6452 O O . VAL A 1 782 ? -37.938 14.194 41.305 1.00 95.31 782 VAL A O 1
ATOM 6455 N N . ILE A 1 783 ? -38.387 15.497 39.549 1.00 95.75 783 ILE A N 1
ATOM 6456 C CA . ILE A 1 783 ? -39.182 14.505 38.825 1.00 95.75 783 ILE A CA 1
ATOM 6457 C C . ILE A 1 783 ? -38.330 13.949 37.692 1.00 95.75 783 ILE A C 1
ATOM 6459 O O . ILE A 1 783 ? -37.830 14.704 36.854 1.00 95.75 783 ILE A O 1
ATOM 6463 N N . ILE A 1 784 ? -38.169 12.630 37.663 1.00 95.69 784 ILE A N 1
ATOM 6464 C CA . ILE A 1 784 ? -37.405 11.916 36.644 1.00 95.69 784 ILE A CA 1
ATOM 6465 C C . ILE A 1 784 ? -38.214 10.779 36.028 1.00 95.69 784 ILE A C 1
ATOM 6467 O O . ILE A 1 784 ? -38.924 10.055 36.726 1.00 95.69 784 ILE A O 1
ATOM 6471 N N . ASP A 1 785 ? -38.048 10.583 34.722 1.00 95.00 785 ASP A N 1
ATOM 6472 C CA . ASP A 1 785 ? -38.612 9.438 34.001 1.00 95.00 785 ASP A CA 1
ATOM 6473 C C . ASP A 1 785 ? -37.732 9.043 32.804 1.00 95.00 785 ASP A C 1
ATOM 6475 O O . ASP A 1 785 ? -36.976 9.863 32.275 1.00 95.00 785 ASP A O 1
ATOM 6479 N N . LEU A 1 786 ? -37.813 7.784 32.373 1.00 94.31 786 LEU A N 1
ATOM 6480 C CA . LEU A 1 786 ? -37.026 7.227 31.273 1.00 94.31 786 LEU A CA 1
ATOM 6481 C C . LEU A 1 786 ? -37.900 6.400 30.337 1.00 94.31 786 LEU A C 1
ATOM 6483 O O . LEU A 1 786 ? -38.447 5.361 30.714 1.00 94.31 786 LEU A O 1
ATOM 6487 N N . LYS A 1 787 ? -37.926 6.771 29.055 1.00 94.00 787 LYS A N 1
ATOM 6488 C CA . LYS A 1 787 ? -38.602 5.955 28.052 1.00 94.00 787 LYS A CA 1
ATOM 6489 C C . LYS A 1 787 ? -37.790 4.698 27.756 1.00 94.00 787 LYS A C 1
ATOM 6491 O O . LYS A 1 787 ? -36.703 4.748 27.176 1.00 94.00 787 LYS A O 1
ATOM 6496 N N . CYS A 1 788 ? -38.362 3.551 28.096 1.00 91.75 788 CYS A N 1
ATOM 6497 C CA . CYS A 1 788 ? -37.731 2.252 27.905 1.00 91.75 788 CYS A CA 1
ATOM 6498 C C . CYS A 1 788 ? -38.291 1.503 26.685 1.00 91.75 788 CYS A C 1
ATOM 6500 O O . CYS A 1 788 ? -39.421 1.726 26.246 1.00 91.75 788 CYS A O 1
ATOM 6502 N N . ASN A 1 789 ? -37.510 0.563 26.148 1.00 90.69 789 ASN A N 1
ATOM 6503 C CA . ASN A 1 789 ? -37.965 -0.317 25.071 1.00 90.69 789 ASN A CA 1
ATOM 6504 C C . ASN A 1 789 ? -38.754 -1.494 25.653 1.00 90.69 789 ASN A C 1
ATOM 6506 O O . ASN A 1 789 ? -38.184 -2.329 26.354 1.00 90.69 789 ASN A O 1
ATOM 6510 N N . TYR A 1 790 ? -40.043 -1.595 25.313 1.00 91.62 790 TYR A N 1
ATOM 6511 C CA . TYR A 1 790 ? -40.952 -2.610 25.862 1.00 91.62 790 TYR A CA 1
ATOM 6512 C C . TYR A 1 790 ? -40.392 -4.039 25.771 1.00 91.62 790 TYR A C 1
ATOM 6514 O O . TYR A 1 790 ? -40.349 -4.751 26.770 1.00 91.62 790 TYR A O 1
ATOM 6522 N N . THR A 1 791 ? -39.877 -4.443 24.604 1.00 90.94 791 THR A N 1
ATOM 6523 C CA . THR A 1 791 ? -39.318 -5.790 24.407 1.00 90.94 791 THR A CA 1
ATOM 6524 C C . THR A 1 791 ? -38.113 -6.079 25.306 1.00 90.94 791 THR A C 1
ATOM 6526 O O . THR A 1 791 ? -37.959 -7.210 25.761 1.00 90.94 791 THR A O 1
ATOM 6529 N N . LEU A 1 792 ? -37.264 -5.086 25.590 1.00 91.88 792 LEU A N 1
ATOM 6530 C CA . LEU A 1 792 ? -36.115 -5.257 26.486 1.00 91.88 792 LEU A CA 1
ATOM 6531 C C . LEU A 1 792 ? -36.576 -5.351 27.945 1.00 91.88 792 LEU A C 1
ATOM 6533 O O . LEU A 1 792 ? -36.219 -6.300 28.635 1.00 91.88 792 LEU A O 1
ATOM 6537 N N . ILE A 1 793 ? -37.443 -4.434 28.384 1.00 93.12 793 ILE A N 1
ATOM 6538 C CA . ILE A 1 793 ? -37.986 -4.428 29.752 1.00 93.12 793 ILE A CA 1
ATOM 6539 C C . ILE A 1 793 ? -38.771 -5.704 30.061 1.00 93.12 793 ILE A C 1
ATOM 6541 O O . ILE A 1 793 ? -38.627 -6.258 31.147 1.00 93.12 793 ILE A O 1
ATOM 6545 N N . SER A 1 794 ? -39.541 -6.224 29.098 1.00 93.56 794 SER A N 1
ATOM 6546 C CA . SER A 1 794 ? -40.307 -7.468 29.267 1.00 93.56 794 SER A CA 1
ATOM 6547 C C . SER A 1 794 ? -39.438 -8.690 29.596 1.00 93.56 794 SER A C 1
ATOM 6549 O O . SER A 1 794 ? -39.943 -9.659 30.152 1.00 93.56 794 SER A O 1
ATOM 6551 N N . GLN A 1 795 ? -38.134 -8.636 29.295 1.00 94.94 795 GLN A N 1
ATOM 6552 C CA . GLN A 1 795 ? -37.174 -9.713 29.554 1.00 94.94 795 GLN A CA 1
ATOM 6553 C C . GLN A 1 795 ? -36.448 -9.572 30.901 1.00 94.94 795 GLN A C 1
ATOM 6555 O O . GLN A 1 795 ? -35.686 -10.463 31.268 1.00 94.94 795 GLN A O 1
ATOM 6560 N N . LEU A 1 796 ? -36.678 -8.496 31.669 1.00 95.44 796 LEU A N 1
ATOM 6561 C CA . LEU A 1 796 ? -36.079 -8.344 33.004 1.00 95.44 796 LEU A CA 1
ATOM 6562 C C . LEU A 1 796 ? -36.548 -9.428 33.979 1.00 95.44 796 LEU A C 1
ATOM 6564 O O . LEU A 1 796 ? -35.784 -9.830 34.845 1.00 95.44 796 LEU A O 1
ATOM 6568 N N . LYS A 1 797 ? -37.773 -9.941 33.815 1.00 95.00 797 LYS A N 1
ATOM 6569 C CA . LYS A 1 797 ? -38.261 -11.063 34.626 1.00 95.00 797 LYS A CA 1
ATOM 6570 C C . LYS A 1 797 ? -37.430 -12.327 34.388 1.00 95.00 797 LYS A C 1
ATOM 6572 O O . LYS A 1 797 ? -37.020 -12.973 35.345 1.00 95.00 797 LYS A O 1
ATOM 6577 N N . ASP A 1 798 ? -37.143 -12.649 33.129 1.00 95.31 798 ASP A N 1
ATOM 6578 C CA . ASP A 1 798 ? -36.318 -13.809 32.775 1.00 95.31 798 ASP A CA 1
ATOM 6579 C C . ASP A 1 798 ? -34.854 -13.608 33.184 1.00 95.31 798 ASP A C 1
ATOM 6581 O O . ASP A 1 798 ? -34.191 -14.554 33.603 1.00 95.31 798 ASP A O 1
ATOM 6585 N N . PHE A 1 799 ? -34.360 -12.369 33.109 1.00 97.50 799 PHE A N 1
ATOM 6586 C CA . PHE A 1 799 ? -33.053 -11.985 33.641 1.00 97.50 799 PHE A CA 1
ATOM 6587 C C . PHE A 1 799 ? -32.972 -12.236 35.155 1.00 97.50 799 PHE A C 1
ATOM 6589 O O . PHE A 1 799 ? -32.028 -12.873 35.619 1.00 97.50 799 PHE A O 1
ATOM 6596 N N . ASP A 1 800 ? -33.954 -11.760 35.925 1.00 97.56 800 ASP A N 1
ATOM 6597 C CA . ASP A 1 800 ? -33.977 -11.914 37.382 1.00 97.56 800 ASP A CA 1
ATOM 6598 C C . ASP A 1 800 ? -34.103 -13.401 37.768 1.00 97.56 800 ASP A C 1
ATOM 6600 O O . ASP A 1 800 ? -33.385 -13.863 38.655 1.00 97.56 800 ASP A O 1
ATOM 6604 N N . ASN A 1 801 ? -34.923 -14.179 37.049 1.00 97.38 801 ASN A N 1
ATOM 6605 C CA . ASN A 1 801 ? -35.004 -15.635 37.223 1.00 97.38 801 ASN A CA 1
ATOM 6606 C C . ASN A 1 801 ? -33.649 -16.310 36.967 1.00 97.38 801 ASN A C 1
ATOM 6608 O O . ASN A 1 801 ? -33.191 -17.082 37.803 1.00 97.38 801 ASN A O 1
ATOM 6612 N N . PHE A 1 802 ? -32.954 -15.961 35.876 1.00 98.00 802 PHE A N 1
ATOM 6613 C CA . PHE A 1 802 ? -31.616 -16.489 35.592 1.00 98.00 802 PHE A CA 1
ATOM 6614 C C . PHE A 1 802 ? -30.635 -16.220 36.741 1.00 98.00 802 PHE A C 1
ATOM 6616 O O . PHE A 1 802 ? -29.864 -17.105 37.114 1.00 98.00 802 PHE A O 1
ATOM 6623 N N . VAL A 1 803 ? -30.644 -15.011 37.306 1.00 97.62 803 VAL A N 1
ATOM 6624 C CA . VAL A 1 803 ? -29.775 -14.646 38.435 1.00 97.62 803 VAL A CA 1
ATOM 6625 C C . VAL A 1 803 ? -30.042 -15.557 39.636 1.00 97.62 803 VAL A C 1
ATOM 6627 O O . VAL A 1 803 ? -29.101 -16.124 40.197 1.00 97.62 803 VAL A O 1
ATOM 6630 N N . LEU A 1 804 ? -31.315 -15.741 39.994 1.00 97.31 804 LEU A N 1
ATOM 6631 C CA . LEU A 1 804 ? -31.730 -16.563 41.133 1.00 97.31 804 LEU A CA 1
ATOM 6632 C C . LEU A 1 804 ? -31.429 -18.053 40.914 1.00 97.31 804 LEU A C 1
ATOM 6634 O O . LEU A 1 804 ? -30.842 -18.692 41.789 1.00 97.31 804 LEU A O 1
ATOM 6638 N N . ASP A 1 805 ? -31.738 -18.586 39.731 1.00 97.12 805 ASP A N 1
ATOM 6639 C CA . ASP A 1 805 ? -31.500 -19.989 39.363 1.00 97.12 805 ASP A CA 1
ATOM 6640 C C . ASP A 1 805 ? -30.006 -20.350 39.397 1.00 97.12 805 ASP A C 1
ATOM 6642 O O . ASP A 1 805 ? -29.623 -21.484 39.690 1.00 97.12 805 ASP A O 1
ATOM 6646 N N . ASN A 1 806 ? -29.138 -19.364 39.150 1.00 95.31 806 ASN A N 1
ATOM 6647 C CA . ASN A 1 806 ? -27.685 -19.508 39.218 1.00 95.31 806 ASN A CA 1
ATOM 6648 C C . ASN A 1 806 ? -27.087 -19.141 40.584 1.00 95.31 806 ASN A C 1
ATOM 6650 O O . ASN A 1 806 ? -25.863 -19.055 40.702 1.00 95.31 806 ASN A O 1
ATOM 6654 N N . LYS A 1 807 ? -27.923 -18.963 41.618 1.00 95.19 807 LYS A N 1
ATOM 6655 C CA . LYS A 1 807 ? -27.513 -18.643 42.998 1.00 95.19 807 LYS A CA 1
ATOM 6656 C C . LYS A 1 807 ? -26.666 -17.369 43.097 1.00 95.19 807 LYS A C 1
ATOM 6658 O O . LYS A 1 807 ? -25.755 -17.286 43.919 1.00 95.19 807 LYS A O 1
ATOM 6663 N N . LEU A 1 808 ? -26.945 -16.389 42.242 1.00 94.81 808 LEU A N 1
ATOM 6664 C CA . LEU A 1 808 ? -26.316 -15.074 42.287 1.00 94.81 808 LEU A CA 1
ATOM 6665 C C . LEU A 1 808 ? -27.165 -14.109 43.122 1.00 94.81 808 LEU A C 1
ATOM 6667 O O . LEU A 1 808 ? -28.390 -14.214 43.173 1.00 94.81 808 LEU A O 1
ATOM 6671 N N . ASP A 1 809 ? -26.513 -13.140 43.758 1.00 95.94 809 ASP A N 1
ATOM 6672 C CA . ASP A 1 809 ? -27.194 -12.116 44.551 1.00 95.94 809 ASP A CA 1
ATOM 6673 C C . ASP A 1 809 ? -27.825 -11.037 43.651 1.00 95.94 809 ASP A C 1
ATOM 6675 O O . ASP A 1 809 ? -27.147 -10.165 43.093 1.00 95.94 809 ASP A O 1
ATOM 6679 N N . LEU A 1 810 ? -29.154 -11.091 43.524 1.00 96.62 810 LEU A N 1
ATOM 6680 C CA . LEU A 1 810 ? -29.930 -10.121 42.755 1.00 96.62 810 LEU A CA 1
ATOM 6681 C C . LEU A 1 810 ? -29.884 -8.712 43.364 1.00 96.62 810 LEU A C 1
ATOM 6683 O O . LEU A 1 810 ? -29.799 -7.737 42.614 1.00 96.62 810 LEU A O 1
ATOM 6687 N N . LYS A 1 811 ? -29.897 -8.584 44.697 1.00 96.19 811 LYS A N 1
ATOM 6688 C CA . LYS A 1 811 ? -29.829 -7.284 45.385 1.00 96.19 811 LYS A CA 1
ATOM 6689 C C . LYS A 1 811 ? -28.495 -6.605 45.074 1.00 96.19 811 LYS A C 1
ATOM 6691 O O . LYS A 1 811 ? -28.474 -5.447 44.654 1.00 96.19 811 LYS A O 1
ATOM 6696 N N . LYS A 1 812 ? -27.390 -7.354 45.148 1.00 96.44 812 LYS A N 1
ATOM 6697 C CA . LYS A 1 812 ? -26.049 -6.893 44.745 1.00 96.44 812 LYS A CA 1
ATOM 6698 C C . LYS A 1 812 ? -26.024 -6.377 43.303 1.00 96.44 812 LYS A C 1
ATOM 6700 O O . LYS A 1 812 ? -25.497 -5.294 43.053 1.00 96.44 812 LYS A O 1
ATOM 6705 N N . ILE A 1 813 ? -26.611 -7.106 42.349 1.00 97.38 813 ILE A N 1
ATOM 6706 C CA . ILE A 1 813 ? -26.666 -6.686 40.933 1.00 97.38 813 ILE A CA 1
ATOM 6707 C C . ILE A 1 813 ? -27.436 -5.374 40.773 1.00 97.38 813 ILE A C 1
ATOM 6709 O O . ILE A 1 813 ? -26.996 -4.488 40.035 1.00 97.38 813 ILE A O 1
ATOM 6713 N N . LYS A 1 814 ? -28.578 -5.227 41.450 1.00 97.62 814 LYS A N 1
ATOM 6714 C CA . LYS A 1 814 ? -29.405 -4.017 41.366 1.00 97.62 814 LYS A CA 1
ATOM 6715 C C . LYS A 1 814 ? -28.700 -2.800 41.970 1.00 97.62 814 LYS A C 1
ATOM 6717 O O . LYS A 1 814 ? -28.650 -1.760 41.314 1.00 97.62 814 LYS A O 1
ATOM 6722 N N . ILE A 1 815 ? -28.032 -2.962 43.115 1.00 97.94 815 ILE A N 1
ATOM 6723 C CA . ILE A 1 815 ? -27.176 -1.921 43.706 1.00 97.94 815 ILE A CA 1
ATOM 6724 C C . ILE A 1 815 ? -26.056 -1.529 42.733 1.00 97.94 815 ILE A C 1
ATOM 6726 O O . ILE A 1 815 ? -25.902 -0.350 42.419 1.00 97.94 815 ILE A O 1
ATOM 6730 N N . LEU A 1 816 ? -25.308 -2.494 42.184 1.00 97.31 816 LEU A N 1
ATOM 6731 C CA . LEU A 1 816 ? -24.246 -2.212 41.207 1.00 97.31 816 LEU A CA 1
ATOM 6732 C C . LEU A 1 816 ? -24.782 -1.504 39.954 1.00 97.31 816 LEU A C 1
ATOM 6734 O O . LEU A 1 816 ? -24.114 -0.617 39.422 1.00 97.31 816 LEU A O 1
ATOM 6738 N N . THR A 1 817 ? -25.994 -1.847 39.508 1.00 97.69 817 THR A N 1
ATOM 6739 C CA . THR A 1 817 ? -26.678 -1.167 38.396 1.00 97.69 817 THR A CA 1
ATOM 6740 C C . THR A 1 817 ? -26.895 0.315 38.721 1.00 97.69 817 THR A C 1
ATOM 6742 O O . THR A 1 817 ? -26.547 1.177 37.913 1.00 97.69 817 THR A O 1
ATOM 6745 N N . ALA A 1 818 ? -27.380 0.629 39.926 1.00 97.75 818 ALA A N 1
ATOM 6746 C CA . ALA A 1 818 ? -27.559 2.005 40.385 1.00 97.75 818 ALA A CA 1
ATOM 6747 C C . ALA A 1 818 ? -26.228 2.774 40.476 1.00 97.75 818 ALA A C 1
ATOM 6749 O O . ALA A 1 818 ? -26.113 3.901 39.980 1.00 97.75 818 ALA A O 1
ATOM 6750 N N . LEU A 1 819 ? -25.184 2.135 41.018 1.00 97.56 819 LEU A N 1
ATOM 6751 C CA . LEU A 1 819 ? -23.838 2.713 41.073 1.00 97.56 819 LEU A CA 1
ATOM 6752 C C . LEU A 1 819 ? -23.257 2.970 39.675 1.00 97.56 819 LEU A C 1
ATOM 6754 O O . LEU A 1 819 ? -22.495 3.921 39.500 1.00 97.56 819 LEU A O 1
ATOM 6758 N N . ILE A 1 820 ? -23.588 2.160 38.663 1.00 96.62 820 ILE A N 1
ATOM 6759 C CA . ILE A 1 820 ? -23.154 2.392 37.276 1.00 96.62 820 ILE A CA 1
ATOM 6760 C C . ILE A 1 820 ? -23.718 3.715 36.743 1.00 96.62 820 ILE A C 1
ATOM 6762 O O . ILE A 1 820 ? -22.942 4.488 36.178 1.00 96.62 820 ILE A O 1
ATOM 6766 N N . TRP A 1 821 ? -25.001 4.023 36.960 1.00 96.38 821 TRP A N 1
ATOM 6767 C CA . TRP A 1 821 ? -25.592 5.300 36.526 1.00 96.38 821 TRP A CA 1
ATOM 6768 C C . TRP A 1 821 ? -24.969 6.502 37.245 1.00 96.38 821 TRP A C 1
ATOM 6770 O O . TRP A 1 821 ? -24.549 7.452 36.580 1.00 96.38 821 TRP A O 1
ATOM 6780 N N . LEU A 1 822 ? -24.779 6.418 38.568 1.00 96.62 822 LEU A N 1
ATOM 6781 C CA . LEU A 1 822 ? -24.053 7.440 39.341 1.00 96.62 822 LEU A CA 1
ATOM 6782 C C . LEU A 1 822 ? -22.635 7.655 38.802 1.00 96.62 822 LEU A C 1
ATOM 6784 O O . LEU A 1 822 ? -22.167 8.782 38.653 1.00 96.62 822 LEU A O 1
ATOM 6788 N N . ASN A 1 823 ? -21.946 6.568 38.455 1.00 95.44 823 ASN A N 1
ATOM 6789 C CA . ASN A 1 823 ? -20.621 6.639 37.862 1.00 95.44 823 ASN A CA 1
ATOM 6790 C C . ASN A 1 823 ? -20.643 7.238 36.450 1.00 95.44 823 ASN A C 1
ATOM 6792 O O . ASN A 1 823 ? -19.663 7.861 36.052 1.00 95.44 823 ASN A O 1
ATOM 6796 N N . MET A 1 824 ? -21.679 7.023 35.647 1.00 93.00 824 MET A N 1
ATOM 6797 C CA . MET A 1 824 ? -21.758 7.602 34.301 1.00 93.00 824 MET A CA 1
ATOM 6798 C C . MET A 1 824 ? -22.023 9.107 34.344 1.00 93.00 824 MET A C 1
ATOM 6800 O O . MET A 1 824 ? -21.478 9.825 33.514 1.00 93.00 824 MET A O 1
ATOM 6804 N N . SER A 1 825 ? -22.774 9.580 35.339 1.00 94.06 825 SER A N 1
ATOM 6805 C CA . SER A 1 825 ? -23.200 10.974 35.487 1.00 94.06 825 SER A CA 1
ATOM 6806 C C . SER A 1 825 ? -22.123 12.037 35.166 1.00 94.06 825 SER A C 1
ATOM 6808 O O . SER A 1 825 ? -22.334 12.786 34.213 1.00 94.06 825 SER A O 1
ATOM 6810 N N . PRO A 1 826 ? -20.933 12.081 35.806 1.00 92.00 826 PRO A N 1
ATOM 6811 C CA . PRO A 1 826 ? -19.939 13.135 35.540 1.00 92.00 826 PRO A CA 1
ATOM 6812 C C . PRO A 1 826 ? -19.220 13.030 34.189 1.00 92.00 826 PRO A C 1
ATOM 6814 O O . PRO A 1 826 ? -18.378 13.875 33.892 1.00 92.00 826 PRO A O 1
ATOM 6817 N N . LEU A 1 827 ? -19.481 11.984 33.401 1.00 88.69 827 LEU A N 1
ATOM 6818 C CA . LEU A 1 827 ? -18.862 11.770 32.089 1.00 88.69 827 LEU A CA 1
ATOM 6819 C C . LEU A 1 827 ? -19.741 12.229 30.921 1.00 88.69 827 LEU A C 1
ATOM 6821 O O . LEU A 1 827 ? -19.297 12.156 29.778 1.00 88.69 827 LEU A O 1
ATOM 6825 N N . HIS A 1 828 ? -20.973 12.652 31.195 1.00 87.69 828 HIS A N 1
ATOM 6826 C CA . HIS A 1 828 ? -21.907 13.142 30.189 1.00 87.69 828 HIS A CA 1
ATOM 6827 C C . HIS A 1 828 ? -22.132 14.650 30.334 1.00 87.69 828 HIS A C 1
ATOM 6829 O O . HIS A 1 828 ? -21.787 15.260 31.347 1.00 87.69 828 HIS A O 1
ATOM 6835 N N . GLU A 1 829 ? -22.703 15.256 29.299 1.00 86.69 829 GLU A N 1
ATOM 6836 C CA . GLU A 1 829 ? -23.088 16.666 29.305 1.00 86.69 829 GLU A CA 1
ATOM 6837 C C . GLU A 1 829 ? -24.518 16.853 29.830 1.00 86.69 829 GLU A C 1
ATOM 6839 O O . GLU A 1 829 ? -25.295 15.900 29.962 1.00 86.69 829 GLU A O 1
ATOM 6844 N N . TYR A 1 830 ? -24.863 18.099 30.148 1.00 87.25 830 TYR A N 1
ATOM 6845 C CA . TYR A 1 830 ? -26.225 18.489 30.504 1.00 87.25 830 TYR A CA 1
ATOM 6846 C C . TYR A 1 830 ? -27.188 18.278 29.321 1.00 87.25 830 TYR A C 1
ATOM 6848 O O . TYR A 1 830 ? -26.807 18.576 28.189 1.00 87.25 830 TYR A O 1
ATOM 6856 N N . PRO A 1 831 ? -28.437 17.810 29.541 1.00 91.62 831 PRO A N 1
ATOM 6857 C CA . PRO A 1 831 ? -29.075 17.495 30.830 1.00 91.62 831 PRO A CA 1
ATOM 6858 C C . PRO A 1 831 ? -28.877 16.046 31.310 1.00 91.62 831 PRO A C 1
ATOM 6860 O O . PRO A 1 831 ? -29.389 15.671 32.368 1.00 91.62 831 PRO A O 1
ATOM 6863 N N . LEU A 1 832 ? -28.164 15.217 30.541 1.00 91.56 832 LEU A N 1
ATOM 6864 C CA . LEU A 1 832 ? -28.041 13.782 30.793 1.00 91.56 832 LEU A CA 1
ATOM 6865 C C . LEU A 1 832 ? -27.244 13.462 32.063 1.00 91.56 832 LEU A C 1
ATOM 6867 O O . LEU A 1 832 ? -27.592 12.532 32.790 1.00 91.56 832 LEU A O 1
ATOM 6871 N N . ASN A 1 833 ? -26.186 14.219 32.343 1.00 92.94 833 ASN A N 1
ATOM 6872 C CA . ASN A 1 833 ? -25.395 14.052 33.563 1.00 92.94 833 ASN A CA 1
ATOM 6873 C C . ASN A 1 833 ? -26.245 14.141 34.838 1.00 92.94 833 ASN A C 1
ATOM 6875 O O . ASN A 1 833 ? -26.176 13.246 35.680 1.00 92.94 833 ASN A O 1
ATOM 6879 N N . GLU A 1 834 ? -27.075 15.173 34.972 1.00 94.81 834 GLU A N 1
ATOM 6880 C CA . GLU A 1 834 ? -27.937 15.378 36.137 1.00 94.81 834 GLU A CA 1
ATOM 6881 C C . GLU A 1 834 ? -29.024 14.311 36.219 1.00 94.81 834 GLU A C 1
ATOM 6883 O O . GLU A 1 834 ? -29.258 13.753 37.289 1.00 94.81 834 GLU A O 1
ATOM 6888 N N . PHE A 1 835 ? -29.647 13.975 35.083 1.00 95.44 835 PHE A N 1
ATOM 6889 C CA . PHE A 1 835 ? -30.613 12.881 35.025 1.00 95.44 835 PHE A CA 1
ATOM 6890 C C . PHE A 1 835 ? -29.999 11.577 35.553 1.00 95.44 835 PHE A C 1
ATOM 6892 O O . PHE A 1 835 ? -30.579 10.946 36.431 1.00 95.44 835 PHE A O 1
ATOM 6899 N N . LEU A 1 836 ? -28.801 11.201 35.092 1.00 95.44 836 LEU A N 1
ATOM 6900 C CA . LEU A 1 836 ? -28.101 9.994 35.545 1.00 95.44 836 LEU A CA 1
ATOM 6901 C C . LEU A 1 836 ? -27.786 10.013 37.045 1.00 95.44 836 LEU A C 1
ATOM 6903 O O . LEU A 1 836 ? -27.835 8.960 37.682 1.00 95.44 836 LEU A O 1
ATOM 6907 N N . PHE A 1 837 ? -27.475 11.185 37.611 1.00 96.81 837 PHE A N 1
ATOM 6908 C CA . PHE A 1 837 ? -27.240 11.330 39.047 1.00 96.81 837 PHE A CA 1
ATOM 6909 C C . PHE A 1 837 ? -28.508 11.002 39.841 1.00 96.81 837 PHE A C 1
ATOM 6911 O O . PHE A 1 837 ? -28.503 10.083 40.658 1.00 96.81 837 PHE A O 1
ATOM 6918 N N . TYR A 1 838 ? -29.610 11.698 39.555 1.00 97.00 838 TYR A N 1
ATOM 6919 C CA . TYR A 1 838 ? -30.882 11.502 40.256 1.00 97.00 838 TYR A CA 1
ATOM 6920 C C . TYR A 1 838 ? -31.491 10.127 39.989 1.00 97.00 838 TYR A C 1
ATOM 6922 O O . TYR A 1 838 ? -31.994 9.493 40.912 1.00 97.00 838 TYR A O 1
ATOM 6930 N N . PHE A 1 839 ? -31.389 9.620 38.760 1.00 96.62 839 PHE A N 1
ATOM 6931 C CA . PHE A 1 839 ? -31.861 8.287 38.393 1.00 96.62 839 PHE A CA 1
ATOM 6932 C C . PHE A 1 839 ? -31.065 7.189 39.093 1.00 96.62 839 PHE A C 1
ATOM 6934 O O . PHE A 1 839 ? -31.656 6.269 39.660 1.00 96.62 839 PHE A O 1
ATOM 6941 N N . GLY A 1 840 ? -29.736 7.307 39.131 1.00 97.00 840 GLY A N 1
ATOM 6942 C CA . GLY A 1 840 ? -28.883 6.406 39.899 1.00 97.00 840 GLY A CA 1
ATOM 6943 C C . GLY A 1 840 ? -29.192 6.452 41.394 1.00 97.00 840 GLY A C 1
ATOM 6944 O O . GLY A 1 840 ? -29.335 5.407 42.022 1.00 97.00 840 GLY A O 1
ATOM 6945 N N . LYS A 1 841 ? -29.371 7.652 41.953 1.00 97.06 841 LYS A N 1
ATOM 6946 C CA . LYS A 1 841 ? -29.703 7.868 43.366 1.00 97.06 841 LYS A CA 1
ATOM 6947 C C . LYS A 1 841 ? -31.065 7.273 43.743 1.00 97.06 841 LYS A C 1
ATOM 6949 O O . LYS A 1 841 ? -31.161 6.553 44.732 1.00 97.06 841 LYS A O 1
ATOM 6954 N N . TYR A 1 842 ? -32.095 7.525 42.937 1.00 97.62 842 TYR A N 1
ATOM 6955 C CA . TYR A 1 842 ? -33.440 6.984 43.132 1.00 97.62 842 TYR A CA 1
ATOM 6956 C C . TYR A 1 842 ? -33.443 5.454 43.108 1.00 97.62 842 TYR A C 1
ATOM 6958 O O . TYR A 1 842 ? -33.957 4.819 44.022 1.00 97.62 842 TYR A O 1
ATOM 6966 N N . ASN A 1 843 ? -32.794 4.852 42.107 1.00 97.00 843 ASN A N 1
ATOM 6967 C CA . ASN A 1 843 ? -32.697 3.396 42.022 1.00 97.00 843 ASN A CA 1
ATOM 6968 C C . ASN A 1 843 ? -31.837 2.799 43.142 1.00 97.00 843 ASN A C 1
ATOM 6970 O O . ASN A 1 843 ? -32.109 1.685 43.559 1.00 97.00 843 ASN A O 1
ATOM 6974 N N . LEU A 1 844 ? -30.829 3.512 43.654 1.00 97.31 844 LEU A N 1
ATOM 6975 C CA . LEU A 1 844 ? -30.077 3.046 44.819 1.00 97.31 844 LEU A CA 1
ATOM 6976 C C . LEU A 1 844 ? -30.969 3.000 46.066 1.00 97.31 844 LEU A C 1
ATOM 6978 O O . LEU A 1 844 ? -30.931 2.015 46.792 1.00 97.31 844 LEU A O 1
ATOM 6982 N N . PHE A 1 845 ? -31.789 4.032 46.288 1.00 97.31 845 PHE A N 1
ATOM 6983 C CA . PHE A 1 845 ? -32.739 4.074 47.402 1.00 97.31 845 PHE A CA 1
ATOM 6984 C C . PHE A 1 845 ? -33.742 2.915 47.364 1.00 97.31 845 PHE A C 1
ATOM 6986 O O . PHE A 1 845 ? -34.012 2.330 48.404 1.00 97.31 845 PHE A O 1
ATOM 6993 N N . LEU A 1 846 ? -34.255 2.548 46.185 1.00 95.56 846 LEU A N 1
ATOM 6994 C CA . LEU A 1 846 ? -35.204 1.434 46.047 1.00 95.56 846 LEU A CA 1
ATOM 6995 C C . LEU A 1 846 ? -34.625 0.069 46.453 1.00 95.56 846 LEU A C 1
ATOM 6997 O O . LEU A 1 846 ? -35.387 -0.863 46.699 1.00 95.56 846 LEU A O 1
ATOM 7001 N N . GLU A 1 847 ? -33.299 -0.058 46.506 1.00 95.12 847 GLU A N 1
ATOM 7002 C CA . GLU A 1 847 ? -32.611 -1.307 46.833 1.00 95.12 847 GLU A CA 1
ATOM 7003 C C . GLU A 1 847 ? -32.013 -1.322 48.247 1.00 95.12 847 GLU A C 1
ATOM 7005 O O . GLU A 1 847 ? -31.483 -2.355 48.656 1.00 95.12 847 GLU A O 1
ATOM 7010 N N . LEU A 1 848 ? -32.057 -0.213 48.992 1.00 91.19 848 LEU A N 1
ATOM 7011 C CA . LEU A 1 848 ? -31.597 -0.145 50.385 1.00 91.19 848 LEU A CA 1
ATOM 7012 C C . LEU A 1 848 ? -32.741 -0.492 51.330 1.00 91.19 848 LEU A C 1
ATOM 7014 O O . LEU A 1 848 ? -32.559 -1.488 52.075 1.00 91.19 848 LEU A O 1
#

Secondary structure (DSSP, 8-state):
---SEEE---SHHHHHHHHHHHHHHT--EEE--BTTTSBTT--TTTT-BHHHHHHHHHHH-TTEEEEEEEESTT-SSS---SHHHHHHHHHH-SEEEE--TTT--SHHHHHHHHHHHHHHHHHH-TT-EEEE---TTT----HHHHHHHHHHHHHHS-HHHHTTEEEEEE-SS--EETTEE-----HHHHHHHHHHHHHHTPEEEES--TT--HHHHHHHHHTT--EEEE-HHHHHHHHHHHHHHHHT-S-HHHHHHHHHHHHHHHHHT-TTGGGS-TT--TTTTHHHHHHHHGGGSTTSHHHHHHHTT-TTHHHHHHHHHHHHHHHHHTTSTT--EEEEE--S--GGGGGGGSSS-GGGSEETTEEHHHHHHTTS-TTSEEEEEE-TTHHHHHHHHHHH-TTSEEEEEE-S-SSSTT--HHHHHHHHGGG--S-EEEEETTEEESS-----SS-EEEEE----TTTS-EEEEETTEEEEEE-TT-SS-SEEEEEEEEES-HHHHHHHHHHHHHHSTT-TT--HHHHHHHHTTTS--EEEE-SSEEETTSHHHIIIIIHHHS---S----BTTEEEEE-SSEEEEEES-HHHHHHHHHHHHHHTTSSPPEEEEETTEEEEE---SEEGGG---TTHHHHHHHHHHHHTS-B-----TTHHHHHHIIIIIHHHHHHHHHHTTS---SEETTEE---HHHHHHHS-GGGG--S--B---SS--GGGEEE-SSSEEE-S--S-BTTBSS-B-HHHHHHHHHHHHHS-HHHHHTT-EEEEEETTEEEEEE---HHHHTTHHHHHHHHHHTT--HHHHHHHHHHHHHHHGGGS-TTHHHHHHHHHHHHHHHH-

Radius of gyration: 36.11 Å; Cα contacts (8 Å, |Δi|>4): 1569; chains: 1; bounding box: 81×70×106 Å

Foldseek 3Di:
DQAAEEEECLEVLLLVLCQVVCVLLVHAYEYAYFQQCEFCCAHLHLRHHLVRVLCVNVVRHPRYFYEHDQAAAPRHPDGDGRLVRLLSCLVRHQEYEQHPCLPVVDLVSRLVSSQVSLVSSCVSPVRHAYEYDDEVVRYDDDLVRVLVSLVVCVVPHDPSSNVRHAAYEAYQFFDAALQATPGDGHLVRLLSNLVSCVVVVHQYEYERCGNPALVVSLVSVVSPHRHYYDYQNLLLLLLVLLLVLLVPDPDPVSSVVLLVLLLVLLVVVCQQVVRHDPPDDCVVVSSSSSSRGSSSCCNPPSNVVSVVVRVCSSVSSSLSSLVVVLSSCQSDLSAAAEEEEQAAQLVQQPLLSVQATLLQRDQAQAGLQVLVCVLDRQSHEYEYEAHRRRVVVVFCCCVVNVSHHYDYFYDDDRDDFLHAQLSSVLSCLVVGPAKYKYAYSQKGAPDRDDADSFKEFEWEQDQQQQPAWAFADDDQWTPAIGHRPDNDGRTGGRRIIIDGPSVQLNVLSVVVCVVCSRDHHDHSSSSVRVCSVPGIYGYDYGHGMFRNSHPCRSPPPSPVPRHHPDDDDDDSQKDKHDDPFKIKIFGSQLLQVVLCVVQQVVLPPQAFDFPDDDSGITIGTDDDFAQLLPDLDACVVVVQVVQCVVRAFAWPPDQDVCQQVLQCCQQPVLLVVLLVLVVVPDDFFQAEPNDRLDGLVVLVVVDPSSVLGDSTKGGDQQQQESRQWGDDPPGIHGHDGGSARSPHRGIDDVLLNLLNHVLCLAVPPVCVVVVQKDWDDDDRYIYIDHDGDPSSVVCVVVSLVSCVVVVHDPLSSQLSNLSVLSSCLNVDDPPSSVNSNSSSSVSSSVSD

Nearest PDB structures (foldseek):
  4y7t-assembly1_A  TM=7.959E-01  e=5.385E-10  Pseudomonas putida BIRD-1
  4y7u-assembly1_A  TM=7.845E-01  e=6.964E-10  Pseudomonas putida BIRD-1
  4y7v-assembly1_A  TM=8.000E-01  e=2.051E-09  Pseudomonas putida BIRD-1
  7x8j-assembly2_B  TM=7.393E-01  e=9.006E-10  Arabidopsis thaliana
  1su5-assembly1_B  TM=5.706E-01  e=8.727E-04  Gallus gallus

InterPro domains:
  IPR011009 Protein kinase-like domain superfamily [SSF56112] (581-769)
  IPR013785 Aldolase-type TIM barrel [G3DSA:3.20.20.70] (4-247)
  IPR029044 Nucleotide-diphospho-sugar transferases [G3DSA:3.90.550.10] (334-563)
  IPR029044 Nucleotide-diphospho-sugar transferases [SSF53448] (336-554)

Solvent-accessible surface area (backbone atoms only — not comparable to full-atom values): 45031 Å² total; per-residue (Å²): 142,80,40,50,50,31,33,35,42,51,36,61,68,52,44,54,47,51,32,54,52,23,55,72,71,67,37,51,37,27,36,33,40,32,38,47,38,33,19,71,91,32,19,46,30,70,55,24,24,43,67,55,48,46,52,55,45,58,77,67,18,87,38,53,48,42,29,39,31,56,32,35,30,51,46,42,84,58,84,53,70,31,61,71,50,46,62,48,44,47,75,66,46,53,28,42,23,47,30,34,42,79,70,28,74,51,67,69,58,22,50,52,48,38,53,51,51,52,52,51,45,38,74,74,29,77,83,45,33,29,28,37,65,55,44,49,87,68,49,75,72,54,71,70,54,52,51,48,51,51,53,51,47,62,73,73,43,57,70,78,60,53,72,28,52,42,38,35,46,40,63,37,40,52,36,80,48,70,85,37,54,70,36,62,75,35,67,71,49,39,43,54,48,34,51,51,23,58,75,75,70,34,44,30,28,34,59,64,47,33,75,58,53,68,68,59,54,48,51,44,41,74,65,54,46,50,29,34,29,35,34,70,52,63,24,29,52,44,32,48,34,48,52,54,48,42,73,67,46,86,53,62,68,60,28,50,52,52,51,53,51,51,33,50,55,35,60,75,62,56,70,42,65,87,40,49,64,96,83,63,55,59,85,87,33,41,70,59,46,28,44,65,26,36,40,66,44,62,62,36,75,74,44,45,62,53,50,69,76,41,79,68,32,63,63,52,28,47,53,56,48,51,55,53,54,49,56,60,42,64,76,41,87,86,40,56,35,38,39,32,59,41,21,48,56,48,76,71,43,53,68,66,30,73,58,43,28,53,33,64,36,78,49,42,41,29,31,42,43,53,62,50,60,73,56,47,66,64,86,44,45,36,39,36,31,23,26,44,53,25,68,59,55,52,51,47,47,55,70,74,42,73,82,47,48,76,46,81,32,78,39,92,56,48,65,66,83,51,15,26,56,41,54,50,51,57,65,43,44,88,82,50,86,48,26,30,36,40,37,40,41,38,46,42,54,82,62,82,72,80,84,74,87,52,30,28,40,33,26,27,78,64,93,53,30,69,85,29,34,24,28,32,66,54,90,76,28,57,74,43,66,43,62,60,58,50,82,88,59,69,30,26,48,51,56,34,35,36,40,49,65,33,70,60,50,50,53,49,42,53,57,52,40,74,77,43,49,69,51,49,79,46,35,67,64,65,39,50,49,58,41,59,78,82,44,79,31,36,65,46,80,42,91,46,69,45,52,65,55,35,56,67,47,35,67,68,49,47,55,72,67,36,64,58,90,67,96,72,89,88,44,68,54,40,50,69,30,57,55,98,66,30,31,40,38,39,31,60,51,39,68,54,36,51,34,28,52,56,39,40,61,70,47,48,84,44,27,57,55,74,76,47,74,52,66,39,35,43,29,27,42,58,80,79,64,45,48,43,67,78,59,86,59,83,66,52,68,50,52,50,51,54,49,36,54,79,68,44,45,45,66,72,84,57,76,43,91,60,39,37,57,32,40,42,48,52,62,44,56,47,35,55,54,30,45,52,64,36,54,78,78,45,84,76,62,32,24,47,71,93,37,82,64,49,40,73,64,57,49,55,74,71,48,69,65,73,76,70,40,47,56,73,41,13,28,61,46,71,53,36,32,42,83,29,27,31,40,36,99,88,52,69,36,50,42,83,54,43,42,46,45,67,79,34,61,73,44,28,52,51,59,56,28,53,15,36,36,54,39,35,44,58,55,41,66,72,38,56,77,66,62,41,57,46,72,47,81,54,99,69,35,35,43,68,50,71,63,59,54,65,68,49,52,69,41,48,62,55,47,51,48,52,34,52,78,68,74,44,65,58,67,54,28,50,42,49,26,15,50,48,33,31,48,46,12,69,79,48,59,87,69,56,15,59,42,26,38,55,52,12,50,53,49,36,56,77,69,108